Protein AF-0000000066759128 (afdb_homodimer)

Nearest PDB structures (foldseek):
  3kal-assembly1_A  TM=9.856E-01  e=4.651E-65  Glycine max
  3kal-assembly1_B  TM=9.884E-01  e=2.406E-63  Glycine max
  8fbz-assembly1_B  TM=9.508E-01  e=6.595E-49  Homo sapiens
  8fbz-assembly1_A  TM=9.480E-01  e=1.289E-47  Homo sapiens
  1m0w-assembly1_B  TM=8.572E-01  e=1.210E-40  Saccharomyces cerevisiae

Organism: Zea mays (NCBI:txid4577)

Radius of gyration: 33.75 Å; Cα contacts (8 Å, |Δi|>4): 2061; chains: 2; bounding box: 69×103×82 Å

pLDDT: mean 88.53, std 17.5, range [18.75, 98.88]

Foldseek 3Di:
DPPDDPPPDDPDPPPPPDPVVVVLLLVLLVVLQVLQVVVVQWFADPVDPCLQADPPPRIGHFWEFSAFDADAPVQVVLQFVLQLVVVLLLVLQLVPLVVLLVLLVLLLVLLVVLVVVCVVDDDDVSVQLNLLSVLVVLLNVLSVVCVVVPPDQQKAKWKKKWKWFQFPVVRAIATDFIGGAQPFQLQSLQVQLVSNLVSCVVCVVVVVADSVLFDHFQQLLVVLVRVLVLLVVLPDPQAAEEEADANGGRRVSRVVSNQVSNCPVRVGHYDYYHLLQCLVAWAQDPVQFIAGVRGTHAEYGYNDSQFSVSDPDCSSSVSLSRNLSGNHHYRHHSSSSSCRWPSVVLVCLDPPNSVVRDPDPVSSVSVNRRHFDKAQLVPPVVLVVCLVVVQQKKKDFRGDDWDGIDGDPRSNVVSVVDVVSPTSNSSRIMMTTDGHHDWDWTWMADRSDTDTATKG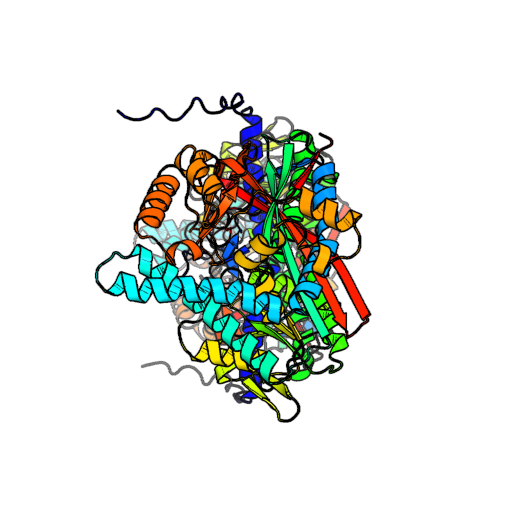KMKMWIWIWIGRRPRTPDSRTRGIWIWMFHPPDRTTDSVVVGTGTHGYRHDND/DPPDDPPDDDADPPPVPDVVVVVLLLVLLVVLQVLQVVVVQWFADPVDPCLQADPPPRIGHFWEFSAFDADAPVQVVLQFVLQLVVVLLLVLQLVCLVVLLVLLVLLLVLLVVLVVVCVVDDDDVSVVLNLLSVLLVLLNVLSVVCVVVPPDQQKAKWKKKWKWFQFPVVRAIATDFMGGAQPFQLQSLQVQLVSNLVSCVVCVVVVVADSVLFDHFQQLLVVLVRVLVLLVVLPDQQAAEEEADANGGRRVSRVVSNQVSNCVVRVGHYDYYHLLQCLVAWAQDPVQFIAGVRGTHAEYHYNDDQFSVSDPDCSSSVSLSRVLSGNHHYRHHSSSSSCRWPSVVLVCLDPPNSVVRDPDPVSSVSVNSRHFDKAQLVPPVVLVVCLVVVQQKKKDFRGDDWDGIDGDPRSNVVSVVDVVSPTSNSSRIMMTTDGHHDWDWTWIADRSDTDTATKGKMKMWIWIWIGRRPRTPDSRGRGIWIWMFHPPDRTTDSVVVGTGTHGYRHDND

InterPro domains:
  IPR004887 Glutathione synthase, substrate-binding domain [PF03199] (239-339)
  IPR005615 Glutathione synthase [PF03917] (25-106)
  IPR005615 Glutathione synthase [PF03917] (128-506)
  IPR005615 Glutathione synthase [PIRSF001558] (22-507)
  IPR005615 Glutathione synthase [PTHR11130] (21-507)
  IPR005615 Glutathione synthase [TIGR01986] (128-505)
  IPR014042 Glutathione synthase, alpha-helical [G3DSA:1.10.1080.10] (129-373)
  IPR014049 Glutathione synthase, N-terminal, eukaryotic [G3DSA:3.30.1490.80] (20-102)
  IPR014049 Glutathione synthase, N-terminal, eukaryotic [G3DSA:3.30.1490.80] (191-451)
  IPR014709 Glutathione synthase, C-terminal, eukaryotic [G3DSA:3.30.1490.50] (374-439)
  IPR016185 Pre-ATP-grasp domain superfamily [SSF52440] (238-341)
  IPR037013 Glutathione synthase, substrate-binding domain superfamily [G3DSA:3.40.50.1760] (217-340)

Sequence (1018 aa):
MSAKAPLGVAPAEEGAGTPGQQAVLGQMVEDAAVWCAVHGLVVGDRANQRSGTVPGVGLVHAPFSLLPARFPASFFNQACELAPIFNELVDRVSLDGEFLQAALSRQVLNSIHWILLVNSGLSFSNFRTKQVDEFTSRLLEIHDKMMSINKKEDIRLGLHRSDYMLDSETNSLLQIELNTIASSFPGLGSLVSELHRTLLKQYGKVLGLDPKRIPQNWAATQFAEALGRAWAEYNNDSAVVLMVVQPEERNMYDQYCLVNHLKESYGVATIRKTLAQVEAQGQVLTDGTLVVDGRTVAVVYFRAGYAPTDYPSEAEWRARLLMEQSSAVKCPSIAYHLVGTKKIQQELAKPNVLERFLDNKDDIAKLRKSFAGLWSLDNEEIVRSAIQKPNLFVLKPQREGGGNNIYGQDLQDTLIKLQKEQGEALAAYILMQRIFPKASLTPLVRGGDCFEDLTISELGIYGAYLRNRDKVILNNQSGYLMRTKVSSSNEGGVAAGFAVLDSVLLTDEMSAKAPLGVAPAEEGAGTPGQQAVLGQMVEDAAVWCAVHGLVVGDRANQRSGTVPGVGLVHAPFSLLPARFPASFFNQACELAPIFNELVDRVSLDGEFLQAALSRQVLNSIHWILLVNSGLSFSNFRTKQVDEFTSRLLEIHDKMMSINKKEDIRLGLHRSDYMLDSETNSLLQIELNTIASSFPGLGSLVSELHRTLLKQYGKVLGLDPKRIPQNWAATQFAEALGRAWAEYNNDSAVVLMVVQPEERNMYDQYCLVNHLKESYGVATIRKTLAQVEAQGQVLTDGTLVVDGRTVAVVYFRAGYAPTDYPSEAEWRARLLMEQSSAVKCPSIAYHLVGTKKIQQELAKPNVLERFLDNKDDIAKLRKSFAGLWSLDNEEIVRSAIQKPNLFVLKPQREGGGNNIYGQDLQDTLIKLQKEQGEALAAYILMQRIFPKASLTPLVRGGDCFEDLTISELGIYGAYLRNRDKVILNNQSGYLMRTKVSSSNEGGVAAGFAVLDSVLLTDE

Secondary structure (DSSP, 8-state):
------------------HHHHHHHHHHHHHHHHHHHHHT-EEE-TTSTTTTTSTTSSEEEPPEESSPEEEEHHHHHHHHHHHHHHHHHHHHHHT-HHHHHHHHHHHHHHHHHHHHHHTTT--THHHHHHHHHHHHHHHHHHHHHHHHTT---SEEEEEEEEEEEEETTTTEEEEEEEE-S----HHHHHHHHHHHHHHHHHHHHHHT--GGGS----HHHHHHHHHHHHHHHHT-TT-EEEEE--SS-TTHHHHHHHHHHHHHHH---EEEE-HHHHHHHEEE-TTS-EEETTEEEEEEEESS-SSGGG-SSHHHHHHHHHHHHSSSEEET-HHHHHHTSHHHHHHHTSTTTGGGT---HHHHHHHHHHBPPEEETT-HHHHHHHHH-GGGEEEEESSSSSS--B-HHHHHHHHHHHHHT-SGGGGGEEEEEPP-BPPEEEEEEETTEEEEEEEEEEEEEEEEEEEETTEEEEEEEEEEEEEEEETT-S---TTTTSEEEE-EEEE--/------------------HHHHHHHHHHHHHHHHHHHHHT-EEE-TTSTTTTTSTTSSEEEPPEESSPEEEEHHHHHHHHHHHHHHHHHHHHHHT-HHHHHHHHHHHHHHHHHHHHHHTTT--THHHHHHHHHHHHHHHHHHHHHHHHTT---SEEEEEEEEEEEEETTTTEEEEEEEE-S----HHHHHHHHHHHHHHHHHHHHHHT--GGGS----HHHHHHHHHHHHHHHHT-TT-EEEEE--SS-TTHHHHHHHHHHHHHHH---EEEE-HHHHHHHEEE-TTS-EEETTEEEEEEEESS-SSGGG-SSHHHHHHHHHHHHSSSEEET-HHHHHHTSHHHHHHHTSTTTGGGT---HHHHHHHHHHBPPEEETT-HHHHHHHHH-GGGEEEEESSSSSS--B-HHHHHHHHHHHHHT-SGGGGGEEEEEPP-PPPEEEEEEETTEEEEEEEEEEEEEEEEEEEETTEEEEEEEEEEEEEEEETT-S---TTTTSEEEE-EEEE--

Solvent-accessible surface area (backbone atoms only — not comparable to full-atom values): 51841 Å² total; per-residue (Å²): 135,81,79,74,75,75,90,63,81,70,73,71,81,73,66,70,61,53,75,67,48,51,54,48,49,53,52,46,51,50,54,49,25,42,49,21,40,45,60,25,36,42,26,31,29,86,88,34,90,51,12,27,71,36,52,28,24,35,27,22,34,50,39,27,41,72,59,54,43,77,40,39,42,68,58,51,51,51,52,48,63,45,22,36,54,50,45,52,45,44,56,46,52,37,70,37,55,65,59,53,49,54,62,48,46,57,32,33,53,22,36,53,59,30,50,69,59,35,71,77,75,70,73,73,78,52,55,58,58,47,50,42,37,46,44,56,44,53,52,49,49,48,42,48,54,38,58,73,69,63,65,78,70,52,54,44,43,42,52,31,28,41,29,29,34,51,20,58,84,74,70,42,58,28,44,74,48,54,35,29,54,48,56,76,44,34,26,45,28,27,46,40,38,52,49,40,35,52,49,26,69,74,43,8,80,84,70,72,45,65,40,84,39,40,68,84,48,46,18,26,61,44,52,21,47,50,52,42,50,53,35,56,72,61,67,50,93,81,35,26,35,34,37,31,35,55,81,67,34,32,60,46,54,29,54,45,45,28,49,49,44,21,32,74,75,59,68,41,53,71,47,80,39,30,43,55,50,41,43,75,44,39,49,62,46,97,87,24,48,27,30,44,80,89,36,44,36,32,29,38,37,34,60,40,73,67,44,63,84,56,43,85,49,66,51,24,51,49,22,54,47,50,53,70,68,22,68,34,33,36,28,37,35,68,46,40,41,53,50,34,34,57,64,48,50,39,53,48,69,39,87,77,41,50,63,75,62,47,82,55,65,67,60,52,50,55,54,58,66,25,52,46,57,56,40,58,59,81,41,56,68,60,48,52,48,34,50,74,42,19,73,54,31,32,39,32,52,66,53,67,74,70,74,62,67,32,49,34,68,59,30,25,52,51,50,53,51,44,60,68,63,48,75,28,61,38,51,47,36,36,38,28,51,50,77,49,51,67,68,41,81,40,51,34,35,50,81,68,41,74,48,73,43,52,22,33,63,37,44,27,31,25,17,35,27,30,29,50,67,91,43,76,77,41,67,34,58,23,32,48,36,30,34,35,18,45,57,88,47,90,30,63,36,45,93,78,68,41,19,22,44,26,28,54,29,51,31,95,112,136,79,79,74,76,76,91,63,83,70,74,71,80,71,68,71,61,52,75,66,48,52,54,48,49,54,52,47,51,50,54,48,25,42,49,21,41,45,59,25,36,42,25,31,28,85,89,34,88,50,14,27,70,36,51,27,25,35,28,22,34,49,40,27,42,72,60,54,43,77,41,39,42,68,60,52,50,51,53,47,62,44,22,36,55,50,44,51,44,45,56,44,53,36,72,37,55,65,59,54,50,55,62,50,46,56,33,33,54,22,35,52,59,29,49,67,59,34,72,77,74,70,72,73,79,51,55,58,59,47,50,42,38,47,43,54,45,54,52,48,49,50,42,48,54,38,59,74,68,63,66,77,70,52,52,43,42,42,51,30,28,40,29,29,36,52,20,59,85,73,70,42,58,30,45,75,47,53,35,29,54,46,56,75,44,34,27,45,26,28,46,40,38,53,51,41,34,53,49,25,68,74,43,8,79,84,69,73,45,65,40,84,37,39,67,84,46,46,18,26,61,44,51,19,46,51,52,43,52,52,37,55,71,62,68,48,95,80,35,26,35,34,34,30,35,56,81,70,35,34,59,46,55,29,54,44,44,29,50,50,44,21,32,75,73,62,69,43,53,70,48,79,36,30,42,55,52,40,42,74,43,38,48,63,47,96,88,24,48,28,30,45,79,87,35,45,36,30,28,37,38,33,60,40,73,68,46,63,84,56,43,86,50,66,52,23,51,50,23,53,47,52,52,68,68,21,68,34,33,35,30,38,35,67,46,40,40,54,51,34,34,57,64,47,50,38,54,49,70,39,87,77,40,50,62,74,62,48,82,55,63,67,60,51,49,56,53,58,67,24,52,48,57,57,40,57,58,82,40,57,70,59,48,51,47,33,52,75,43,19,73,54,29,32,40,33,54,67,54,67,73,69,75,63,68,32,49,33,68,59,30,24,52,48,50,52,52,45,60,69,64,47,76,29,61,37,49,48,35,36,39,28,52,49,76,50,51,66,68,41,83,40,53,34,35,50,81,67,41,74,48,74,43,51,22,33,63,38,44,27,32,24,19,35,29,31,29,51,68,89,42,76,78,41,68,34,58,23,32,49,36,30,35,35,18,45,58,90,47,89,28,62,35,45,93,77,68,40,19,21,43,25,27,54,30,50,32,94,111

Structure (mmCIF, N/CA/C/O backbone):
data_AF-0000000066759128-model_v1
#
loop_
_entity.id
_entity.type
_entity.pdbx_description
1 polymer 'Glutathione synthetase'
#
loop_
_atom_site.group_PDB
_atom_site.id
_atom_site.type_symbol
_atom_site.label_atom_id
_atom_site.label_alt_id
_atom_site.label_comp_id
_atom_site.label_asym_id
_atom_site.label_entity_id
_atom_site.label_seq_id
_atom_site.pdbx_PDB_ins_code
_atom_site.Cartn_x
_atom_site.Cartn_y
_atom_site.Cartn_z
_atom_site.occupancy
_atom_site.B_iso_or_equiv
_atom_site.auth_seq_id
_atom_site.auth_comp_id
_atom_site.auth_asym_id
_atom_site.auth_atom_id
_atom_site.pdbx_PDB_model_num
ATOM 1 N N . MET A 1 1 ? 20.469 46.844 -17.344 1 22.42 1 MET A N 1
ATOM 2 C CA . MET A 1 1 ? 21.531 46.625 -16.375 1 22.42 1 MET A CA 1
ATOM 3 C C . MET A 1 1 ? 21.172 45.469 -15.422 1 22.42 1 MET A C 1
ATOM 5 O O . MET A 1 1 ? 20.281 45.625 -14.586 1 22.42 1 MET A O 1
ATOM 9 N N . SER A 1 2 ? 21.328 44.188 -15.898 1 18.86 2 SER A N 1
ATOM 10 C CA . SER A 1 2 ? 20.859 42.812 -15.602 1 18.86 2 SER A CA 1
ATOM 11 C C . SER A 1 2 ? 21.453 42.312 -14.297 1 18.86 2 SER A C 1
ATOM 13 O O . SER A 1 2 ? 22.672 42.156 -14.188 1 18.86 2 SER A O 1
ATOM 15 N N . ALA A 1 3 ? 20.953 42.938 -13.164 1 24.44 3 ALA A N 1
ATOM 16 C CA . ALA A 1 3 ? 21.547 42.75 -11.852 1 24.44 3 ALA A CA 1
ATOM 17 C C . ALA A 1 3 ? 21.891 41.281 -11.625 1 24.44 3 ALA A C 1
ATOM 19 O O . ALA A 1 3 ? 21.031 40.406 -11.742 1 24.44 3 ALA A O 1
ATOM 20 N N . LYS A 1 4 ? 23.188 41 -11.852 1 29.33 4 LYS A N 1
ATOM 21 C CA . LYS A 1 4 ? 23.922 39.781 -11.555 1 29.33 4 LYS A CA 1
ATOM 22 C C . LYS A 1 4 ? 23.625 39.281 -10.141 1 29.33 4 LYS A C 1
ATOM 24 O O . LYS A 1 4 ? 23.719 40.031 -9.172 1 29.33 4 LYS A O 1
ATOM 29 N N . ALA A 1 5 ? 22.828 38.188 -9.945 1 29.75 5 ALA A N 1
ATOM 30 C CA . ALA A 1 5 ? 22.438 37.438 -8.75 1 29.75 5 ALA A CA 1
ATOM 31 C C . ALA A 1 5 ? 23.594 37.312 -7.77 1 29.75 5 ALA A C 1
ATOM 33 O O . ALA A 1 5 ? 24.734 37.094 -8.172 1 29.75 5 ALA A O 1
ATOM 34 N N . PRO A 1 6 ? 23.5 37.938 -6.621 1 30.23 6 PRO A N 1
ATOM 35 C CA . PRO A 1 6 ? 24.594 37.906 -5.652 1 30.23 6 PRO A CA 1
ATOM 36 C C . PRO A 1 6 ? 25.266 36.531 -5.586 1 30.23 6 PRO A C 1
ATOM 38 O O . PRO A 1 6 ? 24.688 35.531 -6 1 30.23 6 PRO A O 1
ATOM 41 N N . LEU A 1 7 ? 26.641 36.562 -5.324 1 31.86 7 LEU A N 1
ATOM 42 C CA . LEU A 1 7 ? 27.719 35.594 -5.223 1 31.86 7 LEU A CA 1
ATOM 43 C C . LEU A 1 7 ? 27.312 34.438 -4.301 1 31.86 7 LEU A C 1
ATOM 45 O O . LEU A 1 7 ? 27.266 34.625 -3.08 1 31.86 7 LEU A O 1
ATOM 49 N N . GLY A 1 8 ? 26.188 33.781 -4.484 1 28.19 8 GLY A N 1
ATOM 50 C CA . GLY A 1 8 ? 25.641 32.594 -3.84 1 28.19 8 GLY A CA 1
ATOM 51 C C . GLY A 1 8 ? 26.703 31.594 -3.438 1 28.19 8 GLY A C 1
ATOM 52 O O . GLY A 1 8 ? 27.844 31.672 -3.895 1 28.19 8 GLY A O 1
ATOM 53 N N . VAL A 1 9 ? 26.438 30.969 -2.1 1 32.41 9 VAL A N 1
ATOM 54 C CA . VAL A 1 9 ? 27.25 29.938 -1.469 1 32.41 9 VAL A CA 1
ATOM 55 C C . VAL A 1 9 ? 27.781 28.984 -2.531 1 32.41 9 VAL A C 1
ATOM 57 O O . VAL A 1 9 ? 27.062 28.594 -3.445 1 32.41 9 VAL A O 1
ATOM 60 N N . ALA A 1 10 ? 29.016 29 -2.6 1 31.86 10 ALA A N 1
ATOM 61 C CA . ALA A 1 10 ? 29.781 28.109 -3.484 1 31.86 10 ALA A CA 1
ATOM 62 C C . ALA A 1 10 ? 29.266 26.672 -3.404 1 31.86 10 ALA A C 1
ATOM 64 O O . ALA A 1 10 ? 28.984 26.172 -2.312 1 31.86 10 ALA A O 1
ATOM 65 N N . PRO A 1 11 ? 28.828 26.172 -4.457 1 30.59 11 PRO A N 1
ATOM 66 C CA . PRO A 1 11 ? 28.344 24.781 -4.434 1 30.59 11 PRO A CA 1
ATOM 67 C C . PRO A 1 11 ? 29.297 23.828 -3.736 1 30.59 11 PRO A C 1
ATOM 69 O O . PRO A 1 11 ? 30.516 23.906 -3.961 1 30.59 11 PRO A O 1
ATOM 72 N N . ALA A 1 12 ? 28.953 23.5 -2.422 1 29.88 12 ALA A N 1
ATOM 73 C CA . ALA A 1 12 ? 29.812 22.453 -1.873 1 29.88 12 ALA A CA 1
ATOM 74 C C . ALA A 1 12 ? 30.328 21.531 -2.975 1 29.88 12 ALA A C 1
ATOM 76 O O . ALA A 1 12 ? 29.641 21.281 -3.965 1 29.88 12 ALA A O 1
ATOM 77 N N . GLU A 1 13 ? 31.578 21.266 -3.061 1 31.55 13 GLU A N 1
ATOM 78 C CA . GLU A 1 13 ? 32.25 20.375 -3.986 1 31.55 13 GLU A CA 1
ATOM 79 C C . GLU A 1 13 ? 31.422 19.125 -4.285 1 31.55 13 GLU A C 1
ATOM 81 O O . GLU A 1 13 ? 30.938 18.469 -3.367 1 31.55 13 GLU A O 1
ATOM 86 N N . GLU A 1 14 ? 30.703 19.109 -5.309 1 38.06 14 GLU A N 1
ATOM 87 C CA . GLU A 1 14 ? 29.922 18.094 -5.992 1 38.06 14 GLU A CA 1
ATOM 88 C C . GLU A 1 14 ? 30.594 16.719 -5.93 1 38.06 14 GLU A C 1
ATOM 90 O O . GLU A 1 14 ? 31.531 16.453 -6.691 1 38.06 14 GLU A O 1
ATOM 95 N N . GLY A 1 15 ? 31.094 16.312 -4.84 1 34.84 15 GLY A N 1
ATOM 96 C CA . GLY A 1 15 ? 31.688 15.008 -5.09 1 34.84 15 GLY A CA 1
ATOM 97 C C . GLY A 1 15 ? 30.766 14.055 -5.828 1 34.84 15 GLY A C 1
ATOM 98 O O . GLY A 1 15 ? 29.688 13.719 -5.332 1 34.84 15 GLY A O 1
ATOM 99 N N . ALA A 1 16 ? 30.656 14.219 -7.07 1 38.41 16 ALA A N 1
ATOM 100 C CA . ALA A 1 16 ? 30.078 13.109 -7.824 1 38.41 16 ALA A CA 1
ATOM 101 C C . ALA A 1 16 ? 30.359 11.773 -7.141 1 38.41 16 ALA A C 1
ATOM 103 O O . ALA A 1 16 ? 31.516 11.406 -6.938 1 38.41 16 ALA A O 1
ATOM 104 N N . GLY A 1 17 ? 29.422 11.383 -6.258 1 49 17 GLY A N 1
ATOM 105 C CA . GLY A 1 17 ? 29.703 10.094 -5.648 1 49 17 GLY A CA 1
ATOM 106 C C . GLY A 1 17 ? 30.312 9.102 -6.613 1 49 17 GLY A C 1
ATOM 107 O O . GLY A 1 17 ? 30.234 9.273 -7.832 1 49 17 GLY A O 1
ATOM 108 N N . THR A 1 18 ? 31.234 8.352 -6.273 1 56.91 18 THR A N 1
ATOM 109 C CA . THR A 1 18 ? 31.891 7.266 -6.996 1 56.91 18 THR A CA 1
ATOM 110 C C . THR A 1 18 ? 30.875 6.395 -7.715 1 56.91 18 THR A C 1
ATOM 112 O O . THR A 1 18 ? 29.688 6.398 -7.359 1 56.91 18 THR A O 1
ATOM 115 N N . PRO A 1 19 ? 31.156 6.027 -8.984 1 57.22 19 PRO A N 1
ATOM 116 C CA . PRO A 1 19 ? 30.297 5.082 -9.695 1 57.22 19 PRO A CA 1
ATOM 117 C C . PRO A 1 19 ? 29.609 4.094 -8.766 1 57.22 19 PRO A C 1
ATOM 119 O O . PRO A 1 19 ? 28.438 3.742 -8.992 1 57.22 19 PRO A O 1
ATOM 122 N N . GLY A 1 20 ? 30.219 3.785 -7.719 1 62.16 20 GLY A N 1
ATOM 123 C CA . GLY A 1 20 ? 29.641 2.885 -6.734 1 62.16 20 GLY A CA 1
ATOM 124 C C . GLY A 1 20 ? 28.516 3.512 -5.949 1 62.16 20 GLY A C 1
ATOM 125 O O . GLY A 1 20 ? 27.484 2.869 -5.707 1 62.16 20 GLY A O 1
ATOM 126 N N . GLN A 1 21 ? 28.641 4.812 -5.738 1 67.19 21 GLN A N 1
ATOM 127 C CA . GLN A 1 21 ? 27.609 5.516 -4.977 1 67.19 21 GLN A CA 1
ATOM 128 C C . GLN A 1 21 ? 26.359 5.742 -5.816 1 67.19 21 GLN A C 1
ATOM 130 O O . GLN A 1 21 ? 25.234 5.629 -5.316 1 67.19 21 GLN A O 1
ATOM 135 N N . GLN A 1 22 ? 26.594 5.973 -7.148 1 73.31 22 GLN A N 1
ATOM 136 C CA . GLN A 1 22 ? 25.453 6.184 -8.047 1 73.31 22 GLN A CA 1
ATOM 137 C C . GLN A 1 22 ? 24.641 4.902 -8.219 1 73.31 22 GLN A C 1
ATOM 139 O O . GLN A 1 22 ? 23.422 4.941 -8.281 1 73.31 22 GLN A O 1
ATOM 144 N N . ALA A 1 23 ? 25.422 3.807 -8.305 1 77.69 23 ALA A N 1
ATOM 145 C CA . ALA A 1 23 ? 24.75 2.521 -8.43 1 77.69 23 ALA A CA 1
ATOM 146 C C . ALA A 1 23 ? 23.922 2.207 -7.188 1 77.69 23 ALA A C 1
ATOM 148 O O . ALA A 1 23 ? 22.797 1.698 -7.289 1 77.69 23 ALA A O 1
ATOM 149 N N . VAL A 1 24 ? 24.422 2.625 -6.109 1 84.81 24 VAL A N 1
ATOM 150 C CA . VAL A 1 24 ? 23.734 2.381 -4.848 1 84.81 24 VAL A CA 1
ATOM 151 C C . VAL A 1 24 ? 22.484 3.242 -4.766 1 84.81 24 VAL A C 1
ATOM 153 O O . VAL A 1 24 ? 21.422 2.779 -4.32 1 84.81 24 VAL A O 1
ATOM 156 N N . LEU A 1 25 ? 22.594 4.434 -5.273 1 86.06 25 LEU A N 1
ATOM 157 C CA . LEU A 1 25 ? 21.453 5.344 -5.227 1 86.06 25 LEU A CA 1
ATOM 158 C C . LEU A 1 25 ? 20.328 4.852 -6.129 1 86.06 25 LEU A C 1
ATOM 160 O O . LEU A 1 25 ? 19.156 4.969 -5.781 1 86.06 25 LEU A O 1
ATOM 164 N N . GLY A 1 26 ? 20.781 4.355 -7.262 1 88.69 26 GLY A N 1
ATOM 165 C CA . GLY A 1 26 ? 19.781 3.805 -8.164 1 88.69 26 GLY A CA 1
ATOM 166 C C . GLY A 1 26 ? 19 2.648 -7.562 1 88.69 26 GLY A C 1
ATOM 167 O O . GLY A 1 26 ? 17.781 2.6 -7.664 1 88.69 26 GLY A O 1
ATOM 168 N N . GLN A 1 27 ? 19.703 1.773 -6.973 1 90.62 27 GLN A N 1
ATOM 169 C CA . GLN A 1 27 ? 19.062 0.637 -6.32 1 90.62 27 GLN A CA 1
ATOM 170 C C . GLN A 1 27 ? 18.188 1.093 -5.148 1 90.62 27 GLN A C 1
ATOM 172 O O . GLN A 1 27 ? 17.109 0.533 -4.91 1 90.62 27 GLN A O 1
ATOM 177 N N . MET A 1 28 ? 18.656 2.102 -4.449 1 95.06 28 MET A N 1
ATOM 178 C CA . MET A 1 28 ? 17.922 2.643 -3.318 1 95.06 28 MET A CA 1
ATOM 179 C C . MET A 1 28 ? 16.578 3.211 -3.775 1 95.06 28 MET A C 1
ATOM 181 O O . MET A 1 28 ? 15.562 3.064 -3.084 1 95.06 28 MET A O 1
ATOM 185 N N . VAL A 1 29 ? 16.594 3.861 -4.918 1 96.5 29 VAL A N 1
ATOM 186 C CA . VAL A 1 29 ? 15.367 4.457 -5.453 1 96.5 29 VAL A CA 1
ATOM 187 C C . VAL A 1 29 ? 14.344 3.361 -5.738 1 96.5 29 VAL A C 1
ATOM 189 O O . VAL A 1 29 ? 13.164 3.502 -5.402 1 96.5 29 VAL A O 1
ATOM 192 N N . GLU A 1 30 ? 14.805 2.307 -6.305 1 94.12 30 GLU A N 1
ATOM 193 C CA . GLU A 1 30 ? 13.922 1.191 -6.621 1 94.12 30 GLU A CA 1
ATOM 194 C C . GLU A 1 30 ? 13.359 0.558 -5.352 1 94.12 30 GLU A C 1
ATOM 196 O O . GLU A 1 30 ? 12.148 0.32 -5.254 1 94.12 30 GLU A O 1
ATOM 201 N N . ASP A 1 31 ? 14.203 0.315 -4.441 1 95.19 31 ASP A N 1
ATOM 202 C CA . ASP A 1 31 ? 13.797 -0.279 -3.174 1 95.19 31 ASP A CA 1
ATOM 203 C C . ASP A 1 31 ? 12.789 0.614 -2.449 1 95.19 31 ASP A C 1
ATOM 205 O O . ASP A 1 31 ? 11.805 0.124 -1.886 1 95.19 31 ASP A O 1
ATOM 209 N N . ALA A 1 32 ? 13.062 1.892 -2.477 1 98.12 32 ALA A N 1
ATOM 210 C CA . ALA A 1 32 ? 12.195 2.848 -1.794 1 98.12 32 ALA A CA 1
ATOM 211 C C . ALA A 1 32 ? 10.82 2.895 -2.443 1 98.12 32 ALA A C 1
ATOM 213 O O . ALA A 1 32 ? 9.797 2.918 -1.749 1 98.12 32 ALA A O 1
ATOM 214 N N . ALA A 1 33 ? 10.82 2.943 -3.764 1 97.88 33 ALA A N 1
ATOM 215 C CA . ALA A 1 33 ? 9.555 3.029 -4.492 1 97.88 33 ALA A CA 1
ATOM 216 C C . ALA A 1 33 ? 8.703 1.784 -4.262 1 97.88 33 ALA A C 1
ATOM 218 O O . ALA A 1 33 ? 7.488 1.88 -4.086 1 97.88 33 ALA A O 1
ATOM 219 N N . VAL A 1 34 ? 9.344 0.651 -4.246 1 97.12 34 VAL A N 1
ATOM 220 C CA . VAL A 1 34 ? 8.633 -0.591 -3.953 1 97.12 34 VAL A CA 1
ATOM 221 C C . VAL A 1 34 ? 8.086 -0.552 -2.527 1 97.12 34 VAL A C 1
ATOM 223 O O . VAL A 1 34 ? 6.938 -0.928 -2.285 1 97.12 34 VAL A O 1
ATOM 226 N N . TRP A 1 35 ? 8.922 -0.124 -1.595 1 97.75 35 TRP A N 1
ATOM 227 C CA . TRP A 1 35 ? 8.508 -0.029 -0.199 1 97.75 35 TRP A CA 1
ATOM 228 C C . TRP A 1 35 ? 7.266 0.849 -0.06 1 97.75 35 TRP A C 1
ATOM 230 O O . TRP A 1 35 ? 6.336 0.51 0.676 1 97.75 35 TRP A O 1
ATOM 240 N N . CYS A 1 36 ? 7.254 1.982 -0.77 1 98.5 36 CYS A N 1
ATOM 241 C CA . CYS A 1 36 ? 6.109 2.885 -0.736 1 98.5 36 CYS A CA 1
ATOM 242 C C . CYS A 1 36 ? 4.844 2.174 -1.195 1 98.5 36 CYS A C 1
ATOM 244 O O . CYS A 1 36 ? 3.799 2.277 -0.548 1 98.5 36 CYS A O 1
ATOM 246 N N . ALA A 1 37 ? 4.961 1.435 -2.262 1 97.94 37 ALA A N 1
ATOM 247 C CA . ALA A 1 37 ? 3.809 0.754 -2.85 1 97.94 37 ALA A CA 1
ATOM 248 C C . ALA A 1 37 ? 3.256 -0.306 -1.9 1 97.94 37 ALA A C 1
ATOM 250 O O . ALA A 1 37 ? 2.039 -0.46 -1.773 1 97.94 37 ALA A O 1
ATOM 251 N N . VAL A 1 38 ? 4.105 -0.988 -1.215 1 97.38 38 VAL A N 1
ATOM 252 C CA . VAL A 1 38 ? 3.66 -2.156 -0.461 1 97.38 38 VAL A CA 1
ATOM 253 C C . VAL A 1 38 ? 3.273 -1.738 0.956 1 97.38 38 VAL A C 1
ATOM 255 O O . VAL A 1 38 ? 2.574 -2.475 1.657 1 97.38 38 VAL A O 1
ATOM 258 N N . HIS A 1 39 ? 3.625 -0.478 1.417 1 97.19 39 HIS A N 1
ATOM 259 C CA . HIS A 1 39 ? 3.338 -0.062 2.785 1 97.19 39 HIS A CA 1
ATOM 260 C C . HIS A 1 39 ? 2.33 1.082 2.812 1 97.19 39 HIS A C 1
ATOM 262 O O . HIS A 1 39 ? 2.062 1.653 3.873 1 97.19 39 HIS A O 1
ATOM 268 N N . GLY A 1 40 ? 1.837 1.411 1.675 1 97.81 40 GLY A N 1
ATOM 269 C CA . GLY A 1 40 ? 0.742 2.367 1.629 1 97.81 40 GLY A CA 1
ATOM 270 C C . GLY A 1 40 ? 1.209 3.811 1.649 1 97.81 40 GLY A C 1
ATOM 271 O O . GLY A 1 40 ? 0.436 4.715 1.974 1 97.81 40 GLY A O 1
ATOM 272 N N . LEU A 1 41 ? 2.523 4.059 1.433 1 98.5 41 LEU A N 1
ATOM 273 C CA . LEU A 1 41 ? 2.994 5.426 1.258 1 98.5 41 LEU A CA 1
ATOM 274 C C . LEU A 1 41 ? 2.689 5.93 -0.15 1 98.5 41 LEU A C 1
ATOM 276 O O . LEU A 1 41 ? 3.605 6.156 -0.943 1 98.5 41 LEU A O 1
ATOM 280 N N . VAL A 1 42 ? 1.382 6.156 -0.408 1 98.5 42 VAL A N 1
ATOM 281 C CA . VAL A 1 42 ? 0.903 6.457 -1.754 1 98.5 42 VAL A CA 1
ATOM 282 C C . VAL A 1 42 ? -0.049 7.648 -1.711 1 98.5 42 VAL A C 1
ATOM 284 O O . VAL A 1 42 ? -0.559 8.008 -0.646 1 98.5 42 VAL A O 1
ATOM 287 N N . VAL A 1 43 ? -0.253 8.32 -2.854 1 98.06 43 VAL A N 1
ATOM 288 C CA . VAL A 1 43 ? -1.225 9.383 -3.082 1 98.06 43 VAL A CA 1
ATOM 289 C C . VAL A 1 43 ? -1.92 9.172 -4.422 1 98.06 43 VAL A C 1
ATOM 291 O O . VAL A 1 43 ? -1.524 8.305 -5.203 1 98.06 43 VAL A O 1
ATOM 294 N N . GLY A 1 44 ? -3.008 9.859 -4.586 1 97.5 44 GLY A N 1
ATOM 295 C CA . GLY A 1 44 ? -3.602 9.883 -5.914 1 97.5 44 GLY A CA 1
ATOM 296 C C . GLY A 1 44 ? -2.75 10.609 -6.938 1 97.5 44 GLY A C 1
ATOM 297 O O . GLY A 1 44 ? -2.271 11.711 -6.684 1 97.5 44 GLY A O 1
ATOM 298 N N . ASP A 1 45 ? -2.518 9.961 -8.086 1 95.81 45 ASP A N 1
ATOM 299 C CA . ASP A 1 45 ? -1.77 10.57 -9.18 1 95.81 45 ASP A CA 1
ATOM 300 C C . ASP A 1 45 ? -2.572 11.688 -9.844 1 95.81 45 ASP A C 1
ATOM 302 O O . ASP A 1 45 ? -3.668 11.453 -10.359 1 95.81 45 ASP A O 1
ATOM 306 N N . ARG A 1 46 ? -2.072 12.875 -9.906 1 92.19 46 ARG A N 1
ATOM 307 C CA . ARG A 1 46 ? -2.754 14.023 -10.484 1 92.19 46 ARG A CA 1
ATOM 308 C C . ARG A 1 46 ? -3.064 13.797 -11.961 1 92.19 46 ARG A C 1
ATOM 310 O O . ARG A 1 46 ? -4.016 14.375 -12.492 1 92.19 46 ARG A O 1
ATOM 317 N N . ALA A 1 47 ? -2.301 12.914 -12.594 1 91.31 47 ALA A N 1
ATOM 318 C CA . ALA A 1 47 ? -2.488 12.633 -14.016 1 91.31 47 ALA A CA 1
ATOM 319 C C . ALA A 1 47 ? -3.701 11.734 -14.242 1 91.31 47 ALA A C 1
ATOM 321 O O . ALA A 1 47 ? -4.188 11.609 -15.367 1 91.31 47 ALA A O 1
ATOM 322 N N . ASN A 1 48 ? -4.184 11.086 -13.242 1 93.94 48 ASN A N 1
ATOM 323 C CA . ASN A 1 48 ? -5.379 10.258 -13.32 1 93.94 48 ASN A CA 1
ATOM 324 C C . ASN A 1 48 ? -6.598 10.977 -12.734 1 93.94 48 ASN A C 1
ATOM 326 O O . ASN A 1 48 ? -6.68 11.188 -11.523 1 93.94 48 ASN A O 1
ATOM 330 N N . GLN A 1 49 ? -7.609 11.242 -13.453 1 94.25 49 GLN A N 1
ATOM 331 C CA . GLN A 1 49 ? -8.742 12.078 -13.086 1 94.25 49 GLN A CA 1
ATOM 332 C C . GLN A 1 49 ? -9.594 11.406 -12.008 1 94.25 49 GLN A C 1
ATOM 334 O O . GLN A 1 49 ? -10.336 12.078 -11.289 1 94.25 49 GLN A O 1
ATOM 339 N N . ARG A 1 50 ? -9.43 10.109 -11.867 1 95.88 50 ARG A N 1
ATOM 340 C CA . ARG A 1 50 ? -10.266 9.383 -10.914 1 95.88 50 ARG A CA 1
ATOM 341 C C . ARG A 1 50 ? -9.555 9.195 -9.586 1 95.88 50 ARG A C 1
ATOM 343 O O . ARG A 1 50 ? -10.172 8.789 -8.594 1 95.88 50 ARG A O 1
ATOM 350 N N . SER A 1 51 ? -8.297 9.578 -9.523 1 96.5 51 SER A N 1
ATOM 351 C CA . SER A 1 51 ? -7.438 9.203 -8.406 1 96.5 51 SER A CA 1
ATOM 352 C C . SER A 1 51 ? -7.883 9.883 -7.113 1 96.5 51 SER A C 1
ATOM 354 O O . SER A 1 51 ? -7.605 9.391 -6.02 1 96.5 51 SER A O 1
ATOM 356 N N . GLY A 1 52 ? -8.641 11.023 -7.195 1 96.06 52 GLY A N 1
ATOM 357 C CA . GLY A 1 52 ? -9.062 11.758 -6.016 1 96.06 52 GLY A CA 1
ATOM 358 C C . GLY A 1 52 ? -10.477 11.422 -5.578 1 96.06 52 GLY A C 1
ATOM 359 O O . GLY A 1 52 ? -10.906 11.812 -4.492 1 96.06 52 GLY A O 1
ATOM 360 N N . THR A 1 53 ? -11.203 10.625 -6.379 1 96.12 53 THR A N 1
ATOM 361 C CA . THR A 1 53 ? -12.609 10.383 -6.094 1 96.12 53 THR A CA 1
ATOM 362 C C . THR A 1 53 ? -12.867 8.891 -5.914 1 96.12 53 THR A C 1
ATOM 364 O O . THR A 1 53 ? -13.812 8.492 -5.223 1 96.12 53 THR A O 1
ATOM 367 N N . VAL A 1 54 ? -12.047 8.023 -6.539 1 96.38 54 VAL A N 1
ATOM 368 C CA . VAL A 1 54 ? -12.211 6.578 -6.457 1 96.38 54 VAL A CA 1
ATOM 369 C C . VAL A 1 54 ? -11.008 5.961 -5.75 1 96.38 54 VAL A C 1
ATOM 371 O O . VAL A 1 54 ? -9.898 5.941 -6.293 1 96.38 54 VAL A O 1
ATOM 374 N N . PRO A 1 55 ? -11.203 5.434 -4.531 1 96.81 55 PRO A N 1
ATOM 375 C CA . PRO A 1 55 ? -10.086 4.832 -3.801 1 96.81 55 PRO A CA 1
ATOM 376 C C . PRO A 1 55 ? -9.445 3.67 -4.555 1 96.81 55 PRO A C 1
ATOM 378 O O . PRO A 1 55 ? -10.141 2.902 -5.223 1 96.81 55 PRO A O 1
ATOM 381 N N . GLY A 1 56 ? -8.125 3.504 -4.449 1 97.69 56 GLY A N 1
ATOM 382 C CA . GLY A 1 56 ? -7.41 2.354 -4.977 1 97.69 56 GLY A CA 1
ATOM 383 C C . GLY A 1 56 ? -7.094 2.473 -6.457 1 97.69 56 GLY A C 1
ATOM 384 O O . GLY A 1 56 ? -6.594 1.524 -7.066 1 97.69 56 GLY A O 1
ATOM 385 N N . VAL A 1 57 ? -7.406 3.641 -7.039 1 97.06 57 VAL A N 1
ATOM 386 C CA . VAL A 1 57 ? -7.18 3.848 -8.469 1 97.06 57 VAL A CA 1
ATOM 387 C C . VAL A 1 57 ? -6.199 5.004 -8.672 1 97.06 57 VAL A C 1
ATOM 389 O O . VAL A 1 57 ? -6.23 5.988 -7.93 1 97.06 57 VAL A O 1
ATOM 392 N N . GLY A 1 58 ? -5.391 4.828 -9.711 1 97.56 58 GLY A N 1
ATOM 393 C CA . GLY A 1 58 ? -4.473 5.902 -10.047 1 97.56 58 GLY A CA 1
ATOM 394 C C . GLY A 1 58 ? -3.518 6.254 -8.922 1 97.56 58 GLY A C 1
ATOM 395 O O . GLY A 1 58 ? -3.373 7.426 -8.57 1 97.56 58 GLY A O 1
ATOM 396 N N . LEU A 1 59 ? -2.922 5.277 -8.344 1 98.25 59 LEU A N 1
ATOM 397 C CA . LEU A 1 59 ? -2.023 5.492 -7.211 1 98.25 59 LEU A CA 1
ATOM 398 C C . LEU A 1 59 ? -0.592 5.711 -7.691 1 98.25 59 LEU A C 1
ATOM 400 O O . LEU A 1 59 ? -0.194 5.18 -8.734 1 98.25 59 LEU A O 1
ATOM 404 N N . VAL A 1 60 ? 0.165 6.48 -7.012 1 98.19 60 VAL A N 1
ATOM 405 C CA . VAL A 1 60 ? 1.598 6.691 -7.195 1 98.19 60 VAL A CA 1
ATOM 406 C C . VAL A 1 60 ? 2.27 6.867 -5.836 1 98.19 60 VAL A C 1
ATOM 408 O O . VAL A 1 60 ? 1.62 7.262 -4.863 1 98.19 60 VAL A O 1
ATOM 411 N N . HIS A 1 61 ? 3.516 6.465 -5.727 1 98.12 61 HIS A N 1
ATOM 412 C CA . HIS A 1 61 ? 4.199 6.703 -4.461 1 98.12 61 HIS A CA 1
ATOM 413 C C . HIS A 1 61 ? 4.195 8.188 -4.102 1 98.12 61 HIS A C 1
ATOM 415 O O . HIS A 1 61 ? 4.336 9.039 -4.98 1 98.12 61 HIS A O 1
ATOM 421 N N . ALA A 1 62 ? 3.953 8.523 -2.814 1 98 62 ALA A N 1
ATOM 422 C CA . ALA A 1 62 ? 4.105 9.914 -2.395 1 98 62 ALA A CA 1
ATOM 423 C C . ALA A 1 62 ? 5.516 10.43 -2.684 1 98 62 ALA A C 1
ATOM 425 O O . ALA A 1 62 ? 6.484 9.664 -2.605 1 98 62 ALA A O 1
ATOM 426 N N . PRO A 1 63 ? 5.637 11.68 -3.117 1 97.38 63 PRO A N 1
ATOM 427 C CA . PRO A 1 63 ? 6.992 12.203 -3.266 1 97.38 63 PRO A CA 1
ATOM 428 C C . PRO A 1 63 ? 7.773 12.203 -1.953 1 97.38 63 PRO A C 1
ATOM 430 O O . PRO A 1 63 ? 7.223 12.539 -0.901 1 97.38 63 PRO A O 1
ATOM 433 N N . PHE A 1 64 ? 9.023 11.781 -1.995 1 98.12 64 PHE A N 1
ATOM 434 C CA . PHE A 1 64 ? 9.812 11.688 -0.773 1 98.12 64 PHE A CA 1
ATOM 435 C C . PHE A 1 64 ? 11.281 12 -1.052 1 98.12 64 PHE A C 1
ATOM 437 O O . PHE A 1 64 ? 11.719 11.953 -2.201 1 98.12 64 PHE A O 1
ATOM 444 N N . SER A 1 65 ? 11.953 12.445 -0.027 1 97.88 65 SER A N 1
ATOM 445 C CA . SER A 1 65 ? 13.414 12.492 -0.072 1 97.88 65 SER A CA 1
ATOM 446 C C . SER A 1 65 ? 14.023 11.109 0.094 1 97.88 65 SER A C 1
ATOM 448 O O . SER A 1 65 ? 13.539 10.305 0.893 1 97.88 65 SER A O 1
ATOM 450 N N . LEU A 1 66 ? 15.062 10.828 -0.703 1 97.19 66 LEU A N 1
ATOM 451 C CA . LEU A 1 66 ? 15.633 9.484 -0.644 1 97.19 66 LEU A CA 1
ATOM 452 C C . LEU A 1 66 ? 16.359 9.266 0.677 1 97.19 66 LEU A C 1
ATOM 454 O O . LEU A 1 66 ? 16.422 8.141 1.176 1 97.19 66 LEU A O 1
ATOM 458 N N . LEU A 1 67 ? 16.922 10.328 1.214 1 96.94 67 LEU A N 1
ATOM 459 C CA . LEU A 1 67 ? 17.625 10.297 2.492 1 96.94 67 LEU A CA 1
ATOM 460 C C . LEU A 1 67 ? 17.016 11.289 3.475 1 96.94 67 LEU A C 1
ATOM 462 O O . LEU A 1 67 ? 16.5 12.336 3.068 1 96.94 67 LEU A O 1
ATOM 466 N N . PRO A 1 68 ? 17 10.961 4.793 1 97.94 68 PRO A N 1
ATOM 467 C CA . PRO A 1 68 ? 16.453 11.891 5.777 1 97.94 68 PRO A CA 1
ATOM 468 C C . PRO A 1 68 ? 17.281 13.164 5.91 1 97.94 68 PRO A C 1
ATOM 470 O O . PRO A 1 68 ? 18.5 13.133 5.73 1 97.94 68 PRO A O 1
ATOM 473 N N . ALA A 1 69 ? 16.609 14.219 6.223 1 97.25 69 ALA A N 1
ATOM 474 C CA . ALA A 1 69 ? 17.281 15.508 6.406 1 97.25 69 ALA A CA 1
ATOM 475 C C . ALA A 1 69 ? 18.031 15.555 7.738 1 97.25 69 ALA A C 1
ATOM 477 O O . ALA A 1 69 ? 17.469 15.195 8.781 1 97.25 69 ALA A O 1
ATOM 478 N N . ARG A 1 70 ? 19.266 15.961 7.664 1 96.19 70 ARG A N 1
ATOM 479 C CA . ARG A 1 70 ? 20.031 16.172 8.891 1 96.19 70 ARG A CA 1
ATOM 480 C C . ARG A 1 70 ? 19.5 17.359 9.68 1 96.19 70 ARG A C 1
ATOM 482 O O . ARG A 1 70 ? 19.203 18.406 9.102 1 96.19 70 ARG A O 1
ATOM 489 N N . PHE A 1 71 ? 19.312 17.188 10.945 1 97.5 71 PHE A N 1
ATOM 490 C CA . PHE A 1 71 ? 18.766 18.234 11.812 1 97.5 71 PHE A CA 1
ATOM 491 C C . PHE A 1 71 ? 19.359 18.125 13.219 1 97.5 71 PHE A C 1
ATOM 493 O O . PHE A 1 71 ? 19.359 17.047 13.812 1 97.5 71 PHE A O 1
ATOM 500 N N . PRO A 1 72 ? 19.859 19.203 13.789 1 97.38 72 PRO A N 1
ATOM 501 C CA . PRO A 1 72 ? 20.453 19.141 15.125 1 97.38 72 PRO A CA 1
ATOM 502 C C . PRO A 1 72 ? 19.453 18.719 16.203 1 97.38 72 PRO A C 1
ATOM 504 O O . PRO A 1 72 ? 18.344 19.266 16.266 1 97.38 72 PRO A O 1
ATOM 507 N N . ALA A 1 73 ? 19.828 17.828 17.094 1 98.12 73 ALA A N 1
ATOM 508 C CA . ALA A 1 73 ? 18.969 17.266 18.125 1 98.12 73 ALA A CA 1
ATOM 509 C C . ALA A 1 73 ? 18.5 18.359 19.094 1 98.12 73 ALA A C 1
ATOM 511 O O . ALA A 1 73 ? 17.359 18.297 19.578 1 98.12 73 ALA A O 1
ATOM 512 N N . SER A 1 74 ? 19.344 19.281 19.375 1 97.56 74 SER A N 1
ATOM 513 C CA . SER A 1 74 ? 18.984 20.344 20.328 1 97.56 74 SER A CA 1
ATOM 514 C C . SER A 1 74 ? 17.812 21.172 19.812 1 97.56 74 SER A C 1
ATOM 516 O O . SER A 1 74 ? 16.875 21.438 20.578 1 97.56 74 SER A O 1
ATOM 518 N N . PHE A 1 75 ? 17.844 21.547 18.578 1 98 75 PHE A N 1
ATOM 519 C CA . PHE A 1 75 ? 16.766 22.344 18 1 98 75 PHE A CA 1
ATOM 520 C C . PHE A 1 75 ? 15.5 21.5 17.828 1 98 75 PHE A C 1
ATOM 522 O O . PHE A 1 75 ? 14.391 22.016 17.969 1 98 75 PHE A O 1
ATOM 529 N N . PHE A 1 76 ? 15.688 20.219 17.531 1 98.38 76 PHE A N 1
ATOM 530 C CA . PHE A 1 76 ? 14.547 19.312 17.453 1 98.38 76 PHE A CA 1
ATOM 531 C C . PHE A 1 76 ? 13.828 19.25 18.797 1 98.38 76 PHE A C 1
ATOM 533 O O . PHE A 1 76 ? 12.602 19.359 18.859 1 98.38 76 PHE A O 1
ATOM 540 N N . ASN A 1 77 ? 14.625 19.078 19.812 1 98.12 77 ASN A N 1
ATOM 541 C CA . ASN A 1 77 ? 14.07 19.016 21.156 1 98.12 77 ASN A CA 1
ATOM 542 C C . ASN A 1 77 ? 13.398 20.328 21.547 1 98.12 77 ASN A C 1
ATOM 544 O O . ASN A 1 77 ? 12.352 20.328 22.203 1 98.12 77 ASN A O 1
ATOM 548 N N . GLN A 1 78 ? 14.016 21.422 21.156 1 98.19 78 GLN A N 1
ATOM 549 C CA . GLN A 1 78 ? 13.406 22.719 21.391 1 98.19 78 GLN A CA 1
ATOM 550 C C . GLN A 1 78 ? 12.031 22.828 20.75 1 98.19 78 GLN A C 1
ATOM 552 O O . GLN A 1 78 ? 11.07 23.25 21.391 1 98.19 78 GLN A O 1
ATOM 557 N N . ALA A 1 79 ? 11.938 22.438 19.5 1 98.56 79 ALA A N 1
ATOM 558 C CA . ALA A 1 79 ? 10.664 22.484 18.781 1 98.56 79 ALA A CA 1
ATOM 559 C C . ALA A 1 79 ? 9.617 21.609 19.453 1 98.56 79 ALA A C 1
ATOM 561 O O . ALA A 1 79 ? 8.453 21.984 19.578 1 98.56 79 ALA A O 1
ATOM 562 N N . CYS A 1 80 ? 10.031 20.422 19.922 1 98.56 80 CYS A N 1
ATOM 563 C CA . CYS A 1 80 ? 9.133 19.484 20.578 1 98.56 80 CYS A CA 1
ATOM 564 C C . CYS A 1 80 ? 8.594 20.062 21.875 1 98.56 80 CYS A C 1
ATOM 566 O O . CYS A 1 80 ? 7.41 19.891 22.188 1 98.56 80 CYS A O 1
ATOM 568 N N . GLU A 1 81 ? 9.398 20.766 22.578 1 98.25 81 GLU A N 1
ATOM 569 C CA . GLU A 1 81 ? 9.016 21.328 23.859 1 98.25 81 GLU A CA 1
ATOM 570 C C . GLU A 1 81 ? 7.977 22.438 23.688 1 98.25 81 GLU A C 1
ATOM 572 O O . GLU A 1 81 ? 7.184 22.703 24.594 1 98.25 81 GLU A O 1
ATOM 577 N N . LEU A 1 82 ? 7.98 23.031 22.562 1 98.69 82 LEU A N 1
ATOM 578 C CA . LEU A 1 82 ? 7.094 24.156 22.328 1 98.69 82 LEU A CA 1
ATOM 579 C C . LEU A 1 82 ? 5.668 23.688 22.047 1 98.69 82 LEU A C 1
ATOM 581 O O . LEU A 1 82 ? 4.711 24.438 22.234 1 98.69 82 LEU A O 1
ATOM 585 N N . ALA A 1 83 ? 5.477 22.422 21.641 1 98.62 83 ALA A N 1
ATOM 586 C CA . ALA A 1 83 ? 4.191 21.938 21.125 1 98.62 83 ALA A CA 1
ATOM 587 C C . ALA A 1 83 ? 3.111 22.031 22.203 1 98.62 83 ALA A C 1
ATOM 589 O O . ALA A 1 83 ? 2.051 22.625 21.969 1 98.62 83 ALA A O 1
ATOM 590 N N . PRO A 1 84 ? 3.369 21.5 23.438 1 98.62 84 PRO A N 1
ATOM 591 C CA . PRO A 1 84 ? 2.328 21.609 24.453 1 98.62 84 PRO A CA 1
ATOM 592 C C . PRO A 1 84 ? 2.035 23.062 24.844 1 98.62 84 PRO A C 1
ATOM 594 O O . PRO A 1 84 ? 0.901 23.391 25.203 1 98.62 84 PRO A O 1
ATOM 597 N N . ILE A 1 85 ? 3.041 23.922 24.75 1 98.75 85 ILE A N 1
ATOM 598 C CA . ILE A 1 85 ? 2.852 25.328 25.094 1 98.75 85 ILE A CA 1
ATOM 599 C C . ILE A 1 85 ? 1.95 26 24.047 1 98.75 85 ILE A C 1
ATOM 601 O O . ILE A 1 85 ? 1.02 26.719 24.406 1 98.75 85 ILE A O 1
ATOM 605 N N . PHE A 1 86 ? 2.189 25.719 22.812 1 98.69 86 PHE A N 1
ATOM 606 C CA . PHE A 1 86 ? 1.343 26.234 21.75 1 98.69 86 PHE A CA 1
ATOM 607 C C . PHE A 1 86 ? -0.076 25.688 21.875 1 98.69 86 PHE A C 1
ATOM 609 O O . PHE A 1 86 ? -1.044 26.406 21.609 1 98.69 86 PHE A O 1
ATOM 616 N N . ASN A 1 87 ? -0.196 24.406 22.219 1 98.75 87 ASN A N 1
ATOM 617 C CA . ASN A 1 87 ? -1.519 23.812 22.438 1 98.75 87 ASN A CA 1
ATOM 618 C C . ASN A 1 87 ? -2.33 24.625 23.438 1 98.75 87 ASN A C 1
ATOM 620 O O . ASN A 1 87 ? -3.482 24.969 23.188 1 98.75 87 ASN A O 1
ATOM 624 N N . GLU A 1 88 ? -1.713 24.875 24.531 1 98.38 88 GLU A N 1
ATOM 625 C CA . GLU A 1 88 ? -2.369 25.625 25.594 1 98.38 88 GLU A CA 1
ATOM 626 C C . GLU A 1 88 ? -2.676 27.062 25.156 1 98.38 88 GLU A C 1
ATOM 628 O O . GLU A 1 88 ? -3.742 27.594 25.469 1 98.38 88 GLU A O 1
ATOM 633 N N . LEU A 1 89 ? -1.748 27.609 24.469 1 98.69 89 LEU A N 1
ATOM 634 C CA . LEU A 1 89 ? -1.943 28.969 23.969 1 98.69 89 LEU A CA 1
ATOM 635 C C . LEU A 1 89 ? -3.178 29.062 23.078 1 98.69 89 LEU A C 1
ATOM 637 O O . LEU A 1 89 ? -3.992 29.969 23.234 1 98.69 89 LEU A O 1
ATOM 641 N N . VAL A 1 90 ? -3.342 28.094 22.141 1 98.62 90 VAL A N 1
ATOM 642 C CA . VAL A 1 90 ? -4.488 28.078 21.25 1 98.62 90 VAL A CA 1
ATOM 643 C C . VAL A 1 90 ? -5.781 28 22.047 1 98.62 90 VAL A C 1
ATOM 645 O O . VAL A 1 90 ? -6.742 28.719 21.766 1 98.62 90 VAL A O 1
ATOM 648 N N . ASP A 1 91 ? -5.77 27.125 23.047 1 98.44 91 ASP A N 1
ATOM 649 C CA . ASP A 1 91 ? -6.961 26.953 23.875 1 98.44 91 ASP A CA 1
ATOM 650 C C . ASP A 1 91 ? -7.324 28.234 24.594 1 98.44 91 ASP A C 1
ATOM 652 O O . ASP A 1 91 ? -8.477 28.672 24.578 1 98.44 91 ASP A O 1
ATOM 656 N N . ARG A 1 92 ? -6.344 28.922 25.172 1 98 92 ARG A N 1
ATOM 657 C CA . ARG A 1 92 ? -6.582 30.125 25.953 1 98 92 ARG A CA 1
ATOM 658 C C . ARG A 1 92 ? -7.008 31.281 25.062 1 98 92 ARG A C 1
ATOM 660 O O . ARG A 1 92 ? -7.922 32.031 25.422 1 98 92 ARG A O 1
ATOM 667 N N . VAL A 1 93 ? -6.355 31.422 23.969 1 98.44 93 VAL A N 1
ATOM 668 C CA . VAL A 1 93 ? -6.688 32.5 23.047 1 98.44 93 VAL A CA 1
ATOM 669 C C . VAL A 1 93 ? -8.102 32.312 22.5 1 98.44 93 VAL A C 1
ATOM 671 O O . VAL A 1 93 ? -8.852 33.281 22.344 1 98.44 93 VAL A O 1
ATOM 674 N N . SER A 1 94 ? -8.5 31.078 22.25 1 97.75 94 SER A N 1
ATOM 675 C CA . SER A 1 94 ? -9.805 30.766 21.672 1 97.75 94 SER A CA 1
ATOM 676 C C . SER A 1 94 ? -10.93 31.156 22.625 1 97.75 94 SER A C 1
ATOM 678 O O . SER A 1 94 ? -12.062 31.391 22.172 1 97.75 94 SER A O 1
ATOM 680 N N . LEU A 1 95 ? -10.664 31.297 23.891 1 96.62 95 LEU A N 1
ATOM 681 C CA . LEU A 1 95 ? -11.672 31.609 24.906 1 96.62 95 LEU A CA 1
ATOM 682 C C . LEU A 1 95 ? -11.898 33.125 24.984 1 96.62 95 LEU A C 1
ATOM 684 O O . LEU A 1 95 ? -12.891 33.562 25.578 1 96.62 95 LEU A O 1
ATOM 688 N N . ASP A 1 96 ? -10.977 33.875 24.422 1 97.06 96 ASP A N 1
ATOM 689 C CA . ASP A 1 96 ? -11.125 35.312 24.391 1 97.06 96 ASP A CA 1
ATOM 690 C C . ASP A 1 96 ? -11.742 35.781 23.062 1 97.06 96 ASP A C 1
ATOM 692 O O . ASP A 1 96 ? -11.047 36.312 22.203 1 97.06 96 ASP A O 1
ATOM 696 N N . GLY A 1 97 ? -13.047 35.625 22.984 1 96 97 GLY A N 1
ATOM 697 C CA . GLY A 1 97 ? -13.758 35.938 21.75 1 96 97 GLY A CA 1
ATOM 698 C C . GLY A 1 97 ? -13.625 37.406 21.359 1 96 97 GLY A C 1
ATOM 699 O O . GLY A 1 97 ? -13.547 37.719 20.172 1 96 97 GLY A O 1
ATOM 700 N N . GLU A 1 98 ? -13.594 38.25 22.328 1 94.94 98 GLU A N 1
ATOM 701 C CA . GLU A 1 98 ? -13.453 39.656 22.047 1 94.94 98 GLU A CA 1
ATOM 702 C C . GLU A 1 98 ? -12.109 39.969 21.406 1 94.94 98 GLU A C 1
ATOM 704 O O . GLU A 1 98 ? -12.023 40.781 20.484 1 94.94 98 GLU A O 1
ATOM 709 N N . PHE A 1 99 ? -11.094 39.375 21.922 1 95.12 99 PHE A N 1
ATOM 710 C CA . PHE A 1 99 ? -9.773 39.562 21.344 1 95.12 99 PHE A CA 1
ATOM 711 C C . PHE A 1 99 ? -9.766 39.125 19.875 1 95.12 99 PHE A C 1
ATOM 713 O O . PHE A 1 99 ? -9.227 39.812 19.016 1 95.12 99 PHE A O 1
ATOM 720 N N . LEU A 1 100 ? -10.359 37.938 19.562 1 95.75 100 LEU A N 1
ATOM 721 C CA . LEU A 1 100 ? -10.406 37.406 18.203 1 95.75 100 LEU A CA 1
ATOM 722 C C . LEU A 1 100 ? -11.188 38.344 17.281 1 95.75 100 LEU A C 1
ATOM 724 O O . LEU A 1 100 ? -10.719 38.656 16.188 1 95.75 100 LEU A O 1
ATOM 728 N N . GLN A 1 101 ? -12.352 38.781 17.781 1 93.5 101 GLN A N 1
ATOM 729 C CA . GLN A 1 101 ? -13.195 39.656 17 1 93.5 101 GLN A CA 1
ATOM 730 C C . GLN A 1 101 ? -12.484 41 16.719 1 93.5 101 GLN A C 1
ATOM 732 O O . GLN A 1 101 ? -12.484 41.469 15.586 1 93.5 101 GLN A O 1
ATOM 737 N N . ALA A 1 102 ? -11.883 41.531 17.688 1 91.31 102 ALA A N 1
ATOM 738 C CA . ALA A 1 102 ? -11.219 42.812 17.562 1 91.31 102 ALA A CA 1
ATOM 739 C C . ALA A 1 102 ? -10.023 42.75 16.625 1 91.31 102 ALA A C 1
ATOM 741 O O . ALA A 1 102 ? -9.852 43.594 15.758 1 91.31 102 ALA A O 1
ATOM 742 N N . ALA A 1 103 ? -9.242 41.781 16.812 1 88.25 103 ALA A N 1
ATOM 743 C CA . ALA A 1 103 ? -8.023 41.625 16.016 1 88.25 103 ALA A CA 1
ATOM 744 C C . ALA A 1 103 ? -8.352 41.375 14.539 1 88.25 103 ALA A C 1
ATOM 746 O O . ALA A 1 103 ? -7.699 41.938 13.656 1 88.25 103 ALA A O 1
ATOM 747 N N . LEU A 1 104 ? -9.383 40.594 14.203 1 86.94 104 LEU A N 1
ATOM 748 C CA . LEU A 1 104 ? -9.648 40.188 12.828 1 86.94 104 LEU A CA 1
ATOM 749 C C . LEU A 1 104 ? -10.594 41.156 12.141 1 86.94 104 LEU A C 1
ATOM 751 O O . LEU A 1 104 ? -10.555 41.312 10.922 1 86.94 104 LEU A O 1
ATOM 755 N N . SER A 1 105 ? -11.555 41.75 12.93 1 81.69 105 SER A N 1
ATOM 756 C CA . SER A 1 105 ? -12.43 42.781 12.336 1 81.69 105 SER A CA 1
ATOM 757 C C . SER A 1 105 ? -11.633 43.969 11.812 1 81.69 105 SER A C 1
ATOM 759 O O . SER A 1 105 ? -11.977 44.531 10.766 1 81.69 105 SER A O 1
ATOM 761 N N . ARG A 1 106 ? -10.75 44.375 12.508 1 69.56 106 ARG A N 1
ATOM 762 C CA . ARG A 1 106 ? -9.883 45.438 12.047 1 69.56 106 ARG A CA 1
ATOM 763 C C . ARG A 1 106 ? -9.234 45.094 10.711 1 69.56 106 ARG A C 1
ATOM 765 O O . ARG A 1 106 ? -9.109 45.938 9.828 1 69.56 106 ARG A O 1
ATOM 772 N N . GLN A 1 107 ? -8.938 43.938 10.602 1 66.56 107 GLN A N 1
ATOM 773 C CA . GLN A 1 107 ? -8.32 43.438 9.375 1 66.56 107 GLN A CA 1
ATOM 774 C C . GLN A 1 107 ? -9.32 43.438 8.219 1 66.56 107 GLN A C 1
ATOM 776 O O . GLN A 1 107 ? -8.992 43.875 7.117 1 66.56 107 GLN A O 1
ATOM 781 N N . VAL A 1 108 ? -10.539 42.938 8.453 1 62 108 VAL A N 1
ATOM 782 C CA . VAL A 1 108 ? -11.586 42.844 7.445 1 62 108 VAL A CA 1
ATOM 783 C C . VAL A 1 108 ? -12.016 44.25 7.012 1 62 108 VAL A C 1
ATOM 785 O O . VAL A 1 108 ? -12.18 44.5 5.816 1 62 108 VAL A O 1
ATOM 788 N N . LEU A 1 109 ? -12.344 45.062 7.977 1 57.78 109 LEU A N 1
ATOM 789 C CA . LEU A 1 109 ? -12.781 46.438 7.699 1 57.78 109 LEU A CA 1
ATOM 790 C C . LEU A 1 109 ? -11.742 47.188 6.863 1 57.78 109 LEU A C 1
ATOM 792 O O . LEU A 1 109 ? -12.094 47.875 5.914 1 57.78 109 LEU A O 1
ATOM 796 N N . ASN A 1 110 ? -10.641 46.906 7.176 1 54.88 110 ASN A N 1
ATOM 797 C CA . ASN A 1 110 ? -9.57 47.562 6.43 1 54.88 110 ASN A CA 1
ATOM 798 C C . ASN A 1 110 ? -9.484 47.031 5 1 54.88 110 ASN A C 1
ATOM 800 O O . ASN A 1 110 ? -9.203 47.812 4.07 1 54.88 110 ASN A O 1
ATOM 804 N N . SER A 1 111 ? -9.891 45.781 4.812 1 53.19 111 SER A N 1
ATOM 805 C CA . SER A 1 111 ? -9.891 45.188 3.484 1 53.19 111 SER A CA 1
ATOM 806 C C . SER A 1 111 ? -11.078 45.688 2.658 1 53.19 111 SER A C 1
ATOM 808 O O . SER A 1 111 ? -10.93 45.969 1.47 1 53.19 111 SER A O 1
ATOM 810 N N . ILE A 1 112 ? -12.391 45.656 3.172 1 50.38 112 ILE A N 1
ATOM 811 C CA . ILE A 1 112 ? -13.617 46.062 2.496 1 50.38 112 ILE A CA 1
ATOM 812 C C . ILE A 1 112 ? -13.508 47.531 2.066 1 50.38 112 ILE A C 1
ATOM 814 O O . ILE A 1 112 ? -13.898 47.875 0.951 1 50.38 112 ILE A O 1
ATOM 818 N N . HIS A 1 113 ? -13.203 48.406 2.957 1 46.44 113 HIS A N 1
ATOM 819 C CA . HIS A 1 113 ? -13.062 49.812 2.602 1 46.44 113 HIS A CA 1
ATOM 820 C C . HIS A 1 113 ? -12.156 49.969 1.385 1 46.44 113 HIS A C 1
ATOM 822 O O . HIS A 1 113 ? -12.422 50.812 0.529 1 46.44 113 HIS A O 1
ATOM 828 N N . TRP A 1 114 ? -11.258 49.062 1.272 1 46.59 114 TRP A N 1
ATOM 829 C CA . TRP A 1 114 ? -10.344 49.094 0.138 1 46.59 114 TRP A CA 1
ATOM 830 C C . TRP A 1 114 ? -11.062 48.688 -1.149 1 46.59 114 TRP A C 1
ATOM 832 O O . TRP A 1 114 ? -10.828 49.312 -2.203 1 46.59 114 TRP A O 1
ATOM 842 N N . ILE A 1 115 ? -11.812 47.625 -1.064 1 46.75 115 ILE A N 1
ATOM 843 C CA . ILE A 1 115 ? -12.555 47.188 -2.232 1 46.75 115 ILE A CA 1
ATOM 844 C C . ILE A 1 115 ? -13.461 48.312 -2.738 1 46.75 115 ILE A C 1
ATOM 846 O O . ILE A 1 115 ? -13.578 48.531 -3.949 1 46.75 115 ILE A O 1
ATOM 850 N N . LEU A 1 116 ? -14.133 48.938 -1.893 1 45.34 116 LEU A N 1
ATOM 851 C CA . LEU A 1 116 ? -15.031 50.031 -2.281 1 45.34 116 LEU A CA 1
ATOM 852 C C . LEU A 1 116 ? -14.25 51.188 -2.928 1 45.34 116 LEU A C 1
ATOM 854 O O . LEU A 1 116 ? -14.758 51.844 -3.838 1 45.34 116 LEU A O 1
ATOM 858 N N . LEU A 1 117 ? -13.055 51.312 -2.439 1 42.38 117 LEU A N 1
ATOM 859 C CA . LEU A 1 117 ? -12.242 52.375 -3.01 1 42.38 117 LEU A CA 1
ATOM 860 C C . LEU A 1 117 ? -11.648 51.969 -4.352 1 42.38 117 LEU A C 1
ATOM 862 O O . LEU A 1 117 ? -11.539 52.781 -5.27 1 42.38 117 LEU A O 1
ATOM 866 N N . VAL A 1 118 ? -11.219 50.688 -4.367 1 41.59 118 VAL A N 1
ATOM 867 C CA . VAL A 1 118 ? -10.57 50.219 -5.59 1 41.59 118 VAL A CA 1
ATOM 868 C C . VAL A 1 118 ? -11.625 49.969 -6.668 1 41.59 118 VAL A C 1
ATOM 870 O O . VAL A 1 118 ? -11.312 49.969 -7.859 1 41.59 118 VAL A O 1
ATOM 873 N N . ASN A 1 119 ? -12.805 49.469 -6.473 1 38.72 119 ASN A N 1
ATOM 874 C CA . ASN A 1 119 ? -13.773 49.344 -7.555 1 38.72 119 ASN A CA 1
ATOM 875 C C . ASN A 1 119 ? -13.875 50.625 -8.367 1 38.72 119 ASN A C 1
ATOM 877 O O . ASN A 1 119 ? -14.594 50.688 -9.359 1 38.72 119 ASN A O 1
ATOM 881 N N . SER A 1 120 ? -13.523 51.781 -7.852 1 38.12 120 SER A N 1
ATOM 882 C CA . SER A 1 120 ? -13.68 52.906 -8.75 1 38.12 120 SER A CA 1
ATOM 883 C C . SER A 1 120 ? -12.617 52.906 -9.844 1 38.12 120 SER A C 1
ATOM 885 O O . SER A 1 120 ? -12.695 53.656 -10.805 1 38.12 120 SER A O 1
ATOM 887 N N . GLY A 1 121 ? -11.539 51.875 -10.031 1 33.44 121 GLY A N 1
ATOM 888 C CA . GLY A 1 121 ? -10.68 51.719 -11.188 1 33.44 121 GLY A CA 1
ATOM 889 C C . GLY A 1 121 ? -9.891 50.406 -11.164 1 33.44 121 GLY A C 1
ATOM 890 O O . GLY A 1 121 ? -9.172 50.094 -12.117 1 33.44 121 GLY A O 1
ATOM 891 N N . LEU A 1 122 ? -9.086 49.938 -10.086 1 36.06 122 LEU A N 1
ATOM 892 C CA . LEU A 1 122 ? -7.824 49.219 -10.219 1 36.06 122 LEU A CA 1
ATOM 893 C C . LEU A 1 122 ? -8.062 47.719 -10.336 1 36.06 122 LEU A C 1
ATOM 895 O O . LEU A 1 122 ? -9.109 47.219 -9.914 1 36.06 122 LEU A O 1
ATOM 899 N N . SER A 1 123 ? -6.836 46.719 -10.75 1 35 123 SER A N 1
ATOM 900 C CA . SER A 1 123 ? -6.367 45.5 -11.414 1 35 123 SER A CA 1
ATOM 901 C C . SER A 1 123 ? -6.715 44.25 -10.594 1 35 123 SER A C 1
ATOM 903 O O . SER A 1 123 ? -7.004 44.344 -9.398 1 35 123 SER A O 1
ATOM 905 N N . PHE A 1 124 ? -6.543 42.906 -11.164 1 34.94 124 PHE A N 1
ATOM 906 C CA . PHE A 1 124 ? -6.754 41.5 -10.93 1 34.94 124 PHE A CA 1
ATOM 907 C C . PHE A 1 124 ? -6.23 41.062 -9.562 1 34.94 124 PHE A C 1
ATOM 909 O O . PHE A 1 124 ? -6.781 40.188 -8.922 1 34.94 124 PHE A O 1
ATOM 916 N N . SER A 1 125 ? -5.039 41.531 -9.234 1 39.31 125 SER A N 1
ATOM 917 C CA . SER A 1 125 ? -4.426 41.125 -7.977 1 39.31 125 SER A CA 1
ATOM 918 C C . SER A 1 125 ? -5.352 41.406 -6.797 1 39.31 125 SER A C 1
ATOM 920 O O . SER A 1 125 ? -5.266 40.75 -5.762 1 39.31 125 SER A O 1
ATOM 922 N N . ASN A 1 126 ? -6.281 42.281 -7.012 1 40.97 126 ASN A N 1
ATOM 923 C CA . ASN A 1 126 ? -7.184 42.812 -5.992 1 40.97 126 ASN A CA 1
ATOM 924 C C . ASN A 1 126 ? -8.32 41.844 -5.688 1 40.97 126 ASN A C 1
ATOM 926 O O . ASN A 1 126 ? -8.867 41.844 -4.586 1 40.97 126 ASN A O 1
ATOM 930 N N . PHE A 1 127 ? -8.562 41.031 -6.648 1 39.91 127 PHE A N 1
ATOM 931 C CA . PHE A 1 127 ? -9.68 40.094 -6.492 1 39.91 127 PHE A CA 1
ATOM 932 C C . PHE A 1 127 ? -9.344 39 -5.488 1 39.91 127 PHE A C 1
ATOM 934 O O . PHE A 1 127 ? -10.172 38.656 -4.641 1 39.91 127 PHE A O 1
ATOM 941 N N . ARG A 1 128 ? -8.117 38.531 -5.332 1 45.88 128 ARG A N 1
ATOM 942 C CA . ARG A 1 128 ? -7.727 37.438 -4.449 1 45.88 128 ARG A CA 1
ATOM 943 C C . ARG A 1 128 ? -7.691 37.906 -2.994 1 45.88 128 ARG A C 1
ATOM 945 O O . ARG A 1 128 ? -8.102 37.156 -2.096 1 45.88 128 ARG A O 1
ATOM 952 N N . THR A 1 129 ? -7.195 39.094 -2.84 1 41.19 129 THR A N 1
ATOM 953 C CA . THR A 1 129 ? -7.188 39.656 -1.498 1 41.19 129 THR A CA 1
ATOM 954 C C . THR A 1 129 ? -8.609 39.906 -1.001 1 41.19 129 THR A C 1
ATOM 956 O O . THR A 1 129 ? -8.898 39.719 0.184 1 41.19 129 THR A O 1
ATOM 959 N N . LYS A 1 130 ? -9.5 40.094 -1.987 1 47.31 130 LYS A N 1
ATOM 960 C CA . LYS A 1 130 ? -10.914 40.312 -1.66 1 47.31 130 LYS A CA 1
ATOM 961 C C . LYS A 1 130 ? -11.547 39 -1.169 1 47.31 130 LYS A C 1
ATOM 963 O O . LYS A 1 130 ? -12.305 39 -0.194 1 47.31 130 LYS A O 1
ATOM 968 N N . GLN A 1 131 ? -11.188 38 -1.872 1 48.94 131 GLN A N 1
ATOM 969 C CA . GLN A 1 131 ? -11.789 36.719 -1.558 1 48.94 131 GLN A CA 1
ATOM 970 C C . GLN A 1 131 ? -11.328 36.219 -0.189 1 48.94 131 GLN A C 1
ATOM 972 O O . GLN A 1 131 ? -12.125 35.656 0.563 1 48.94 131 GLN A O 1
ATOM 977 N N . VAL A 1 132 ? -10.062 36.5 0.138 1 52.59 132 VAL A N 1
ATOM 978 C CA . VAL A 1 132 ? -9.516 36.062 1.414 1 52.59 132 VAL A CA 1
ATOM 979 C C . VAL A 1 132 ? -10.109 36.906 2.551 1 52.59 132 VAL A C 1
ATOM 981 O O . VAL A 1 132 ? -10.461 36.344 3.604 1 52.59 132 VAL A O 1
ATOM 984 N N . ASP A 1 133 ? -10.312 38 2.305 1 68.25 133 ASP A N 1
ATOM 985 C CA . ASP A 1 133 ? -10.93 38.875 3.289 1 68.25 133 ASP A CA 1
ATOM 986 C C . ASP A 1 133 ? -12.391 38.5 3.518 1 68.25 133 ASP A C 1
ATOM 988 O O . ASP A 1 133 ? -12.859 38.5 4.66 1 68.25 133 ASP A O 1
ATOM 992 N N . GLU A 1 134 ? -12.898 38.094 2.395 1 79.31 134 GLU A N 1
ATOM 993 C CA . GLU A 1 134 ? -14.289 37.656 2.545 1 79.31 134 GLU A CA 1
ATOM 994 C C . GLU A 1 134 ? -14.367 36.312 3.295 1 79.31 134 GLU A C 1
ATOM 996 O O . GLU A 1 134 ? -15.281 36.125 4.098 1 79.31 134 GLU A O 1
ATOM 1001 N N . PHE A 1 135 ? -13.445 35.531 3.074 1 89.31 135 PHE A N 1
ATOM 1002 C CA . PHE A 1 135 ? -13.383 34.219 3.732 1 89.31 135 PHE A CA 1
ATOM 1003 C C . PHE A 1 135 ? -13.273 34.406 5.246 1 89.31 135 PHE A C 1
ATOM 1005 O O . PHE A 1 135 ? -14.078 33.844 5.992 1 89.31 135 PHE A O 1
ATOM 1012 N N . THR A 1 136 ? -12.266 35.125 5.668 1 88.88 136 THR A N 1
ATOM 1013 C CA . THR A 1 136 ? -12.07 35.344 7.094 1 88.88 136 THR A CA 1
ATOM 1014 C C . THR A 1 136 ? -13.281 36.062 7.703 1 88.88 136 THR A C 1
ATOM 1016 O O . THR A 1 136 ? -13.664 35.781 8.836 1 88.88 136 THR A O 1
ATOM 1019 N N . SER A 1 137 ? -13.82 36.969 6.93 1 89.69 137 SER A N 1
ATOM 1020 C CA . SER A 1 137 ? -15 37.688 7.402 1 89.69 137 SER A CA 1
ATOM 1021 C C . SER A 1 137 ? -16.156 36.719 7.672 1 89.69 137 SER A C 1
ATOM 1023 O O . SER A 1 137 ? -16.859 36.875 8.672 1 89.69 137 SER A O 1
ATOM 1025 N N . ARG A 1 138 ? -16.312 35.812 6.789 1 93.38 138 ARG A N 1
ATOM 1026 C CA . ARG A 1 138 ? -17.391 34.844 6.945 1 93.38 138 ARG A CA 1
ATOM 1027 C C . ARG A 1 138 ? -17.141 33.938 8.141 1 93.38 138 ARG A C 1
ATOM 1029 O O . ARG A 1 138 ? -18.078 33.531 8.836 1 93.38 138 ARG A O 1
ATOM 1036 N N . LEU A 1 139 ? -15.906 33.562 8.391 1 95.19 139 LEU A N 1
ATOM 1037 C CA . LEU A 1 139 ? -15.562 32.812 9.586 1 95.19 139 LEU A CA 1
ATOM 1038 C C . LEU A 1 139 ? -15.875 33.594 10.852 1 95.19 139 LEU A C 1
ATOM 1040 O O . LEU A 1 139 ? -16.406 33.062 11.82 1 95.19 139 LEU A O 1
ATOM 1044 N N . LEU A 1 140 ? -15.57 34.875 10.805 1 94 140 LEU A N 1
ATOM 1045 C CA . LEU A 1 140 ? -15.82 35.75 11.938 1 94 140 LEU A CA 1
ATOM 1046 C C . LEU A 1 140 ? -17.312 35.875 12.219 1 94 140 LEU A C 1
ATOM 1048 O O . LEU A 1 140 ? -17.719 35.969 13.383 1 94 140 LEU A O 1
ATOM 1052 N N . GLU A 1 141 ? -18 35.906 11.156 1 95.5 141 GLU A N 1
ATOM 1053 C CA . GLU A 1 141 ? -19.453 36 11.312 1 95.5 141 GLU A CA 1
ATOM 1054 C C . GLU A 1 141 ? -19.984 34.75 12.031 1 95.5 141 GLU A C 1
ATOM 1056 O O . GLU A 1 141 ? -20.875 34.844 12.883 1 95.5 141 GLU A O 1
ATOM 1061 N N . ILE A 1 142 ? -19.547 33.625 11.664 1 97.75 142 ILE A N 1
ATOM 1062 C CA . ILE A 1 142 ? -19.969 32.406 12.328 1 97.75 142 ILE A CA 1
ATOM 1063 C C . ILE A 1 142 ? -19.562 32.438 13.797 1 97.75 142 ILE A C 1
ATOM 1065 O O . ILE A 1 142 ? -20.344 32.062 14.68 1 97.75 142 ILE A O 1
ATOM 1069 N N . HIS A 1 143 ? -18.344 32.875 14.047 1 97.62 143 HIS A N 1
ATOM 1070 C CA . HIS A 1 143 ? -17.875 33.031 15.422 1 97.62 143 HIS A CA 1
ATOM 1071 C C . HIS A 1 143 ? -18.75 33.969 16.219 1 97.62 143 HIS A C 1
ATOM 1073 O O . HIS A 1 143 ? -19.078 33.688 17.375 1 97.62 143 HIS A O 1
ATOM 1079 N N . ASP A 1 144 ? -19.109 35.031 15.609 1 96.69 144 ASP A N 1
ATOM 1080 C CA . ASP A 1 144 ? -19.969 36 16.25 1 96.69 144 ASP A CA 1
ATOM 1081 C C . ASP A 1 144 ? -21.328 35.406 16.578 1 96.69 144 ASP A C 1
ATOM 1083 O O . ASP A 1 144 ? -21.906 35.688 17.625 1 96.69 144 ASP A O 1
ATOM 1087 N N . LYS A 1 145 ? -21.844 34.688 15.695 1 97.12 145 LYS A N 1
ATOM 1088 C CA . LYS A 1 145 ? -23.125 34.031 15.938 1 97.12 145 LYS A CA 1
ATOM 1089 C C . LYS A 1 145 ? -23.031 33.094 17.141 1 97.12 145 LYS A C 1
ATOM 1091 O O . LYS A 1 145 ? -23.953 33 17.938 1 97.12 145 LYS A O 1
ATOM 1096 N N . MET A 1 146 ? -21.953 32.406 17.234 1 97.44 146 MET A N 1
ATOM 1097 C CA . MET A 1 146 ? -21.75 31.5 18.375 1 97.44 146 MET A CA 1
ATOM 1098 C C . MET A 1 146 ? -21.656 32.281 19.672 1 97.44 146 MET A C 1
ATOM 1100 O O . MET A 1 146 ? -22.188 31.875 20.703 1 97.44 146 MET A O 1
ATOM 1104 N N . MET A 1 147 ? -20.953 33.406 19.641 1 95.81 147 MET A N 1
ATOM 1105 C CA . MET A 1 147 ? -20.828 34.25 20.828 1 95.81 147 MET A CA 1
ATOM 1106 C C . MET A 1 147 ? -22.203 34.812 21.234 1 95.81 147 MET A C 1
ATOM 1108 O O . MET A 1 147 ? -22.516 34.844 22.422 1 95.81 147 MET A O 1
ATOM 1112 N N . SER A 1 148 ? -22.953 35.156 20.297 1 95.38 148 SER A N 1
ATOM 1113 C CA . SER A 1 148 ? -24.25 35.781 20.531 1 95.38 148 SER A CA 1
ATOM 1114 C C . SER A 1 148 ? -25.203 34.812 21.25 1 95.38 148 SER A C 1
ATOM 1116 O O . SER A 1 148 ? -26.016 35.25 22.062 1 95.38 148 SER A O 1
ATOM 1118 N N . ILE A 1 149 ? -25.094 33.594 20.938 1 94.56 149 ILE A N 1
ATOM 1119 C CA . ILE A 1 149 ? -26 32.625 21.562 1 94.56 149 ILE A CA 1
ATOM 1120 C C . ILE A 1 149 ? -25.312 32 22.781 1 94.56 149 ILE A C 1
ATOM 1122 O O . ILE A 1 149 ? -25.797 31 23.328 1 94.56 149 ILE A O 1
ATOM 1126 N N . ASN A 1 150 ? -24.156 32.531 23.203 1 93.5 150 ASN A N 1
ATOM 1127 C CA . ASN A 1 150 ? -23.391 32.031 24.344 1 93.5 150 ASN A CA 1
ATOM 1128 C C . ASN A 1 150 ? -23.109 30.547 24.25 1 93.5 150 ASN A C 1
ATOM 1130 O O . ASN A 1 150 ? -23.359 29.797 25.203 1 93.5 150 ASN A O 1
ATOM 1134 N N . LYS A 1 151 ? -22.719 30.172 23.016 1 93.06 151 LYS A N 1
ATOM 1135 C CA . LYS A 1 151 ? -22.375 28.766 22.781 1 93.06 151 LYS A CA 1
ATOM 1136 C C . LYS A 1 151 ? -21.172 28.359 23.641 1 93.06 151 LYS A C 1
ATOM 1138 O O . LYS A 1 151 ? -20.125 29.016 23.594 1 93.06 151 LYS A O 1
ATOM 1143 N N . LYS A 1 152 ? -21.359 27.328 24.406 1 87.12 152 LYS A N 1
ATOM 1144 C CA . LYS A 1 152 ? -20.266 26.812 25.219 1 87.12 152 LYS A CA 1
ATOM 1145 C C . LYS A 1 152 ? -19.75 25.484 24.656 1 87.12 152 LYS A C 1
ATOM 1147 O O . LYS A 1 152 ? -20.531 24.641 24.219 1 87.12 152 LYS A O 1
ATOM 1152 N N . GLU A 1 153 ? -18.5 25.375 24.516 1 92.69 153 GLU A N 1
ATOM 1153 C CA . GLU A 1 153 ? -17.844 24.141 24.125 1 92.69 153 GLU A CA 1
ATOM 1154 C C . GLU A 1 153 ? -17.125 23.5 25.312 1 92.69 153 GLU A C 1
ATOM 1156 O O . GLU A 1 153 ? -15.945 23.75 25.531 1 92.69 153 GLU A O 1
ATOM 1161 N N . ASP A 1 154 ? -17.766 22.578 26 1 94.88 154 ASP A N 1
ATOM 1162 C CA . ASP A 1 154 ? -17.188 21.938 27.188 1 94.88 154 ASP A CA 1
ATOM 1163 C C . ASP A 1 154 ? -15.984 21.078 26.797 1 94.88 154 ASP A C 1
ATOM 1165 O O . ASP A 1 154 ? -14.969 21.078 27.5 1 94.88 154 ASP A O 1
ATOM 1169 N N . ILE A 1 155 ? -16.188 20.312 25.766 1 98.5 155 ILE A N 1
ATOM 1170 C CA . ILE A 1 155 ? -15.094 19.484 25.266 1 98.5 155 ILE A CA 1
ATOM 1171 C C . ILE A 1 155 ? -14.398 20.203 24.109 1 98.5 155 ILE A C 1
ATOM 1173 O O . ILE A 1 155 ? -15.031 20.531 23.109 1 98.5 155 ILE A O 1
ATOM 1177 N N . ARG A 1 156 ? -13.141 20.547 24.266 1 98.62 156 ARG A N 1
ATOM 1178 C CA . ARG A 1 156 ? -12.375 21.25 23.234 1 98.62 156 ARG A CA 1
ATOM 1179 C C . ARG A 1 156 ? -11.203 20.406 22.75 1 98.62 156 ARG A C 1
ATOM 1181 O O . ARG A 1 156 ? -10.43 19.891 23.562 1 98.62 156 ARG A O 1
ATOM 1188 N N . LEU A 1 157 ? -11.109 20.188 21.484 1 98.88 157 LEU A N 1
ATOM 1189 C CA . LEU A 1 157 ? -10.102 19.344 20.859 1 98.88 157 LEU A CA 1
ATOM 1190 C C . LEU A 1 157 ? -9.297 20.141 19.828 1 98.88 157 LEU A C 1
ATOM 1192 O O . LEU A 1 157 ? -9.859 20.859 19 1 98.88 157 LEU A O 1
ATOM 1196 N N . GLY A 1 158 ? -7.949 20.062 19.953 1 98.81 158 GLY A N 1
ATOM 1197 C CA . GLY A 1 158 ? -7.051 20.688 18.984 1 98.81 158 GLY A CA 1
ATOM 1198 C C . GLY A 1 158 ? -6.008 19.719 18.453 1 98.81 158 GLY A C 1
ATOM 1199 O O . GLY A 1 158 ? -5.355 19.016 19.219 1 98.81 158 GLY A O 1
ATOM 1200 N N . LEU A 1 159 ? -5.91 19.609 17.172 1 98.81 159 LEU A N 1
ATOM 1201 C CA . LEU A 1 159 ? -4.832 18.953 16.453 1 98.81 159 LEU A CA 1
ATOM 1202 C C . LEU A 1 159 ? -4.031 19.953 15.625 1 98.81 159 LEU A C 1
ATOM 1204 O O . LEU A 1 159 ? -4.465 20.359 14.539 1 98.81 159 LEU A O 1
ATOM 1208 N N . HIS A 1 160 ? -2.895 20.281 16.125 1 98.69 160 HIS A N 1
ATOM 1209 C CA . HIS A 1 160 ? -2.137 21.422 15.609 1 98.69 160 HIS A CA 1
ATOM 1210 C C . HIS A 1 160 ? -0.816 20.969 14.992 1 98.69 160 HIS A C 1
ATOM 1212 O O . HIS A 1 160 ? -0.384 19.828 15.203 1 98.69 160 HIS A O 1
ATOM 1218 N N . ARG A 1 161 ? -0.252 21.812 14.195 1 98.56 161 ARG A N 1
ATOM 1219 C CA . ARG A 1 161 ? 1.114 21.656 13.703 1 98.56 161 ARG A CA 1
ATOM 1220 C C . ARG A 1 161 ? 1.846 22.984 13.68 1 98.56 161 ARG A C 1
ATOM 1222 O O . ARG A 1 161 ? 1.37 23.953 13.07 1 98.56 161 ARG A O 1
ATOM 1229 N N . SER A 1 162 ? 2.932 23.047 14.328 1 98.38 162 SER A N 1
ATOM 1230 C CA . SER A 1 162 ? 3.795 24.234 14.305 1 98.38 162 SER A CA 1
ATOM 1231 C C . SER A 1 162 ? 5.008 24 13.406 1 98.38 162 SER A C 1
ATOM 1233 O O . SER A 1 162 ? 5.781 23.062 13.617 1 98.38 162 SER A O 1
ATOM 1235 N N . ASP A 1 163 ? 5.172 24.875 12.438 1 96.69 163 ASP A N 1
ATOM 1236 C CA . ASP A 1 163 ? 6.23 24.719 11.445 1 96.69 163 ASP A CA 1
ATOM 1237 C C . ASP A 1 163 ? 7.414 25.625 11.758 1 96.69 163 ASP A C 1
ATOM 1239 O O . ASP A 1 163 ? 7.234 26.766 12.18 1 96.69 163 ASP A O 1
ATOM 1243 N N . TYR A 1 164 ? 8.648 25.078 11.508 1 97.69 164 TYR A N 1
ATOM 1244 C CA . TYR A 1 164 ? 9.883 25.781 11.852 1 97.69 164 TYR A CA 1
ATOM 1245 C C . TYR A 1 164 ? 10.906 25.656 10.734 1 97.69 164 TYR A C 1
ATOM 1247 O O . TYR A 1 164 ? 10.836 24.734 9.914 1 97.69 164 TYR A O 1
ATOM 1255 N N . MET A 1 165 ? 11.797 26.547 10.758 1 96.38 165 MET A N 1
ATOM 1256 C CA . MET A 1 165 ? 13.039 26.453 10 1 96.38 165 MET A CA 1
ATOM 1257 C C . MET A 1 165 ? 14.234 26.875 10.852 1 96.38 165 MET A C 1
ATOM 1259 O O . MET A 1 165 ? 14.102 27.703 11.75 1 96.38 165 MET A O 1
ATOM 1263 N N . LEU A 1 166 ? 15.281 26.219 10.578 1 95.81 166 LEU A N 1
ATOM 1264 C CA . LEU A 1 166 ? 16.531 26.625 11.211 1 95.81 166 LEU A CA 1
ATOM 1265 C C . LEU A 1 166 ? 17.219 27.719 10.406 1 95.81 166 LEU A C 1
ATOM 1267 O O . LEU A 1 166 ? 17.656 27.484 9.273 1 95.81 166 LEU A O 1
ATOM 1271 N N . ASP A 1 167 ? 17.312 28.875 10.969 1 95.5 167 ASP A N 1
ATOM 1272 C CA . ASP A 1 167 ? 17.938 30.016 10.297 1 95.5 167 ASP A CA 1
ATOM 1273 C C . ASP A 1 167 ? 19.453 29.953 10.414 1 95.5 167 ASP A C 1
ATOM 1275 O O . ASP A 1 167 ? 20 29.969 11.523 1 95.5 167 ASP A O 1
ATOM 1279 N N . SER A 1 168 ? 20.094 29.953 9.328 1 91.88 168 SER A N 1
ATOM 1280 C CA . SER A 1 168 ? 21.547 29.812 9.32 1 91.88 168 SER A CA 1
ATOM 1281 C C . SER A 1 168 ? 22.219 31.125 9.695 1 91.88 168 SER A C 1
ATOM 1283 O O . SER A 1 168 ? 23.359 31.125 10.195 1 91.88 168 SER A O 1
ATOM 1285 N N . GLU A 1 169 ? 21.594 32.188 9.469 1 90.44 169 GLU A N 1
ATOM 1286 C CA . GLU A 1 169 ? 22.188 33.5 9.758 1 90.44 169 GLU A CA 1
ATOM 1287 C C . GLU A 1 169 ? 22.25 33.75 11.258 1 90.44 169 GLU A C 1
ATOM 1289 O O . GLU A 1 169 ? 23.234 34.312 11.758 1 90.44 169 GLU A O 1
ATOM 1294 N N . THR A 1 170 ? 21.234 33.375 11.883 1 91.81 170 THR A N 1
ATOM 1295 C CA . THR A 1 170 ? 21.172 33.656 13.32 1 91.81 170 THR A CA 1
ATOM 1296 C C . THR A 1 170 ? 21.391 32.375 14.125 1 91.81 170 THR A C 1
ATOM 1298 O O . THR A 1 170 ? 21.484 32.438 15.352 1 91.81 170 THR A O 1
ATOM 1301 N N . ASN A 1 171 ? 21.484 31.266 13.516 1 94.12 171 ASN A N 1
ATOM 1302 C CA . ASN A 1 171 ? 21.562 29.969 14.188 1 94.12 171 ASN A CA 1
ATOM 1303 C C . ASN A 1 171 ? 20.453 29.797 15.227 1 94.12 171 ASN A C 1
ATOM 1305 O O . ASN A 1 171 ? 20.734 29.516 16.391 1 94.12 171 ASN A O 1
ATOM 1309 N N . SER A 1 172 ? 19.281 30.078 14.828 1 95.94 172 SER A N 1
ATOM 1310 C CA . SER A 1 172 ? 18.109 29.984 15.695 1 95.94 172 SER A CA 1
ATOM 1311 C C . SER A 1 172 ? 16.953 29.25 15 1 95.94 172 SER A C 1
ATOM 1313 O O . SER A 1 172 ? 16.844 29.281 13.773 1 95.94 172 SER A O 1
ATOM 1315 N N . LEU A 1 173 ? 16.203 28.547 15.812 1 97.56 173 LEU A N 1
ATOM 1316 C CA . LEU A 1 173 ? 14.984 27.922 15.328 1 97.56 173 LEU A CA 1
ATOM 1317 C C . LEU A 1 173 ? 13.844 28.938 15.273 1 97.56 173 LEU A C 1
ATOM 1319 O O . LEU A 1 173 ? 13.406 29.438 16.312 1 97.56 173 LEU A O 1
ATOM 1323 N N . LEU A 1 174 ? 13.367 29.203 14.078 1 97.25 174 LEU A N 1
ATOM 1324 C CA . LEU A 1 174 ? 12.328 30.219 13.93 1 97.25 174 LEU A CA 1
ATOM 1325 C C . LEU A 1 174 ? 11.023 29.609 13.453 1 97.25 174 LEU A C 1
ATOM 1327 O O . LEU A 1 174 ? 11.023 28.719 12.594 1 97.25 174 LEU A O 1
ATOM 1331 N N . GLN A 1 175 ? 9.961 30.016 14.047 1 96.25 175 GLN A N 1
ATOM 1332 C CA . GLN A 1 175 ? 8.633 29.5 13.734 1 96.25 175 GLN A CA 1
ATOM 1333 C C . GLN A 1 175 ? 8.055 30.203 12.508 1 96.25 175 GLN A C 1
ATOM 1335 O O . GLN A 1 175 ? 8.055 31.422 12.422 1 96.25 175 GLN A O 1
ATOM 1340 N N . ILE A 1 176 ? 7.57 29.406 11.586 1 91.25 176 ILE A N 1
ATOM 1341 C CA . ILE A 1 176 ? 6.988 29.906 10.344 1 91.25 176 ILE A CA 1
ATOM 1342 C C . ILE A 1 176 ? 5.5 30.188 10.547 1 91.25 176 ILE A C 1
ATOM 1344 O O . ILE A 1 176 ? 5.004 31.234 10.141 1 91.25 176 ILE A O 1
ATOM 1348 N N . GLU A 1 177 ? 4.832 29.188 11.109 1 92.44 177 GLU A N 1
ATOM 1349 C CA . GLU A 1 177 ? 3.387 29.312 11.273 1 92.44 177 GLU A CA 1
ATOM 1350 C C . GLU A 1 177 ? 2.838 28.188 12.156 1 92.44 177 GLU A C 1
ATOM 1352 O O . GLU A 1 177 ? 3.506 27.172 12.367 1 92.44 177 GLU A O 1
ATOM 1357 N N . LEU A 1 178 ? 1.71 28.516 12.703 1 96.38 178 LEU A N 1
ATOM 1358 C CA . LEU A 1 178 ? 0.926 27.531 13.438 1 96.38 178 LEU A CA 1
ATOM 1359 C C . LEU A 1 178 ? -0.332 27.141 12.664 1 96.38 178 LEU A C 1
ATOM 1361 O O . LEU A 1 178 ? -1.12 28.016 12.289 1 96.38 178 LEU A O 1
ATOM 1365 N N . ASN A 1 179 ? -0.508 25.844 12.406 1 95.88 179 ASN A N 1
ATOM 1366 C CA . ASN A 1 179 ? -1.697 25.328 11.734 1 95.88 179 ASN A CA 1
ATOM 1367 C C . ASN A 1 179 ? -2.68 24.719 12.727 1 95.88 179 ASN A C 1
ATOM 1369 O O . ASN A 1 179 ? -2.328 23.797 13.469 1 95.88 179 ASN A O 1
ATOM 1373 N N . THR A 1 180 ? -3.891 25.203 12.703 1 98.19 180 THR A N 1
ATOM 1374 C CA . THR A 1 180 ? -4.883 24.703 13.648 1 98.19 180 THR A CA 1
ATOM 1375 C C . THR A 1 180 ? -5.973 23.922 12.914 1 98.19 180 THR A C 1
ATOM 1377 O O . THR A 1 180 ? -6.863 23.344 13.547 1 98.19 180 THR A O 1
ATOM 1380 N N . ILE A 1 181 ? -5.93 23.938 11.602 1 97.69 181 ILE A N 1
ATOM 1381 C CA . ILE A 1 181 ? -6.922 23.203 10.812 1 97.69 181 ILE A CA 1
ATOM 1382 C C . ILE A 1 181 ? -6.227 22.406 9.719 1 97.69 181 ILE A C 1
ATOM 1384 O O . ILE A 1 181 ? -5.254 22.875 9.117 1 97.69 181 ILE A O 1
ATOM 1388 N N . ALA A 1 182 ? -6.691 21.219 9.5 1 95.69 182 ALA A N 1
ATOM 1389 C CA . ALA A 1 182 ? -6.246 20.344 8.414 1 95.69 182 ALA A CA 1
ATOM 1390 C C . ALA A 1 182 ? -4.734 20.141 8.461 1 95.69 182 ALA A C 1
ATOM 1392 O O . ALA A 1 182 ? -4.047 20.359 7.457 1 95.69 182 ALA A O 1
ATOM 1393 N N . SER A 1 183 ? -4.223 19.891 9.664 1 94.81 183 SER A N 1
ATOM 1394 C CA . SER A 1 183 ? -2.807 19.547 9.789 1 94.81 183 SER A CA 1
ATOM 1395 C C . SER A 1 183 ? -2.492 18.219 9.102 1 94.81 183 SER A C 1
ATOM 1397 O O . SER A 1 183 ? -2.531 17.156 9.734 1 94.81 183 SER A O 1
ATOM 1399 N N . SER A 1 184 ? -2.025 18.297 7.918 1 92.56 184 SER A N 1
ATOM 1400 C CA . SER A 1 184 ? -1.962 17.141 7.031 1 92.56 184 SER A CA 1
ATOM 1401 C C . SER A 1 184 ? -0.712 16.312 7.297 1 92.56 184 SER A C 1
ATOM 1403 O O . SER A 1 184 ? 0.228 16.781 7.941 1 92.56 184 SER A O 1
ATOM 1405 N N . PHE A 1 185 ? -0.742 15.016 6.938 1 96.81 185 PHE A N 1
ATOM 1406 C CA . PHE A 1 185 ? 0.349 14.07 6.719 1 96.81 185 PHE A CA 1
ATOM 1407 C C . PHE A 1 185 ? 0.792 13.445 8.031 1 96.81 185 PHE A C 1
ATOM 1409 O O . PHE A 1 185 ? 1.929 12.984 8.156 1 96.81 185 PHE A O 1
ATOM 1416 N N . PRO A 1 186 ? -0.006 13.5 9.094 1 98 186 PRO A N 1
ATOM 1417 C CA . PRO A 1 186 ? 0.416 12.688 10.227 1 98 186 PRO A CA 1
ATOM 1418 C C . PRO A 1 186 ? 0.625 11.219 9.859 1 98 186 PRO A C 1
ATOM 1420 O O . PRO A 1 186 ? 1.477 10.547 10.445 1 98 186 PRO A O 1
ATOM 1423 N N . GLY A 1 187 ? -0.169 10.719 8.945 1 97.94 187 GLY A N 1
ATOM 1424 C CA . GLY A 1 187 ? -0.043 9.336 8.492 1 97.94 187 GLY A CA 1
ATOM 1425 C C . GLY A 1 187 ? 1.183 9.102 7.633 1 97.94 187 GLY A C 1
ATOM 1426 O O . GLY A 1 187 ? 2.135 8.445 8.062 1 97.94 187 GLY A O 1
ATOM 1427 N N . LEU A 1 188 ? 1.219 9.727 6.43 1 98.38 188 LEU A N 1
ATOM 1428 C CA . LEU A 1 188 ? 2.299 9.508 5.473 1 98.38 188 LEU A CA 1
ATOM 1429 C C . LEU A 1 188 ? 3.629 10 6.031 1 98.38 188 LEU A C 1
ATOM 1431 O O . LEU A 1 188 ? 4.684 9.438 5.727 1 98.38 188 LEU A O 1
ATOM 1435 N N . GLY A 1 189 ? 3.566 11.055 6.852 1 98 189 GLY A N 1
ATOM 1436 C CA . GLY A 1 189 ? 4.781 11.5 7.508 1 98 189 GLY A CA 1
ATOM 1437 C C . GLY A 1 189 ? 5.395 10.445 8.414 1 98 189 GLY A C 1
ATOM 1438 O O . GLY A 1 189 ? 6.617 10.289 8.453 1 98 189 GLY A O 1
ATOM 1439 N N . SER A 1 190 ? 4.57 9.766 9.133 1 98.12 190 SER A N 1
ATOM 1440 C CA . SER A 1 190 ? 5.039 8.664 9.969 1 98.12 190 SER A CA 1
ATOM 1441 C C . SER A 1 190 ? 5.625 7.535 9.125 1 98.12 190 SER A C 1
ATOM 1443 O O . SER A 1 190 ? 6.641 6.941 9.492 1 98.12 190 SER A O 1
ATOM 1445 N N . LEU A 1 191 ? 5.051 7.285 8 1 98.06 191 LEU A N 1
ATOM 1446 C CA . LEU A 1 191 ? 5.492 6.203 7.125 1 98.06 191 LEU A CA 1
ATOM 1447 C C . LEU A 1 191 ? 6.848 6.531 6.504 1 98.06 191 LEU A C 1
ATOM 1449 O O . LEU A 1 191 ? 7.672 5.641 6.301 1 98.06 191 LEU A O 1
ATOM 1453 N N . VAL A 1 192 ? 7.062 7.777 6.156 1 98.44 192 VAL A N 1
ATOM 1454 C CA . VAL A 1 192 ? 8.328 8.141 5.535 1 98.44 192 VAL A CA 1
ATOM 1455 C C . VAL A 1 192 ? 9.477 7.902 6.52 1 98.44 192 VAL A C 1
ATOM 1457 O O . VAL A 1 192 ? 10.57 7.508 6.121 1 98.44 192 VAL A O 1
ATOM 1460 N N . SER A 1 193 ? 9.242 8.203 7.805 1 98.62 193 SER A N 1
ATOM 1461 C CA . SER A 1 193 ? 10.25 7.902 8.812 1 98.62 193 SER A CA 1
ATOM 1462 C C . SER A 1 193 ? 10.602 6.422 8.812 1 98.62 193 SER A C 1
ATOM 1464 O O . SER A 1 193 ? 11.773 6.055 8.922 1 98.62 193 SER A O 1
ATOM 1466 N N . GLU A 1 194 ? 9.609 5.574 8.664 1 98.19 194 GLU A N 1
ATOM 1467 C CA . GLU A 1 194 ? 9.836 4.133 8.609 1 98.19 194 GLU A CA 1
ATOM 1468 C C . GLU A 1 194 ? 10.555 3.736 7.316 1 98.19 194 GLU A C 1
ATOM 1470 O O . GLU A 1 194 ? 11.391 2.832 7.316 1 98.19 194 GLU A O 1
ATOM 1475 N N . LEU A 1 195 ? 10.156 4.363 6.23 1 98.44 195 LEU A N 1
ATOM 1476 C CA . LEU A 1 195 ? 10.859 4.141 4.969 1 98.44 195 LEU A CA 1
ATOM 1477 C C . LEU A 1 195 ? 12.352 4.406 5.121 1 98.44 195 LEU A C 1
ATOM 1479 O O . LEU A 1 195 ? 13.18 3.562 4.766 1 98.44 195 LEU A O 1
ATOM 1483 N N . HIS A 1 196 ? 12.672 5.582 5.664 1 98.62 196 HIS A N 1
ATOM 1484 C CA . HIS A 1 196 ? 14.07 5.969 5.82 1 98.62 196 HIS A CA 1
ATOM 1485 C C . HIS A 1 196 ? 14.797 5.02 6.762 1 98.62 196 HIS A C 1
ATOM 1487 O O . HIS A 1 196 ? 15.953 4.656 6.516 1 98.62 196 HIS A O 1
ATOM 1493 N N . ARG A 1 197 ? 14.164 4.695 7.855 1 98.19 197 ARG A N 1
ATOM 1494 C CA . ARG A 1 197 ? 14.773 3.74 8.773 1 98.19 197 ARG A CA 1
ATOM 1495 C C . ARG A 1 197 ? 15.086 2.424 8.07 1 98.19 197 ARG A C 1
ATOM 1497 O O . ARG A 1 197 ? 16.156 1.854 8.258 1 98.19 197 ARG A O 1
ATOM 1504 N N . THR A 1 198 ? 14.18 1.917 7.273 1 96.25 198 THR A N 1
ATOM 1505 C CA . THR A 1 198 ? 14.352 0.672 6.531 1 96.25 198 THR A CA 1
ATOM 1506 C C . THR A 1 198 ? 15.508 0.79 5.539 1 96.25 198 THR A C 1
ATOM 1508 O O . THR A 1 198 ? 16.344 -0.114 5.438 1 96.25 198 THR A O 1
ATOM 1511 N N . LEU A 1 199 ? 15.531 1.86 4.793 1 96.81 199 LEU A N 1
ATOM 1512 C CA . LEU A 1 199 ? 16.594 2.074 3.818 1 96.81 199 LEU A CA 1
ATOM 1513 C C . LEU A 1 199 ? 17.953 2.146 4.504 1 96.81 199 LEU A C 1
ATOM 1515 O O . LEU A 1 199 ? 18.938 1.583 4.012 1 96.81 199 LEU A O 1
ATOM 1519 N N . LEU A 1 200 ? 17.984 2.824 5.676 1 96.81 200 LEU A N 1
ATOM 1520 C CA . LEU A 1 200 ? 19.266 2.988 6.352 1 96.81 200 LEU A CA 1
ATOM 1521 C C . LEU A 1 200 ? 19.703 1.686 7.02 1 96.81 200 LEU A C 1
ATOM 1523 O O . LEU A 1 200 ? 20.891 1.456 7.227 1 96.81 200 LEU A O 1
ATOM 1527 N N . LYS A 1 201 ? 18.781 0.863 7.418 1 94.12 201 LYS A N 1
ATOM 1528 C CA . LYS A 1 201 ? 19.156 -0.467 7.887 1 94.12 201 LYS A CA 1
ATOM 1529 C C . LYS A 1 201 ? 19.875 -1.253 6.797 1 94.12 201 LYS A C 1
ATOM 1531 O O . LYS A 1 201 ? 20.781 -2.027 7.082 1 94.12 201 LYS A O 1
ATOM 1536 N N . GLN A 1 202 ? 19.453 -1.026 5.625 1 91 202 GLN A N 1
ATOM 1537 C CA . GLN A 1 202 ? 19.984 -1.781 4.5 1 91 202 GLN A CA 1
ATOM 1538 C C . GLN A 1 202 ? 21.25 -1.122 3.947 1 91 202 GLN A C 1
ATOM 1540 O O . GLN A 1 202 ? 22.219 -1.807 3.602 1 91 202 GLN A O 1
ATOM 1545 N N . TYR A 1 203 ? 21.234 0.223 3.883 1 92.62 203 TYR A N 1
ATOM 1546 C CA . TYR A 1 203 ? 22.297 0.923 3.156 1 92.62 203 TYR A CA 1
ATOM 1547 C C . TYR A 1 203 ? 23.125 1.794 4.098 1 92.62 203 TYR A C 1
ATOM 1549 O O . TYR A 1 203 ? 24.125 2.387 3.688 1 92.62 203 TYR A O 1
ATOM 1557 N N . GLY A 1 204 ? 22.766 1.842 5.332 1 90 204 GLY A N 1
ATOM 1558 C CA . GLY A 1 204 ? 23.375 2.775 6.27 1 90 204 GLY A CA 1
ATOM 1559 C C . GLY A 1 204 ? 24.859 2.557 6.457 1 90 204 GLY A C 1
ATOM 1560 O O . GLY A 1 204 ? 25.609 3.516 6.621 1 90 204 GLY A O 1
ATOM 1561 N N . LYS A 1 205 ? 25.297 1.309 6.395 1 89.62 205 LYS A N 1
ATOM 1562 C CA . LYS A 1 205 ? 26.719 1.012 6.562 1 89.62 205 LYS A CA 1
ATOM 1563 C C . LYS A 1 205 ? 27.547 1.601 5.422 1 89.62 205 LYS A C 1
ATOM 1565 O O . LYS A 1 205 ? 28.594 2.195 5.652 1 89.62 205 LYS A O 1
ATOM 1570 N N . VAL A 1 206 ? 27.031 1.521 4.266 1 88.81 206 VAL A N 1
ATOM 1571 C CA . VAL A 1 206 ? 27.734 2.023 3.09 1 88.81 206 VAL A CA 1
ATOM 1572 C C . VAL A 1 206 ? 27.656 3.549 3.057 1 88.81 206 VAL A C 1
ATOM 1574 O O . VAL A 1 206 ? 28.609 4.215 2.639 1 88.81 206 VAL A O 1
ATOM 1577 N N . LEU A 1 207 ? 26.562 4.137 3.574 1 91.62 207 LEU A N 1
ATOM 1578 C CA . LEU A 1 207 ? 26.328 5.574 3.496 1 91.62 207 LEU A CA 1
ATOM 1579 C C . LEU A 1 207 ? 26.875 6.285 4.73 1 91.62 207 LEU A C 1
ATOM 1581 O O . LEU A 1 207 ? 26.984 7.512 4.746 1 91.62 207 LEU A O 1
ATOM 1585 N N . GLY A 1 208 ? 27.25 5.523 5.684 1 93.06 208 GLY A N 1
ATOM 1586 C CA . GLY A 1 208 ? 27.719 6.094 6.938 1 93.06 208 GLY A CA 1
ATOM 1587 C C . GLY A 1 208 ? 26.609 6.758 7.738 1 93.06 208 GLY A C 1
ATOM 1588 O O . GLY A 1 208 ? 26.828 7.797 8.367 1 93.06 208 GLY A O 1
ATOM 1589 N N . LEU A 1 209 ? 25.391 6.285 7.621 1 95.38 209 LEU A N 1
ATOM 1590 C CA . LEU A 1 209 ? 24.234 6.828 8.32 1 95.38 209 LEU A CA 1
ATOM 1591 C C . LEU A 1 209 ? 23.641 5.797 9.273 1 95.38 209 LEU A C 1
ATOM 1593 O O . LEU A 1 209 ? 23.562 4.613 8.938 1 95.38 209 LEU A O 1
ATOM 1597 N N . ASP A 1 210 ? 23.203 6.211 10.469 1 97.06 210 ASP A N 1
ATOM 1598 C CA . ASP A 1 210 ? 22.688 5.34 11.516 1 97.06 210 ASP A CA 1
ATOM 1599 C C . ASP A 1 210 ? 21.156 5.43 11.602 1 97.06 210 ASP A C 1
ATOM 1601 O O . ASP A 1 210 ? 20.625 6.473 11.969 1 97.06 210 ASP A O 1
ATOM 1605 N N . PRO A 1 211 ? 20.484 4.324 11.344 1 97.38 211 PRO A N 1
ATOM 1606 C CA . PRO A 1 211 ? 19.016 4.348 11.398 1 97.38 211 PRO A CA 1
ATOM 1607 C C . PRO A 1 211 ? 18.484 4.691 12.789 1 97.38 211 PRO A C 1
ATOM 1609 O O . PRO A 1 211 ? 17.359 5.184 12.922 1 97.38 211 PRO A O 1
ATOM 1612 N N . LYS A 1 212 ? 19.234 4.52 13.836 1 97.44 212 LYS A N 1
ATOM 1613 C CA . LYS A 1 212 ? 18.812 4.781 15.203 1 97.44 212 LYS A CA 1
ATOM 1614 C C . LYS A 1 212 ? 18.688 6.281 15.461 1 97.44 212 LYS A C 1
ATOM 1616 O O . LYS A 1 212 ? 18.062 6.699 16.438 1 97.44 212 LYS A O 1
ATOM 1621 N N . ARG A 1 213 ? 19.25 7.062 14.57 1 98 213 ARG A N 1
ATOM 1622 C CA . ARG A 1 213 ? 19.234 8.508 14.742 1 98 213 ARG A CA 1
ATOM 1623 C C . ARG A 1 213 ? 17.969 9.117 14.133 1 98 213 ARG A C 1
ATOM 1625 O O . ARG A 1 213 ? 17.75 10.328 14.242 1 98 213 ARG A O 1
ATOM 1632 N N . ILE A 1 214 ? 17.125 8.312 13.555 1 98.56 214 ILE A N 1
ATOM 1633 C CA . ILE A 1 214 ? 15.812 8.758 13.094 1 98.56 214 ILE A CA 1
ATOM 1634 C C . ILE A 1 214 ? 14.805 8.656 14.242 1 98.56 214 ILE A C 1
ATOM 1636 O O . ILE A 1 214 ? 14.484 7.555 14.695 1 98.56 214 ILE A O 1
ATOM 1640 N N . PRO A 1 215 ? 14.32 9.758 14.703 1 98.31 215 PRO A N 1
ATOM 1641 C CA . PRO A 1 215 ? 13.383 9.672 15.828 1 98.31 215 PRO A CA 1
ATOM 1642 C C . PRO A 1 215 ? 12.062 9 15.438 1 98.31 215 PRO A C 1
ATOM 1644 O O . PRO A 1 215 ? 11.633 9.086 14.289 1 98.31 215 PRO A O 1
ATOM 1647 N N . GLN A 1 216 ? 11.445 8.336 16.438 1 97.12 216 GLN A N 1
ATOM 1648 C CA . GLN A 1 216 ? 10.133 7.758 16.203 1 97.12 216 GLN A CA 1
ATOM 1649 C C . GLN A 1 216 ? 9.109 8.836 15.867 1 97.12 216 GLN A C 1
ATOM 1651 O O . GLN A 1 216 ? 9.219 9.977 16.328 1 97.12 216 GLN A O 1
ATOM 1656 N N . ASN A 1 217 ? 8.227 8.531 15.031 1 98.44 217 ASN A N 1
ATOM 1657 C CA . ASN A 1 217 ? 7.16 9.438 14.633 1 98.44 217 ASN A CA 1
ATOM 1658 C C . ASN A 1 217 ? 5.781 8.844 14.898 1 98.44 217 ASN A C 1
ATOM 1660 O O . ASN A 1 217 ? 5.281 8.039 14.109 1 98.44 217 ASN A O 1
ATOM 1664 N N . TRP A 1 218 ? 5.102 9.32 15.906 1 97.06 218 TRP A N 1
ATOM 1665 C CA . TRP A 1 218 ? 3.828 8.758 16.344 1 97.06 218 TRP A CA 1
ATOM 1666 C C . TRP A 1 218 ? 2.672 9.688 16 1 97.06 218 TRP A C 1
ATOM 1668 O O . TRP A 1 218 ? 1.654 9.711 16.703 1 97.06 218 TRP A O 1
ATOM 1678 N N . ALA A 1 219 ? 2.863 10.469 15 1 98.31 219 ALA A N 1
ATOM 1679 C CA . ALA A 1 219 ? 1.88 11.5 14.688 1 98.31 219 ALA A CA 1
ATOM 1680 C C . ALA A 1 219 ? 0.508 10.891 14.422 1 98.31 219 ALA A C 1
ATOM 1682 O O . ALA A 1 219 ? -0.497 11.336 14.977 1 98.31 219 ALA A O 1
ATOM 1683 N N . ALA A 1 220 ? 0.447 9.852 13.648 1 97.44 220 ALA A N 1
ATOM 1684 C CA . ALA A 1 220 ? -0.823 9.242 13.266 1 97.44 220 ALA A CA 1
ATOM 1685 C C . ALA A 1 220 ? -1.516 8.617 14.477 1 97.44 220 ALA A C 1
ATOM 1687 O O . ALA A 1 220 ? -2.709 8.836 14.703 1 97.44 220 ALA A O 1
ATOM 1688 N N . THR A 1 221 ? -0.848 7.828 15.289 1 97.5 221 THR A 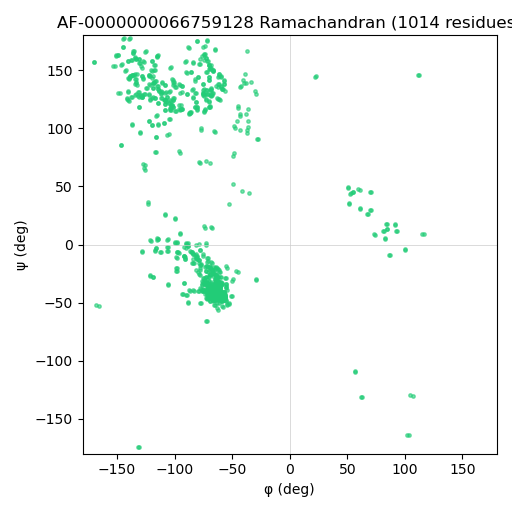N 1
ATOM 1689 C CA . THR A 1 221 ? -1.417 7.117 16.438 1 97.5 221 THR A CA 1
ATOM 1690 C C . THR A 1 221 ? -1.849 8.102 17.516 1 97.5 221 THR A C 1
ATOM 1692 O O . THR A 1 221 ? -2.891 7.914 18.156 1 97.5 221 THR A O 1
ATOM 1695 N N . GLN A 1 222 ? -1.071 9.141 17.672 1 98.06 222 GLN A N 1
ATOM 1696 C CA . GLN A 1 222 ? -1.386 10.086 18.734 1 98.06 222 GLN A CA 1
ATOM 1697 C C . GLN A 1 222 ? -2.537 11 18.344 1 98.06 222 GLN A C 1
ATOM 1699 O O . GLN A 1 222 ? -3.342 11.398 19.188 1 98.06 222 GLN A O 1
ATOM 1704 N N . PHE A 1 223 ? -2.602 11.422 17.078 1 98.5 223 PHE A N 1
ATOM 1705 C CA . PHE A 1 223 ? -3.775 12.148 16.609 1 98.5 223 PHE A CA 1
ATOM 1706 C C . PHE A 1 223 ? -5.027 11.289 16.734 1 98.5 223 PHE A C 1
ATOM 1708 O O . PHE A 1 223 ? -6.082 11.773 17.141 1 98.5 223 PHE A O 1
ATOM 1715 N N . ALA A 1 224 ? -4.914 9.969 16.391 1 98.19 224 ALA A N 1
ATOM 1716 C CA . ALA A 1 224 ? -6.047 9.055 16.547 1 98.19 224 ALA A CA 1
ATOM 1717 C C . ALA A 1 224 ? -6.449 8.922 18.016 1 98.19 224 ALA A C 1
ATOM 1719 O O . ALA A 1 224 ? -7.637 8.844 18.328 1 98.19 224 ALA A O 1
ATOM 1720 N N . GLU A 1 225 ? -5.445 8.891 18.859 1 98.19 225 GLU A N 1
ATOM 1721 C CA . GLU A 1 225 ? -5.727 8.836 20.281 1 98.19 225 GLU A CA 1
ATOM 1722 C C . GLU A 1 225 ? -6.531 10.055 20.734 1 98.19 225 GLU A C 1
ATOM 1724 O O . GLU A 1 225 ? -7.504 9.922 21.484 1 98.19 225 GLU A O 1
ATOM 1729 N N . ALA A 1 226 ? -6.125 11.234 20.266 1 98.75 226 ALA A N 1
ATOM 1730 C CA . ALA A 1 226 ? -6.824 12.453 20.641 1 98.75 226 ALA A CA 1
ATOM 1731 C C . ALA A 1 226 ? -8.273 12.43 20.156 1 98.75 226 ALA A C 1
ATOM 1733 O O . ALA A 1 226 ? -9.188 12.766 20.906 1 98.75 226 ALA A O 1
ATOM 1734 N N . LEU A 1 227 ? -8.516 12 18.969 1 98.75 227 LEU A N 1
ATOM 1735 C CA . LEU A 1 227 ? -9.859 11.891 18.406 1 98.75 227 LEU A CA 1
ATOM 1736 C C . LEU A 1 227 ? -10.68 10.859 19.172 1 98.75 227 LEU A C 1
ATOM 1738 O O . LEU A 1 227 ? -11.844 11.102 19.5 1 98.75 227 LEU A O 1
ATOM 1742 N N . GLY A 1 228 ? -10.055 9.711 19.438 1 98.62 228 GLY A N 1
ATOM 1743 C CA . GLY A 1 228 ? -10.734 8.648 20.156 1 98.62 228 GLY A CA 1
ATOM 1744 C C . GLY A 1 228 ? -11.133 9.047 21.562 1 98.62 228 GLY A C 1
ATOM 1745 O O . GLY A 1 228 ? -12.234 8.727 22.031 1 98.62 228 GLY A O 1
ATOM 1746 N N . ARG A 1 229 ? -10.242 9.758 22.219 1 98.56 229 ARG A N 1
ATOM 1747 C CA . ARG A 1 229 ? -10.531 10.195 23.578 1 98.56 229 ARG A CA 1
ATOM 1748 C C . ARG A 1 229 ? -11.617 11.273 23.594 1 98.56 229 ARG A C 1
ATOM 1750 O O . ARG A 1 229 ? -12.445 11.328 24.5 1 98.56 229 ARG A O 1
ATOM 1757 N N . ALA A 1 230 ? -11.555 12.164 22.609 1 98.81 230 ALA A N 1
ATOM 1758 C CA . ALA A 1 230 ? -12.633 13.148 22.484 1 98.81 230 ALA A CA 1
ATOM 1759 C C . ALA A 1 230 ? -13.977 12.461 22.266 1 98.81 230 ALA A C 1
ATOM 1761 O O . ALA A 1 230 ? -14.984 12.867 22.844 1 98.81 230 ALA A O 1
ATOM 1762 N N . TRP A 1 231 ? -13.992 11.453 21.406 1 98.75 231 TRP A N 1
ATOM 1763 C CA . TRP A 1 231 ? -15.18 10.641 21.156 1 98.75 231 TRP A CA 1
ATOM 1764 C C . TRP A 1 231 ? -15.695 10.008 22.453 1 98.75 231 TRP A C 1
ATOM 1766 O O . TRP A 1 231 ? -16.891 10.023 22.719 1 98.75 231 TRP A O 1
ATOM 1776 N N . ALA A 1 232 ? -14.781 9.508 23.25 1 98.5 232 ALA A N 1
ATOM 1777 C CA . ALA A 1 232 ? -15.148 8.891 24.516 1 98.5 232 ALA A CA 1
ATOM 1778 C C . ALA A 1 232 ? -15.75 9.914 25.469 1 98.5 232 ALA A C 1
ATOM 1780 O O . ALA A 1 232 ? -16.703 9.609 26.203 1 98.5 232 ALA A O 1
ATOM 1781 N N . GLU A 1 233 ? -15.203 11.164 25.531 1 98.38 233 GLU A N 1
ATOM 1782 C CA . GLU A 1 233 ? -15.695 12.227 26.391 1 98.38 233 GLU A CA 1
ATOM 1783 C C . GLU A 1 233 ? -17.125 12.633 26.016 1 98.38 233 GLU A C 1
ATOM 1785 O O . GLU A 1 233 ? -17.891 13.062 26.859 1 98.38 233 GLU A O 1
ATOM 1790 N N . TYR A 1 234 ? -17.438 12.523 24.75 1 98.12 234 TYR A N 1
ATOM 1791 C CA . TYR A 1 234 ? -18.781 12.828 24.281 1 98.12 234 TYR A CA 1
ATOM 1792 C C . TYR A 1 234 ? -19.797 11.859 24.875 1 98.12 234 TYR A C 1
ATOM 1794 O O . TYR A 1 234 ? -20.969 12.195 25.016 1 98.12 234 TYR A O 1
ATOM 1802 N N . ASN A 1 235 ? -19.422 10.656 25.188 1 97 235 ASN A N 1
ATOM 1803 C CA . ASN A 1 235 ? -20.156 9.672 25.984 1 97 235 ASN A CA 1
ATOM 1804 C C . ASN A 1 235 ? -21.391 9.148 25.25 1 97 235 ASN A C 1
ATOM 1806 O O . ASN A 1 235 ? -22.484 9.156 25.797 1 97 235 ASN A O 1
ATOM 1810 N N . ASN A 1 236 ? -21.297 8.805 23.969 1 97.56 236 ASN A N 1
ATOM 1811 C CA . ASN A 1 236 ? -22.266 8.102 23.125 1 97.56 236 ASN A CA 1
ATOM 1812 C C . ASN A 1 236 ? -21.594 7.055 22.25 1 97.56 236 ASN A C 1
ATOM 1814 O O . ASN A 1 236 ? -21.047 7.383 21.188 1 97.56 236 ASN A O 1
ATOM 1818 N N . ASP A 1 237 ? -21.703 5.812 22.578 1 94.94 237 ASP A N 1
ATOM 1819 C CA . ASP A 1 237 ? -20.953 4.711 21.984 1 94.94 237 ASP A CA 1
ATOM 1820 C C . ASP A 1 237 ? -21.422 4.422 20.562 1 94.94 237 ASP A C 1
ATOM 1822 O O . ASP A 1 237 ? -20.75 3.719 19.812 1 94.94 237 ASP A O 1
ATOM 1826 N N . SER A 1 238 ? -22.516 4.992 20.203 1 95.44 238 SER A N 1
ATOM 1827 C CA . SER A 1 238 ? -23.031 4.746 18.859 1 95.44 238 SER A CA 1
ATOM 1828 C C . SER A 1 238 ? -22.672 5.879 17.906 1 95.44 238 SER A C 1
ATOM 1830 O O . SER A 1 238 ? -22.875 5.766 16.703 1 95.44 238 SER A O 1
ATOM 1832 N N . ALA A 1 239 ? -22.172 6.996 18.438 1 98.44 239 ALA A N 1
ATOM 1833 C CA . ALA A 1 239 ? -21.844 8.156 17.609 1 98.44 239 ALA A CA 1
ATOM 1834 C C . ALA A 1 239 ? -20.609 7.898 16.766 1 98.44 239 ALA A C 1
ATOM 1836 O O . ALA A 1 239 ? -19.812 6.996 17.062 1 98.44 239 ALA A O 1
ATOM 1837 N N . VAL A 1 240 ? -20.484 8.633 15.719 1 98.38 240 VAL A N 1
ATOM 1838 C CA . VAL A 1 240 ? -19.344 8.469 14.812 1 98.38 240 VAL A CA 1
ATOM 1839 C C . VAL A 1 240 ? -18.484 9.727 14.828 1 98.38 240 VAL A C 1
ATOM 1841 O O . VAL A 1 240 ? -18.875 10.75 15.391 1 98.38 240 VAL A O 1
ATOM 1844 N N . VAL A 1 241 ? -17.266 9.594 14.352 1 98.75 241 VAL A N 1
ATOM 1845 C CA . VAL A 1 241 ? -16.438 10.742 14 1 98.75 241 VAL A CA 1
ATOM 1846 C C . VAL A 1 241 ? -16.688 11.133 12.547 1 98.75 241 VAL A C 1
ATOM 1848 O O . VAL A 1 241 ? -16.688 10.281 11.656 1 98.75 241 VAL A O 1
ATOM 1851 N N . LEU A 1 242 ? -16.953 12.383 12.352 1 98.88 242 LEU A N 1
ATOM 1852 C CA . LEU A 1 242 ? -17.125 12.922 11.008 1 98.88 242 LEU A CA 1
ATOM 1853 C C . LEU A 1 242 ? -15.844 13.609 10.539 1 98.88 242 LEU A C 1
ATOM 1855 O O . LEU A 1 242 ? -15.391 14.578 11.164 1 98.88 242 LEU A O 1
ATOM 1859 N N . MET A 1 243 ? -15.234 13.086 9.555 1 98.62 243 MET A N 1
ATOM 1860 C CA . MET A 1 243 ? -14.117 13.773 8.914 1 98.62 243 MET A CA 1
ATOM 1861 C C . MET A 1 243 ? -14.602 14.578 7.707 1 98.62 243 MET A C 1
ATOM 1863 O O . MET A 1 243 ? -15.125 14.008 6.746 1 98.62 243 MET A O 1
ATOM 1867 N N . VAL A 1 244 ? -14.461 15.891 7.766 1 98.81 244 VAL A N 1
ATOM 1868 C CA . VAL A 1 244 ? -14.836 16.766 6.664 1 98.81 244 VAL A CA 1
ATOM 1869 C C . VAL A 1 244 ? -13.719 16.812 5.629 1 98.81 244 VAL A C 1
ATOM 1871 O O . VAL A 1 244 ? -12.602 17.25 5.938 1 98.81 244 VAL A O 1
ATOM 1874 N N . VAL A 1 245 ? -14.039 16.375 4.414 1 98.25 245 VAL A N 1
ATOM 1875 C CA . VAL A 1 245 ? -12.984 16.203 3.412 1 98.25 245 VAL A CA 1
ATOM 1876 C C . VAL A 1 245 ? -13.336 16.984 2.154 1 98.25 245 VAL A C 1
ATOM 1878 O O . VAL A 1 245 ? -14.445 17.531 2.039 1 98.25 245 VAL A O 1
ATOM 1881 N N . GLN A 1 246 ? -12.383 17.188 1.245 1 97.44 246 GLN A N 1
ATOM 1882 C CA . GLN A 1 246 ? -12.609 17.828 -0.048 1 97.44 246 GLN A CA 1
ATOM 1883 C C . GLN A 1 246 ? -13.258 16.844 -1.033 1 97.44 246 GLN A C 1
ATOM 1885 O O . GLN A 1 246 ? -13.125 15.633 -0.884 1 97.44 246 GLN A O 1
ATOM 1890 N N . PRO A 1 247 ? -13.977 17.359 -2.039 1 96.19 247 PRO A N 1
ATOM 1891 C CA . PRO A 1 247 ? -14.633 16.484 -3.012 1 96.19 247 PRO A CA 1
ATOM 1892 C C . PRO A 1 247 ? -13.633 15.602 -3.773 1 96.19 247 PRO A C 1
ATOM 1894 O O . PRO A 1 247 ? -13.914 14.43 -4.031 1 96.19 247 PRO A O 1
ATOM 1897 N N . GLU A 1 248 ? -12.547 16.141 -4.168 1 95.19 248 GLU A N 1
ATOM 1898 C CA . GLU A 1 248 ? -11.422 15.406 -4.754 1 95.19 248 GLU A CA 1
ATOM 1899 C C . GLU A 1 248 ? -10.234 15.359 -3.797 1 95.19 248 GLU A C 1
ATOM 1901 O O . GLU A 1 248 ? -9.5 16.344 -3.668 1 95.19 248 GLU A O 1
ATOM 1906 N N . GLU A 1 249 ? -10.078 14.18 -3.219 1 96 249 GLU A N 1
ATOM 1907 C CA . GLU A 1 249 ? -9.078 14.047 -2.162 1 96 249 GLU A CA 1
ATOM 1908 C C . GLU A 1 249 ? -7.965 13.086 -2.568 1 96 249 GLU A C 1
ATOM 1910 O O . GLU A 1 249 ? -8.047 11.883 -2.295 1 96 249 GLU A O 1
ATOM 1915 N N . ARG A 1 250 ? -6.895 13.578 -3.137 1 95.06 250 ARG A N 1
ATOM 1916 C CA . ARG A 1 250 ? -5.789 12.742 -3.59 1 95.06 250 ARG A CA 1
ATOM 1917 C C . ARG A 1 250 ? -4.895 12.328 -2.424 1 95.06 250 ARG A C 1
ATOM 1919 O O . ARG A 1 250 ? -4.066 11.422 -2.557 1 95.06 250 ARG A O 1
ATOM 1926 N N . ASN A 1 251 ? -5.098 13.008 -1.279 1 94.94 251 ASN A N 1
ATOM 1927 C CA . ASN A 1 251 ? -4.355 12.68 -0.068 1 94.94 251 ASN A CA 1
ATOM 1928 C C . ASN A 1 251 ? -5.18 11.812 0.878 1 94.94 251 ASN A C 1
ATOM 1930 O O . ASN A 1 251 ? -4.906 11.766 2.078 1 94.94 251 ASN A O 1
ATOM 1934 N N . MET A 1 252 ? -6.156 11.125 0.368 1 97.25 252 MET A N 1
ATOM 1935 C CA . MET A 1 252 ? -7.09 10.383 1.209 1 97.25 252 MET A CA 1
ATOM 1936 C C . MET A 1 252 ? -6.363 9.289 1.99 1 97.25 252 MET A C 1
ATOM 1938 O O . MET A 1 252 ? -6.781 8.93 3.092 1 97.25 252 MET A O 1
ATOM 1942 N N . TYR A 1 253 ? -5.309 8.789 1.487 1 97.75 253 TYR A N 1
ATOM 1943 C CA . TYR A 1 253 ? -4.641 7.664 2.139 1 97.75 253 TYR A CA 1
ATOM 1944 C C . TYR A 1 253 ? -3.924 8.117 3.404 1 97.75 253 TYR A C 1
ATOM 1946 O O . TYR A 1 253 ? -3.732 7.328 4.332 1 97.75 253 TYR A O 1
ATOM 1954 N N . ASP A 1 254 ? -3.492 9.391 3.447 1 97.69 254 ASP A N 1
ATOM 1955 C CA . ASP A 1 254 ? -3.057 9.977 4.711 1 97.69 254 ASP A CA 1
ATOM 1956 C C . ASP A 1 254 ? -4.199 10.008 5.723 1 97.69 254 ASP A C 1
ATOM 1958 O O . ASP A 1 254 ? -3.998 9.703 6.902 1 97.69 254 ASP A O 1
ATOM 1962 N N . GLN A 1 255 ? -5.328 10.375 5.305 1 97.81 255 GLN A N 1
ATOM 1963 C CA . GLN A 1 255 ? -6.52 10.469 6.145 1 97.81 255 GLN A CA 1
ATOM 1964 C C . GLN A 1 255 ? -6.93 9.094 6.668 1 97.81 255 GLN A C 1
ATOM 1966 O O . GLN A 1 255 ? -7.266 8.945 7.844 1 97.81 255 GLN A O 1
ATOM 1971 N N . TYR A 1 256 ? -6.84 8.125 5.824 1 97 256 TYR A N 1
ATOM 1972 C CA . TYR A 1 256 ? -7.285 6.789 6.195 1 97 256 TYR A CA 1
ATOM 1973 C C . TYR A 1 256 ? -6.32 6.148 7.184 1 97 256 TYR A C 1
ATOM 1975 O O . TYR A 1 256 ? -6.695 5.227 7.918 1 97 256 TYR A O 1
ATOM 1983 N N . CYS A 1 257 ? -5.086 6.605 7.211 1 96.19 257 CYS A N 1
ATOM 1984 C CA . CYS A 1 257 ? -4.199 6.16 8.281 1 96.19 257 CYS A CA 1
ATOM 1985 C C . CYS A 1 257 ? -4.805 6.453 9.648 1 96.19 257 CYS A C 1
ATOM 1987 O O . CYS A 1 257 ? -4.801 5.59 10.531 1 96.19 257 CYS A O 1
ATOM 1989 N N . LEU A 1 258 ? -5.324 7.633 9.797 1 96.81 258 LEU A N 1
ATOM 1990 C CA . LEU A 1 258 ? -5.957 8.023 11.047 1 96.81 258 LEU A CA 1
ATOM 1991 C C . LEU A 1 258 ? -7.238 7.23 11.289 1 96.81 258 LEU A C 1
ATOM 1993 O O . LEU A 1 258 ? -7.48 6.75 12.398 1 96.81 258 LEU A O 1
ATOM 1997 N N . VAL A 1 259 ? -8.047 7.105 10.273 1 96.75 259 VAL A N 1
ATOM 1998 C CA . VAL A 1 259 ? -9.328 6.406 10.344 1 96.75 259 VAL A CA 1
ATOM 1999 C C . VAL A 1 259 ? -9.102 4.965 10.805 1 96.75 259 VAL A C 1
ATOM 2001 O O . VAL A 1 259 ? -9.836 4.461 11.656 1 96.75 259 VAL A O 1
ATOM 2004 N N . ASN A 1 260 ? -8.078 4.344 10.234 1 94.62 260 ASN A N 1
ATOM 2005 C CA . ASN A 1 260 ? -7.785 2.953 10.57 1 94.62 260 ASN A CA 1
ATOM 2006 C C . ASN A 1 260 ? -7.332 2.807 12.023 1 94.62 260 ASN A C 1
ATOM 2008 O O . ASN A 1 260 ? -7.746 1.877 12.711 1 94.62 260 ASN A O 1
ATOM 2012 N N . HIS A 1 261 ? -6.496 3.715 12.477 1 95.81 261 HIS A N 1
ATOM 2013 C CA . HIS A 1 261 ? -6.051 3.666 13.867 1 95.81 261 HIS A CA 1
ATOM 2014 C C . HIS A 1 261 ? -7.215 3.883 14.828 1 95.81 261 HIS A C 1
ATOM 2016 O O . HIS A 1 261 ? -7.277 3.252 15.883 1 95.81 261 HIS A O 1
ATOM 2022 N N . LEU A 1 262 ? -8.094 4.82 14.453 1 96.62 262 LEU A N 1
ATOM 2023 C CA . LEU A 1 262 ? -9.273 5.094 15.266 1 96.62 262 LEU A CA 1
ATOM 2024 C C . LEU A 1 262 ? -10.141 3.848 15.406 1 96.62 262 LEU A C 1
ATOM 2026 O O . LEU A 1 262 ? -10.609 3.533 16.5 1 96.62 262 LEU A O 1
ATOM 2030 N N . LYS A 1 263 ? -10.32 3.188 14.352 1 93.81 263 LYS A N 1
ATOM 2031 C CA . LYS A 1 263 ? -11.148 1.986 14.336 1 93.81 263 LYS A CA 1
ATOM 2032 C C . LYS A 1 263 ? -10.477 0.848 15.102 1 93.81 263 LYS A C 1
ATOM 2034 O O . LYS A 1 263 ? -11.102 0.215 15.961 1 93.81 263 LYS A O 1
ATOM 2039 N N . GLU A 1 264 ? -9.227 0.598 14.82 1 92.25 264 GLU A N 1
ATOM 2040 C CA . GLU A 1 264 ? -8.516 -0.562 15.344 1 92.25 264 GLU A CA 1
ATOM 2041 C C . GLU A 1 264 ? -8.227 -0.404 16.844 1 92.25 264 GLU A C 1
ATOM 2043 O O . GLU A 1 264 ? -8.328 -1.366 17.594 1 92.25 264 GLU A O 1
ATOM 2048 N N . SER A 1 265 ? -7.922 0.785 17.234 1 94.75 265 SER A N 1
ATOM 2049 C CA . SER A 1 265 ? -7.449 0.981 18.594 1 94.75 265 SER A CA 1
ATOM 2050 C C . SER A 1 265 ? -8.57 1.454 19.516 1 94.75 265 SER A C 1
ATOM 2052 O O . SER A 1 265 ? -8.547 1.199 20.719 1 94.75 265 SER A O 1
ATOM 2054 N N . TYR A 1 266 ? -9.617 2.049 18.922 1 94.94 266 TYR A N 1
ATOM 2055 C CA . TYR A 1 266 ? -10.617 2.664 19.781 1 94.94 266 TYR A CA 1
ATOM 2056 C C . TYR A 1 266 ? -12.016 2.18 19.422 1 94.94 266 TYR A C 1
ATOM 2058 O O . TYR A 1 266 ? -12.984 2.488 20.125 1 94.94 266 TYR A O 1
ATOM 2066 N N . GLY A 1 267 ? -12.094 1.438 18.375 1 92.62 267 GLY A N 1
ATOM 2067 C CA . GLY A 1 267 ? -13.391 0.912 17.969 1 92.62 267 GLY A CA 1
ATOM 2068 C C . GLY A 1 267 ? -14.344 1.985 17.484 1 92.62 267 GLY A C 1
ATOM 2069 O O . GLY A 1 267 ? -15.562 1.817 17.562 1 92.62 267 GLY A O 1
ATOM 2070 N N . VAL A 1 268 ? -13.836 3.092 16.984 1 95.62 268 VAL A N 1
ATOM 2071 C CA . VAL A 1 268 ? -14.656 4.238 16.609 1 95.62 268 VAL A CA 1
ATOM 2072 C C . VAL A 1 268 ? -14.844 4.258 15.094 1 95.62 268 VAL A C 1
ATOM 2074 O O . VAL A 1 268 ? -13.867 4.191 14.336 1 95.62 268 VAL A O 1
ATOM 2077 N N . ALA A 1 269 ? -16.094 4.309 14.672 1 94.19 269 ALA A N 1
ATOM 2078 C CA . ALA A 1 269 ? -16.391 4.434 13.25 1 94.19 269 ALA A CA 1
ATOM 2079 C C . ALA A 1 269 ? -16.234 5.879 12.781 1 94.19 269 ALA A C 1
ATOM 2081 O O . ALA A 1 269 ? -16.578 6.812 13.516 1 94.19 269 ALA A O 1
ATOM 2082 N N . THR A 1 270 ? -15.766 6.027 11.578 1 97.06 270 THR A N 1
ATOM 2083 C CA . THR A 1 270 ? -15.602 7.348 10.984 1 97.06 270 THR A CA 1
ATOM 2084 C C . THR A 1 270 ? -16.344 7.438 9.656 1 97.06 270 THR A C 1
ATOM 2086 O O . THR A 1 270 ? -16.344 6.496 8.867 1 97.06 270 THR A O 1
ATOM 2089 N N . ILE A 1 271 ? -17.062 8.531 9.477 1 96.5 271 ILE A N 1
ATOM 2090 C CA . ILE A 1 271 ? -17.641 8.812 8.164 1 96.5 271 ILE A CA 1
ATOM 2091 C C . ILE A 1 271 ? -16.938 10.023 7.543 1 96.5 271 ILE A C 1
ATOM 2093 O O . ILE A 1 271 ? -16.562 10.961 8.25 1 96.5 271 ILE A O 1
ATOM 2097 N N . ARG A 1 272 ? -16.672 9.984 6.285 1 96.94 272 ARG A N 1
ATOM 2098 C CA . ARG A 1 272 ? -16.047 11.062 5.527 1 96.94 272 ARG A CA 1
ATOM 2099 C C . ARG A 1 272 ? -17.047 11.742 4.602 1 96.94 272 ARG A C 1
ATOM 2101 O O . ARG A 1 272 ? -17.656 11.086 3.756 1 96.94 272 ARG A O 1
ATOM 2108 N N . LYS A 1 273 ? -17.234 13.086 4.816 1 98.12 273 LYS A N 1
ATOM 2109 C CA . LYS A 1 273 ? -18.219 13.844 4.035 1 98.12 273 LYS A CA 1
ATOM 2110 C C . LYS A 1 273 ? -17.656 15.211 3.637 1 98.12 273 LYS A C 1
ATOM 2112 O O . LYS A 1 273 ? -16.875 15.805 4.375 1 98.12 273 LYS A O 1
ATOM 2117 N N . THR A 1 274 ? -18.031 15.656 2.451 1 98.31 274 THR A N 1
ATOM 2118 C CA . THR A 1 274 ? -17.75 17.047 2.082 1 98.31 274 THR A CA 1
ATOM 2119 C C . THR A 1 274 ? -18.688 18 2.816 1 98.31 274 THR A C 1
ATOM 2121 O O . THR A 1 274 ? -19.703 17.578 3.354 1 98.31 274 THR A O 1
ATOM 2124 N N . LEU A 1 275 ? -18.281 19.25 2.816 1 98.75 275 LEU A N 1
ATOM 2125 C CA . LEU A 1 275 ? -19.172 20.25 3.41 1 98.75 275 LEU A CA 1
ATOM 2126 C C . LEU A 1 275 ? -20.531 20.234 2.736 1 98.75 275 LEU A C 1
ATOM 2128 O O . LEU A 1 275 ? -21.562 20.312 3.412 1 98.75 275 LEU A O 1
ATOM 2132 N N . ALA A 1 276 ? -20.547 20.094 1.456 1 98.44 276 ALA A N 1
ATOM 2133 C CA . ALA A 1 276 ? -21.797 20.062 0.712 1 98.44 276 ALA A CA 1
ATOM 2134 C C . ALA A 1 276 ? -22.656 18.875 1.139 1 98.44 276 ALA A C 1
ATOM 2136 O O . ALA A 1 276 ? -23.875 19 1.265 1 98.44 276 ALA A O 1
ATOM 2137 N N . GLN A 1 277 ? -22.062 17.734 1.304 1 98.12 277 GLN A N 1
ATOM 2138 C CA . GLN A 1 277 ? -22.781 16.547 1.728 1 98.12 277 GLN A CA 1
ATOM 2139 C C . GLN A 1 277 ? -23.312 16.703 3.146 1 98.12 277 GLN A C 1
ATOM 2141 O O . GLN A 1 277 ? -24.406 16.203 3.463 1 98.12 277 GLN A O 1
ATOM 2146 N N . VAL A 1 278 ? -22.547 17.344 4.023 1 98.75 278 VAL A N 1
ATOM 2147 C CA . VAL A 1 278 ? -23 17.578 5.391 1 98.75 278 VAL A CA 1
ATOM 2148 C C . VAL A 1 278 ? -24.25 18.469 5.375 1 98.75 278 VAL A C 1
ATOM 2150 O O . VAL A 1 278 ? -25.188 18.234 6.129 1 98.75 278 VAL A O 1
ATOM 2153 N N . GLU A 1 279 ? -24.203 19.516 4.508 1 98.5 279 GLU A N 1
ATOM 2154 C CA . GLU A 1 279 ? -25.375 20.359 4.387 1 98.5 279 GLU A CA 1
ATOM 2155 C C . GLU A 1 279 ? -26.578 19.562 3.898 1 98.5 279 GLU A C 1
ATOM 2157 O O . GLU A 1 279 ? -27.703 19.766 4.383 1 98.5 279 GLU A O 1
ATOM 2162 N N . ALA A 1 280 ? -26.391 18.688 2.963 1 98.19 280 ALA A N 1
ATOM 2163 C CA . ALA A 1 280 ? -27.469 17.938 2.328 1 98.19 280 ALA A CA 1
ATOM 2164 C C . ALA A 1 280 ? -28.016 16.859 3.271 1 98.19 280 ALA A C 1
ATOM 2166 O O . ALA A 1 280 ? -29.219 16.578 3.25 1 98.19 280 ALA A O 1
ATOM 2167 N N . GLN A 1 281 ? -27.156 16.328 4.137 1 97.88 281 GLN A N 1
ATOM 2168 C CA . GLN A 1 281 ? -27.547 15.133 4.875 1 97.88 281 GLN A CA 1
ATOM 2169 C C . GLN A 1 281 ? -27.594 15.406 6.375 1 97.88 281 GLN A C 1
ATOM 2171 O O . GLN A 1 281 ? -28 14.539 7.156 1 97.88 281 GLN A O 1
ATOM 2176 N N . GLY A 1 282 ? -27.188 16.609 6.77 1 98.44 282 GLY A N 1
ATOM 2177 C CA . GLY A 1 282 ? -27.016 16.859 8.188 1 98.44 282 GLY A CA 1
ATOM 2178 C C . GLY A 1 282 ? -28.141 17.688 8.781 1 98.44 282 GLY A C 1
ATOM 2179 O O . GLY A 1 282 ? -28.844 18.406 8.07 1 98.44 282 GLY A O 1
ATOM 2180 N N . GLN A 1 283 ? -28.359 17.469 10.062 1 98.31 283 GLN A N 1
ATOM 2181 C CA . GLN A 1 283 ? -29.281 18.281 10.859 1 98.31 283 GLN A CA 1
ATOM 2182 C C . GLN A 1 283 ? -28.859 18.312 12.328 1 98.31 283 GLN A C 1
ATOM 2184 O O . GLN A 1 283 ? -28.156 17.406 12.789 1 98.31 283 GLN A O 1
ATOM 2189 N N . VAL A 1 284 ? -29.234 19.344 12.977 1 98.44 284 VAL A N 1
ATOM 2190 C CA . VAL A 1 284 ? -29.078 19.422 14.43 1 98.44 284 VAL A CA 1
ATOM 2191 C C . VAL A 1 284 ? -30.422 19.234 15.109 1 98.44 284 VAL A C 1
ATOM 2193 O O . VAL A 1 284 ? -31.375 19.953 14.836 1 98.44 284 VAL A O 1
ATOM 2196 N N . LEU A 1 285 ? -30.438 18.25 15.922 1 98.06 285 LEU A N 1
ATOM 2197 C CA . LEU A 1 285 ? -31.672 17.969 16.656 1 98.06 285 LEU A CA 1
ATOM 2198 C C . LEU A 1 285 ? -31.922 19.031 17.734 1 98.06 285 LEU A C 1
ATOM 2200 O O . LEU A 1 285 ? -31.062 19.859 18 1 98.06 285 LEU A O 1
ATOM 2204 N N . THR A 1 286 ? -33.094 18.938 18.422 1 97 286 THR A N 1
ATOM 2205 C CA . THR A 1 286 ? -33.531 19.938 19.406 1 97 286 THR A CA 1
ATOM 2206 C C . THR A 1 286 ? -32.562 19.953 20.609 1 97 286 THR A C 1
ATOM 2208 O O . THR A 1 286 ? -32.406 21 21.234 1 97 286 THR A O 1
ATOM 2211 N N . ASP A 1 287 ? -32 18.828 20.844 1 96.25 287 ASP A N 1
ATOM 2212 C CA . ASP A 1 287 ? -31.125 18.766 22 1 96.25 287 ASP A CA 1
ATOM 2213 C C . ASP A 1 287 ? -29.688 19.156 21.641 1 96.25 287 ASP A C 1
ATOM 2215 O O . ASP A 1 287 ? -28.781 19.016 22.453 1 96.25 287 ASP A O 1
ATOM 2219 N N . GLY A 1 288 ? -29.5 19.5 20.344 1 97.19 288 GLY A N 1
ATOM 2220 C CA . GLY A 1 288 ? -28.203 19.969 19.906 1 97.19 288 GLY A CA 1
ATOM 2221 C C . GLY A 1 288 ? -27.391 18.891 19.203 1 97.19 288 GLY A C 1
ATOM 2222 O O . GLY A 1 288 ? -26.312 19.172 18.656 1 97.19 288 GLY A O 1
ATOM 2223 N N . THR A 1 289 ? -27.953 17.672 19.188 1 98.38 289 THR A N 1
ATOM 2224 C CA . THR A 1 289 ? -27.234 16.531 18.594 1 98.38 289 THR A CA 1
ATOM 2225 C C . THR A 1 289 ? -27.109 16.703 17.094 1 98.38 289 THR A C 1
ATOM 2227 O O . THR A 1 289 ? -28.078 16.984 16.391 1 98.38 289 THR A O 1
ATOM 2230 N N . LEU A 1 290 ? -25.891 16.578 16.578 1 98.81 290 LEU A N 1
ATOM 2231 C CA . LEU A 1 290 ? -25.656 16.578 15.141 1 98.81 290 LEU A CA 1
ATOM 2232 C C . LEU A 1 290 ? -25.875 15.188 14.555 1 98.81 290 LEU A C 1
ATOM 2234 O O . LEU A 1 290 ? -25.328 14.203 15.047 1 98.81 290 LEU A O 1
ATOM 2238 N N . VAL A 1 291 ? -26.688 15.117 13.578 1 98.81 291 VAL A N 1
ATOM 2239 C CA . VAL A 1 291 ? -26.922 13.875 12.852 1 98.81 291 VAL A CA 1
ATOM 2240 C C . VAL A 1 291 ? -26.578 14.07 11.375 1 98.81 291 VAL A C 1
ATOM 2242 O O . VAL A 1 291 ? -27.031 15.031 10.75 1 98.81 291 VAL A O 1
ATOM 2245 N N . VAL A 1 292 ? -25.734 13.25 10.844 1 98.38 292 VAL A N 1
ATOM 2246 C CA . VAL A 1 292 ? -25.375 13.258 9.43 1 98.38 292 VAL A CA 1
ATOM 2247 C C . VAL A 1 292 ? -25.578 11.867 8.836 1 98.38 292 VAL A C 1
ATOM 2249 O O . VAL A 1 292 ? -25.047 10.883 9.352 1 98.38 292 VAL A O 1
ATOM 2252 N N . ASP A 1 293 ? -26.266 11.758 7.73 1 93.56 293 ASP A N 1
ATOM 2253 C CA . ASP A 1 293 ? -26.547 10.484 7.078 1 93.56 293 ASP A CA 1
ATOM 2254 C C . ASP A 1 293 ? -27.141 9.477 8.062 1 93.56 293 ASP A C 1
ATOM 2256 O O . ASP A 1 293 ? -26.703 8.32 8.109 1 93.56 293 ASP A O 1
ATOM 2260 N N . GLY A 1 294 ? -27.938 10.008 8.992 1 94.81 294 GLY A N 1
ATOM 2261 C CA . GLY A 1 294 ? -28.672 9.18 9.938 1 94.81 294 GLY A CA 1
ATOM 2262 C C . GLY A 1 294 ? -27.828 8.734 11.117 1 94.81 294 GLY A C 1
ATOM 2263 O O . GLY A 1 294 ? -28.281 7.941 11.945 1 94.81 294 GLY A O 1
ATOM 2264 N N . ARG A 1 295 ? -26.672 9.289 11.281 1 96.81 295 ARG A N 1
ATOM 2265 C CA . ARG A 1 295 ? -25.781 8.875 12.359 1 96.81 295 ARG A CA 1
ATOM 2266 C C . ARG A 1 295 ? -25.438 10.047 13.273 1 96.81 295 ARG A C 1
ATOM 2268 O O . ARG A 1 295 ? -25.156 11.148 12.797 1 96.81 295 ARG A O 1
ATOM 2275 N N . THR A 1 296 ? -25.453 9.797 14.562 1 98.69 296 THR A N 1
ATOM 2276 C CA . THR A 1 296 ? -25.031 10.805 15.523 1 98.69 296 THR A CA 1
ATOM 2277 C C . THR A 1 296 ? -23.531 11.055 15.422 1 98.69 296 THR A C 1
ATOM 2279 O O . THR A 1 296 ? -22.734 10.109 15.383 1 98.69 296 THR A O 1
ATOM 2282 N N . VAL A 1 297 ? -23.156 12.328 15.398 1 98.88 297 VAL A N 1
ATOM 2283 C CA . VAL A 1 297 ? -21.75 12.695 15.266 1 98.88 297 VAL A CA 1
ATOM 2284 C C . VAL A 1 297 ? -21.234 13.219 16.594 1 98.88 297 VAL A C 1
ATOM 2286 O O . VAL A 1 297 ? -21.766 14.18 17.156 1 98.88 297 VAL A O 1
ATOM 2289 N N . ALA A 1 298 ? -20.188 12.57 17.078 1 98.88 298 ALA A N 1
ATOM 2290 C CA . ALA A 1 298 ? -19.562 12.992 18.344 1 98.88 298 ALA A CA 1
ATOM 2291 C C . ALA A 1 298 ? -18.469 14.031 18.094 1 98.88 298 ALA A C 1
ATOM 2293 O O . ALA A 1 298 ? -18.344 14.992 18.859 1 98.88 298 ALA A O 1
ATOM 2294 N N . VAL A 1 299 ? -17.656 13.805 17.094 1 98.88 299 VAL A N 1
ATOM 2295 C CA . VAL A 1 299 ? -16.516 14.656 16.797 1 98.88 299 VAL A CA 1
ATOM 2296 C C . VAL A 1 299 ? -16.516 15.008 15.312 1 98.88 299 VAL A C 1
ATOM 2298 O O . VAL A 1 299 ? -16.766 14.141 14.461 1 98.88 299 VAL A O 1
ATOM 2301 N N . VAL A 1 300 ? -16.359 16.25 15.016 1 98.88 300 VAL A N 1
ATOM 2302 C CA . VAL A 1 300 ? -16.141 16.719 13.656 1 98.88 300 VAL A CA 1
ATOM 2303 C C . VAL A 1 300 ? -14.664 17.078 13.469 1 98.88 300 VAL A C 1
ATOM 2305 O O . VAL A 1 300 ? -14.141 17.953 14.172 1 98.88 300 VAL A O 1
ATOM 2308 N N . TYR A 1 301 ? -14 16.391 12.633 1 98.81 301 TYR A N 1
ATOM 2309 C CA . TYR A 1 301 ? -12.602 16.672 12.32 1 98.81 301 TYR A CA 1
ATOM 2310 C C . TYR A 1 301 ? -12.461 17.266 10.922 1 98.81 301 TYR A C 1
ATOM 2312 O O . TYR A 1 301 ? -12.695 16.578 9.93 1 98.81 301 TYR A O 1
ATOM 2320 N N . PHE A 1 302 ? -12.008 18.5 10.844 1 98.75 302 PHE A N 1
ATOM 2321 C CA . PHE A 1 302 ? -11.922 19.219 9.578 1 98.75 302 PHE A CA 1
ATOM 2322 C C . PHE A 1 302 ? -10.602 18.938 8.875 1 98.75 302 PHE A C 1
ATOM 2324 O O . PHE A 1 302 ? -9.547 19.375 9.32 1 98.75 302 PHE A O 1
ATOM 2331 N N . ARG A 1 303 ? -10.656 18.25 7.758 1 97.69 303 ARG A N 1
ATOM 2332 C CA . ARG A 1 303 ? -9.539 18.125 6.828 1 97.69 303 ARG A CA 1
ATOM 2333 C C . ARG A 1 303 ? -9.766 18.969 5.582 1 97.69 303 ARG A C 1
ATOM 2335 O O . ARG A 1 303 ? -8.977 18.922 4.637 1 97.69 303 ARG A O 1
ATOM 2342 N N . ALA A 1 304 ? -10.812 19.703 5.586 1 97.12 304 ALA A N 1
ATOM 2343 C CA . ALA A 1 304 ? -11.195 20.703 4.605 1 97.12 304 ALA A CA 1
ATOM 2344 C C . ALA A 1 304 ? -11.789 21.938 5.285 1 97.12 304 ALA A C 1
ATOM 2346 O O . ALA A 1 304 ? -11.852 22.016 6.516 1 97.12 304 ALA A O 1
ATOM 2347 N N . GLY A 1 305 ? -12.117 22.922 4.516 1 96.25 305 GLY A N 1
ATOM 2348 C CA . GLY A 1 305 ? -12.742 24.109 5.055 1 96.25 305 GLY A CA 1
ATOM 2349 C C . GLY A 1 305 ? -11.742 25.188 5.445 1 96.25 305 GLY A C 1
ATOM 2350 O O . GLY A 1 305 ? -12.07 26.094 6.211 1 96.25 305 GLY A O 1
ATOM 2351 N N . TYR A 1 306 ? -10.562 25.062 4.938 1 93.38 306 TYR A N 1
ATOM 2352 C CA . TYR A 1 306 ? -9.516 25.984 5.371 1 93.38 306 TYR A CA 1
ATOM 2353 C C . TYR A 1 306 ? -9.203 27.016 4.293 1 93.38 306 TYR A C 1
ATOM 2355 O O . TYR A 1 306 ? -8.367 27.891 4.492 1 93.38 306 TYR A O 1
ATOM 2363 N N . ALA A 1 307 ? -9.867 26.922 3.133 1 90 307 ALA A N 1
ATOM 2364 C CA . ALA A 1 307 ? -9.633 27.859 2.035 1 90 307 ALA A CA 1
ATOM 2365 C C . ALA A 1 307 ? -10.938 28.234 1.347 1 90 307 ALA A C 1
ATOM 2367 O O . ALA A 1 307 ? -11.922 27.5 1.427 1 90 307 ALA A O 1
ATOM 2368 N N . PRO A 1 308 ? -10.969 29.359 0.664 1 91.19 308 PRO A N 1
ATOM 2369 C CA . PRO A 1 308 ? -12.172 29.766 -0.056 1 91.19 308 PRO A CA 1
ATOM 2370 C C . PRO A 1 308 ? -12.656 28.719 -1.047 1 91.19 308 PRO A C 1
ATOM 2372 O O . PRO A 1 308 ? -13.867 28.578 -1.26 1 91.19 308 PRO A O 1
ATOM 2375 N N . THR A 1 309 ? -11.734 27.938 -1.571 1 91.69 309 THR A N 1
ATOM 2376 C CA . THR A 1 309 ? -12.07 26.938 -2.57 1 91.69 309 THR A CA 1
ATOM 2377 C C . THR A 1 309 ? -12.922 25.828 -1.952 1 91.69 309 THR A C 1
ATOM 2379 O O . THR A 1 309 ? -13.586 25.078 -2.668 1 91.69 309 THR A O 1
ATOM 2382 N N . ASP A 1 310 ? -12.945 25.766 -0.672 1 95.81 310 ASP A N 1
ATOM 2383 C CA . ASP A 1 310 ? -13.758 24.766 0.024 1 95.81 310 ASP A CA 1
ATOM 2384 C C . ASP A 1 310 ? -15.188 25.266 0.221 1 95.81 310 ASP A C 1
ATOM 2386 O O . ASP A 1 310 ? -16.047 24.516 0.679 1 95.81 310 ASP A O 1
ATOM 2390 N N . TYR A 1 311 ? -15.414 26.531 -0.143 1 96.81 311 TYR A N 1
ATOM 2391 C CA . TYR A 1 311 ? -16.719 27.156 0.014 1 96.81 311 TYR A CA 1
ATOM 2392 C C . TYR A 1 311 ? -17.219 27.734 -1.305 1 96.81 311 TYR A C 1
ATOM 2394 O O . TYR A 1 311 ? -17.469 28.938 -1.399 1 96.81 311 TYR A O 1
ATOM 2402 N N . PRO A 1 312 ? -17.453 26.938 -2.25 1 96.31 312 PRO A N 1
ATOM 2403 C CA . PRO A 1 312 ? -17.859 27.453 -3.559 1 96.31 312 PRO A CA 1
ATOM 2404 C C . PRO A 1 312 ? -19.281 28.016 -3.562 1 96.31 312 PRO A C 1
ATOM 2406 O O . PRO A 1 312 ? -19.641 28.781 -4.461 1 96.31 312 PRO A O 1
ATOM 2409 N N . SER A 1 313 ? -20.125 27.672 -2.578 1 97.19 313 SER A N 1
ATOM 2410 C CA . SER A 1 313 ? -21.5 28.156 -2.48 1 97.19 313 SER A CA 1
ATOM 2411 C C . SER A 1 313 ? -21.906 28.359 -1.027 1 97.19 313 SER A C 1
ATOM 2413 O O . SER A 1 313 ? -21.141 28.078 -0.111 1 97.19 313 SER A O 1
ATOM 2415 N N . GLU A 1 314 ? -23.078 28.844 -0.82 1 97.75 314 GLU A N 1
ATOM 2416 C CA . GLU A 1 314 ? -23.609 29.078 0.519 1 97.75 314 GLU A CA 1
ATOM 2417 C C . GLU A 1 314 ? -23.859 27.781 1.255 1 97.75 314 GLU A C 1
ATOM 2419 O O . GLU A 1 314 ? -23.891 27.75 2.486 1 97.75 314 GLU A O 1
ATOM 2424 N N . ALA A 1 315 ? -24 26.734 0.475 1 98.12 315 ALA A N 1
ATOM 2425 C CA . ALA A 1 315 ? -24.266 25.422 1.083 1 98.12 315 ALA A CA 1
ATOM 2426 C C . ALA A 1 315 ? -23.141 25.047 2.053 1 98.12 315 ALA A C 1
ATOM 2428 O O . ALA A 1 315 ? -23.406 24.547 3.15 1 98.12 315 ALA A O 1
ATOM 2429 N N . GLU A 1 316 ? -21.922 25.234 1.654 1 98.62 316 GLU A N 1
ATOM 2430 C CA . GLU A 1 316 ? -20.781 24.875 2.494 1 98.62 316 GLU A CA 1
ATOM 2431 C C . GLU A 1 316 ? -20.734 25.75 3.746 1 98.62 316 GLU A C 1
ATOM 2433 O O . GLU A 1 316 ? -20.391 25.266 4.832 1 98.62 316 GLU A O 1
ATOM 2438 N N . TRP A 1 317 ? -21.109 27 3.602 1 98.44 317 TRP A N 1
ATOM 2439 C CA . TRP A 1 317 ? -21.125 27.906 4.75 1 98.44 317 TRP A CA 1
ATOM 2440 C C . TRP A 1 317 ? -22.203 27.5 5.742 1 98.44 317 TRP A C 1
ATOM 2442 O O . TRP A 1 317 ? -21.984 27.531 6.957 1 98.44 317 TRP A O 1
ATOM 2452 N N . ARG A 1 318 ? -23.328 27.109 5.211 1 98.5 318 ARG A N 1
ATOM 2453 C CA . ARG A 1 318 ? -24.422 26.656 6.074 1 98.5 318 ARG A CA 1
ATOM 2454 C C . ARG A 1 318 ? -24.016 25.391 6.82 1 98.5 318 ARG A C 1
ATOM 2456 O O . ARG A 1 318 ? -24.391 25.203 7.984 1 98.5 318 ARG A O 1
ATOM 2463 N N . ALA A 1 319 ? -23.328 24.531 6.117 1 98.81 319 ALA A N 1
ATOM 2464 C CA . ALA A 1 319 ? -22.828 23.312 6.766 1 98.81 319 ALA A CA 1
ATOM 2465 C C . ALA A 1 319 ? -21.891 23.641 7.922 1 98.81 319 ALA A C 1
ATOM 2467 O O . ALA A 1 319 ? -21.984 23.047 8.992 1 98.81 319 ALA A O 1
ATOM 2468 N N . ARG A 1 320 ? -20.969 24.594 7.691 1 98.75 320 ARG A N 1
ATOM 2469 C CA . ARG A 1 320 ? -20.031 25.016 8.734 1 98.75 320 ARG A CA 1
ATOM 2470 C C . ARG A 1 320 ? -20.781 25.578 9.945 1 98.75 320 ARG A C 1
ATOM 2472 O O . ARG A 1 320 ? -20.484 25.219 11.086 1 98.75 320 ARG A O 1
ATOM 2479 N N . LEU A 1 321 ? -21.734 26.406 9.672 1 98.62 321 LEU A N 1
ATOM 2480 C CA . LEU A 1 321 ? -22.547 27 10.742 1 98.62 321 LEU A CA 1
ATOM 2481 C C . LEU A 1 321 ? -23.312 25.922 11.484 1 98.62 321 LEU A C 1
ATOM 2483 O O . LEU A 1 321 ? -23.391 25.922 12.719 1 98.62 321 LEU A O 1
ATOM 2487 N N . LEU A 1 322 ? -23.891 25.016 10.711 1 98.5 322 LEU A N 1
ATOM 2488 C CA . LEU A 1 322 ? -24.672 23.906 11.281 1 98.5 322 LEU A CA 1
ATOM 2489 C C . LEU A 1 322 ? -23.844 23.125 12.281 1 98.5 322 LEU A C 1
ATOM 2491 O O . LEU A 1 322 ? -24.297 22.844 13.391 1 98.5 322 LEU A O 1
ATOM 2495 N N . MET A 1 323 ? -22.656 22.766 11.914 1 98.75 323 MET A N 1
ATOM 2496 C CA . MET A 1 323 ? -21.781 21.969 12.773 1 98.75 323 MET A CA 1
ATOM 2497 C C . MET A 1 323 ? -21.375 22.766 14.008 1 98.75 323 MET A C 1
ATOM 2499 O O . MET A 1 323 ? -21.328 22.219 15.109 1 98.75 323 MET A O 1
ATOM 2503 N N . GLU A 1 324 ? -21.062 24.031 13.859 1 98.62 324 GLU A N 1
ATOM 2504 C CA . GLU A 1 324 ? -20.672 24.875 14.984 1 98.62 324 GLU A CA 1
ATOM 2505 C C . GLU A 1 324 ? -21.797 25 16 1 98.62 324 GLU A C 1
ATOM 2507 O O . GLU A 1 324 ? -21.547 25.109 17.203 1 98.62 324 GLU A O 1
ATOM 2512 N N . GLN A 1 325 ? -23 24.969 15.539 1 97.81 325 GLN A N 1
ATOM 2513 C CA . GLN A 1 325 ? -24.172 25.125 16.406 1 97.81 325 GLN A CA 1
ATOM 2514 C C . GLN A 1 325 ? -24.469 23.828 17.172 1 97.81 325 GLN A C 1
ATOM 2516 O O . GLN A 1 325 ? -25.188 23.844 18.156 1 97.81 325 GLN A O 1
ATOM 2521 N N . SER A 1 326 ? -23.953 22.766 16.734 1 98.44 326 SER A N 1
ATOM 2522 C CA . SER A 1 326 ? -24.266 21.469 17.312 1 98.44 326 SER A CA 1
ATOM 2523 C C . SER A 1 326 ? -23.453 21.219 18.594 1 98.44 326 SER A C 1
ATOM 2525 O O . SER A 1 326 ? -22.578 22.016 18.938 1 98.44 326 SER A O 1
ATOM 2527 N N . SER A 1 327 ? -23.734 20.125 19.25 1 97.69 327 SER A N 1
ATOM 2528 C CA . SER A 1 327 ? -23.016 19.734 20.469 1 97.69 327 SER A CA 1
ATOM 2529 C C . SER A 1 327 ? -21.812 18.875 20.156 1 97.69 327 SER A C 1
ATOM 2531 O O . SER A 1 327 ? -21.062 18.484 21.062 1 97.69 327 SER A O 1
ATOM 2533 N N . ALA A 1 328 ? -21.609 18.547 18.844 1 98.75 328 ALA A N 1
ATOM 2534 C CA . ALA A 1 328 ? -20.422 17.766 18.469 1 98.75 328 ALA A CA 1
ATOM 2535 C C . ALA A 1 328 ? -19.141 18.516 18.812 1 98.75 328 ALA A C 1
ATOM 2537 O O . ALA A 1 328 ? -19.109 19.75 18.812 1 98.75 328 ALA A O 1
ATOM 2538 N N . VAL A 1 329 ? -18.125 17.766 19.172 1 98.81 329 VAL A N 1
ATOM 2539 C CA . VAL A 1 329 ? -16.797 18.344 19.391 1 98.81 329 VAL A CA 1
ATOM 2540 C C . VAL A 1 329 ? -16.172 18.703 18.047 1 98.81 329 VAL A C 1
ATOM 2542 O O . VAL A 1 329 ? -16 17.844 17.188 1 98.81 329 VAL A O 1
ATOM 2545 N N . LYS A 1 330 ? -15.93 19.953 17.797 1 98.69 330 LYS A N 1
ATOM 2546 C CA . LYS A 1 330 ? -15.312 20.344 16.531 1 98.69 330 LYS A CA 1
ATOM 2547 C C . LYS A 1 330 ? -13.797 20.438 16.656 1 98.69 330 LYS A C 1
ATOM 2549 O O . LYS A 1 330 ? -13.289 20.953 17.656 1 98.69 330 LYS A O 1
ATOM 2554 N N . CYS A 1 331 ? -13.062 19.938 15.703 1 98.75 331 CYS A N 1
ATOM 2555 C CA . CYS A 1 331 ? -11.617 20.047 15.602 1 98.75 331 CYS A CA 1
ATOM 2556 C C . CYS A 1 331 ? -11.203 20.531 14.219 1 98.75 331 CYS A C 1
ATOM 2558 O O . CYS A 1 331 ? -11.055 19.719 13.297 1 98.75 331 CYS A O 1
ATOM 2560 N N . PRO A 1 332 ? -10.977 21.766 14.047 1 98.38 332 PRO A N 1
ATOM 2561 C CA . PRO A 1 332 ? -11.094 22.75 15.125 1 98.38 332 PRO A CA 1
ATOM 2562 C C . PRO A 1 332 ? -12.492 23.359 15.219 1 98.38 332 PRO A C 1
ATOM 2564 O O . PRO A 1 332 ? -13.25 23.312 14.258 1 98.38 332 PRO A O 1
ATOM 2567 N N . SER A 1 333 ? -12.797 23.859 16.406 1 98.5 333 SER A N 1
ATOM 2568 C CA . SER A 1 333 ? -13.914 24.797 16.484 1 98.5 333 SER A CA 1
ATOM 2569 C C . SER A 1 333 ? -13.625 26.078 15.719 1 98.5 333 SER A C 1
ATOM 2571 O O . SER A 1 333 ? -12.477 26.328 15.336 1 98.5 333 SER A O 1
ATOM 2573 N N . ILE A 1 334 ? -14.672 26.875 15.516 1 98.12 334 ILE A N 1
ATOM 2574 C CA . ILE A 1 334 ? -14.516 28.125 14.797 1 98.12 334 ILE A CA 1
ATOM 2575 C C . ILE A 1 334 ? -13.523 29.031 15.531 1 98.12 334 ILE A C 1
ATOM 2577 O O . ILE A 1 334 ? -12.734 29.734 14.906 1 98.12 334 ILE A O 1
ATOM 2581 N N . ALA A 1 335 ? -13.516 29.016 16.828 1 97.75 335 ALA A N 1
ATOM 2582 C CA . ALA A 1 335 ? -12.578 29.812 17.609 1 97.75 335 ALA A CA 1
ATOM 2583 C C . ALA A 1 335 ? -11.141 29.344 17.406 1 97.75 335 ALA A C 1
ATOM 2585 O O . ALA A 1 335 ? -10.242 30.156 17.172 1 97.75 335 ALA A O 1
ATOM 2586 N N . TYR A 1 336 ? -10.914 28 17.5 1 98.19 336 TYR A N 1
ATOM 2587 C CA . TYR A 1 336 ? -9.586 27.438 17.266 1 98.19 336 TYR A CA 1
ATOM 2588 C C . TYR A 1 336 ? -9.102 27.75 15.859 1 98.19 336 TYR A C 1
ATOM 2590 O O . TYR A 1 336 ? -7.914 28.047 15.648 1 98.19 336 TYR A O 1
ATOM 2598 N N . HIS A 1 337 ? -9.992 27.672 14.867 1 97.62 337 HIS A N 1
ATOM 2599 C CA . HIS A 1 337 ? -9.672 27.984 13.484 1 97.62 337 HIS A CA 1
ATOM 2600 C C . HIS A 1 337 ? -9.172 29.422 13.352 1 97.62 337 HIS A C 1
ATOM 2602 O O . HIS A 1 337 ? -8.164 29.672 12.688 1 97.62 337 HIS A O 1
ATOM 2608 N N . LEU A 1 338 ? -9.828 30.344 13.992 1 95.88 338 LEU A N 1
ATOM 2609 C CA . LEU A 1 338 ? -9.484 31.75 13.914 1 95.88 338 LEU A CA 1
ATOM 2610 C C . LEU A 1 338 ? -8.133 32.031 14.578 1 95.88 338 LEU A C 1
ATOM 2612 O O . LEU A 1 338 ? -7.383 32.906 14.141 1 95.88 338 LEU A O 1
ATOM 2616 N N . VAL A 1 339 ? -7.832 31.266 15.656 1 97.19 339 VAL A N 1
ATOM 2617 C CA . VAL A 1 339 ? -6.547 31.438 16.328 1 97.19 339 VAL A CA 1
ATOM 2618 C C . VAL A 1 339 ? -5.41 31.141 15.352 1 97.19 339 VAL A C 1
ATOM 2620 O O . VAL A 1 339 ? -4.348 31.766 15.422 1 97.19 339 VAL A O 1
ATOM 2623 N N . GLY A 1 340 ? -5.637 30.234 14.422 1 95.19 340 GLY A N 1
ATOM 2624 C CA . GLY A 1 340 ? -4.605 29.812 13.492 1 95.19 340 GLY A CA 1
ATOM 2625 C C . GLY A 1 340 ? -4.359 30.797 12.375 1 95.19 340 GLY A C 1
ATOM 2626 O O . GLY A 1 340 ? -3.404 30.656 11.609 1 95.19 340 GLY A O 1
ATOM 2627 N N . THR A 1 341 ? -5.129 31.875 12.258 1 91.88 341 THR A N 1
ATOM 2628 C CA . THR A 1 341 ? -4.953 32.844 11.195 1 91.88 341 THR A CA 1
ATOM 2629 C C . THR A 1 341 ? -3.643 33.625 11.375 1 91.88 341 THR A C 1
ATOM 2631 O O . THR A 1 341 ? -3.186 33.812 12.5 1 91.88 341 THR A O 1
ATOM 2634 N N . LYS A 1 342 ? -3.066 34.094 10.305 1 88.81 342 LYS A N 1
ATOM 2635 C CA . LYS A 1 342 ? -1.797 34.812 10.32 1 88.81 342 LYS A CA 1
ATOM 2636 C C . LYS A 1 342 ? -1.899 36.094 11.148 1 88.81 342 LYS A C 1
ATOM 2638 O O . LYS A 1 342 ? -0.958 36.469 11.859 1 88.81 342 LYS A O 1
ATOM 2643 N N . LYS A 1 343 ? -3.004 36.75 11.086 1 88.12 343 LYS A N 1
ATOM 2644 C CA . LYS A 1 343 ? -3.191 38 11.82 1 88.12 343 LYS A CA 1
ATOM 2645 C C . LYS A 1 343 ? -3.141 37.75 13.328 1 88.12 343 LYS A C 1
ATOM 2647 O O . LYS A 1 343 ? -2.531 38.531 14.062 1 88.12 343 LYS A O 1
ATOM 2652 N N . ILE A 1 344 ? -3.803 36.781 13.789 1 92.81 344 ILE A N 1
ATOM 2653 C CA . ILE A 1 344 ? -3.785 36.469 15.211 1 92.81 344 ILE A CA 1
ATOM 2654 C C . ILE A 1 344 ? -2.363 36.125 15.648 1 92.81 344 ILE A C 1
ATOM 2656 O O . ILE A 1 344 ? -1.914 36.531 16.719 1 92.81 344 ILE A O 1
ATOM 2660 N N . GLN A 1 345 ? -1.683 35.312 14.859 1 93.06 345 GLN A N 1
ATOM 2661 C CA . GLN A 1 345 ? -0.307 34.969 15.188 1 93.06 345 GLN A CA 1
ATOM 2662 C C . GLN A 1 345 ? 0.588 36.188 15.227 1 93.06 345 GLN A C 1
ATOM 2664 O O . GLN A 1 345 ? 1.468 36.312 16.078 1 93.06 345 GLN A O 1
ATOM 2669 N N . GLN A 1 346 ? 0.351 37.125 14.312 1 91.06 346 GLN A N 1
ATOM 2670 C CA . GLN A 1 346 ? 1.071 38.375 14.328 1 91.06 346 GLN A CA 1
ATOM 2671 C C . GLN A 1 346 ? 0.78 39.156 15.602 1 91.06 346 GLN A C 1
ATOM 2673 O O . GLN A 1 346 ? 1.688 39.75 16.203 1 91.06 346 GLN A O 1
ATOM 2678 N N . GLU A 1 347 ? -0.48 39.188 16.031 1 92.19 347 GLU A N 1
ATOM 2679 C CA . GLU A 1 347 ? -0.862 39.875 17.25 1 92.19 347 GLU A CA 1
ATOM 2680 C C . GLU A 1 347 ? -0.196 39.25 18.469 1 92.19 347 GLU A C 1
ATOM 2682 O O . GLU A 1 347 ? 0.249 39.969 19.375 1 92.19 347 GLU A O 1
ATOM 2687 N N . LEU A 1 348 ? -0.135 37.969 18.484 1 95.12 348 LEU A N 1
ATOM 2688 C CA . LEU A 1 348 ? 0.437 37.25 19.609 1 95.12 348 LEU A CA 1
ATOM 2689 C C . LEU A 1 348 ? 1.934 37.5 19.734 1 95.12 348 LEU A C 1
ATOM 2691 O O . LEU A 1 348 ? 2.506 37.375 20.812 1 95.12 348 LEU A O 1
ATOM 2695 N N . ALA A 1 349 ? 2.545 37.875 18.625 1 92.56 349 ALA A N 1
ATOM 2696 C CA . ALA A 1 349 ? 3.988 38.094 18.594 1 92.56 349 ALA A CA 1
ATOM 2697 C C . ALA A 1 349 ? 4.332 39.5 19.141 1 92.56 349 ALA A C 1
ATOM 2699 O O . ALA A 1 349 ? 5.496 39.781 19.438 1 92.56 349 ALA A O 1
ATOM 2700 N N . LYS A 1 350 ? 3.355 40.312 19.312 1 91.88 350 LYS A N 1
ATOM 2701 C CA . LYS A 1 350 ? 3.598 41.656 19.875 1 91.88 350 LYS A CA 1
ATOM 2702 C C . LYS A 1 350 ? 4.02 41.562 21.328 1 91.88 350 LYS A C 1
ATOM 2704 O O . LYS A 1 350 ? 3.676 40.625 22.031 1 91.88 350 LYS A O 1
ATOM 2709 N N . PRO A 1 351 ? 4.738 42.594 21.734 1 90.88 351 PRO A N 1
ATOM 2710 C CA . PRO A 1 351 ? 5.164 42.625 23.125 1 90.88 351 PRO A CA 1
ATOM 2711 C C . PRO A 1 351 ? 3.984 42.594 24.109 1 90.88 351 PRO A C 1
ATOM 2713 O O . PRO A 1 351 ? 2.965 43.25 23.875 1 90.88 351 PRO A O 1
ATOM 2716 N N . ASN A 1 352 ? 4.078 41.781 25.094 1 93 352 ASN A N 1
ATOM 2717 C CA . ASN A 1 352 ? 3.207 41.719 26.266 1 93 352 ASN A CA 1
ATOM 2718 C C . ASN A 1 352 ? 1.848 41.125 25.922 1 93 352 ASN A C 1
ATOM 2720 O O . ASN A 1 352 ? 0.918 41.156 26.719 1 93 352 ASN A O 1
ATOM 2724 N N . VAL A 1 353 ? 1.634 40.594 24.766 1 95.81 353 VAL A N 1
ATOM 2725 C CA . VAL A 1 353 ? 0.347 40 24.422 1 95.81 353 VAL A CA 1
ATOM 2726 C C . VAL A 1 353 ? 0.281 38.562 24.938 1 95.81 353 VAL A C 1
ATOM 2728 O O . VAL A 1 353 ? -0.75 38.125 25.453 1 95.81 353 VAL A O 1
ATOM 2731 N N . LEU A 1 354 ? 1.374 37.812 24.844 1 97.69 354 LEU A N 1
ATOM 2732 C CA . LEU A 1 354 ? 1.404 36.406 25.312 1 97.69 354 LEU A CA 1
ATOM 2733 C C . LEU A 1 354 ? 1.059 36.344 26.797 1 97.69 354 LEU A C 1
ATOM 2735 O O . LEU A 1 354 ? 0.433 35.375 27.234 1 97.69 354 LEU A O 1
ATOM 2739 N N . GLU A 1 355 ? 1.471 37.375 27.516 1 97.12 355 GLU A N 1
ATOM 2740 C CA . GLU A 1 355 ? 1.281 37.438 28.953 1 97.12 355 GLU A CA 1
ATOM 2741 C C . GLU A 1 355 ? -0.2 37.5 29.312 1 97.12 355 GLU A C 1
ATOM 2743 O O . GLU A 1 355 ? -0.583 37.219 30.453 1 97.12 355 GLU A O 1
ATOM 2748 N N . ARG A 1 356 ? -0.991 37.875 28.391 1 96.25 356 ARG A N 1
ATOM 2749 C CA . ARG A 1 356 ? -2.436 37.906 28.594 1 96.25 356 ARG A CA 1
ATOM 2750 C C . ARG A 1 356 ? -2.992 36.469 28.656 1 96.25 356 ARG A C 1
ATOM 2752 O O . ARG A 1 356 ? -4.02 36.25 29.297 1 96.25 356 ARG A O 1
ATOM 2759 N N . PHE A 1 357 ? -2.332 35.531 28.094 1 97.81 357 PHE A N 1
ATOM 2760 C CA . PHE A 1 357 ? -2.93 34.219 27.875 1 97.81 357 PHE A CA 1
ATOM 2761 C C . PHE A 1 357 ? -2.148 33.156 28.609 1 97.81 357 PHE A C 1
ATOM 2763 O O . PHE A 1 357 ? -2.701 32.094 28.969 1 97.81 357 PHE A O 1
ATOM 2770 N N . LEU A 1 358 ? -0.897 33.406 28.797 1 97.69 358 LEU A N 1
ATOM 2771 C CA . LEU A 1 358 ? -0.059 32.406 29.484 1 97.69 358 LEU A CA 1
ATOM 2772 C C . LEU A 1 358 ? 0.501 33 30.781 1 97.69 358 LEU A C 1
ATOM 2774 O O . LEU A 1 358 ? 0.847 34.188 30.828 1 97.69 358 LEU A O 1
ATOM 2778 N N . ASP A 1 359 ? 0.738 32.125 31.797 1 96 359 ASP A N 1
ATOM 2779 C CA . ASP A 1 359 ? 1.184 32.562 33.125 1 96 359 ASP A CA 1
ATOM 2780 C C . ASP A 1 359 ? 2.662 32.25 33.344 1 96 359 ASP A C 1
ATOM 2782 O O . ASP A 1 359 ? 3.375 33.031 33.969 1 96 359 ASP A O 1
ATOM 2786 N N . ASN A 1 360 ? 3.09 31.188 32.812 1 97.31 360 ASN A N 1
ATOM 2787 C CA . ASN A 1 360 ? 4.461 30.75 33.031 1 97.31 360 ASN A CA 1
ATOM 2788 C C . ASN A 1 360 ? 5.461 31.578 32.25 1 97.31 360 ASN A C 1
ATOM 2790 O O . ASN A 1 360 ? 5.516 31.469 31.016 1 97.31 360 ASN A O 1
ATOM 2794 N N . LYS A 1 361 ? 6.289 32.281 32.906 1 97.19 361 LYS A N 1
ATOM 2795 C CA . LYS A 1 361 ? 7.234 33.219 32.25 1 97.19 361 LYS A CA 1
ATOM 2796 C C . LYS A 1 361 ? 8.242 32.438 31.406 1 97.19 361 LYS A C 1
ATOM 2798 O O . LYS A 1 361 ? 8.672 32.938 30.359 1 97.19 361 LYS A O 1
ATOM 2803 N N . ASP A 1 362 ? 8.57 31.328 31.922 1 97.81 362 ASP A N 1
ATOM 2804 C CA . ASP A 1 362 ? 9.516 30.516 31.172 1 97.81 362 ASP A CA 1
ATOM 2805 C C . ASP A 1 362 ? 8.906 30.078 29.828 1 97.81 362 ASP A C 1
ATOM 2807 O O . ASP A 1 362 ? 9.586 30.078 28.812 1 97.81 362 ASP A O 1
ATOM 2811 N N . ASP A 1 363 ? 7.68 29.641 29.859 1 97.94 363 ASP A N 1
ATOM 2812 C CA . ASP A 1 363 ? 6.988 29.219 28.641 1 97.94 363 ASP A CA 1
ATOM 2813 C C . ASP A 1 363 ? 6.863 30.391 27.656 1 97.94 363 ASP A C 1
ATOM 2815 O O . ASP A 1 363 ? 7.047 30.203 26.453 1 97.94 363 ASP A O 1
ATOM 2819 N N . ILE A 1 364 ? 6.57 31.531 28.172 1 98.06 364 ILE A N 1
ATOM 2820 C CA . ILE A 1 364 ? 6.438 32.719 27.344 1 98.06 364 ILE A CA 1
ATOM 2821 C C . ILE A 1 364 ? 7.773 33.031 26.656 1 98.06 364 ILE A C 1
ATOM 2823 O O . ILE A 1 364 ? 7.809 33.344 25.469 1 98.06 364 ILE A O 1
ATOM 2827 N N . ALA A 1 365 ? 8.82 32.938 27.438 1 97.56 365 ALA A N 1
ATOM 2828 C CA . ALA A 1 365 ? 10.148 33.219 26.891 1 97.56 365 ALA A CA 1
ATOM 2829 C C . ALA A 1 365 ? 10.508 32.219 25.797 1 97.56 365 ALA A C 1
ATOM 2831 O O . ALA A 1 365 ? 11.117 32.562 24.797 1 97.56 365 ALA A O 1
ATOM 2832 N N . LYS A 1 366 ? 10.172 31 26.047 1 97.75 366 LYS A N 1
ATOM 2833 C CA . LYS A 1 366 ? 10.438 29.969 25.047 1 97.75 366 LYS A CA 1
ATOM 2834 C C . LYS A 1 366 ? 9.711 30.25 23.734 1 97.75 366 LYS A C 1
ATOM 2836 O O . LYS A 1 366 ? 10.289 30.109 22.656 1 97.75 366 LYS A O 1
ATOM 2841 N N . LEU A 1 367 ? 8.414 30.594 23.797 1 98 367 LEU A N 1
ATOM 2842 C CA . LEU A 1 367 ? 7.641 30.938 22.609 1 98 367 LEU A CA 1
ATOM 2843 C C . LEU A 1 367 ? 8.258 32.125 21.875 1 98 367 LEU A C 1
ATOM 2845 O O . LEU A 1 367 ? 8.477 32.062 20.656 1 98 367 LEU A O 1
ATOM 2849 N N . ARG A 1 368 ? 8.562 33.125 22.578 1 96.56 368 ARG A N 1
ATOM 2850 C CA . ARG A 1 368 ? 9.07 34.375 22 1 96.56 368 ARG A CA 1
ATOM 2851 C C . ARG A 1 368 ? 10.398 34.125 21.281 1 96.56 368 ARG A C 1
ATOM 2853 O O . ARG A 1 368 ? 10.688 34.75 20.25 1 96.56 368 ARG A O 1
ATOM 2860 N N . LYS A 1 369 ? 11.18 33.312 21.891 1 95.81 369 LYS A N 1
ATOM 2861 C CA . LYS A 1 369 ? 12.484 33 21.328 1 95.81 369 LYS A CA 1
ATOM 2862 C C . LYS A 1 369 ? 12.336 32.344 19.938 1 95.81 369 LYS A C 1
ATOM 2864 O O . LYS A 1 369 ? 13.211 32.5 19.094 1 95.81 369 LYS A O 1
ATOM 2869 N N . SER A 1 370 ? 11.266 31.688 19.703 1 96.44 370 SER A N 1
ATOM 2870 C CA . SER A 1 370 ? 11.086 30.953 18.453 1 96.44 370 SER A CA 1
ATOM 2871 C C . SER A 1 370 ? 10.406 31.812 17.391 1 96.44 370 SER A C 1
ATOM 2873 O O . SER A 1 370 ? 10.312 31.406 16.234 1 96.44 370 SER A O 1
ATOM 2875 N N . PHE A 1 371 ? 9.891 32.969 17.719 1 96 371 PHE A N 1
ATOM 2876 C CA . PHE A 1 371 ? 9.141 33.812 16.781 1 96 371 PHE A CA 1
ATOM 2877 C C . PHE A 1 371 ? 10.07 34.469 15.781 1 96 371 PHE A C 1
ATOM 2879 O O . PHE A 1 371 ? 11.102 35.031 16.156 1 96 371 PHE A O 1
ATOM 2886 N N . ALA A 1 372 ? 9.734 34.344 14.523 1 93.56 372 ALA A N 1
ATOM 2887 C CA . ALA A 1 372 ? 10.32 35.25 13.539 1 93.56 372 ALA A CA 1
ATOM 2888 C C . ALA A 1 372 ? 9.719 36.656 13.672 1 93.56 372 ALA A C 1
ATOM 2890 O O . ALA A 1 372 ? 8.648 36.812 14.266 1 93.56 372 ALA A O 1
ATOM 2891 N N . GLY A 1 373 ? 10.414 37.562 13.156 1 90.94 373 GLY A N 1
ATOM 2892 C CA . GLY A 1 373 ? 9.812 38.875 13.117 1 90.94 373 GLY A CA 1
ATOM 2893 C C . GLY A 1 373 ? 8.523 38.938 12.32 1 90.94 373 GLY A C 1
ATOM 2894 O O . GLY A 1 373 ? 8.477 38.438 11.188 1 90.94 373 GLY A O 1
ATOM 2895 N N . LEU A 1 374 ? 7.477 39.375 12.883 1 90.62 374 LEU A N 1
ATOM 2896 C CA . LEU A 1 374 ? 6.168 39.531 12.258 1 90.62 374 LEU A CA 1
ATOM 2897 C C . LEU A 1 374 ? 5.629 40.938 12.477 1 90.62 374 LEU A C 1
ATOM 2899 O O . LEU A 1 374 ? 5.605 41.438 13.609 1 90.62 374 LEU A O 1
ATOM 2903 N N . TRP A 1 375 ? 5.246 41.594 11.359 1 87.88 375 TRP A N 1
ATOM 2904 C CA . TRP A 1 375 ? 4.797 42.969 11.5 1 87.88 375 TRP A CA 1
ATOM 2905 C C . TRP A 1 375 ? 3.588 43.25 10.609 1 87.88 375 TRP A C 1
ATOM 2907 O O . TRP A 1 375 ? 3.475 42.688 9.523 1 87.88 375 TRP A O 1
ATOM 2917 N N . SER A 1 376 ? 2.738 44.0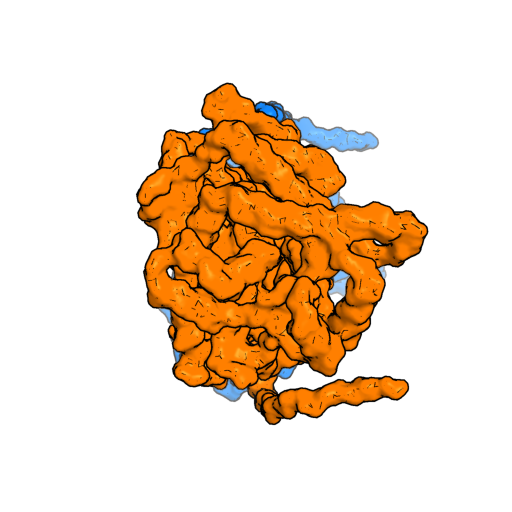31 11.18 1 83.69 376 SER A N 1
ATOM 2918 C CA . SER A 1 376 ? 1.702 44.594 10.32 1 83.69 376 SER A CA 1
ATOM 2919 C C . SER A 1 376 ? 2.266 45.688 9.422 1 83.69 376 SER A C 1
ATOM 2921 O O . SER A 1 376 ? 3.352 46.219 9.672 1 83.69 376 SER A O 1
ATOM 2923 N N . LEU A 1 377 ? 1.585 46.031 8.445 1 83.75 377 LEU A N 1
ATOM 2924 C CA . LEU A 1 377 ? 2.07 47 7.496 1 83.75 377 LEU A CA 1
ATOM 2925 C C . LEU A 1 377 ? 1.845 48.438 8.023 1 83.75 377 LEU A C 1
ATOM 2927 O O . LEU A 1 377 ? 2.262 49.406 7.395 1 83.75 377 LEU A O 1
ATOM 2931 N N . ASP A 1 378 ? 1.271 48.562 9.203 1 78.19 378 ASP A N 1
ATOM 2932 C CA . ASP A 1 378 ? 1.116 49.875 9.812 1 78.19 378 ASP A CA 1
ATOM 2933 C C . ASP A 1 378 ? 2.418 50.312 10.469 1 78.19 378 ASP A C 1
ATOM 2935 O O . ASP A 1 378 ? 2.561 51.5 10.82 1 78.19 378 ASP A O 1
ATOM 2939 N N . ASN A 1 379 ? 3.264 49.406 10.586 1 83.44 379 ASN A N 1
ATOM 2940 C CA . ASN A 1 379 ? 4.59 49.75 11.086 1 83.44 379 ASN A CA 1
ATOM 2941 C C . ASN A 1 379 ? 5.434 50.406 10.008 1 83.44 379 ASN A C 1
ATOM 2943 O O . ASN A 1 379 ? 6.168 49.75 9.281 1 83.44 379 ASN A O 1
ATOM 2947 N N . GLU A 1 380 ? 5.492 51.625 10.031 1 85.12 380 GLU A N 1
ATOM 2948 C CA . GLU A 1 380 ? 6.105 52.406 8.953 1 85.12 380 GLU A CA 1
ATOM 2949 C C . GLU A 1 380 ? 7.605 52.125 8.867 1 85.12 380 GLU A C 1
ATOM 2951 O O . GLU A 1 380 ? 8.164 52.062 7.773 1 85.12 380 GLU A O 1
ATOM 2956 N N . GLU A 1 381 ? 8.172 52.094 9.984 1 90.88 381 GLU A N 1
ATOM 2957 C CA . GLU A 1 381 ? 9.625 51.875 10.016 1 90.88 381 GLU A CA 1
ATOM 2958 C C . GLU A 1 381 ? 10.008 50.562 9.367 1 90.88 381 GLU A C 1
ATOM 2960 O O . GLU A 1 381 ? 10.961 50.5 8.586 1 90.88 381 GLU A O 1
ATOM 2965 N N . ILE A 1 382 ? 9.336 49.562 9.719 1 91.5 382 ILE A N 1
ATOM 2966 C CA . ILE A 1 382 ? 9.656 48.25 9.203 1 91.5 382 ILE A CA 1
ATOM 2967 C C . ILE A 1 382 ? 9.336 48.188 7.711 1 91.5 382 ILE A C 1
ATOM 2969 O O . ILE A 1 382 ? 10.031 47.5 6.949 1 91.5 382 ILE A O 1
ATOM 2973 N N . VAL A 1 383 ? 8.25 48.812 7.301 1 91.25 383 VAL A N 1
ATOM 2974 C CA . VAL A 1 383 ? 7.867 48.812 5.895 1 91.25 383 VAL A CA 1
ATOM 2975 C C . VAL A 1 383 ? 8.945 49.531 5.074 1 91.25 383 VAL A C 1
ATOM 2977 O O . VAL A 1 383 ? 9.305 49.062 3.988 1 91.25 383 VAL A O 1
ATOM 2980 N N . ARG A 1 384 ? 9.406 50.562 5.602 1 92.88 384 ARG A N 1
ATOM 2981 C CA . ARG A 1 384 ? 10.492 51.281 4.93 1 92.88 384 ARG A CA 1
ATOM 2982 C C . ARG A 1 384 ? 11.727 50.406 4.797 1 92.88 384 ARG A C 1
ATOM 2984 O O . ARG A 1 384 ? 12.375 50.375 3.748 1 92.88 384 ARG A O 1
ATOM 2991 N N . SER A 1 385 ? 12.008 49.75 5.855 1 94.62 385 SER A N 1
ATOM 2992 C CA . SER A 1 385 ? 13.148 48.844 5.84 1 94.62 385 SER A CA 1
ATOM 2993 C C . SER A 1 385 ? 12.961 47.75 4.801 1 94.62 385 SER A C 1
ATOM 2995 O O . SER A 1 385 ? 13.914 47.344 4.141 1 94.62 385 SER A O 1
ATOM 2997 N N . ALA A 1 386 ? 11.742 47.219 4.742 1 94.44 386 ALA A N 1
ATOM 2998 C CA . ALA A 1 386 ? 11.43 46.125 3.809 1 94.44 386 ALA A CA 1
ATOM 2999 C C . ALA A 1 386 ? 11.516 46.594 2.363 1 94.44 386 ALA A C 1
ATOM 3001 O O . ALA A 1 386 ? 11.898 45.844 1.472 1 94.44 386 ALA A O 1
ATOM 3002 N N . ILE A 1 387 ? 11.195 47.844 2.141 1 94.5 387 ILE A N 1
ATOM 3003 C CA . ILE A 1 387 ? 11.297 48.406 0.805 1 94.5 387 ILE A CA 1
ATOM 3004 C C . ILE A 1 387 ? 12.766 48.562 0.421 1 94.5 387 ILE A C 1
ATOM 3006 O O . ILE A 1 387 ? 13.141 48.344 -0.729 1 94.5 387 ILE A O 1
ATOM 3010 N N . GLN A 1 388 ? 13.562 48.969 1.357 1 95.75 388 GLN A N 1
ATOM 3011 C CA . GLN A 1 388 ? 14.984 49.188 1.11 1 95.75 388 GLN A CA 1
ATOM 3012 C C . GLN A 1 388 ? 15.734 47.875 0.956 1 95.75 388 GLN A C 1
ATOM 3014 O O . GLN A 1 388 ? 16.672 47.75 0.165 1 95.75 388 GLN A O 1
ATOM 3019 N N . LYS A 1 389 ? 15.375 46.906 1.76 1 96 389 LYS A N 1
ATOM 3020 C CA . LYS A 1 389 ? 16 45.594 1.739 1 96 389 LYS A CA 1
ATOM 3021 C C . LYS A 1 389 ? 14.953 44.5 1.611 1 96 389 LYS A C 1
ATOM 3023 O O . LYS A 1 389 ? 14.836 43.625 2.49 1 96 389 LYS A O 1
ATOM 3028 N N . PRO A 1 390 ? 14.344 44.406 0.512 1 94 390 PRO A N 1
ATOM 3029 C CA . PRO A 1 390 ? 13.203 43.5 0.345 1 94 390 PRO A CA 1
ATOM 3030 C C . PRO A 1 390 ? 13.594 42.031 0.499 1 94 390 PRO A C 1
ATOM 3032 O O . PRO A 1 390 ? 12.758 41.188 0.859 1 94 390 PRO A O 1
ATOM 3035 N N . ASN A 1 391 ? 14.891 41.688 0.367 1 92.12 391 ASN A N 1
ATOM 3036 C CA . ASN A 1 391 ? 15.336 40.312 0.408 1 92.12 391 ASN A CA 1
ATOM 3037 C C . ASN A 1 391 ? 15.336 39.75 1.832 1 92.12 391 ASN A C 1
ATOM 3039 O O . ASN A 1 391 ? 15.43 38.562 2.037 1 92.12 391 ASN A O 1
ATOM 3043 N N . LEU A 1 392 ? 15.141 40.594 2.811 1 93.31 392 LEU A N 1
ATOM 3044 C CA . LEU A 1 392 ? 15.18 40.156 4.207 1 93.31 392 LEU A CA 1
ATOM 3045 C C . LEU A 1 392 ? 13.773 39.906 4.738 1 93.31 392 LEU A C 1
ATOM 3047 O O . LEU A 1 392 ? 13.609 39.531 5.902 1 93.31 392 LEU A O 1
ATOM 3051 N N . PHE A 1 393 ? 12.805 40.094 3.814 1 93.31 393 PHE A N 1
ATOM 3052 C CA . PHE A 1 393 ? 11.422 40 4.273 1 93.31 393 PHE A CA 1
ATOM 3053 C C . PHE A 1 393 ? 10.594 39.156 3.322 1 93.31 393 PHE A C 1
ATOM 3055 O O . PHE A 1 393 ? 11.016 38.844 2.201 1 93.31 393 PHE A O 1
ATOM 3062 N N . VAL A 1 394 ? 9.492 38.688 3.834 1 91.31 394 VAL A N 1
ATOM 3063 C CA . VAL A 1 394 ? 8.453 38.031 3.051 1 91.31 394 VAL A CA 1
ATOM 3064 C C . VAL A 1 394 ? 7.098 38.656 3.332 1 91.31 394 VAL A C 1
ATOM 3066 O O . VAL A 1 394 ? 6.77 38.938 4.484 1 91.31 394 VAL A O 1
ATOM 3069 N N . LEU A 1 395 ? 6.449 39 2.25 1 89.25 395 LEU A N 1
ATOM 3070 C CA . LEU A 1 395 ? 5.09 39.5 2.377 1 89.25 395 LEU A CA 1
ATOM 3071 C C . LEU A 1 395 ? 4.074 38.375 2.207 1 89.25 395 LEU A C 1
ATOM 3073 O O . LEU A 1 395 ? 4.043 37.719 1.167 1 89.25 395 LEU A O 1
ATOM 3077 N N . LYS A 1 396 ? 3.287 38.062 3.242 1 84.69 396 LYS A N 1
ATOM 3078 C CA . LYS A 1 396 ? 2.34 36.969 3.236 1 84.69 396 LYS A CA 1
ATOM 3079 C C . LYS A 1 396 ? 0.9 37.469 3.244 1 84.69 396 LYS A C 1
ATOM 3081 O O . LYS A 1 396 ? 0.532 38.312 4.082 1 84.69 396 LYS A O 1
ATOM 3086 N N . PRO A 1 397 ? 0.134 36.938 2.365 1 77.81 397 PRO A N 1
ATOM 3087 C CA . PRO A 1 397 ? -1.29 37.25 2.439 1 77.81 397 PRO A CA 1
ATOM 3088 C C . PRO A 1 397 ? -2.012 36.531 3.568 1 77.81 397 PRO A C 1
ATOM 3090 O O . PRO A 1 397 ? -1.504 35.531 4.086 1 77.81 397 PRO A O 1
ATOM 3093 N N . GLN A 1 398 ? -3.117 37 4.004 1 67.75 398 GLN A N 1
ATOM 3094 C CA . GLN A 1 398 ? -3.861 36.438 5.129 1 67.75 398 GLN A CA 1
ATOM 3095 C C . GLN A 1 398 ? -4.551 35.125 4.734 1 67.75 398 GLN A C 1
ATOM 3097 O O . GLN A 1 398 ? -5.219 34.5 5.559 1 67.75 398 GLN A O 1
ATOM 3102 N N . ARG A 1 399 ? -4.285 34.469 3.691 1 58.03 399 ARG A N 1
ATOM 3103 C CA . ARG A 1 399 ? -4.941 33.219 3.311 1 58.03 399 ARG A CA 1
ATOM 3104 C C . ARG A 1 399 ? -4.074 32 3.658 1 58.03 399 ARG A C 1
ATOM 3106 O O . ARG A 1 399 ? -2.855 32.125 3.793 1 58.03 399 ARG A O 1
ATOM 3113 N N . GLU A 1 400 ? -4.883 30.906 4.176 1 55.31 400 GLU A N 1
ATOM 3114 C CA . GLU A 1 400 ? -4.164 29.641 4.336 1 55.31 400 GLU A CA 1
ATOM 3115 C C . GLU A 1 400 ? -3.812 29.031 2.982 1 55.31 400 GLU A C 1
ATOM 3117 O O . GLU A 1 400 ? -4.398 29.406 1.96 1 55.31 400 GLU A O 1
ATOM 3122 N N . GLY A 1 401 ? -2.822 28.297 2.781 1 52.16 401 GLY A N 1
ATOM 3123 C CA . GLY A 1 401 ? -2.416 27.578 1.585 1 52.16 401 GLY A CA 1
ATOM 3124 C C . GLY A 1 401 ? -1.146 28.109 0.962 1 52.16 401 GLY A C 1
ATOM 3125 O O . GLY A 1 401 ? -0.754 29.25 1.233 1 52.16 401 GLY A O 1
ATOM 3126 N N . GLY A 1 402 ? -0.351 27.328 0.4 1 56.62 402 GLY A N 1
ATOM 3127 C CA . GLY A 1 402 ? 0.929 27.641 -0.216 1 56.62 402 GLY A CA 1
ATOM 3128 C C . GLY A 1 402 ? 0.793 28.375 -1.533 1 56.62 402 GLY A C 1
ATOM 3129 O O . GLY A 1 402 ? -0.293 28.438 -2.113 1 56.62 402 GLY A O 1
ATOM 3130 N N . GLY A 1 403 ? 1.631 29.188 -1.89 1 57.09 403 GLY A N 1
ATOM 3131 C CA . GLY A 1 403 ? 1.821 29.688 -3.244 1 57.09 403 GLY A CA 1
ATOM 3132 C C . GLY A 1 403 ? 1.563 31.172 -3.379 1 57.09 403 GLY A C 1
ATOM 3133 O O . GLY A 1 403 ? 1.57 31.719 -4.488 1 57.09 403 GLY A O 1
ATOM 3134 N N . ASN A 1 404 ? 1.382 31.859 -2.207 1 65.5 404 ASN A N 1
ATOM 3135 C CA . ASN A 1 404 ? 0.976 33.25 -2.375 1 65.5 404 ASN A CA 1
ATOM 3136 C C . ASN A 1 404 ? 1.968 34.219 -1.723 1 65.5 404 ASN A C 1
ATOM 3138 O O . ASN A 1 404 ? 1.741 35.438 -1.693 1 65.5 404 ASN A O 1
ATOM 3142 N N . ASN A 1 405 ? 2.988 33.719 -1.228 1 80.38 405 ASN A N 1
ATOM 3143 C CA . ASN A 1 405 ? 3.984 34.562 -0.597 1 80.38 405 ASN A CA 1
ATOM 3144 C C . ASN A 1 405 ? 4.734 35.406 -1.628 1 80.38 405 ASN A C 1
ATOM 3146 O O . ASN A 1 405 ? 4.941 34.969 -2.76 1 80.38 405 ASN A O 1
ATOM 3150 N N . ILE A 1 406 ? 5.102 36.656 -1.293 1 84.88 406 ILE A N 1
ATOM 3151 C CA . ILE A 1 406 ? 5.785 37.594 -2.182 1 84.88 406 ILE A CA 1
ATOM 3152 C C . ILE A 1 406 ? 7.184 37.875 -1.646 1 84.88 406 ILE A C 1
ATOM 3154 O O . ILE A 1 406 ? 7.355 38.125 -0.452 1 84.88 406 ILE A O 1
ATOM 3158 N N . TYR A 1 407 ? 8.117 37.812 -2.576 1 87.69 407 TYR A N 1
ATOM 3159 C CA . TYR A 1 407 ? 9.516 37.969 -2.178 1 87.69 407 TYR A CA 1
ATOM 3160 C C . TYR A 1 407 ? 10.242 38.969 -3.047 1 87.69 407 TYR A C 1
ATOM 3162 O O . TYR A 1 407 ? 9.742 39.375 -4.109 1 87.69 407 TYR A O 1
ATOM 3170 N N . GLY A 1 408 ? 11.391 39.531 -2.559 1 90.69 408 GLY A N 1
ATOM 3171 C CA . GLY A 1 408 ? 12.352 40.281 -3.355 1 90.69 408 GLY A CA 1
ATOM 3172 C C . GLY A 1 408 ? 11.758 41.531 -3.949 1 90.69 408 GLY A C 1
ATOM 3173 O O . GLY A 1 408 ? 11.125 42.312 -3.242 1 90.69 408 GLY A O 1
ATOM 3174 N N . GLN A 1 409 ? 12.047 41.594 -5.262 1 91.12 409 GLN A N 1
ATOM 3175 C CA . GLN A 1 409 ? 11.625 42.812 -5.973 1 91.12 409 GLN A CA 1
ATOM 3176 C C . GLN A 1 409 ? 10.102 42.938 -5.996 1 91.12 409 GLN A C 1
ATOM 3178 O O . GLN A 1 409 ? 9.555 44.031 -5.891 1 91.12 409 GLN A O 1
ATOM 3183 N N . ASP A 1 410 ? 9.516 41.812 -6.125 1 90.12 410 ASP A N 1
ATOM 3184 C CA . ASP A 1 410 ? 8.055 41.844 -6.129 1 90.12 410 ASP A CA 1
ATOM 3185 C C . ASP A 1 410 ? 7.504 42.375 -4.809 1 90.12 410 ASP A C 1
ATOM 3187 O O . ASP A 1 410 ? 6.473 43.062 -4.785 1 90.12 410 ASP A O 1
ATOM 3191 N N . LEU A 1 411 ? 8.18 41.969 -3.758 1 91.62 411 LEU A N 1
ATOM 3192 C CA . LEU A 1 411 ? 7.793 42.5 -2.445 1 91.62 411 LEU A CA 1
ATOM 3193 C C . LEU A 1 411 ? 7.945 44 -2.383 1 91.62 411 LEU A C 1
ATOM 3195 O O . LEU A 1 411 ? 7.031 44.719 -1.938 1 91.62 411 LEU A O 1
ATOM 3199 N N . GLN A 1 412 ? 9.055 44.469 -2.842 1 93.69 412 GLN A N 1
ATOM 3200 C CA . GLN A 1 412 ? 9.305 45.906 -2.863 1 93.69 412 GLN A CA 1
ATOM 3201 C C . GLN A 1 412 ? 8.227 46.656 -3.66 1 93.69 412 GLN A C 1
ATOM 3203 O O . GLN A 1 412 ? 7.645 47.625 -3.178 1 93.69 412 GLN A O 1
ATOM 3208 N N . ASP A 1 413 ? 7.957 46.125 -4.832 1 93 413 ASP A N 1
ATOM 3209 C CA . ASP A 1 413 ? 6.977 46.719 -5.719 1 93 413 ASP A CA 1
ATOM 3210 C C . ASP A 1 413 ? 5.59 46.75 -5.082 1 93 413 ASP A C 1
ATOM 3212 O O . ASP A 1 413 ? 4.863 47.75 -5.18 1 93 413 ASP A O 1
ATOM 3216 N N . THR A 1 414 ? 5.312 45.625 -4.488 1 89.31 414 THR A N 1
ATOM 3217 C CA . THR A 1 414 ? 3.996 45.5 -3.871 1 89.31 414 THR A CA 1
ATOM 3218 C C . THR A 1 414 ? 3.854 46.5 -2.705 1 89.31 414 THR A C 1
ATOM 3220 O O . THR A 1 414 ? 2.811 47.125 -2.545 1 89.31 414 THR A O 1
ATOM 3223 N N . LEU A 1 415 ? 4.891 46.625 -1.924 1 90.38 415 LEU A N 1
ATOM 3224 C CA . LEU A 1 415 ? 4.848 47.531 -0.773 1 90.38 415 LEU A CA 1
ATOM 3225 C C . LEU A 1 415 ? 4.723 48.969 -1.219 1 90.38 415 LEU A C 1
ATOM 3227 O O . LEU A 1 415 ? 3.994 49.75 -0.605 1 90.38 415 LEU A O 1
ATOM 3231 N N . ILE A 1 416 ? 5.43 49.281 -2.24 1 89.25 416 ILE A N 1
ATOM 3232 C CA . ILE A 1 416 ? 5.379 50.656 -2.773 1 89.25 416 ILE A CA 1
ATOM 3233 C C . ILE A 1 416 ? 3.973 50.938 -3.287 1 89.25 416 ILE A C 1
ATOM 3235 O O . ILE A 1 416 ? 3.436 52.031 -3.045 1 89.25 416 ILE A O 1
ATOM 3239 N N . LYS A 1 417 ? 3.475 50 -3.965 1 85.56 417 LYS A N 1
ATOM 3240 C CA . LYS A 1 417 ? 2.117 50.156 -4.48 1 85.56 417 LYS A CA 1
ATOM 3241 C C . LYS A 1 417 ? 1.11 50.312 -3.346 1 85.56 417 LYS A C 1
ATOM 3243 O O . LYS A 1 417 ? 0.213 51.156 -3.418 1 85.56 417 LYS A O 1
ATOM 3248 N N . LEU A 1 418 ? 1.297 49.5 -2.363 1 81.62 418 LEU A N 1
ATOM 3249 C CA . LEU A 1 418 ? 0.377 49.531 -1.231 1 81.62 418 LEU A CA 1
ATOM 3250 C C . LEU A 1 418 ? 0.482 50.844 -0.473 1 81.62 418 LEU A C 1
ATOM 3252 O O . LEU A 1 418 ? -0.515 51.344 0.056 1 81.62 418 LEU A O 1
ATOM 3256 N N . GLN A 1 419 ? 1.675 51.406 -0.333 1 77.69 419 GLN A N 1
ATOM 3257 C CA . GLN A 1 419 ? 1.881 52.656 0.358 1 77.69 419 GLN A CA 1
ATOM 3258 C C . GLN A 1 419 ? 1.173 53.812 -0.365 1 77.69 419 GLN A C 1
ATOM 3260 O O . GLN A 1 419 ? 0.702 54.75 0.269 1 77.69 419 GLN A O 1
ATOM 3265 N N . LYS A 1 420 ? 1.261 53.75 -1.675 1 75.81 420 LYS A N 1
ATOM 3266 C CA . LYS A 1 420 ? 0.617 54.781 -2.479 1 75.81 420 LYS A CA 1
ATOM 3267 C C . LYS A 1 420 ? -0.902 54.688 -2.352 1 75.81 420 LYS A C 1
ATOM 3269 O O . LYS A 1 420 ? -1.585 55.719 -2.418 1 75.81 420 LYS A O 1
ATOM 3274 N N . GLU A 1 421 ? -1.306 53.625 -2.451 1 63.97 421 GLU A N 1
ATOM 3275 C CA . GLU A 1 421 ? -2.752 53.438 -2.412 1 63.97 421 GLU A CA 1
ATOM 3276 C C . GLU A 1 421 ? -3.311 53.75 -1.024 1 63.97 421 GLU A C 1
ATOM 3278 O O . GLU A 1 421 ? -4.52 53.938 -0.865 1 63.97 421 GLU A O 1
ATOM 3283 N N . GLN A 1 422 ? -2.408 54.438 -0.276 1 54.72 422 GLN A N 1
ATOM 3284 C CA . GLN A 1 422 ? -2.768 54.844 1.079 1 54.72 422 GLN A CA 1
ATOM 3285 C C . GLN A 1 422 ? -3.896 53.969 1.631 1 54.72 422 GLN A C 1
ATOM 3287 O O . GLN A 1 422 ? -4.672 53.406 0.868 1 54.72 422 GLN A O 1
ATOM 3292 N N . GLY A 1 423 ? -4.02 53.562 2.939 1 51.16 423 GLY A N 1
ATOM 3293 C CA . GLY A 1 423 ? -5.176 53.094 3.695 1 51.16 423 GLY A CA 1
ATOM 3294 C C . GLY A 1 423 ? -5.16 51.625 3.971 1 51.16 423 GLY A C 1
ATOM 3295 O O . GLY A 1 423 ? -4.117 51.062 4.328 1 51.16 423 GLY A O 1
ATOM 3296 N N . GLU A 1 424 ? -6.293 51.031 3.662 1 50.19 424 GLU A N 1
ATOM 3297 C CA . GLU A 1 424 ? -6.961 49.812 4.168 1 50.19 424 GLU A CA 1
ATOM 3298 C C . GLU A 1 424 ? -6.43 48.562 3.48 1 50.19 424 GLU A C 1
ATOM 3300 O O . GLU A 1 424 ? -6.508 47.469 4.039 1 50.19 424 GLU A O 1
ATOM 3305 N N . ALA A 1 425 ? -5.621 48.656 2.305 1 54.62 425 ALA A N 1
ATOM 3306 C CA . ALA A 1 425 ? -5.043 47.531 1.587 1 54.62 425 ALA A CA 1
ATOM 3307 C C . ALA A 1 425 ? -3.869 46.938 2.361 1 54.62 425 ALA A C 1
ATOM 3309 O O . ALA A 1 425 ? -3.578 45.75 2.234 1 54.62 425 ALA A O 1
ATOM 3310 N N . LEU A 1 426 ? -3.404 47.656 3.166 1 60.59 426 LEU A N 1
ATOM 3311 C CA . LEU A 1 426 ? -2.223 47.25 3.932 1 60.59 426 LEU A CA 1
ATOM 3312 C C . LEU A 1 426 ? -2.551 46.125 4.91 1 60.59 426 LEU A C 1
ATOM 3314 O O . LEU A 1 426 ? -1.688 45.312 5.23 1 60.59 426 LEU A O 1
ATOM 3318 N N . ALA A 1 427 ? -3.805 46.031 5.188 1 60.72 427 ALA A N 1
ATOM 3319 C CA . ALA A 1 427 ? -4.211 45.125 6.238 1 60.72 427 ALA A CA 1
ATOM 3320 C C . ALA A 1 427 ? -4.316 43.688 5.699 1 60.72 427 ALA A C 1
ATOM 3322 O O . ALA A 1 427 ? -4.355 42.719 6.469 1 60.72 427 ALA A O 1
ATOM 3323 N N . ALA A 1 428 ? -4.207 43.562 4.43 1 69.62 428 ALA A N 1
ATOM 3324 C CA . ALA A 1 428 ? -4.395 42.25 3.809 1 69.62 428 ALA A CA 1
ATOM 3325 C C . ALA A 1 428 ? -3.109 41.438 3.857 1 69.62 428 ALA A C 1
ATOM 3327 O O . ALA A 1 428 ? -3.119 40.25 3.574 1 69.62 428 ALA A O 1
ATOM 3328 N N . TYR A 1 429 ? -2.066 42.125 4.285 1 80 429 TYR A N 1
ATOM 3329 C CA . TYR A 1 429 ? -0.774 41.438 4.277 1 80 429 TYR A CA 1
ATOM 3330 C C . TYR A 1 429 ? -0.085 41.562 5.633 1 80 429 TYR A C 1
ATOM 3332 O O . TYR A 1 429 ? -0.374 42.5 6.402 1 80 429 TYR A O 1
ATOM 3340 N N . ILE A 1 430 ? 0.719 40.594 5.875 1 84.25 430 ILE A N 1
ATOM 3341 C CA . ILE A 1 430 ? 1.646 40.625 7 1 84.25 430 ILE A CA 1
ATOM 3342 C C . ILE A 1 430 ? 3.084 40.562 6.488 1 84.25 430 ILE A C 1
ATOM 3344 O O . ILE A 1 430 ? 3.354 39.906 5.48 1 84.25 430 ILE A O 1
ATOM 3348 N N . LEU A 1 431 ? 3.852 41.344 7.121 1 89.62 431 LEU A N 1
ATOM 3349 C CA . LEU A 1 431 ? 5.277 41.281 6.82 1 89.62 431 LEU A CA 1
ATOM 3350 C C . LEU A 1 431 ? 6 40.375 7.793 1 89.62 431 LEU A C 1
ATOM 3352 O O . LEU A 1 431 ? 5.762 40.438 9 1 89.62 431 LEU A O 1
ATOM 3356 N N . MET A 1 432 ? 6.801 39.469 7.266 1 92.25 432 MET A N 1
ATOM 3357 C CA . MET A 1 432 ? 7.555 38.531 8.094 1 92.25 432 MET A CA 1
ATOM 3358 C C . MET A 1 432 ? 9.039 38.562 7.742 1 92.25 432 MET A C 1
ATOM 3360 O O . MET A 1 432 ? 9.398 38.781 6.582 1 92.25 432 MET A O 1
ATOM 3364 N N . GLN A 1 433 ? 9.805 38.438 8.773 1 92.81 433 GLN A N 1
ATOM 3365 C CA . GLN A 1 433 ? 11.234 38.219 8.555 1 92.81 433 GLN A CA 1
ATOM 3366 C C . GLN A 1 433 ? 11.492 37 7.695 1 92.81 433 GLN A C 1
ATOM 3368 O O . GLN A 1 433 ? 10.859 35.938 7.895 1 92.81 433 GLN A O 1
ATOM 3373 N N . ARG A 1 434 ? 12.336 37.188 6.703 1 92.44 434 ARG A N 1
ATOM 3374 C CA . ARG A 1 434 ? 12.703 36.031 5.898 1 92.44 434 ARG A CA 1
ATOM 3375 C C . ARG A 1 434 ? 13.656 35.125 6.66 1 92.44 434 ARG A C 1
ATOM 3377 O O . ARG A 1 434 ? 14.555 35.594 7.355 1 92.44 434 ARG A O 1
ATOM 3384 N N . ILE A 1 435 ? 13.406 33.812 6.656 1 93.44 435 ILE A N 1
ATOM 3385 C CA . ILE A 1 435 ? 14.273 32.812 7.266 1 93.44 435 ILE A CA 1
ATOM 3386 C C . ILE A 1 435 ? 15.195 32.219 6.207 1 93.44 435 ILE A C 1
ATOM 3388 O O . ILE A 1 435 ? 14.773 31.953 5.078 1 93.44 435 ILE A O 1
ATOM 3392 N N . PHE A 1 436 ? 16.469 32.031 6.559 1 92.69 436 PHE A N 1
ATOM 3393 C CA . PHE A 1 436 ? 17.469 31.547 5.621 1 92.69 436 PHE A CA 1
ATOM 3394 C C . PHE A 1 436 ? 18.016 30.203 6.07 1 92.69 436 PHE A C 1
ATOM 3396 O O . PHE A 1 436 ? 19.141 30.109 6.574 1 92.69 436 PHE A O 1
ATOM 3403 N N . PRO A 1 437 ? 17.234 29.219 5.785 1 93 437 PRO A N 1
ATOM 3404 C CA . PRO A 1 437 ? 17.766 27.891 6.129 1 93 437 PRO A CA 1
ATOM 3405 C C . PRO A 1 437 ? 18.922 27.453 5.238 1 93 437 PRO A C 1
ATOM 3407 O O . PRO A 1 437 ? 19.047 27.922 4.105 1 93 437 PRO A O 1
ATOM 3410 N N . LYS A 1 438 ? 19.75 26.594 5.746 1 92 438 LYS A N 1
ATOM 3411 C CA . LYS A 1 438 ? 20.859 26.062 4.949 1 92 438 LYS A CA 1
ATOM 3412 C C . LYS A 1 438 ? 20.344 25.109 3.879 1 92 438 LYS A C 1
ATOM 3414 O O . LYS A 1 438 ? 19.516 24.234 4.16 1 92 438 LYS A O 1
ATOM 3419 N N . ALA A 1 439 ? 20.797 25.375 2.68 1 92.12 439 ALA A N 1
ATOM 3420 C CA . ALA A 1 439 ? 20.422 24.484 1.586 1 92.12 439 ALA A CA 1
ATOM 3421 C C . ALA A 1 439 ? 21.375 23.281 1.506 1 92.12 439 ALA A C 1
ATOM 3423 O O . ALA A 1 439 ? 22.531 23.375 1.907 1 92.12 439 ALA A O 1
ATOM 3424 N N . SER A 1 440 ? 20.844 22.188 1.07 1 92.62 440 SER A N 1
ATOM 3425 C CA . SER A 1 440 ? 21.641 20.984 0.885 1 92.62 440 SER A CA 1
ATOM 3426 C C . SER A 1 440 ? 21.25 20.25 -0.393 1 92.62 440 SER A C 1
ATOM 3428 O O . SER A 1 440 ? 20.078 20.297 -0.802 1 92.62 440 SER A O 1
ATOM 3430 N N . LEU A 1 441 ? 22.266 19.688 -1.028 1 91.88 441 LEU A N 1
ATOM 3431 C CA . LEU A 1 441 ? 21.969 18.844 -2.174 1 91.88 441 LEU A CA 1
ATOM 3432 C C . LEU A 1 441 ? 21.281 17.547 -1.732 1 91.88 441 LEU A C 1
ATOM 3434 O O . LEU A 1 441 ? 21.812 16.812 -0.913 1 91.88 441 LEU A O 1
ATOM 3438 N N . THR A 1 442 ? 20.062 17.344 -2.219 1 93.81 442 THR A N 1
ATOM 3439 C CA . THR A 1 442 ? 19.25 16.234 -1.737 1 93.81 442 THR A CA 1
ATOM 3440 C C . THR A 1 442 ? 18.656 15.461 -2.904 1 93.81 442 THR A C 1
ATOM 3442 O O . THR A 1 442 ? 18.109 16.047 -3.84 1 93.81 442 THR A O 1
ATOM 3445 N N . PRO A 1 443 ? 18.859 14.094 -2.91 1 95.25 443 PRO A N 1
ATOM 3446 C CA . PRO A 1 443 ? 18.125 13.289 -3.895 1 95.25 443 PRO A CA 1
ATOM 3447 C C . PRO A 1 443 ? 16.641 13.211 -3.598 1 95.25 443 PRO A C 1
ATOM 3449 O O . PRO A 1 443 ? 16.234 12.727 -2.533 1 95.25 443 PRO A O 1
ATOM 3452 N N . LEU A 1 444 ? 15.828 13.703 -4.512 1 95.75 444 LEU A N 1
ATOM 3453 C CA . LEU A 1 444 ? 14.375 13.711 -4.402 1 95.75 444 LEU A CA 1
ATOM 3454 C C . LEU A 1 444 ? 13.75 12.711 -5.363 1 95.75 444 LEU A C 1
ATOM 3456 O O . LEU A 1 444 ? 14.227 12.547 -6.488 1 95.75 444 LEU A O 1
ATOM 3460 N N . VAL A 1 445 ? 12.75 11.984 -4.875 1 96.69 445 VAL A N 1
ATOM 3461 C CA . VAL A 1 445 ? 12.078 10.992 -5.707 1 96.69 445 VAL A CA 1
ATOM 3462 C C . VAL A 1 445 ? 10.625 11.406 -5.938 1 96.69 445 VAL A C 1
ATOM 3464 O O . VAL A 1 445 ? 9.875 11.625 -4.984 1 96.69 445 VAL A O 1
ATOM 3467 N N . ARG A 1 446 ? 10.195 11.578 -7.184 1 94.5 446 ARG A N 1
ATOM 3468 C CA . ARG A 1 446 ? 8.844 11.914 -7.609 1 94.5 446 ARG A CA 1
ATOM 3469 C C . ARG A 1 446 ? 8.461 11.164 -8.883 1 94.5 446 ARG A C 1
ATOM 3471 O O . ARG A 1 446 ? 9.195 11.188 -9.867 1 94.5 446 ARG A O 1
ATOM 3478 N N . GLY A 1 447 ? 7.367 10.461 -8.852 1 92 447 GLY A N 1
ATOM 3479 C CA . GLY A 1 447 ? 6.91 9.734 -10.023 1 92 447 GLY A CA 1
ATOM 3480 C C . GLY A 1 447 ? 7.895 8.68 -10.492 1 92 447 GLY A C 1
ATOM 3481 O O . GLY A 1 447 ? 8.086 8.492 -11.695 1 92 447 GLY A O 1
ATOM 3482 N N . GLY A 1 448 ? 8.602 8.156 -9.594 1 91.5 448 GLY A N 1
ATOM 3483 C CA . GLY A 1 448 ? 9.547 7.105 -9.93 1 91.5 448 GLY A CA 1
ATOM 3484 C C . GLY A 1 448 ? 10.906 7.637 -10.352 1 91.5 448 GLY A C 1
ATOM 3485 O O . GLY A 1 448 ? 11.859 6.875 -10.5 1 91.5 448 GLY A O 1
ATOM 3486 N N . ASP A 1 449 ? 10.984 8.922 -10.523 1 92.44 449 ASP A N 1
ATOM 3487 C CA . ASP A 1 449 ? 12.234 9.531 -10.969 1 92.44 449 ASP A CA 1
ATOM 3488 C C . ASP A 1 449 ? 12.984 10.164 -9.797 1 92.44 449 ASP A C 1
ATOM 3490 O O . ASP A 1 449 ? 12.367 10.758 -8.914 1 92.44 449 ASP A O 1
ATOM 3494 N N . CYS A 1 450 ? 14.242 9.945 -9.805 1 94.38 450 CYS A N 1
ATOM 3495 C CA . CYS A 1 450 ? 15.109 10.539 -8.797 1 94.38 450 CYS A CA 1
ATOM 3496 C C . CYS A 1 450 ? 15.945 11.664 -9.391 1 94.38 450 CYS A C 1
ATOM 3498 O O . CYS A 1 450 ? 16.578 11.492 -10.438 1 94.38 450 CYS A O 1
ATOM 3500 N N . PHE A 1 451 ? 15.914 12.836 -8.797 1 91.75 451 PHE A N 1
ATOM 3501 C CA . PHE A 1 451 ? 16.734 13.961 -9.219 1 91.75 451 PHE A CA 1
ATOM 3502 C C . PHE A 1 451 ? 17.328 14.68 -8.008 1 91.75 451 PHE A C 1
ATOM 3504 O O . PHE A 1 451 ? 16.75 14.648 -6.922 1 91.75 451 PHE A O 1
ATOM 3511 N N . GLU A 1 452 ? 18.469 15.141 -8.219 1 91.62 452 GLU A N 1
ATOM 3512 C CA . GLU A 1 452 ? 19.141 15.867 -7.152 1 91.62 452 GLU A CA 1
ATOM 3513 C C . GLU A 1 452 ? 19.016 17.375 -7.34 1 91.62 452 GLU A C 1
ATOM 3515 O O . GLU A 1 452 ? 19.094 17.875 -8.461 1 91.62 452 GLU A O 1
ATOM 3520 N N . ASP A 1 453 ? 18.719 18.047 -6.246 1 91.38 453 ASP A N 1
ATOM 3521 C CA . ASP A 1 453 ? 18.609 19.5 -6.273 1 91.38 453 ASP A CA 1
ATOM 3522 C C . ASP A 1 453 ? 18.969 20.109 -4.922 1 91.38 453 ASP A C 1
ATOM 3524 O O . ASP A 1 453 ? 19.125 19.391 -3.934 1 91.38 453 ASP A O 1
ATOM 3528 N N . LEU A 1 454 ? 19.25 21.406 -4.988 1 92.88 454 LEU A N 1
ATOM 3529 C CA . LEU A 1 454 ? 19.422 22.141 -3.736 1 92.88 454 LEU A CA 1
ATOM 3530 C C . LEU A 1 454 ? 18.078 22.344 -3.047 1 92.88 454 LEU A C 1
ATOM 3532 O O . LEU A 1 454 ? 17.141 22.875 -3.648 1 92.88 454 LEU A O 1
ATOM 3536 N N . THR A 1 455 ? 18.062 21.875 -1.773 1 94.44 455 THR A N 1
ATOM 3537 C CA . THR A 1 455 ? 16.766 21.891 -1.104 1 94.44 455 THR A CA 1
ATOM 3538 C C . THR A 1 455 ? 16.875 22.531 0.277 1 94.44 455 THR A C 1
ATOM 3540 O O . THR A 1 455 ? 17.984 22.672 0.812 1 94.44 455 THR A O 1
ATOM 3543 N N . ILE A 1 456 ? 15.766 23.031 0.749 1 94 456 ILE A N 1
ATOM 3544 C CA . ILE A 1 456 ? 15.602 23.453 2.133 1 94 456 ILE A CA 1
ATOM 3545 C C . ILE A 1 456 ? 14.477 22.656 2.789 1 94 456 ILE A C 1
ATOM 3547 O O . ILE A 1 456 ? 13.539 22.219 2.115 1 94 456 ILE A O 1
ATOM 3551 N N . SER A 1 457 ? 14.641 22.469 4.133 1 94.75 457 SER A N 1
ATOM 3552 C CA . SER A 1 457 ? 13.672 21.641 4.848 1 94.75 457 SER A CA 1
ATOM 3553 C C . SER A 1 457 ? 12.938 22.438 5.918 1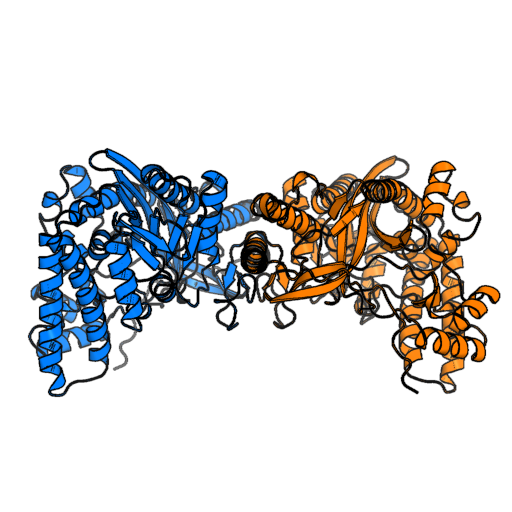 94.75 457 SER A C 1
ATOM 3555 O O . SER A 1 457 ? 13.516 23.344 6.523 1 94.75 457 SER A O 1
ATOM 3557 N N . GLU A 1 458 ? 11.656 22.188 6.023 1 95.44 458 GLU A N 1
ATOM 3558 C CA . GLU A 1 458 ? 10.789 22.75 7.059 1 95.44 458 GLU A CA 1
ATOM 3559 C C . GLU A 1 458 ? 10.32 21.656 8.031 1 95.44 458 GLU A C 1
ATOM 3561 O O . GLU A 1 458 ? 9.773 20.641 7.613 1 95.44 458 GLU A O 1
ATOM 3566 N N . LEU A 1 459 ? 10.57 21.938 9.297 1 98.06 459 LEU A N 1
ATOM 3567 C CA . LEU A 1 459 ? 10.172 21 10.344 1 98.06 459 LEU A CA 1
ATOM 3568 C C . LEU A 1 459 ? 8.82 21.391 10.938 1 98.06 459 LEU A C 1
ATOM 3570 O O . LEU A 1 459 ? 8.625 22.531 11.359 1 98.06 459 LEU A O 1
ATOM 3574 N N . GLY A 1 460 ? 7.859 20.531 10.852 1 98.31 460 GLY A N 1
ATOM 3575 C CA . GLY A 1 460 ? 6.602 20.688 11.562 1 98.31 460 GLY A CA 1
ATOM 3576 C C . GLY A 1 460 ? 6.48 19.766 12.766 1 98.31 460 GLY A C 1
ATOM 3577 O O . GLY A 1 460 ? 6.852 18.594 12.695 1 98.31 460 GLY A O 1
ATOM 3578 N N . ILE A 1 461 ? 6.086 20.328 13.914 1 98.81 461 ILE A N 1
ATOM 3579 C CA . ILE A 1 461 ? 5.824 19.531 15.102 1 98.81 461 ILE A CA 1
ATOM 3580 C C . ILE A 1 461 ? 4.32 19.484 15.375 1 98.81 461 ILE A C 1
ATOM 3582 O O . ILE A 1 461 ? 3.676 20.516 15.523 1 98.81 461 ILE A O 1
ATOM 3586 N N . TYR A 1 462 ? 3.828 18.219 15.453 1 98.88 462 TYR A N 1
ATOM 3587 C CA . TYR A 1 462 ? 2.41 18.016 15.742 1 98.88 462 TYR A CA 1
ATOM 3588 C C . TYR A 1 462 ? 2.137 18.109 17.234 1 98.88 462 TYR A C 1
ATOM 3590 O O . TYR A 1 462 ? 2.951 17.672 18.047 1 98.88 462 TYR A O 1
ATOM 3598 N N . GLY A 1 463 ? 0.999 18.734 17.578 1 98.81 463 GLY A N 1
ATOM 3599 C CA . GLY A 1 463 ? 0.501 18.797 18.938 1 98.81 463 GLY A CA 1
ATOM 3600 C C . GLY A 1 463 ? -0.975 18.453 19.062 1 98.81 463 GLY A C 1
ATOM 3601 O O . GLY A 1 463 ? -1.77 18.844 18.188 1 98.81 463 GLY A O 1
ATOM 3602 N N . ALA A 1 464 ? -1.3 17.672 20.094 1 98.81 464 ALA A N 1
ATOM 3603 C CA . ALA A 1 464 ? -2.689 17.328 20.359 1 98.81 464 ALA A CA 1
ATOM 3604 C C . ALA A 1 464 ? -3.129 17.844 21.734 1 98.81 464 ALA A C 1
ATOM 3606 O O . ALA A 1 464 ? -2.369 17.781 22.703 1 98.81 464 ALA A O 1
ATOM 3607 N N . TYR A 1 465 ? -4.293 18.438 21.781 1 98.81 465 TYR A N 1
ATOM 3608 C CA . TYR A 1 465 ? -4.855 19.016 23 1 98.81 465 TYR A CA 1
ATOM 3609 C C . TYR A 1 465 ? -6.316 18.609 23.172 1 98.81 465 TYR A C 1
ATOM 3611 O O . TYR A 1 465 ? -7.09 18.625 22.203 1 98.81 465 TYR A O 1
ATOM 3619 N N . LEU A 1 466 ? -6.676 18.109 24.312 1 98.88 466 LEU A N 1
ATOM 3620 C CA . LEU A 1 466 ? -8.055 17.766 24.656 1 98.88 466 LEU A CA 1
ATOM 3621 C C . LEU A 1 466 ? -8.383 18.203 26.078 1 98.88 466 LEU A C 1
ATOM 3623 O O . LEU A 1 466 ? -7.645 17.891 27.016 1 98.88 466 LEU A O 1
ATOM 3627 N N . ARG A 1 467 ? -9.398 18.906 26.141 1 98.56 467 ARG A N 1
ATOM 3628 C CA . ARG A 1 467 ? -9.867 19.391 27.438 1 98.56 467 ARG A CA 1
ATOM 3629 C C . ARG A 1 467 ? -11.375 19.188 27.594 1 98.56 467 ARG A C 1
ATOM 3631 O O . ARG A 1 467 ? -12.117 19.297 26.609 1 98.56 467 ARG A O 1
ATOM 3638 N N . ASN A 1 468 ? -11.867 18.844 28.766 1 98.44 468 ASN A N 1
ATOM 3639 C CA . ASN A 1 468 ? -13.273 18.812 29.156 1 98.44 468 ASN A CA 1
ATOM 3640 C C . ASN A 1 468 ? -13.555 19.75 30.328 1 98.44 468 ASN A C 1
ATOM 3642 O O . ASN A 1 468 ? -13.188 19.438 31.469 1 98.44 468 ASN A O 1
ATOM 3646 N N . ARG A 1 469 ? -14.141 20.875 30.031 1 96.12 469 ARG A N 1
ATOM 3647 C CA . ARG A 1 469 ? -14.344 21.922 31.016 1 96.12 469 ARG A CA 1
ATOM 3648 C C . ARG A 1 469 ? -13.016 22.344 31.641 1 96.12 469 ARG A C 1
ATOM 3650 O O . ARG A 1 469 ? -12.094 22.766 30.922 1 96.12 469 ARG A O 1
ATOM 3657 N N . ASP A 1 470 ? -12.82 22.031 32.844 1 94.19 470 ASP A N 1
ATOM 3658 C CA . ASP A 1 470 ? -11.617 22.531 33.5 1 94.19 470 ASP A CA 1
ATOM 3659 C C . ASP A 1 470 ? -10.523 21.469 33.531 1 94.19 470 ASP A C 1
ATOM 3661 O O . ASP A 1 470 ? -9.391 21.75 33.938 1 94.19 470 ASP A O 1
ATOM 3665 N N . LYS A 1 471 ? -10.789 20.359 32.969 1 97.75 471 LYS A N 1
ATOM 3666 C CA . LYS A 1 471 ? -9.82 19.266 33.031 1 97.75 471 LYS A CA 1
ATOM 3667 C C . LYS A 1 471 ? -9.078 19.109 31.719 1 97.75 471 LYS A C 1
ATOM 3669 O O . LYS A 1 471 ? -9.703 18.859 30.672 1 97.75 471 LYS A O 1
ATOM 3674 N N . VAL A 1 472 ? -7.836 19.25 31.781 1 98.25 472 VAL A N 1
ATOM 3675 C CA . VAL A 1 472 ? -7 18.938 30.625 1 98.25 472 VAL A CA 1
ATOM 3676 C C . VAL A 1 472 ? -6.762 17.438 30.547 1 98.25 472 VAL A C 1
ATOM 3678 O O . VAL A 1 472 ? -6.164 16.844 31.438 1 98.25 472 VAL A O 1
ATOM 3681 N N . ILE A 1 473 ? -7.156 16.797 29.547 1 98.44 473 ILE A N 1
ATOM 3682 C CA . ILE A 1 473 ? -7.074 15.359 29.375 1 98.44 473 ILE A CA 1
ATOM 3683 C C . ILE A 1 473 ? -5.793 15 28.625 1 98.44 473 ILE A C 1
ATOM 3685 O O . ILE A 1 473 ? -5.137 14 28.938 1 98.44 473 ILE A O 1
ATOM 3689 N N . LEU A 1 474 ? -5.527 15.805 27.594 1 98.19 474 LEU A N 1
ATOM 3690 C CA . LEU A 1 474 ? -4.352 15.586 26.75 1 98.19 474 LEU A CA 1
ATOM 3691 C C . LEU A 1 474 ? -3.701 16.906 26.375 1 98.19 474 LEU A C 1
ATOM 3693 O O . LEU A 1 474 ? -4.395 17.875 26.031 1 98.19 474 LEU A O 1
ATOM 3697 N N . ASN A 1 475 ? -2.451 17.031 26.516 1 98.69 475 ASN A N 1
ATOM 3698 C CA . ASN A 1 475 ? -1.597 18.109 26.016 1 98.69 475 ASN A CA 1
ATOM 3699 C C . ASN A 1 475 ? -0.209 17.594 25.641 1 98.69 475 ASN A C 1
ATOM 3701 O O . ASN A 1 475 ? 0.731 17.703 26.438 1 98.69 475 ASN A O 1
ATOM 3705 N N . ASN A 1 476 ? -0.126 17.078 24.328 1 97.19 476 ASN A N 1
ATOM 3706 C CA . ASN A 1 476 ? 1.053 16.297 23.984 1 97.19 476 ASN A CA 1
ATOM 3707 C C . ASN A 1 476 ? 1.702 16.812 22.703 1 97.19 476 ASN A C 1
ATOM 3709 O O . ASN A 1 476 ? 1.017 17.328 21.812 1 97.19 476 ASN A O 1
ATOM 3713 N N . GLN A 1 477 ? 3.018 16.719 22.688 1 98.31 477 GLN A N 1
ATOM 3714 C CA . GLN A 1 477 ? 3.719 16.656 21.406 1 98.31 477 GLN A CA 1
ATOM 3715 C C . GLN A 1 477 ? 3.445 15.328 20.703 1 98.31 477 GLN A C 1
ATOM 3717 O O . GLN A 1 477 ? 3.535 14.266 21.312 1 98.31 477 GLN A O 1
ATOM 3722 N N . SER A 1 478 ? 3.031 15.336 19.438 1 98.25 478 SER A N 1
ATOM 3723 C CA . SER A 1 478 ? 2.459 14.148 18.812 1 98.25 478 SER A CA 1
ATOM 3724 C C . SER A 1 478 ? 3.23 13.766 17.547 1 98.25 478 SER A C 1
ATOM 3726 O O . SER A 1 478 ? 2.639 13.32 16.562 1 98.25 478 SER A O 1
ATOM 3728 N N . GLY A 1 479 ? 4.5 13.922 17.516 1 98.5 479 GLY A N 1
ATOM 3729 C CA . GLY A 1 479 ? 5.289 13.547 16.344 1 98.5 479 GLY A CA 1
ATOM 3730 C C . GLY A 1 479 ? 5.684 14.727 15.484 1 98.5 479 GLY A C 1
ATOM 3731 O O . GLY A 1 479 ? 5.645 15.875 15.938 1 98.5 479 GLY A O 1
ATOM 3732 N N . TYR A 1 480 ? 6.133 14.43 14.195 1 98.75 480 TYR A N 1
ATOM 3733 C CA . TYR A 1 480 ? 6.684 15.516 13.391 1 98.75 480 TYR A CA 1
ATOM 3734 C C . TYR A 1 480 ? 6.422 15.289 11.914 1 98.75 480 TYR A C 1
ATOM 3736 O O . TYR A 1 480 ? 5.969 14.211 11.508 1 98.75 480 TYR A O 1
ATOM 3744 N N . LEU A 1 481 ? 6.566 16.344 11.164 1 98.31 481 LEU A N 1
ATOM 3745 C CA . LEU A 1 481 ? 6.547 16.359 9.703 1 98.31 481 LEU A CA 1
ATOM 3746 C C . LEU A 1 481 ? 7.746 17.125 9.156 1 98.31 481 LEU A C 1
ATOM 3748 O O . LEU A 1 481 ? 7.996 18.266 9.547 1 98.31 481 LEU A O 1
ATOM 3752 N N . MET A 1 482 ? 8.547 16.422 8.43 1 97.94 482 MET A N 1
ATOM 3753 C CA . MET A 1 482 ? 9.602 17.109 7.684 1 97.94 482 MET A CA 1
ATOM 3754 C C . MET A 1 482 ? 9.227 17.234 6.211 1 97.94 482 MET A C 1
ATOM 3756 O O . MET A 1 482 ? 8.891 16.234 5.562 1 97.94 482 MET A O 1
ATOM 3760 N N . ARG A 1 483 ? 9.148 18.438 5.75 1 96.19 483 ARG A N 1
ATOM 3761 C CA . ARG A 1 483 ? 8.914 18.719 4.336 1 96.19 483 ARG A CA 1
ATOM 3762 C C . ARG A 1 483 ? 10.141 19.344 3.689 1 96.19 483 ARG A C 1
ATOM 3764 O O . ARG A 1 483 ? 10.727 20.281 4.234 1 96.19 483 ARG A O 1
ATOM 3771 N N . THR A 1 484 ? 10.555 18.797 2.553 1 95.94 484 THR A N 1
ATOM 3772 C CA . THR A 1 484 ? 11.727 19.281 1.839 1 95.94 484 THR A CA 1
ATOM 3773 C C . THR A 1 484 ? 11.352 19.75 0.438 1 95.94 484 THR A C 1
ATOM 3775 O O . THR A 1 484 ? 10.633 19.062 -0.284 1 95.94 484 THR A O 1
ATOM 3778 N N . LYS A 1 485 ? 11.734 20.984 0.133 1 91.75 485 LYS A N 1
ATOM 3779 C CA . LYS A 1 485 ? 11.438 21.562 -1.175 1 91.75 485 LYS A CA 1
ATOM 3780 C C . LYS A 1 485 ? 12.703 22.109 -1.835 1 91.75 485 LYS A C 1
ATOM 3782 O O . LYS A 1 485 ? 13.695 22.359 -1.159 1 91.75 485 LYS A O 1
ATOM 3787 N N . VAL A 1 486 ? 12.594 22.203 -3.117 1 89.69 486 VAL A N 1
ATOM 3788 C CA . VAL A 1 486 ? 13.688 22.828 -3.85 1 89.69 486 VAL A CA 1
ATOM 3789 C C . VAL A 1 486 ? 13.844 24.281 -3.395 1 89.69 486 VAL A C 1
ATOM 3791 O O . VAL A 1 486 ? 12.859 24.984 -3.191 1 89.69 486 VAL A O 1
ATOM 3794 N N . SER A 1 487 ? 15.023 24.672 -3.236 1 85.5 487 SER A N 1
ATOM 3795 C CA . SER A 1 487 ? 15.328 25.969 -2.641 1 85.5 487 SER A CA 1
ATOM 3796 C C . SER A 1 487 ? 14.805 27.109 -3.506 1 85.5 487 SER A C 1
ATOM 3798 O O . SER A 1 487 ? 14.492 28.188 -2.998 1 85.5 487 SER A O 1
ATOM 3800 N N . SER A 1 488 ? 14.695 26.797 -4.805 1 76.88 488 SER A N 1
ATOM 3801 C CA . SER A 1 488 ? 14.234 27.844 -5.715 1 76.88 488 SER A CA 1
ATOM 3802 C C . SER A 1 488 ? 12.719 27.984 -5.68 1 76.88 488 SER A C 1
ATOM 3804 O O . SER A 1 488 ? 12.164 28.969 -6.184 1 76.88 488 SER A O 1
ATOM 3806 N N . SER A 1 489 ? 12.141 27 -5.008 1 72.75 489 SER A N 1
ATOM 3807 C CA . SER A 1 489 ? 10.688 27.062 -4.883 1 72.75 489 SER A CA 1
ATOM 3808 C C . SER A 1 489 ? 10.273 27.953 -3.709 1 72.75 489 SER A C 1
ATOM 3810 O O . SER A 1 489 ? 10.812 27.812 -2.609 1 72.75 489 SER A O 1
ATOM 3812 N N . ASN A 1 490 ? 9.328 28.797 -3.988 1 60.81 490 ASN A N 1
ATOM 3813 C CA . ASN A 1 490 ? 8.852 29.672 -2.926 1 60.81 490 ASN A CA 1
ATOM 3814 C C . ASN A 1 490 ? 7.695 29.047 -2.15 1 60.81 490 ASN A C 1
ATOM 3816 O O . ASN A 1 490 ? 7.191 29.625 -1.191 1 60.81 490 ASN A O 1
ATOM 3820 N N . GLU A 1 491 ? 7.348 27.828 -2.584 1 65 491 GLU A N 1
ATOM 3821 C CA . GLU A 1 491 ? 6.215 27.172 -1.925 1 65 491 GLU A CA 1
ATOM 3822 C C . GLU A 1 491 ? 6.625 25.844 -1.32 1 65 491 GLU A C 1
ATOM 3824 O O . GLU A 1 491 ? 7.547 25.188 -1.81 1 65 491 GLU A O 1
ATOM 3829 N N . GLY A 1 492 ? 6.027 25.484 -0.17 1 60.56 492 GLY A N 1
ATOM 3830 C CA . GLY A 1 492 ? 6.465 24.297 0.554 1 60.56 492 GLY A CA 1
ATOM 3831 C C . GLY A 1 492 ? 5.402 23.219 0.625 1 60.56 492 GLY A C 1
ATOM 3832 O O . GLY A 1 492 ? 5.586 22.203 1.301 1 60.56 492 GLY A O 1
ATOM 3833 N N . GLY A 1 493 ? 4.289 23.359 -0.015 1 68.75 493 GLY A N 1
ATOM 3834 C CA . GLY A 1 493 ? 3.236 22.359 0.103 1 68.75 493 GLY A CA 1
ATOM 3835 C C . GLY A 1 493 ? 3.527 21.078 -0.676 1 68.75 493 GLY A C 1
ATOM 3836 O O . GLY A 1 493 ? 3.85 21.141 -1.864 1 68.75 493 GLY A O 1
ATOM 3837 N N . VAL A 1 494 ? 3.426 19.938 -0.032 1 75.75 494 VAL A N 1
ATOM 3838 C CA . VAL A 1 494 ? 3.631 18.641 -0.673 1 75.75 494 VAL A CA 1
ATOM 3839 C C . VAL A 1 494 ? 2.451 18.328 -1.589 1 75.75 494 VAL A C 1
ATOM 3841 O O . VAL A 1 494 ? 2.641 17.969 -2.756 1 75.75 494 VAL A O 1
ATOM 3844 N N . ALA A 1 495 ? 1.315 18.531 -1.073 1 64.94 495 ALA A N 1
ATOM 3845 C CA . ALA A 1 495 ? 0.098 18.219 -1.818 1 64.94 495 ALA A CA 1
ATOM 3846 C C . ALA A 1 495 ? -0.016 19.078 -3.07 1 64.94 495 ALA A C 1
ATOM 3848 O O . ALA A 1 495 ? -0.553 18.641 -4.09 1 64.94 495 ALA A O 1
ATOM 3849 N N . ALA A 1 496 ? 0.6 20.219 -2.938 1 62.75 496 ALA A N 1
ATOM 3850 C CA . ALA A 1 496 ? 0.569 21.141 -4.059 1 62.75 496 ALA A CA 1
ATOM 3851 C C . ALA A 1 496 ? 1.673 20.828 -5.062 1 62.75 496 ALA A C 1
ATOM 3853 O O . ALA A 1 496 ? 1.701 21.406 -6.16 1 62.75 496 ALA A O 1
ATOM 3854 N N . GLY A 1 497 ? 2.574 19.875 -4.73 1 71.56 497 GLY A N 1
ATOM 3855 C CA . GLY A 1 497 ? 3.6 19.422 -5.66 1 71.56 497 GLY A CA 1
ATOM 3856 C C . GLY A 1 497 ? 4.906 20.172 -5.512 1 71.56 497 GLY A C 1
ATOM 3857 O O . GLY A 1 497 ? 5.848 19.953 -6.277 1 71.56 497 GLY A O 1
ATOM 3858 N N . PHE A 1 498 ? 5.031 20.969 -4.398 1 72.56 498 PHE A N 1
ATOM 3859 C CA . PHE A 1 498 ? 6.191 21.859 -4.293 1 72.56 498 PHE A CA 1
ATOM 3860 C C . PHE A 1 498 ? 7.262 21.234 -3.406 1 72.56 498 PHE A C 1
ATOM 3862 O O . PHE A 1 498 ? 8.422 21.656 -3.438 1 72.56 498 PHE A O 1
ATOM 3869 N N . ALA A 1 499 ? 6.793 20.312 -2.635 1 89.69 499 ALA A N 1
ATOM 3870 C CA . ALA A 1 499 ? 7.707 19.688 -1.686 1 89.69 499 ALA A CA 1
ATOM 3871 C C . ALA A 1 499 ? 7.527 18.172 -1.676 1 89.69 499 ALA A C 1
ATOM 3873 O O . ALA A 1 499 ? 6.625 17.641 -2.33 1 89.69 499 ALA A O 1
ATOM 3874 N N . VAL A 1 500 ? 8.484 17.562 -1.062 1 96.06 500 VAL A N 1
ATOM 3875 C CA . VAL A 1 500 ? 8.398 16.109 -0.866 1 96.06 500 VAL A CA 1
ATOM 3876 C C . VAL A 1 500 ? 8.367 15.797 0.627 1 96.06 500 VAL A C 1
ATOM 3878 O O . VAL A 1 500 ? 8.75 16.625 1.453 1 96.06 500 VAL A O 1
ATOM 3881 N N . LEU A 1 501 ? 7.785 14.656 0.942 1 98 501 LEU A N 1
ATOM 3882 C CA . LEU A 1 501 ? 7.836 14.172 2.316 1 98 501 LEU A CA 1
ATOM 3883 C C . LEU A 1 501 ? 9.25 13.727 2.684 1 98 501 LEU A C 1
ATOM 3885 O O . LEU A 1 501 ? 9.961 13.164 1.854 1 98 501 LEU A O 1
ATOM 3889 N N . ASP A 1 502 ? 9.602 14.008 3.84 1 98.12 502 ASP A N 1
ATOM 3890 C CA . ASP A 1 502 ? 10.93 13.742 4.371 1 98.12 502 ASP A CA 1
ATOM 3891 C C . ASP A 1 502 ? 10.867 13.359 5.848 1 98.12 502 ASP A C 1
ATOM 3893 O O . ASP A 1 502 ? 9.781 13.266 6.422 1 98.12 502 ASP A O 1
ATOM 3897 N N . SER A 1 503 ? 11.969 12.891 6.426 1 98.38 503 SER A N 1
ATOM 3898 C CA . SER A 1 503 ? 12.117 12.672 7.863 1 98.38 503 SER A CA 1
ATOM 3899 C C . SER A 1 503 ? 13.414 13.281 8.383 1 98.38 503 SER A C 1
ATOM 3901 O O . SER A 1 503 ? 14.078 14.031 7.672 1 98.38 503 SER A O 1
ATOM 3903 N N . VAL A 1 504 ? 13.664 13.016 9.672 1 98.31 504 VAL A N 1
ATOM 3904 C CA . VAL A 1 504 ? 14.766 13.703 10.336 1 98.31 504 VAL A CA 1
ATOM 3905 C C . VAL A 1 504 ? 15.859 12.703 10.695 1 98.31 504 VAL A C 1
ATOM 3907 O O . VAL A 1 504 ? 15.57 11.594 11.156 1 98.31 504 VAL A O 1
ATOM 3910 N N . LEU A 1 505 ? 17.078 13.031 10.375 1 98.31 505 LEU A N 1
ATOM 3911 C CA . LEU A 1 505 ? 18.25 12.391 10.953 1 98.31 505 LEU A CA 1
ATOM 3912 C C . LEU A 1 505 ? 18.922 13.297 11.977 1 98.31 505 LEU A C 1
ATOM 3914 O O . LEU A 1 505 ? 19.562 14.281 11.609 1 98.31 505 LEU A O 1
ATOM 3918 N N . LEU A 1 506 ? 18.797 12.953 13.258 1 98.5 506 LEU A N 1
ATOM 3919 C CA . LEU A 1 506 ? 19.281 13.812 14.336 1 98.5 506 LEU A CA 1
ATOM 3920 C C . LEU A 1 506 ? 20.797 13.812 14.398 1 98.5 506 LEU A C 1
ATOM 3922 O O . LEU A 1 506 ? 21.438 12.758 14.312 1 98.5 506 LEU A O 1
ATOM 3926 N N . THR A 1 507 ? 21.344 15.016 14.5 1 97.06 507 THR A N 1
ATOM 3927 C CA . THR A 1 507 ? 22.781 15.195 14.609 1 97.06 507 THR A CA 1
ATOM 3928 C C . THR A 1 507 ? 23.141 15.898 15.914 1 97.06 507 THR A C 1
ATOM 3930 O O . THR A 1 507 ? 22.281 16.5 16.562 1 97.06 507 THR A O 1
ATOM 3933 N N . ASP A 1 508 ? 24.391 15.766 16.406 1 92.25 508 ASP A N 1
ATOM 3934 C CA . ASP A 1 508 ? 24.859 16.406 17.641 1 92.25 508 ASP A CA 1
ATOM 3935 C C . ASP A 1 508 ? 25.109 17.891 17.422 1 92.25 508 ASP A C 1
ATOM 3937 O O . ASP A 1 508 ? 25.047 18.688 18.359 1 92.25 508 ASP A O 1
ATOM 3941 N N . GLU A 1 509 ? 25.672 18.266 16.297 1 79.25 509 GLU A N 1
ATOM 3942 C CA . GLU A 1 509 ? 25.906 19.672 15.984 1 79.25 509 GLU A CA 1
ATOM 3943 C C . GLU A 1 509 ? 25.312 20.047 14.633 1 79.25 509 GLU A C 1
ATOM 3945 O O . GLU A 1 509 ? 25.141 19.203 13.758 1 79.25 509 GLU A O 1
ATOM 3950 N N . MET B 1 1 ? -29.406 -20.344 -38.062 1 22.53 1 MET B N 1
ATOM 3951 C CA . MET B 1 1 ? -30.031 -21.234 -37.094 1 22.53 1 MET B CA 1
ATOM 3952 C C . MET B 1 1 ? -29.281 -21.172 -35.75 1 22.53 1 MET B C 1
ATOM 3954 O O . MET B 1 1 ? -28.172 -21.672 -35.656 1 22.53 1 MET B O 1
ATOM 3958 N N . SER B 1 2 ? -29.578 -20.094 -34.906 1 18.75 2 SER B N 1
ATOM 3959 C CA . SER B 1 2 ? -28.969 -19.391 -33.781 1 18.75 2 SER B CA 1
ATOM 3960 C C . SER B 1 2 ? -29.016 -20.203 -32.5 1 18.75 2 SER B C 1
ATOM 3962 O O . SER B 1 2 ? -30.109 -20.594 -32.031 1 18.75 2 SER B O 1
ATOM 3964 N N . ALA B 1 3 ? -28.172 -21.266 -32.5 1 25.11 3 ALA B N 1
ATOM 3965 C CA . ALA B 1 3 ? -28.266 -22.234 -31.406 1 25.11 3 ALA B CA 1
ATOM 3966 C C . ALA B 1 3 ? -28.562 -21.562 -30.078 1 25.11 3 ALA B C 1
ATOM 3968 O O . ALA B 1 3 ? -27.828 -20.672 -29.641 1 25.11 3 ALA B O 1
ATOM 3969 N N . LYS B 1 4 ? -29.797 -21.562 -29.688 1 31.03 4 LYS B N 1
ATOM 3970 C CA . LYS B 1 4 ? -30.344 -21.188 -28.391 1 31.03 4 LYS B CA 1
ATOM 3971 C C . LYS B 1 4 ? -29.5 -21.75 -27.25 1 31.03 4 LYS B C 1
ATOM 3973 O O . LYS B 1 4 ? -29.141 -22.922 -27.266 1 31.03 4 LYS B O 1
ATOM 3978 N N . ALA B 1 5 ? -28.812 -20.938 -26.516 1 31.23 5 ALA B N 1
ATOM 3979 C CA . ALA B 1 5 ? -28.016 -21.078 -25.297 1 31.23 5 ALA B CA 1
ATOM 3980 C C . ALA B 1 5 ? -28.656 -22.109 -24.359 1 31.23 5 ALA B C 1
ATOM 3982 O O . ALA B 1 5 ? -29.859 -22.078 -24.125 1 31.23 5 ALA B O 1
ATOM 3983 N N . PRO B 1 6 ? -28.109 -23.359 -24.203 1 28.97 6 PRO B N 1
ATOM 3984 C CA . PRO B 1 6 ? -28.719 -24.375 -23.344 1 28.97 6 PRO B CA 1
ATOM 3985 C C . PRO B 1 6 ? -29.266 -23.797 -22.031 1 28.97 6 PRO B C 1
ATOM 3987 O O . PRO B 1 6 ? -28.844 -22.719 -21.609 1 28.97 6 PRO B O 1
ATOM 3990 N N . LEU B 1 7 ? -30.516 -24.328 -21.531 1 33.5 7 LEU B N 1
ATOM 3991 C CA . LEU B 1 7 ? -31.391 -24.031 -20.406 1 33.5 7 LEU B CA 1
ATOM 3992 C C . LEU B 1 7 ? -30.609 -24.031 -19.094 1 33.5 7 LEU B C 1
ATOM 3994 O O . LEU B 1 7 ? -30.359 -25.094 -18.516 1 33.5 7 LEU B O 1
ATOM 3998 N N . GLY B 1 8 ? -29.344 -23.594 -19.031 1 29.09 8 GLY B N 1
ATOM 3999 C CA . GLY B 1 8 ? -28.469 -23.484 -17.875 1 29.09 8 GLY B CA 1
ATOM 4000 C C . GLY B 1 8 ? -29.203 -23.062 -16.609 1 29.09 8 GLY B C 1
ATOM 4001 O O . GLY B 1 8 ? -30.375 -22.672 -16.672 1 29.09 8 GLY B O 1
ATOM 4002 N N . VAL B 1 9 ? -28.375 -23.266 -15.359 1 32.84 9 VAL B N 1
ATOM 4003 C CA . VAL B 1 9 ? -28.734 -23.109 -13.953 1 32.84 9 VAL B CA 1
ATOM 4004 C C . VAL B 1 9 ? -29.547 -21.828 -13.758 1 32.84 9 VAL B C 1
ATOM 4006 O O . VAL B 1 9 ? -29.188 -20.766 -14.281 1 32.84 9 VAL B O 1
ATOM 4009 N N . ALA B 1 10 ? -30.734 -22.109 -13.438 1 32.03 10 ALA B N 1
ATOM 4010 C CA . ALA B 1 10 ? -31.641 -21.031 -13.078 1 32.03 10 ALA B CA 1
ATOM 4011 C C . ALA B 1 10 ? -30.969 -20.031 -12.133 1 32.03 10 ALA B C 1
ATOM 4013 O O . ALA B 1 10 ? -30.25 -20.438 -11.211 1 32.03 10 ALA B O 1
ATOM 4014 N N . PRO B 1 11 ? -30.828 -18.859 -12.531 1 31.98 11 PRO B N 1
ATOM 4015 C CA . PRO B 1 11 ? -30.219 -17.891 -11.625 1 31.98 11 PRO B CA 1
ATOM 4016 C C . PRO B 1 11 ? -30.828 -17.922 -10.227 1 31.98 11 PRO B C 1
ATOM 4018 O O . PRO B 1 11 ? -32.062 -18.031 -10.086 1 31.98 11 PRO B O 1
ATOM 4021 N N . ALA B 1 12 ? -30.094 -18.578 -9.242 1 30.77 12 ALA B N 1
ATOM 4022 C CA . ALA B 1 12 ? -30.641 -18.438 -7.891 1 30.77 12 ALA B CA 1
ATOM 4023 C C . ALA B 1 12 ? -31.375 -17.109 -7.742 1 30.77 12 ALA B C 1
ATOM 4025 O O . ALA B 1 12 ? -31.031 -16.125 -8.398 1 30.77 12 ALA B O 1
ATOM 4026 N N . GLU B 1 13 ? -32.531 -17.094 -7.223 1 31.66 13 GLU B N 1
ATOM 4027 C CA . GLU B 1 13 ? -33.406 -15.945 -6.938 1 31.66 13 GLU B CA 1
ATOM 4028 C C . GLU B 1 13 ? -32.594 -14.734 -6.484 1 31.66 13 GLU B C 1
ATOM 4030 O O . GLU B 1 13 ? -31.734 -14.852 -5.609 1 31.66 13 GLU B O 1
ATOM 4035 N N . GLU B 1 14 ? -32.375 -13.844 -7.316 1 38.53 14 GLU B N 1
ATOM 4036 C CA . GLU B 1 14 ? -31.766 -12.508 -7.262 1 38.53 14 GLU B CA 1
ATOM 4037 C C . GLU B 1 14 ? -32.219 -11.75 -6.016 1 38.53 14 GLU B C 1
ATOM 4039 O O . GLU B 1 14 ? -33.312 -11.211 -5.98 1 38.53 14 GLU B O 1
ATOM 4044 N N . GLY B 1 15 ? -32.219 -12.328 -4.898 1 34.62 15 GLY B N 1
ATOM 4045 C CA . GLY B 1 15 ? -32.688 -11.367 -3.92 1 34.62 15 GLY B CA 1
ATOM 4046 C C . GLY B 1 15 ? -31.984 -10.039 -3.99 1 34.62 15 GLY B C 1
ATOM 4047 O O . GLY B 1 15 ? -30.766 -9.961 -3.785 1 34.62 15 GLY B O 1
ATOM 4048 N N . ALA B 1 16 ? -32.312 -9.273 -4.918 1 38.5 16 ALA B N 1
ATOM 4049 C CA . ALA B 1 16 ? -31.891 -7.883 -4.789 1 38.5 16 ALA B CA 1
ATOM 4050 C C . ALA B 1 16 ? -31.75 -7.488 -3.32 1 38.5 16 ALA B C 1
ATOM 4052 O O . ALA B 1 16 ? -32.75 -7.5 -2.574 1 38.5 16 ALA B O 1
ATOM 4053 N N . GLY B 1 17 ? -30.547 -7.68 -2.801 1 49.19 17 GLY B N 1
ATOM 4054 C CA . GLY B 1 17 ? -30.438 -7.273 -1.408 1 49.19 17 GLY B CA 1
ATOM 4055 C C . GLY B 1 17 ? -31.188 -5.984 -1.104 1 49.19 17 GLY B C 1
ATOM 4056 O O . GLY B 1 17 ? -31.516 -5.223 -2.016 1 49.19 17 GLY B O 1
ATOM 4057 N N . THR B 1 18 ? -31.844 -5.836 -0.068 1 56.88 18 THR B N 1
ATOM 4058 C CA . THR B 1 18 ? -32.531 -4.672 0.479 1 56.88 18 THR B CA 1
ATOM 4059 C C . THR B 1 18 ? -31.672 -3.418 0.327 1 56.88 18 THR B C 1
ATOM 4061 O O . THR B 1 18 ? -30.453 -3.508 0.17 1 56.88 18 THR B O 1
ATOM 4064 N N . PRO B 1 19 ? -32.312 -2.293 -0.095 1 57.25 19 PRO B N 1
ATOM 4065 C CA . PRO B 1 19 ? -31.594 -1.013 -0.131 1 57.25 19 PRO B CA 1
ATOM 4066 C C . PRO B 1 19 ? -30.5 -0.915 0.926 1 57.25 19 PRO B C 1
ATOM 4068 O O . PRO B 1 19 ? -29.438 -0.351 0.665 1 57.25 19 PRO B O 1
ATOM 4071 N N . GLY B 1 20 ? -30.703 -1.562 1.985 1 62.31 20 GLY B N 1
ATOM 4072 C CA . GLY B 1 20 ? -29.719 -1.578 3.049 1 62.31 20 GLY B CA 1
ATOM 4073 C C . GLY B 1 20 ? -28.5 -2.406 2.711 1 62.31 20 GLY B C 1
ATOM 4074 O O . GLY B 1 20 ? -27.359 -1.998 2.994 1 62.31 20 GLY B O 1
ATOM 4075 N N . GLN B 1 21 ? -28.734 -3.451 1.94 1 67.5 21 GLN B N 1
ATOM 4076 C CA . GLN B 1 21 ? -27.625 -4.328 1.57 1 67.5 21 GLN B CA 1
ATOM 4077 C C . GLN B 1 21 ? -26.766 -3.689 0.488 1 67.5 21 GLN B C 1
ATOM 4079 O O . GLN B 1 21 ? -25.531 -3.814 0.514 1 67.5 21 GLN B O 1
ATOM 4084 N N . GLN B 1 22 ? -27.438 -2.908 -0.419 1 73.38 22 GLN B N 1
ATOM 4085 C CA . GLN B 1 22 ? -26.703 -2.236 -1.482 1 73.38 22 GLN B CA 1
ATOM 4086 C C . GLN B 1 22 ? -25.812 -1.132 -0.921 1 73.38 22 GLN B C 1
ATOM 4088 O O . GLN B 1 22 ? -24.688 -0.942 -1.381 1 73.38 22 GLN B O 1
ATOM 4093 N N . ALA B 1 23 ? -26.406 -0.448 0.071 1 77.69 23 ALA B N 1
ATOM 4094 C CA . ALA B 1 23 ? -25.625 0.612 0.704 1 77.69 23 ALA B CA 1
ATOM 4095 C C . ALA B 1 23 ? -24.406 0.04 1.428 1 77.69 23 ALA B C 1
ATOM 4097 O O . ALA B 1 23 ? -23.328 0.617 1.376 1 77.69 23 ALA B O 1
ATOM 4098 N N . VAL B 1 24 ? -24.609 -1.102 1.936 1 84.94 24 VAL B N 1
ATOM 4099 C CA . VAL B 1 24 ? -23.516 -1.754 2.664 1 84.94 24 VAL B CA 1
ATOM 4100 C C . VAL B 1 24 ? -22.438 -2.209 1.686 1 84.94 24 VAL B C 1
ATOM 4102 O O . VAL B 1 24 ? -21.25 -2.066 1.959 1 84.94 24 VAL B O 1
ATOM 4105 N N . LEU B 1 25 ? -22.875 -2.658 0.55 1 86.19 25 LEU B N 1
ATOM 4106 C CA . LEU B 1 25 ? -21.922 -3.141 -0.445 1 86.19 25 LEU B CA 1
ATOM 4107 C C . LEU B 1 25 ? -21.094 -1.991 -0.998 1 86.19 25 LEU B C 1
ATOM 4109 O O . LEU B 1 25 ? -19.891 -2.152 -1.247 1 86.19 25 LEU B O 1
ATOM 4113 N N . GLY B 1 26 ? -21.812 -0.898 -1.185 1 88.81 26 GLY B N 1
ATOM 4114 C CA . GLY B 1 26 ? -21.078 0.271 -1.653 1 88.81 26 GLY B CA 1
ATOM 4115 C C . GLY B 1 26 ? -20 0.724 -0.696 1 88.81 26 GLY B C 1
ATOM 4116 O O . GLY B 1 26 ? -18.875 1.012 -1.115 1 88.81 26 GLY B O 1
ATOM 4117 N N . GLN B 1 27 ? -20.328 0.78 0.516 1 90.69 27 GLN B N 1
ATOM 4118 C CA . GLN B 1 27 ? -19.359 1.164 1.534 1 90.69 27 GLN B CA 1
ATOM 4119 C C . GLN B 1 27 ? -18.234 0.135 1.639 1 90.69 27 GLN B C 1
ATOM 4121 O O . GLN B 1 27 ? -17.078 0.494 1.852 1 90.69 27 GLN B O 1
ATOM 4126 N N . MET B 1 28 ? -18.594 -1.119 1.483 1 95.12 28 MET B N 1
ATOM 4127 C CA . MET B 1 28 ? -17.609 -2.195 1.541 1 95.12 28 MET B CA 1
ATOM 4128 C C . MET B 1 28 ? -16.594 -2.055 0.422 1 95.12 28 MET B C 1
ATOM 4130 O O . MET B 1 28 ? -15.398 -2.309 0.628 1 95.12 28 MET B O 1
ATOM 4134 N N . VAL B 1 29 ? -17.062 -1.664 -0.738 1 96.56 29 VAL B N 1
ATOM 4135 C CA . VAL B 1 29 ? -16.172 -1.502 -1.886 1 96.56 29 VAL B CA 1
ATOM 4136 C C . VAL B 1 29 ? -15.141 -0.411 -1.594 1 96.56 29 VAL B C 1
ATOM 4138 O O . VAL B 1 29 ? -13.953 -0.582 -1.868 1 96.56 29 VAL B O 1
ATOM 4141 N N . GLU B 1 30 ? -15.609 0.648 -1.024 1 94.19 30 GLU B N 1
ATOM 4142 C CA . GLU B 1 30 ? -14.719 1.755 -0.69 1 94.19 30 GLU B CA 1
ATOM 4143 C C . GLU B 1 30 ? -13.695 1.341 0.364 1 94.19 30 GLU B C 1
ATOM 4145 O O . GLU B 1 30 ? -12.5 1.604 0.213 1 94.19 30 GLU B O 1
ATOM 4150 N N . ASP B 1 31 ? -14.164 0.721 1.367 1 95.25 31 ASP B N 1
ATOM 4151 C CA . ASP B 1 31 ? -13.289 0.26 2.441 1 95.25 31 ASP B CA 1
ATOM 4152 C C . ASP B 1 31 ? -12.25 -0.723 1.914 1 95.25 31 ASP B C 1
ATOM 4154 O O . ASP B 1 31 ? -11.078 -0.663 2.303 1 95.25 31 ASP B O 1
ATOM 4158 N N . ALA B 1 32 ? -12.703 -1.603 1.056 1 98.19 32 ALA B N 1
ATOM 4159 C CA . ALA B 1 32 ? -11.812 -2.615 0.499 1 98.19 32 ALA B CA 1
ATOM 4160 C C . ALA B 1 32 ? -10.734 -1.978 -0.372 1 98.19 32 ALA B C 1
ATOM 4162 O O . ALA B 1 32 ? -9.555 -2.35 -0.29 1 98.19 32 ALA B O 1
ATOM 4163 N N . ALA B 1 33 ? -11.156 -1.057 -1.216 1 97.94 33 ALA B N 1
ATOM 4164 C CA . ALA B 1 33 ? -10.219 -0.402 -2.123 1 97.94 33 ALA B CA 1
ATOM 4165 C C . ALA B 1 33 ? -9.172 0.388 -1.35 1 97.94 33 ALA B C 1
ATOM 4167 O O . ALA B 1 33 ? -7.988 0.372 -1.701 1 97.94 33 ALA B O 1
ATOM 4168 N N . VAL B 1 34 ? -9.602 1.048 -0.311 1 97.19 34 VAL B N 1
ATOM 4169 C CA . VAL B 1 34 ? -8.664 1.772 0.543 1 97.19 34 VAL B CA 1
ATOM 4170 C C . VAL B 1 34 ? -7.703 0.791 1.21 1 97.19 34 VAL B C 1
ATOM 4172 O O . VAL B 1 34 ? -6.496 1.033 1.263 1 97.19 34 VAL B O 1
ATOM 4175 N N . TRP B 1 35 ? -8.242 -0.293 1.728 1 97.81 35 TRP B N 1
ATOM 4176 C CA . TRP B 1 35 ? -7.422 -1.309 2.377 1 97.81 35 TRP B CA 1
ATOM 4177 C C . TRP B 1 35 ? -6.344 -1.824 1.431 1 97.81 35 TRP B C 1
ATOM 4179 O O . TRP B 1 35 ? -5.188 -1.998 1.83 1 97.81 35 TRP B O 1
ATOM 4189 N N . CYS B 1 36 ? -6.719 -2.066 0.171 1 98.5 36 CYS B N 1
ATOM 4190 C CA . CYS B 1 36 ? -5.766 -2.535 -0.828 1 98.5 36 CYS B CA 1
ATOM 4191 C C . CYS B 1 36 ? -4.621 -1.542 -0.996 1 98.5 36 CYS B C 1
ATOM 4193 O O . CYS B 1 36 ? -3.451 -1.931 -1.006 1 98.5 36 CYS B O 1
ATOM 4195 N N . ALA B 1 37 ? -4.965 -0.285 -1.072 1 98 37 ALA B N 1
ATOM 4196 C CA . ALA B 1 37 ? -3.975 0.764 -1.303 1 98 37 ALA B CA 1
ATOM 4197 C C . ALA B 1 37 ? -3.004 0.87 -0.131 1 98 37 ALA B C 1
ATOM 4199 O O . ALA B 1 37 ? -1.803 1.064 -0.328 1 98 37 ALA B O 1
ATOM 4200 N N . VAL B 1 38 ? -3.482 0.704 1.054 1 97.38 38 VAL B N 1
ATOM 4201 C CA . VAL B 1 38 ? -2.66 1.005 2.221 1 97.38 38 VAL B CA 1
ATOM 4202 C C . VAL B 1 38 ? -1.902 -0.247 2.656 1 97.38 38 VAL B C 1
ATOM 4204 O O . VAL B 1 38 ? -0.919 -0.16 3.396 1 97.38 38 VAL B O 1
ATOM 4207 N N . HIS B 1 39 ? -2.266 -1.477 2.127 1 97.19 39 HIS B N 1
ATOM 4208 C CA . HIS B 1 39 ? -1.618 -2.709 2.566 1 97.19 39 HIS B CA 1
ATOM 4209 C C . H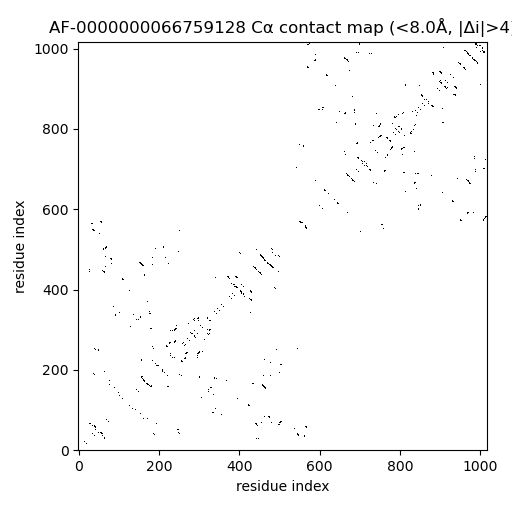IS B 1 39 ? -0.827 -3.35 1.432 1 97.19 39 HIS B C 1
ATOM 4211 O O . HIS B 1 39 ? -0.317 -4.465 1.577 1 97.19 39 HIS B O 1
ATOM 4217 N N . GLY B 1 40 ? -0.787 -2.678 0.343 1 97.81 40 GLY B N 1
ATOM 4218 C CA . GLY B 1 40 ? 0.086 -3.129 -0.729 1 97.81 40 GLY B CA 1
ATOM 4219 C C . GLY B 1 40 ? -0.552 -4.188 -1.612 1 97.81 40 GLY B C 1
ATOM 4220 O O . GLY B 1 40 ? 0.147 -4.922 -2.312 1 97.81 40 GLY B O 1
ATOM 4221 N N . LEU B 1 41 ? -1.887 -4.383 -1.509 1 98.5 41 LEU B N 1
ATOM 4222 C CA . LEU B 1 41 ? -2.58 -5.246 -2.461 1 98.5 41 LEU B CA 1
ATOM 4223 C C . LEU B 1 41 ? -2.816 -4.52 -3.779 1 98.5 41 LEU B C 1
ATOM 4225 O O . LEU B 1 41 ? -3.961 -4.227 -4.137 1 98.5 41 LEU B O 1
ATOM 4229 N N . VAL B 1 42 ? -1.706 -4.297 -4.523 1 98.5 42 VAL B N 1
ATOM 4230 C CA . VAL B 1 42 ? -1.729 -3.451 -5.711 1 98.5 42 VAL B CA 1
ATOM 4231 C C . VAL B 1 42 ? -0.998 -4.148 -6.855 1 98.5 42 VAL B C 1
ATOM 4233 O O . VAL B 1 42 ? -0.234 -5.09 -6.629 1 98.5 42 VAL B O 1
ATOM 4236 N N . VAL B 1 43 ? -1.264 -3.74 -8.109 1 98.06 43 VAL B N 1
ATOM 4237 C CA . VAL B 1 43 ? -0.582 -4.152 -9.328 1 98.06 43 VAL B CA 1
ATOM 4238 C C . VAL B 1 43 ? -0.328 -2.932 -10.211 1 98.06 43 VAL B C 1
ATOM 4240 O O . VAL B 1 43 ? -0.825 -1.838 -9.93 1 98.06 43 VAL B O 1
ATOM 4243 N N . GLY B 1 44 ? 0.541 -3.117 -11.164 1 97.5 44 GLY B N 1
ATOM 4244 C CA . GLY B 1 44 ? 0.669 -2.078 -12.172 1 97.5 44 GLY B CA 1
ATOM 4245 C C . GLY B 1 44 ? -0.559 -1.948 -13.055 1 97.5 44 GLY B C 1
ATOM 4246 O O . GLY B 1 44 ? -1.084 -2.947 -13.547 1 97.5 44 GLY B O 1
ATOM 4247 N N . ASP B 1 45 ? -1.054 -0.71 -13.203 1 95.88 45 ASP B N 1
ATOM 4248 C CA . ASP B 1 45 ? -2.193 -0.434 -14.078 1 95.88 45 ASP B CA 1
ATOM 4249 C C . ASP B 1 45 ? -1.812 -0.592 -15.547 1 95.88 45 ASP B C 1
ATOM 4251 O O . ASP B 1 45 ? -0.917 0.099 -16.047 1 95.88 45 ASP B O 1
ATOM 4255 N N . ARG B 1 46 ? -2.469 -1.415 -16.297 1 92.19 46 ARG B N 1
ATOM 4256 C CA . ARG B 1 46 ? -2.18 -1.673 -17.703 1 92.19 46 ARG B CA 1
ATOM 4257 C C . ARG B 1 46 ? -2.328 -0.404 -18.531 1 92.19 46 ARG B C 1
ATOM 4259 O O . ARG B 1 46 ? -1.691 -0.262 -19.578 1 92.19 46 ARG B O 1
ATOM 4266 N N . ALA B 1 47 ? -3.123 0.541 -18.031 1 91.38 47 ALA B N 1
ATOM 4267 C CA . ALA B 1 47 ? -3.361 1.786 -18.75 1 91.38 47 ALA B CA 1
ATOM 4268 C C . ALA B 1 47 ? -2.168 2.729 -18.625 1 91.38 47 ALA B C 1
ATOM 4270 O O . ALA B 1 47 ? -2.057 3.699 -19.375 1 91.38 47 ALA B O 1
ATOM 4271 N N . ASN B 1 48 ? -1.305 2.508 -17.688 1 94 48 ASN B N 1
ATOM 4272 C CA . ASN B 1 48 ? -0.088 3.293 -17.516 1 94 48 ASN B CA 1
ATOM 4273 C C . ASN B 1 48 ? 1.135 2.566 -18.062 1 94 48 ASN B C 1
ATOM 4275 O O . ASN B 1 48 ? 1.57 1.561 -17.5 1 94 48 ASN B O 1
ATOM 4279 N N . GLN B 1 49 ? 1.817 3.053 -19.016 1 94.19 49 GLN B N 1
ATOM 4280 C CA . GLN B 1 49 ? 2.881 2.379 -19.766 1 94.19 49 GLN B CA 1
ATOM 4281 C C . GLN B 1 49 ? 4.113 2.174 -18.875 1 94.19 49 GLN B C 1
ATOM 4283 O O . GLN B 1 49 ? 4.941 1.306 -19.156 1 94.19 49 GLN B O 1
ATOM 4288 N N . ARG B 1 50 ? 4.203 2.92 -17.812 1 95.81 50 ARG B N 1
ATOM 4289 C CA . ARG B 1 50 ? 5.391 2.848 -16.969 1 95.81 50 ARG B CA 1
ATOM 4290 C C . ARG B 1 50 ? 5.176 1.9 -15.797 1 95.81 50 ARG B C 1
ATOM 4292 O O . ARG B 1 50 ? 6.121 1.547 -15.094 1 95.81 50 ARG B O 1
ATOM 4299 N N . SER B 1 51 ? 3.957 1.428 -15.633 1 96.5 51 SER B N 1
ATOM 4300 C CA . SER B 1 51 ? 3.561 0.741 -14.406 1 96.5 51 SER B CA 1
ATOM 4301 C C . SER B 1 51 ? 4.289 -0.591 -14.258 1 96.5 51 SER B C 1
ATOM 4303 O O . SER B 1 51 ? 4.445 -1.1 -13.148 1 96.5 51 SER B O 1
ATOM 4305 N N . GLY B 1 52 ? 4.812 -1.189 -15.375 1 96.19 52 GLY B N 1
ATOM 4306 C CA . GLY B 1 52 ? 5.48 -2.48 -15.32 1 96.19 52 GLY B CA 1
ATOM 4307 C C . GLY B 1 52 ? 6.992 -2.365 -15.266 1 96.19 52 GLY B C 1
ATOM 4308 O O . GLY B 1 52 ? 7.688 -3.357 -15.031 1 96.19 52 GLY B O 1
ATOM 4309 N N . THR B 1 53 ? 7.527 -1.145 -15.406 1 96.12 53 THR B N 1
ATOM 4310 C CA . THR B 1 53 ? 8.969 -0.98 -15.5 1 96.12 53 THR B CA 1
ATOM 4311 C C . THR B 1 53 ? 9.492 -0.068 -14.398 1 96.12 53 THR B C 1
ATOM 4313 O O . THR B 1 53 ? 10.648 -0.169 -13.992 1 96.12 53 THR B O 1
ATOM 4316 N N . VAL B 1 54 ? 8.641 0.842 -13.883 1 96.38 54 VAL B N 1
ATOM 4317 C CA . VAL B 1 54 ? 9.031 1.778 -12.836 1 96.38 54 VAL B CA 1
ATOM 4318 C C . VAL B 1 54 ? 8.219 1.505 -11.57 1 96.38 54 VAL B C 1
ATOM 4320 O O . VAL B 1 54 ? 7.016 1.762 -11.531 1 96.38 54 VAL B O 1
ATOM 4323 N N . PRO B 1 55 ? 8.867 0.996 -10.508 1 96.81 55 PRO B N 1
ATOM 4324 C CA . PRO B 1 55 ? 8.141 0.707 -9.273 1 96.81 55 PRO B CA 1
ATOM 4325 C C . PRO B 1 55 ? 7.469 1.943 -8.68 1 96.81 55 PRO B C 1
ATOM 4327 O O . PRO B 1 55 ? 8.016 3.045 -8.758 1 96.81 55 PRO B O 1
ATOM 4330 N N . GLY B 1 56 ? 6.289 1.788 -8.078 1 97.69 56 GLY B N 1
ATOM 4331 C CA . GLY B 1 56 ? 5.617 2.842 -7.336 1 97.69 56 GLY B CA 1
ATOM 4332 C C . GLY B 1 56 ? 4.832 3.789 -8.227 1 97.69 56 GLY B C 1
ATOM 4333 O O . GLY B 1 56 ? 4.297 4.793 -7.75 1 97.69 56 GLY B O 1
ATOM 4334 N N . VAL B 1 57 ? 4.773 3.479 -9.531 1 97.06 57 VAL B N 1
ATOM 4335 C CA . VAL B 1 57 ? 4.082 4.344 -10.477 1 97.06 57 VAL B CA 1
ATOM 4336 C C . VAL B 1 57 ? 2.938 3.576 -11.141 1 97.06 57 VAL B C 1
ATOM 4338 O O . VAL B 1 57 ? 3.062 2.383 -11.414 1 97.06 57 VAL B O 1
ATOM 4341 N N . GLY B 1 58 ? 1.863 4.332 -11.367 1 97.56 58 GLY B N 1
ATOM 4342 C CA . GLY B 1 58 ? 0.74 3.727 -12.07 1 97.56 58 GLY B CA 1
ATOM 4343 C C . GLY B 1 58 ? 0.152 2.535 -11.336 1 97.56 58 GLY B C 1
ATOM 4344 O O . GLY B 1 58 ? -0.045 1.472 -11.922 1 97.56 58 GLY B O 1
ATOM 4345 N N . LEU B 1 59 ? -0.075 2.67 -10.078 1 98.25 59 LEU B N 1
ATOM 4346 C CA . LEU B 1 59 ? -0.59 1.576 -9.266 1 98.25 59 LEU B CA 1
ATOM 4347 C C . LEU B 1 59 ? -2.115 1.572 -9.258 1 98.25 59 LEU B C 1
ATOM 4349 O O . LEU B 1 59 ? -2.744 2.627 -9.375 1 98.25 59 LEU B O 1
ATOM 4353 N N . VAL B 1 60 ? -2.717 0.462 -9.172 1 98.19 60 VAL B N 1
ATOM 4354 C CA . VAL B 1 60 ? -4.148 0.244 -8.977 1 98.19 60 VAL B CA 1
ATOM 4355 C C . VAL B 1 60 ? -4.367 -0.961 -8.062 1 98.19 60 VAL B C 1
ATOM 4357 O O . VAL B 1 60 ? -3.504 -1.836 -7.965 1 98.19 60 VAL B O 1
ATOM 4360 N N . HIS B 1 61 ? -5.445 -0.952 -7.309 1 98.19 61 HIS B N 1
ATOM 4361 C CA . HIS B 1 61 ? -5.711 -2.129 -6.492 1 98.19 61 HIS B CA 1
ATOM 4362 C C . HIS B 1 61 ? -5.809 -3.387 -7.352 1 98.19 61 HIS B C 1
ATOM 4364 O O . HIS B 1 61 ? -6.34 -3.344 -8.461 1 98.19 61 HIS B O 1
ATOM 4370 N N . ALA B 1 62 ? -5.223 -4.516 -6.887 1 98 62 ALA B N 1
ATOM 4371 C CA . ALA B 1 62 ? -5.434 -5.777 -7.59 1 98 62 ALA B CA 1
ATOM 4372 C C . ALA B 1 62 ? -6.918 -6.109 -7.688 1 98 62 ALA B C 1
ATOM 4374 O O . ALA B 1 62 ? -7.691 -5.797 -6.777 1 98 62 ALA B O 1
ATOM 4375 N N . PRO B 1 63 ? -7.352 -6.648 -8.828 1 97.38 63 PRO B N 1
ATOM 4376 C CA . PRO B 1 63 ? -8.75 -7.09 -8.867 1 97.38 63 PRO B CA 1
ATOM 4377 C C . PRO B 1 63 ? -9.062 -8.156 -7.82 1 97.38 63 PRO B C 1
ATOM 4379 O O . PRO B 1 63 ? -8.258 -9.062 -7.594 1 97.38 63 PRO B O 1
ATOM 4382 N N . PHE B 1 64 ? -10.18 -8.016 -7.133 1 98.19 64 PHE B N 1
ATOM 4383 C CA . PHE B 1 64 ? -10.516 -8.961 -6.074 1 98.19 64 PHE B CA 1
ATOM 4384 C C . PHE B 1 64 ? -12.023 -9.18 -6.004 1 98.19 64 PHE B C 1
ATOM 4386 O O . PHE B 1 64 ? -12.797 -8.375 -6.527 1 98.19 64 PHE B O 1
ATOM 4393 N N . SER B 1 65 ? -12.406 -10.32 -5.484 1 97.88 65 SER B N 1
ATOM 4394 C CA . SER B 1 65 ? -13.789 -10.531 -5.082 1 97.88 65 SER B CA 1
ATOM 4395 C C . SER B 1 65 ? -14.109 -9.805 -3.779 1 97.88 65 SER B C 1
ATOM 4397 O O . SER B 1 65 ? -13.281 -9.773 -2.863 1 97.88 65 SER B O 1
ATOM 4399 N N . LEU B 1 66 ? -15.289 -9.188 -3.727 1 97.19 66 LEU B N 1
ATOM 4400 C CA . LEU B 1 66 ? -15.609 -8.414 -2.535 1 97.19 66 LEU B CA 1
ATOM 4401 C C . LEU B 1 66 ? -15.844 -9.328 -1.338 1 97.19 66 LEU B C 1
ATOM 4403 O O . LEU B 1 66 ? -15.578 -8.938 -0.196 1 97.19 66 LEU B O 1
ATOM 4407 N N . LEU B 1 67 ? -16.359 -10.516 -1.608 1 96.94 67 LEU B N 1
ATOM 4408 C CA . LEU B 1 67 ? -16.594 -11.523 -0.584 1 96.94 67 LEU B CA 1
ATOM 4409 C C . LEU B 1 67 ? -15.852 -12.812 -0.901 1 96.94 67 LEU B C 1
ATOM 4411 O O . LEU B 1 67 ? -15.648 -13.148 -2.07 1 96.94 67 LEU B O 1
ATOM 4415 N N . PRO B 1 68 ? -15.375 -13.539 0.138 1 97.94 68 PRO B N 1
ATOM 4416 C CA . PRO B 1 68 ? -14.672 -14.805 -0.117 1 97.94 68 PRO B CA 1
ATOM 4417 C C . PRO B 1 68 ? -15.594 -15.875 -0.696 1 97.94 68 PRO B C 1
ATOM 4419 O O . PRO B 1 68 ? -16.797 -15.898 -0.396 1 97.94 68 PRO B O 1
ATOM 4422 N N . ALA B 1 69 ? -15.023 -16.719 -1.486 1 97.25 69 ALA B N 1
ATOM 4423 C CA . ALA B 1 69 ? -15.773 -17.812 -2.098 1 97.25 69 ALA B CA 1
ATOM 4424 C C . ALA B 1 69 ? -16.062 -18.922 -1.084 1 97.25 69 ALA B C 1
ATOM 4426 O O . ALA B 1 69 ? -15.156 -19.359 -0.375 1 97.25 69 ALA B O 1
ATOM 4427 N N . ARG B 1 70 ? -17.312 -19.312 -1.021 1 96.19 70 ARG B N 1
ATOM 4428 C CA . ARG B 1 70 ? -17.656 -20.438 -0.178 1 96.19 70 ARG B CA 1
ATOM 4429 C C . ARG B 1 70 ? -17.078 -21.734 -0.73 1 96.19 70 ARG B C 1
ATOM 4431 O O . ARG B 1 70 ? -17.125 -21.984 -1.938 1 96.19 70 ARG B O 1
ATOM 4438 N N . PHE B 1 71 ? -16.5 -22.531 0.093 1 97.5 71 PHE B N 1
ATOM 4439 C CA . PHE B 1 71 ? -15.852 -23.781 -0.304 1 97.5 71 PHE B CA 1
ATOM 4440 C C . PHE B 1 71 ? -15.938 -24.812 0.814 1 97.5 71 PHE B C 1
ATOM 4442 O O . PHE B 1 71 ? -15.602 -24.516 1.963 1 97.5 71 PHE B O 1
ATOM 4449 N N . PRO B 1 72 ? -16.359 -26.031 0.532 1 97.38 72 PRO B N 1
ATOM 4450 C CA . PRO B 1 72 ? -16.484 -27.031 1.589 1 97.38 72 PRO B CA 1
ATOM 4451 C C . PRO B 1 72 ? -15.148 -27.391 2.229 1 97.38 72 PRO B C 1
ATOM 4453 O O . PRO B 1 72 ? -14.172 -27.641 1.522 1 97.38 72 PRO B O 1
ATOM 4456 N N . ALA B 1 73 ? -15.102 -27.5 3.543 1 98.19 73 ALA B N 1
ATOM 4457 C CA . ALA B 1 73 ? -13.883 -27.75 4.309 1 98.19 73 ALA B CA 1
ATOM 4458 C C . ALA B 1 73 ? -13.281 -29.109 3.961 1 98.19 73 ALA B C 1
ATOM 4460 O O . ALA B 1 73 ? -12.062 -29.266 3.926 1 98.19 73 ALA B O 1
ATOM 4461 N N . SER B 1 74 ? -14.109 -30.062 3.715 1 97.62 74 SER B N 1
ATOM 4462 C CA . SER B 1 74 ? -13.633 -31.406 3.41 1 97.62 74 SER B CA 1
ATOM 4463 C C . SER B 1 74 ? -12.805 -31.422 2.131 1 97.62 74 SER B C 1
ATOM 4465 O O . SER B 1 74 ? -11.727 -32 2.092 1 97.62 74 SER B O 1
ATOM 4467 N N . PHE B 1 75 ? -13.305 -30.781 1.107 1 98 75 PHE B N 1
ATOM 4468 C CA . PHE B 1 75 ? -12.586 -30.734 -0.162 1 98 75 PHE B CA 1
ATOM 4469 C C . PHE B 1 75 ? -11.336 -29.875 -0.053 1 98 75 PHE B C 1
ATOM 4471 O O . PHE B 1 75 ? -10.32 -30.156 -0.692 1 98 75 PHE B O 1
ATOM 4478 N N . PHE B 1 76 ? -11.43 -28.812 0.748 1 98.38 76 PHE B N 1
ATOM 4479 C CA . PHE B 1 76 ? -10.25 -27.984 0.998 1 98.38 76 PHE B CA 1
ATOM 4480 C C . PHE B 1 76 ? -9.141 -28.812 1.636 1 98.38 76 PHE B C 1
ATOM 4482 O O . PHE B 1 76 ? -7.988 -28.75 1.196 1 98.38 76 PHE B O 1
ATOM 4489 N N . ASN B 1 77 ? -9.539 -29.562 2.631 1 98.12 77 ASN B N 1
ATOM 4490 C CA . ASN B 1 77 ? -8.586 -30.422 3.318 1 98.12 77 ASN B CA 1
ATOM 4491 C C . ASN B 1 77 ? -8.016 -31.484 2.385 1 98.12 77 ASN B C 1
ATOM 4493 O O . ASN B 1 77 ? -6.824 -31.797 2.453 1 98.12 77 ASN B O 1
ATOM 4497 N N . GLN B 1 78 ? -8.867 -32 1.552 1 98.25 78 GLN B N 1
ATOM 4498 C CA . GLN B 1 78 ? -8.414 -32.969 0.558 1 98.25 78 GLN B CA 1
ATOM 4499 C C . GLN B 1 78 ? -7.34 -32.375 -0.343 1 98.25 78 GLN B C 1
ATOM 4501 O O . GLN B 1 78 ? -6.297 -33 -0.571 1 98.25 78 GLN B O 1
ATOM 4506 N N . ALA B 1 79 ? -7.594 -31.203 -0.85 1 98.56 79 ALA B N 1
ATOM 4507 C CA . ALA B 1 79 ? -6.641 -30.531 -1.729 1 98.56 79 ALA B CA 1
ATOM 4508 C C . ALA B 1 79 ? -5.32 -30.281 -1.012 1 98.56 79 ALA B C 1
ATOM 4510 O O . ALA B 1 79 ? -4.246 -30.453 -1.594 1 98.56 79 ALA B O 1
ATOM 4511 N N . CYS B 1 80 ? -5.398 -29.875 0.262 1 98.56 80 CYS B N 1
ATOM 4512 C CA . CYS B 1 80 ? -4.207 -29.594 1.059 1 98.56 80 CYS B CA 1
ATOM 4513 C C . CYS B 1 80 ? -3.373 -30.859 1.255 1 98.56 80 CYS B C 1
ATOM 4515 O O . CYS B 1 80 ? -2.143 -30.797 1.197 1 98.56 80 CYS B O 1
ATOM 4517 N N . GLU B 1 81 ? -4.004 -31.938 1.422 1 98.25 81 GLU B N 1
ATOM 4518 C CA . GLU B 1 81 ? -3.318 -33.188 1.668 1 98.25 81 GLU B CA 1
ATOM 4519 C C . GLU B 1 81 ? -2.555 -33.656 0.431 1 98.25 81 GLU B C 1
ATOM 4521 O O . GLU B 1 81 ? -1.56 -34.375 0.543 1 98.25 81 GLU B O 1
ATOM 4526 N N . LEU B 1 82 ? -3 -33.25 -0.672 1 98.69 82 LEU B N 1
ATOM 4527 C CA . LEU B 1 82 ? -2.408 -33.719 -1.925 1 98.69 82 LEU B CA 1
ATOM 4528 C C . LEU B 1 82 ? -1.092 -33 -2.197 1 98.69 82 LEU B C 1
ATOM 4530 O O . LEU B 1 82 ? -0.243 -33.5 -2.934 1 98.69 82 LEU B O 1
ATOM 4534 N N . ALA B 1 83 ? -0.874 -31.812 -1.595 1 98.62 83 ALA B N 1
ATOM 4535 C CA . ALA B 1 83 ? 0.237 -30.938 -1.961 1 98.62 83 ALA B CA 1
ATOM 4536 C C . ALA B 1 83 ? 1.578 -31.625 -1.718 1 98.62 83 ALA B C 1
ATOM 4538 O O . ALA B 1 83 ? 2.416 -31.703 -2.619 1 98.62 83 ALA B O 1
ATOM 4539 N N . PRO B 1 84 ? 1.813 -32.219 -0.502 1 98.62 84 PRO B N 1
ATOM 4540 C CA . PRO B 1 84 ? 3.1 -32.875 -0.291 1 98.62 84 PRO B CA 1
ATOM 4541 C C . PRO B 1 84 ? 3.289 -34.094 -1.201 1 98.62 84 PRO B C 1
ATOM 4543 O O . PRO B 1 84 ? 4.418 -34.406 -1.582 1 98.62 84 PRO B O 1
ATOM 4546 N N . ILE B 1 85 ? 2.189 -34.75 -1.566 1 98.75 85 ILE B N 1
ATOM 4547 C CA . ILE B 1 85 ? 2.273 -35.906 -2.443 1 98.75 85 ILE B CA 1
ATOM 4548 C C . ILE B 1 85 ? 2.693 -35.469 -3.844 1 98.75 85 ILE B C 1
ATOM 4550 O O . ILE B 1 85 ? 3.576 -36.062 -4.453 1 98.75 85 ILE B O 1
ATOM 4554 N N . PHE B 1 86 ? 2.123 -34.406 -4.312 1 98.69 86 PHE B N 1
ATOM 4555 C CA . PHE B 1 86 ? 2.502 -33.875 -5.609 1 98.69 86 PHE B CA 1
ATOM 4556 C C . PHE B 1 86 ? 3.947 -33.406 -5.598 1 98.69 86 PHE B C 1
ATOM 4558 O O . PHE B 1 86 ? 4.672 -33.562 -6.582 1 98.69 86 PHE B O 1
ATOM 4565 N N . ASN B 1 87 ? 4.348 -32.75 -4.477 1 98.75 87 ASN B N 1
ATOM 4566 C CA . ASN B 1 87 ? 5.738 -32.344 -4.352 1 98.75 87 ASN B CA 1
ATOM 4567 C C . ASN B 1 87 ? 6.703 -33.5 -4.574 1 98.75 87 ASN B C 1
ATOM 4569 O O . ASN B 1 87 ? 7.652 -33.375 -5.352 1 98.75 87 ASN B O 1
ATOM 4573 N N . GLU B 1 88 ? 6.434 -34.531 -3.9 1 98.38 88 GLU B N 1
ATOM 4574 C CA . GLU B 1 88 ? 7.281 -35.719 -4.008 1 98.38 88 GLU B CA 1
ATOM 4575 C C . GLU B 1 88 ? 7.223 -36.312 -5.41 1 98.38 88 GLU B C 1
ATOM 4577 O O . GLU B 1 88 ? 8.242 -36.75 -5.949 1 98.38 88 GLU B O 1
ATOM 4582 N N . LEU B 1 89 ? 6.062 -36.344 -5.934 1 98.69 89 LEU B N 1
ATOM 4583 C CA . LEU B 1 89 ? 5.895 -36.844 -7.285 1 98.69 89 LEU B CA 1
ATOM 4584 C C . LEU B 1 89 ? 6.754 -36.094 -8.281 1 98.69 89 LEU B C 1
ATOM 4586 O O . LEU B 1 89 ? 7.434 -36.688 -9.117 1 98.69 89 LEU B O 1
ATOM 4590 N N . VAL B 1 90 ? 6.742 -34.75 -8.211 1 98.62 90 VAL B N 1
ATOM 4591 C CA . VAL B 1 90 ? 7.535 -33.906 -9.117 1 98.62 90 VAL B CA 1
ATOM 4592 C C . VAL B 1 90 ? 9.016 -34.25 -8.977 1 98.62 90 VAL B C 1
ATOM 4594 O O . VAL B 1 90 ? 9.727 -34.406 -9.977 1 98.62 90 VAL B O 1
ATOM 4597 N N . ASP B 1 91 ? 9.453 -34.406 -7.73 1 98.44 91 ASP B N 1
ATOM 4598 C CA . ASP B 1 91 ? 10.852 -34.719 -7.48 1 98.44 91 ASP B CA 1
ATOM 4599 C C . ASP B 1 91 ? 11.242 -36.062 -8.086 1 98.44 91 ASP B C 1
ATOM 4601 O O . ASP B 1 91 ? 12.258 -36.156 -8.781 1 98.44 91 ASP B O 1
ATOM 4605 N N . ARG B 1 92 ? 10.406 -37.062 -7.93 1 98 92 ARG B N 1
ATOM 4606 C CA . ARG B 1 92 ? 10.711 -38.406 -8.398 1 98 92 ARG B CA 1
ATOM 4607 C C . ARG B 1 92 ? 10.656 -38.469 -9.922 1 98 92 ARG B C 1
ATOM 4609 O O . ARG B 1 92 ? 11.516 -39.094 -10.547 1 98 92 ARG B O 1
ATOM 4616 N N . VAL B 1 93 ? 9.672 -37.875 -10.484 1 98.44 93 VAL B N 1
ATOM 4617 C CA . VAL B 1 93 ? 9.531 -37.875 -11.938 1 98.44 93 VAL B CA 1
ATOM 4618 C C . VAL B 1 93 ? 10.711 -37.156 -12.578 1 98.44 93 VAL B C 1
ATOM 4620 O O . VAL B 1 93 ? 11.227 -37.562 -13.609 1 98.44 93 VAL B O 1
ATOM 4623 N N . SER B 1 94 ? 11.18 -36.094 -11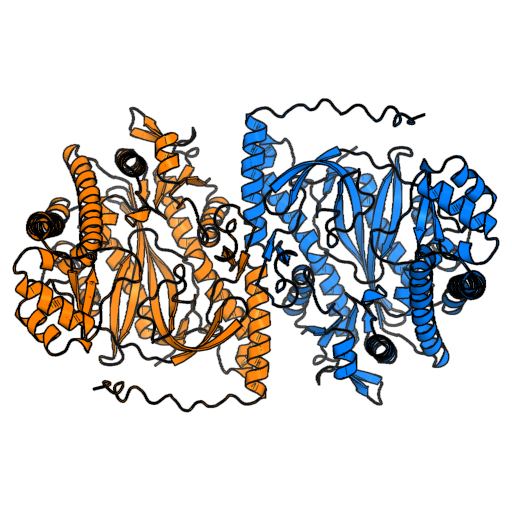.945 1 97.75 94 SER B N 1
ATOM 4624 C CA . SER B 1 94 ? 12.258 -35.25 -12.484 1 97.75 94 SER B CA 1
ATOM 4625 C C . SER B 1 94 ? 13.562 -36.062 -12.562 1 97.75 94 SER B C 1
ATOM 4627 O O . SER B 1 94 ? 14.445 -35.719 -13.359 1 97.75 94 SER B O 1
ATOM 4629 N N . LEU B 1 95 ? 13.703 -37.094 -11.789 1 96.69 95 LEU B N 1
ATOM 4630 C CA . LEU B 1 95 ? 14.922 -37.906 -11.727 1 96.69 95 LEU B CA 1
ATOM 4631 C C . LEU B 1 95 ? 14.953 -38.938 -12.836 1 96.69 95 LEU B C 1
ATOM 4633 O O . LEU B 1 95 ? 16 -39.531 -13.117 1 96.69 95 LEU B O 1
ATOM 4637 N N . ASP B 1 96 ? 13.797 -39.156 -13.438 1 97.12 96 ASP B N 1
ATOM 4638 C CA . ASP B 1 96 ? 13.727 -40.094 -14.562 1 97.12 96 ASP B CA 1
ATOM 4639 C C . ASP B 1 96 ? 13.812 -39.344 -15.898 1 97.12 96 ASP B C 1
ATOM 4641 O O . ASP B 1 96 ? 12.805 -39.188 -16.594 1 97.12 96 ASP B O 1
ATOM 4645 N N . GLY B 1 97 ? 15.023 -39 -16.266 1 96 97 GLY B N 1
ATOM 4646 C CA . GLY B 1 97 ? 15.258 -38.219 -17.469 1 96 97 GLY B CA 1
ATOM 4647 C C . GLY B 1 97 ? 14.797 -38.938 -18.734 1 96 97 GLY B C 1
ATOM 4648 O O . GLY B 1 97 ? 14.297 -38.312 -19.656 1 96 97 GLY B O 1
ATOM 4649 N N . GLU B 1 98 ? 14.953 -40.188 -18.734 1 94.94 98 GLU B N 1
ATOM 4650 C CA . GLU B 1 98 ? 14.531 -40.969 -19.891 1 94.94 98 GLU B CA 1
ATOM 4651 C C . GLU B 1 98 ? 13.016 -40.906 -20.078 1 94.94 98 GLU B C 1
ATOM 4653 O O . GLU B 1 98 ? 12.531 -40.812 -21.203 1 94.94 98 GLU B O 1
ATOM 4658 N N . PHE B 1 99 ? 12.32 -41.031 -19 1 95.25 99 PHE B N 1
ATOM 4659 C CA . PHE B 1 99 ? 10.867 -40.938 -19.078 1 95.25 99 PHE B CA 1
ATOM 4660 C C . PHE B 1 99 ? 10.461 -39.562 -19.641 1 95.25 99 PHE B C 1
ATOM 4662 O O . PHE B 1 99 ? 9.578 -39.5 -20.5 1 95.25 99 PHE B O 1
ATOM 4669 N N . LEU B 1 100 ? 11.086 -38.469 -19.172 1 95.75 100 LEU B N 1
ATOM 4670 C CA . LEU B 1 100 ? 10.766 -37.125 -19.625 1 95.75 100 LEU B CA 1
ATOM 4671 C C . LEU B 1 100 ? 11.07 -36.938 -21.109 1 95.75 100 LEU B C 1
ATOM 4673 O O . LEU B 1 100 ? 10.234 -36.469 -21.875 1 95.75 100 LEU B O 1
ATOM 4677 N N . GLN B 1 101 ? 12.266 -37.438 -21.5 1 93.5 101 GLN B N 1
ATOM 4678 C CA . GLN B 1 101 ? 12.68 -37.344 -22.891 1 93.5 101 GLN B CA 1
ATOM 4679 C C . GLN B 1 101 ? 11.742 -38.156 -23.797 1 93.5 101 GLN B C 1
ATOM 4681 O O . GLN B 1 101 ? 11.297 -37.656 -24.828 1 93.5 101 GLN B O 1
ATOM 4686 N N . ALA B 1 102 ? 11.406 -39.281 -23.391 1 91.31 102 ALA B N 1
ATOM 4687 C CA . ALA B 1 102 ? 10.562 -40.156 -24.203 1 91.31 102 ALA B CA 1
ATOM 4688 C C . ALA B 1 102 ? 9.156 -39.594 -24.344 1 91.31 102 ALA B C 1
ATOM 4690 O O . ALA B 1 102 ? 8.594 -39.562 -25.438 1 91.31 102 ALA B O 1
ATOM 4691 N N . ALA B 1 103 ? 8.617 -39.188 -23.266 1 88.19 103 ALA B N 1
ATOM 4692 C CA . ALA B 1 103 ? 7.246 -38.688 -23.25 1 88.19 103 ALA B CA 1
ATOM 4693 C C . ALA B 1 103 ? 7.117 -37.406 -24.078 1 88.19 103 ALA B C 1
ATOM 4695 O O . ALA B 1 103 ? 6.145 -37.25 -24.828 1 88.19 103 ALA B O 1
ATOM 4696 N N . LEU B 1 104 ? 8.078 -36.5 -24.047 1 86.94 104 LEU B N 1
ATOM 4697 C CA . LEU B 1 104 ? 7.953 -35.188 -24.672 1 86.94 104 LEU B CA 1
ATOM 4698 C C . LEU B 1 104 ? 8.477 -35.219 -26.094 1 86.94 104 LEU B C 1
ATOM 4700 O O . LEU B 1 104 ? 8.039 -34.438 -26.938 1 86.94 104 LEU B O 1
ATOM 4704 N N . SER B 1 105 ? 9.547 -36.062 -26.375 1 81.81 105 SER B N 1
ATOM 4705 C CA . SER B 1 105 ? 10.039 -36.156 -27.734 1 81.81 105 SER B CA 1
ATOM 4706 C C . SER B 1 105 ? 8.953 -36.688 -28.672 1 81.81 105 SER B C 1
ATOM 4708 O O . SER B 1 105 ? 8.852 -36.281 -29.828 1 81.81 105 SER B O 1
ATOM 4710 N N . ARG B 1 106 ? 8.281 -37.625 -28.25 1 69.5 106 ARG B N 1
ATOM 4711 C CA . ARG B 1 106 ? 7.168 -38.125 -29.047 1 69.5 106 ARG B CA 1
ATOM 4712 C C . ARG B 1 106 ? 6.188 -37 -29.391 1 69.5 106 ARG B C 1
ATOM 4714 O O . ARG B 1 106 ? 5.672 -36.969 -30.516 1 69.5 106 ARG B O 1
ATOM 4721 N N . GLN B 1 107 ? 6.047 -36.188 -28.531 1 66.38 107 GLN B N 1
ATOM 4722 C CA . GLN B 1 107 ? 5.152 -35.062 -28.719 1 66.38 107 GLN B CA 1
ATOM 4723 C C . GLN B 1 107 ? 5.715 -34.094 -29.75 1 66.38 107 GLN B C 1
ATOM 4725 O O . GLN B 1 107 ? 4.996 -33.625 -30.641 1 66.38 107 GLN B O 1
ATOM 4730 N N . VAL B 1 108 ? 7.008 -33.75 -29.625 1 62.25 108 VAL B N 1
ATOM 4731 C CA . VAL B 1 108 ? 7.68 -32.812 -30.5 1 62.25 108 VAL B CA 1
ATOM 4732 C C . VAL B 1 108 ? 7.746 -33.375 -31.922 1 62.25 108 VAL B C 1
ATOM 4734 O O . VAL B 1 108 ? 7.477 -32.656 -32.906 1 62.25 108 VAL B O 1
ATOM 4737 N N . LEU B 1 109 ? 8.234 -34.562 -32.031 1 58.12 109 LEU B N 1
ATOM 4738 C CA . LEU B 1 109 ? 8.359 -35.219 -33.344 1 58.12 109 LEU B CA 1
ATOM 4739 C C . LEU B 1 109 ? 7.02 -35.25 -34.062 1 58.12 109 LEU B C 1
ATOM 4741 O O . LEU B 1 109 ? 6.945 -35 -35.25 1 58.12 109 LEU B O 1
ATOM 4745 N N . ASN B 1 110 ? 6.125 -35.469 -33.312 1 55.06 110 ASN B N 1
ATOM 4746 C CA . ASN B 1 110 ? 4.789 -35.531 -33.906 1 55.06 110 ASN B CA 1
ATOM 4747 C C . ASN B 1 110 ? 4.328 -34.125 -34.375 1 55.06 110 ASN B C 1
ATOM 4749 O O . ASN B 1 110 ? 3.656 -34 -35.375 1 55.06 110 ASN B O 1
ATOM 4753 N N . SER B 1 111 ? 4.836 -33.094 -33.719 1 53.28 111 SER B N 1
ATOM 4754 C CA . SER B 1 111 ? 4.496 -31.734 -34.062 1 53.28 111 SER B CA 1
ATOM 4755 C C . SER B 1 111 ? 5.273 -31.281 -35.312 1 53.28 111 SER B C 1
ATOM 4757 O O . SER B 1 111 ? 4.715 -30.641 -36.188 1 53.28 111 SER B O 1
ATOM 4759 N N . ILE B 1 112 ? 6.66 -31.453 -35.406 1 50.44 112 ILE B N 1
ATOM 4760 C CA . ILE B 1 112 ? 7.539 -31.047 -36.5 1 50.44 112 ILE B CA 1
ATOM 4761 C C . ILE B 1 112 ? 7.094 -31.734 -37.812 1 50.44 112 ILE B C 1
ATOM 4763 O O . ILE B 1 112 ? 7.051 -31.109 -38.875 1 50.44 112 ILE B O 1
ATOM 4767 N N . HIS B 1 113 ? 6.969 -33 -37.781 1 46.69 113 HIS B N 1
ATOM 4768 C CA . HIS B 1 113 ? 6.527 -33.719 -39 1 46.69 113 HIS B CA 1
ATOM 4769 C C . HIS B 1 113 ? 5.266 -33.062 -39.562 1 46.69 113 HIS B C 1
ATOM 4771 O O . HIS B 1 113 ? 5.117 -32.969 -40.781 1 46.69 113 HIS B O 1
ATOM 4777 N N . TRP B 1 114 ? 4.512 -32.531 -38.688 1 46.72 114 TRP B N 1
ATOM 4778 C CA . TRP B 1 114 ? 3.287 -31.844 -39.125 1 46.72 114 TRP B CA 1
ATOM 4779 C C . TRP B 1 114 ? 3.604 -30.531 -39.844 1 46.72 114 TRP B C 1
ATOM 4781 O O . TRP B 1 114 ? 2.969 -30.203 -40.844 1 46.72 114 TRP B O 1
ATOM 4791 N N . ILE B 1 115 ? 4.488 -29.781 -39.25 1 46.78 115 ILE B N 1
ATOM 4792 C CA . ILE B 1 115 ? 4.879 -28.516 -39.844 1 46.78 115 ILE B CA 1
ATOM 4793 C C . ILE B 1 115 ? 5.398 -28.766 -41.281 1 46.78 115 ILE B C 1
ATOM 4795 O O . ILE B 1 115 ? 5.098 -28.016 -42.188 1 46.78 115 ILE B O 1
ATOM 4799 N N . LEU B 1 116 ? 6.211 -29.719 -41.438 1 45.16 116 LEU B N 1
ATOM 4800 C CA . LEU B 1 116 ? 6.773 -30.031 -42.75 1 45.16 116 LEU B CA 1
ATOM 4801 C C . LEU B 1 116 ? 5.676 -30.438 -43.719 1 45.16 116 LEU B C 1
ATOM 4803 O O . LEU B 1 116 ? 5.766 -30.141 -44.906 1 45.16 116 LEU B O 1
ATOM 4807 N N . LEU B 1 117 ? 4.699 -31.062 -43.125 1 42.5 117 LEU B N 1
ATOM 4808 C CA . LEU B 1 117 ? 3.607 -31.484 -44 1 42.5 117 LEU B CA 1
ATOM 4809 C C . LEU B 1 117 ? 2.68 -30.312 -44.312 1 42.5 117 LEU B C 1
ATOM 4811 O O . LEU B 1 117 ? 2.166 -30.203 -45.438 1 42.5 117 LEU B O 1
ATOM 4815 N N . VAL B 1 118 ? 2.443 -29.5 -43.25 1 41.72 118 VAL B N 1
ATOM 4816 C CA . VAL B 1 118 ? 1.517 -28.391 -43.438 1 41.72 118 VAL B CA 1
ATOM 4817 C C . VAL B 1 118 ? 2.189 -27.312 -44.281 1 41.72 118 VAL B C 1
ATOM 4819 O O . VAL B 1 118 ? 1.512 -26.5 -44.906 1 41.72 118 VAL B O 1
ATOM 4822 N N . ASN B 1 119 ? 3.422 -26.922 -44.125 1 38.91 119 ASN B N 1
ATOM 4823 C CA . ASN B 1 119 ? 4.008 -25.922 -45 1 38.91 119 ASN B CA 1
ATOM 4824 C C . ASN B 1 119 ? 3.68 -26.188 -46.469 1 38.91 119 ASN B C 1
ATOM 4826 O O . ASN B 1 119 ? 4.031 -25.406 -47.344 1 38.91 119 ASN B O 1
ATOM 4830 N N . SER B 1 120 ? 3.377 -27.406 -46.875 1 38.09 120 SER B N 1
ATOM 4831 C CA . SER B 1 120 ? 3.082 -27.5 -48.312 1 38.09 120 SER B CA 1
ATOM 4832 C C . SER B 1 120 ? 1.735 -26.875 -48.656 1 38.09 120 SER B C 1
ATOM 4834 O O . SER B 1 120 ? 1.403 -26.703 -49.812 1 38.09 120 SER B O 1
ATOM 4836 N N . GLY B 1 121 ? 0.791 -26.25 -47.688 1 33.81 121 GLY B N 1
ATOM 4837 C CA . GLY B 1 121 ? -0.37 -25.438 -48 1 33.81 121 GLY B CA 1
ATOM 4838 C C . GLY B 1 121 ? -0.921 -24.672 -46.812 1 33.81 121 GLY B C 1
ATOM 4839 O O . GLY B 1 121 ? -1.823 -23.844 -46.969 1 33.81 121 GLY B O 1
ATOM 4840 N N . LEU B 1 122 ? -1.265 -25.25 -45.562 1 35.78 122 LEU B N 1
ATOM 4841 C CA . LEU B 1 122 ? -2.389 -24.828 -44.75 1 35.78 122 LEU B CA 1
ATOM 4842 C C . LEU B 1 122 ? -1.98 -23.688 -43.812 1 35.78 122 LEU B C 1
ATOM 4844 O O . LEU B 1 122 ? -0.796 -23.516 -43.531 1 35.78 122 LEU B O 1
ATOM 4848 N N . SER B 1 123 ? -3.117 -22.859 -42.969 1 35.22 123 SER B N 1
ATOM 4849 C CA . SER B 1 123 ? -3.58 -21.609 -42.344 1 35.22 123 SER B CA 1
ATOM 4850 C C . SER B 1 123 ? -2.824 -21.312 -41.062 1 35.22 123 SER B C 1
ATOM 4852 O O . SER B 1 123 ? -2.207 -22.203 -40.469 1 35.22 123 SER B O 1
ATOM 4854 N N . PHE B 1 124 ? -2.967 -20.031 -40.375 1 35.31 124 PHE B N 1
ATOM 4855 C CA . PHE B 1 124 ? -2.484 -19.203 -39.281 1 35.31 124 PHE B CA 1
ATOM 4856 C C . PHE B 1 124 ? -2.494 -19.984 -37.969 1 35.31 124 PHE B C 1
ATOM 4858 O O . PHE B 1 124 ? -1.647 -19.766 -37.094 1 35.31 124 PHE B O 1
ATOM 4865 N N . SER B 1 125 ? -3.584 -20.688 -37.75 1 39.34 125 SER B N 1
ATOM 4866 C CA . SER B 1 125 ? -3.713 -21.406 -36.469 1 39.34 125 SER B CA 1
ATOM 4867 C C . SER B 1 125 ? -2.523 -22.328 -36.25 1 39.34 125 SER B C 1
ATOM 4869 O O . SER B 1 125 ? -2.199 -22.641 -35.094 1 39.34 125 SER B O 1
ATOM 4871 N N . ASN B 1 126 ? -1.831 -22.625 -37.25 1 41.09 126 ASN B N 1
ATOM 4872 C CA . ASN B 1 126 ? -0.743 -23.609 -37.281 1 41.09 126 ASN B CA 1
ATOM 4873 C C . ASN B 1 126 ? 0.555 -23.016 -36.75 1 41.09 126 ASN B C 1
ATOM 4875 O O . ASN B 1 126 ? 1.407 -23.734 -36.25 1 41.09 126 ASN B O 1
ATOM 4879 N N . PHE B 1 127 ? 0.594 -21.734 -36.812 1 39.81 127 PHE B N 1
ATOM 4880 C CA . PHE B 1 127 ? 1.826 -21.062 -36.406 1 39.81 127 PHE B CA 1
ATOM 4881 C C . PHE B 1 127 ? 1.988 -21.109 -34.906 1 39.81 127 PHE B C 1
ATOM 4883 O O . PHE B 1 127 ? 3.08 -21.375 -34.375 1 39.81 127 PHE B O 1
ATOM 4890 N N . ARG B 1 128 ? 0.938 -21.078 -34.062 1 45.59 128 ARG B N 1
ATOM 4891 C CA . ARG B 1 128 ? 1.015 -21.047 -32.625 1 45.59 128 ARG B CA 1
ATOM 4892 C C . ARG B 1 128 ? 1.378 -22.406 -32.031 1 45.59 128 ARG B C 1
ATOM 4894 O O . ARG B 1 128 ? 2.154 -22.5 -31.094 1 45.59 128 ARG B O 1
ATOM 4901 N N . THR B 1 129 ? 0.794 -23.391 -32.656 1 41.12 129 THR B N 1
ATOM 4902 C CA . THR B 1 129 ? 1.127 -24.75 -32.219 1 41.12 129 THR B CA 1
ATOM 4903 C C . THR B 1 129 ? 2.582 -25.078 -32.562 1 41.12 129 THR B C 1
ATOM 4905 O O . THR B 1 129 ? 3.252 -25.781 -31.797 1 41.12 129 THR B O 1
ATOM 4908 N N . LYS B 1 130 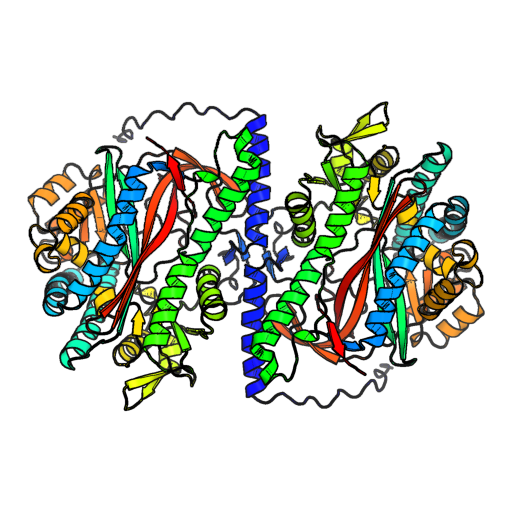? 3.086 -24.391 -33.594 1 47.69 130 LYS B N 1
ATOM 4909 C CA . LYS B 1 130 ? 4.48 -24.562 -34 1 47.69 130 LYS B CA 1
ATOM 4910 C C . LYS B 1 130 ? 5.422 -23.953 -32.938 1 47.69 130 LYS B C 1
ATOM 4912 O O . LYS B 1 130 ? 6.438 -24.562 -32.594 1 47.69 130 LYS B O 1
ATOM 4917 N N . GLN B 1 131 ? 5.008 -22.828 -32.562 1 48.75 131 GLN B N 1
ATOM 4918 C CA . GLN B 1 131 ? 5.859 -22.094 -31.609 1 48.75 131 GLN B CA 1
ATOM 4919 C C . GLN B 1 131 ? 5.938 -22.828 -30.266 1 48.75 131 GLN B C 1
ATOM 4921 O O . GLN B 1 131 ? 7 -22.875 -29.641 1 48.75 131 GLN B O 1
ATOM 4926 N N . VAL B 1 132 ? 4.812 -23.453 -29.875 1 52.56 132 VAL B N 1
ATOM 4927 C CA . VAL B 1 132 ? 4.773 -24.141 -28.594 1 52.56 132 VAL B CA 1
ATOM 4928 C C . VAL B 1 132 ? 5.57 -25.453 -28.688 1 52.56 132 VAL B C 1
ATOM 4930 O O . VAL B 1 132 ? 6.312 -25.797 -27.781 1 52.56 132 VAL B O 1
ATOM 4933 N N . ASP B 1 133 ? 5.527 -26 -29.719 1 68.31 133 ASP B N 1
ATOM 4934 C CA . ASP B 1 133 ? 6.293 -27.219 -29.953 1 68.31 133 ASP B CA 1
ATOM 4935 C C . ASP B 1 133 ? 7.789 -26.922 -30.016 1 68.31 133 ASP B C 1
ATOM 4937 O O . ASP B 1 133 ? 8.594 -27.656 -29.453 1 68.31 133 ASP B O 1
ATOM 4941 N N . GLU B 1 134 ? 7.977 -25.734 -30.547 1 79.25 134 GLU B N 1
ATOM 4942 C CA . GLU B 1 134 ? 9.383 -25.344 -30.594 1 79.25 134 GLU B CA 1
ATOM 4943 C C . GLU B 1 134 ? 9.891 -24.984 -29.203 1 79.25 134 GLU B C 1
ATOM 4945 O O . GLU B 1 134 ? 11.031 -25.312 -28.844 1 79.25 134 GLU B O 1
ATOM 4950 N N . PHE B 1 135 ? 9.07 -24.438 -28.453 1 89.38 135 PHE B N 1
ATOM 4951 C CA . PHE B 1 135 ? 9.414 -24.047 -27.094 1 89.38 135 PHE B CA 1
ATOM 4952 C C . PHE B 1 135 ? 9.773 -25.266 -26.25 1 89.38 135 PHE B C 1
ATOM 4954 O O . PHE B 1 135 ? 10.844 -25.312 -25.641 1 89.38 135 PHE B O 1
ATOM 4961 N N . THR B 1 136 ? 8.859 -26.219 -26.219 1 88.88 136 THR B N 1
ATOM 4962 C CA . THR B 1 136 ? 9.094 -27.438 -25.453 1 88.88 136 THR B CA 1
ATOM 4963 C C . THR B 1 136 ? 10.32 -28.188 -25.969 1 88.88 136 THR B C 1
ATOM 4965 O O . THR B 1 136 ? 11.078 -28.75 -25.203 1 88.88 136 THR B O 1
ATOM 4968 N N . SER B 1 137 ? 10.438 -28.156 -27.281 1 89.56 137 SER B N 1
ATOM 4969 C CA . SER B 1 137 ? 11.594 -28.812 -27.891 1 89.56 137 SER B CA 1
ATOM 4970 C C . SER B 1 137 ? 12.898 -28.188 -27.391 1 89.56 137 SER B C 1
ATOM 4972 O O . SER B 1 137 ? 13.859 -28.906 -27.109 1 89.56 137 SER B O 1
ATOM 4974 N N . ARG B 1 138 ? 12.891 -26.906 -27.312 1 93.31 138 ARG B N 1
ATOM 4975 C CA . ARG B 1 138 ? 14.094 -26.203 -26.859 1 93.31 138 ARG B CA 1
ATOM 4976 C C . ARG B 1 138 ? 14.375 -26.5 -25.391 1 93.31 138 ARG B C 1
ATOM 4978 O O . ARG B 1 138 ? 15.531 -26.609 -24.984 1 93.31 138 ARG B O 1
ATOM 4985 N N . LEU B 1 139 ? 13.352 -26.625 -24.578 1 95.19 139 LEU B N 1
ATOM 4986 C CA . LEU B 1 139 ? 13.523 -27.031 -23.188 1 95.19 139 LEU B CA 1
ATOM 4987 C C . LEU B 1 139 ? 14.102 -28.438 -23.094 1 95.19 139 LEU B C 1
ATOM 4989 O O . LEU B 1 139 ? 14.984 -28.688 -22.266 1 95.19 139 LEU B O 1
ATOM 4993 N N . LEU B 1 140 ? 13.625 -29.281 -23.938 1 94 140 LEU B N 1
ATOM 4994 C CA . LEU B 1 140 ? 14.086 -30.672 -23.969 1 94 140 LEU B CA 1
ATOM 4995 C C . LEU B 1 140 ? 15.562 -30.75 -24.359 1 94 140 LEU B C 1
ATOM 4997 O O . LEU B 1 140 ? 16.297 -31.594 -23.859 1 94 140 LEU B O 1
ATOM 5001 N N . GLU B 1 141 ? 15.859 -29.906 -25.266 1 95.5 141 GLU B N 1
ATOM 5002 C CA . GLU B 1 141 ? 17.25 -29.859 -25.688 1 95.5 141 GLU B CA 1
ATOM 5003 C C . GLU B 1 141 ? 18.156 -29.469 -24.516 1 95.5 141 GLU B C 1
ATOM 5005 O O . GLU B 1 141 ? 19.25 -30.031 -24.359 1 95.5 141 GLU B O 1
ATOM 5010 N N . ILE B 1 142 ? 17.812 -28.516 -23.781 1 97.75 142 ILE B N 1
ATOM 5011 C CA . ILE B 1 142 ? 18.578 -28.109 -22.625 1 97.75 142 ILE B CA 1
ATOM 5012 C C . ILE B 1 142 ? 18.656 -29.266 -21.625 1 97.75 142 ILE B C 1
ATOM 5014 O O . ILE B 1 142 ? 19.734 -29.547 -21.078 1 97.75 142 ILE B O 1
ATOM 5018 N N . HIS B 1 143 ? 17.547 -29.922 -21.406 1 97.62 143 HIS B N 1
ATOM 5019 C CA . HIS B 1 143 ? 17.516 -31.078 -20.516 1 97.62 143 HIS B CA 1
ATOM 5020 C C . HIS B 1 143 ? 18.469 -32.156 -21 1 97.62 143 HIS B C 1
ATOM 5022 O O . HIS B 1 143 ? 19.172 -32.781 -20.203 1 97.62 143 HIS B O 1
ATOM 5028 N N . ASP B 1 144 ? 18.438 -32.375 -22.25 1 96.69 144 ASP B N 1
ATOM 5029 C CA . ASP B 1 144 ? 19.312 -33.375 -22.844 1 96.69 144 ASP B CA 1
ATOM 5030 C C . ASP B 1 144 ? 20.781 -33.031 -22.641 1 96.69 144 ASP B C 1
ATOM 5032 O O . ASP B 1 144 ? 21.609 -33.906 -22.391 1 96.69 144 ASP B O 1
ATOM 5036 N N . LYS B 1 145 ? 21.078 -31.828 -22.828 1 97.06 145 LYS B N 1
ATOM 5037 C CA . LYS B 1 145 ? 22.453 -31.375 -22.594 1 97.06 145 LYS B CA 1
ATOM 5038 C C . LYS B 1 145 ? 22.875 -31.625 -21.156 1 97.06 145 LYS B C 1
ATOM 5040 O O . LYS B 1 145 ? 24.016 -32 -20.891 1 97.06 145 LYS B O 1
ATOM 5045 N N . MET B 1 146 ? 22 -31.391 -20.25 1 97.44 146 MET B N 1
ATOM 5046 C CA . MET B 1 146 ? 22.312 -31.641 -18.844 1 97.44 146 MET B CA 1
ATOM 5047 C C . MET B 1 146 ? 22.516 -33.125 -18.594 1 97.44 146 MET B C 1
ATOM 5049 O O . MET B 1 146 ? 23.391 -33.531 -17.828 1 97.44 146 MET B O 1
ATOM 5053 N N . MET B 1 147 ? 21.688 -33.969 -19.203 1 95.81 147 MET B N 1
ATOM 5054 C CA . MET B 1 147 ? 21.828 -35.406 -19.062 1 95.81 147 MET B CA 1
ATOM 5055 C C . MET B 1 147 ? 23.156 -35.875 -19.641 1 95.81 147 MET B C 1
ATOM 5057 O O . MET B 1 147 ? 23.828 -36.719 -19.047 1 95.81 147 MET B O 1
ATOM 5061 N N . SER B 1 148 ? 23.5 -35.312 -20.703 1 95.44 148 SER B N 1
ATOM 5062 C CA . SER B 1 148 ? 24.703 -35.719 -21.422 1 95.44 148 SER B CA 1
ATOM 5063 C C . SER B 1 148 ? 25.969 -35.469 -20.594 1 95.44 148 SER B C 1
ATOM 5065 O O . SER B 1 148 ? 26.938 -36.219 -20.672 1 95.44 148 SER B O 1
ATOM 5067 N N . ILE B 1 149 ? 25.953 -34.438 -19.859 1 94.5 149 ILE B N 1
ATOM 5068 C CA . ILE B 1 149 ? 27.141 -34.094 -19.062 1 94.5 149 ILE B CA 1
ATOM 5069 C C . ILE B 1 149 ? 26.969 -34.656 -17.641 1 94.5 149 ILE B C 1
ATOM 5071 O O . ILE B 1 149 ? 27.75 -34.312 -16.75 1 94.5 149 ILE B O 1
ATOM 5075 N N . ASN B 1 150 ? 25.953 -35.469 -17.406 1 93.5 150 ASN B N 1
ATOM 5076 C CA . ASN B 1 150 ? 25.656 -36.094 -16.109 1 93.5 150 ASN B CA 1
ATOM 5077 C C . ASN B 1 150 ? 25.578 -35.062 -15 1 93.5 150 ASN B C 1
ATOM 5079 O O . ASN B 1 150 ? 26.219 -35.219 -13.961 1 93.5 150 ASN B O 1
ATOM 5083 N N . LYS B 1 151 ? 24.875 -33.969 -15.359 1 93 151 LYS B N 1
ATOM 5084 C CA . LYS B 1 151 ? 24.688 -32.906 -14.367 1 93 151 LYS B CA 1
ATOM 5085 C C . LYS B 1 151 ? 23.875 -33.438 -13.172 1 93 151 LYS B C 1
ATOM 5087 O O . LYS B 1 151 ? 22.797 -34 -13.344 1 93 151 LYS B O 1
ATOM 5092 N N . LYS B 1 152 ? 24.453 -33.25 -12 1 87.12 152 LYS B N 1
ATOM 5093 C CA . LYS B 1 152 ? 23.766 -33.656 -10.781 1 87.12 152 LYS B CA 1
ATOM 5094 C C . LYS B 1 152 ? 23.281 -32.438 -10 1 87.12 152 LYS B C 1
ATOM 5096 O O . LYS B 1 152 ? 24 -31.438 -9.906 1 87.12 152 LYS B O 1
ATOM 5101 N N . GLU B 1 153 ? 22.094 -32.438 -9.625 1 92.69 153 GLU B N 1
ATOM 5102 C CA . GLU B 1 153 ? 21.531 -31.422 -8.75 1 92.69 153 GLU B CA 1
ATOM 5103 C C . GLU B 1 153 ? 21.328 -31.953 -7.332 1 92.69 153 GLU B C 1
ATOM 5105 O O . GLU B 1 153 ? 20.25 -32.469 -6.996 1 92.69 153 GLU B O 1
ATOM 5110 N N . ASP B 1 154 ? 22.281 -31.734 -6.449 1 94.88 154 ASP B N 1
ATOM 5111 C CA . ASP B 1 154 ? 22.203 -32.25 -5.086 1 94.88 154 ASP B CA 1
ATOM 5112 C C . ASP B 1 154 ? 21.094 -31.562 -4.305 1 94.88 154 ASP B C 1
ATOM 5114 O O . ASP B 1 154 ? 20.344 -32.219 -3.568 1 94.88 154 ASP B O 1
ATOM 5118 N N . ILE B 1 155 ? 21.062 -30.281 -4.441 1 98.5 155 ILE B N 1
ATOM 5119 C CA . ILE B 1 155 ? 19.984 -29.516 -3.807 1 98.5 155 ILE B CA 1
ATOM 5120 C C . ILE B 1 155 ? 18.859 -29.266 -4.809 1 98.5 155 ILE B C 1
ATOM 5122 O O . ILE B 1 155 ? 19.094 -28.656 -5.859 1 98.5 155 ILE B O 1
ATOM 5126 N N . ARG B 1 156 ? 17.688 -29.797 -4.57 1 98.69 156 ARG B N 1
ATOM 5127 C CA . ARG B 1 156 ? 16.547 -29.625 -5.461 1 98.69 156 ARG B CA 1
ATOM 5128 C C . ARG B 1 156 ? 15.414 -28.875 -4.766 1 98.69 156 ARG B C 1
ATOM 5130 O O . ARG B 1 156 ? 15.023 -29.219 -3.648 1 98.69 156 ARG B O 1
ATOM 5137 N N . LEU B 1 157 ? 14.953 -27.828 -5.355 1 98.88 157 LEU B N 1
ATOM 5138 C CA . LEU B 1 157 ? 13.938 -26.953 -4.805 1 98.88 157 LEU B CA 1
ATOM 5139 C C . LEU B 1 157 ? 12.734 -26.859 -5.742 1 98.88 157 LEU B C 1
ATOM 5141 O O . LEU B 1 157 ? 12.898 -26.656 -6.949 1 98.88 157 LEU B O 1
ATOM 5145 N N . GLY B 1 158 ? 11.523 -27.078 -5.191 1 98.81 158 GLY B N 1
ATOM 5146 C CA . GLY B 1 158 ? 10.289 -26.922 -5.941 1 98.81 158 GLY B CA 1
ATOM 5147 C C . GLY B 1 158 ? 9.273 -26.031 -5.238 1 98.81 158 GLY B C 1
ATOM 5148 O O . GLY B 1 158 ? 9.008 -26.203 -4.047 1 98.81 158 GLY B O 1
ATOM 5149 N N . LEU B 1 159 ? 8.789 -25.047 -5.902 1 98.81 159 LEU B N 1
ATOM 5150 C CA . LEU B 1 159 ? 7.641 -24.234 -5.52 1 98.81 159 LEU B CA 1
ATOM 5151 C C . LEU B 1 159 ? 6.484 -24.422 -6.496 1 98.81 159 LEU B C 1
ATOM 5153 O O . LEU B 1 159 ? 6.488 -23.859 -7.59 1 98.81 159 LEU B O 1
ATOM 5157 N N . HIS B 1 160 ? 5.531 -25.172 -6.074 1 98.69 160 HIS B N 1
ATOM 5158 C CA . HIS B 1 160 ? 4.496 -25.672 -6.973 1 98.69 160 HIS B CA 1
ATOM 5159 C C . HIS B 1 160 ? 3.127 -25.109 -6.598 1 98.69 160 HIS B C 1
ATOM 5161 O O . HIS B 1 160 ? 2.951 -24.562 -5.512 1 98.69 160 HIS B O 1
ATOM 5167 N N . ARG B 1 161 ? 2.227 -25.188 -7.516 1 98.56 161 ARG B N 1
ATOM 5168 C CA . ARG B 1 161 ? 0.813 -24.922 -7.258 1 98.56 161 ARG B CA 1
ATOM 5169 C C . ARG B 1 161 ? -0.07 -25.906 -8.016 1 98.56 161 ARG B C 1
ATOM 5171 O O . ARG B 1 161 ? 0.047 -26.047 -9.234 1 98.56 161 ARG B O 1
ATOM 5178 N N . SER B 1 162 ? -0.896 -26.562 -7.32 1 98.38 162 SER B N 1
ATOM 5179 C CA . SER B 1 162 ? -1.88 -27.469 -7.914 1 98.38 162 SER B CA 1
ATOM 5180 C C . SER B 1 162 ? -3.271 -26.844 -7.914 1 98.38 162 SER B C 1
ATOM 5182 O O . SER B 1 162 ? -3.789 -26.469 -6.859 1 98.38 162 SER B O 1
ATOM 5184 N N . ASP B 1 163 ? -3.854 -26.766 -9.078 1 96.69 163 ASP B N 1
ATOM 5185 C CA . ASP B 1 163 ? -5.137 -26.078 -9.234 1 96.69 163 ASP B CA 1
ATOM 5186 C C . ASP B 1 163 ? -6.281 -27.094 -9.328 1 96.69 163 ASP B C 1
ATOM 5188 O O . ASP B 1 163 ? -6.141 -28.141 -9.953 1 96.69 163 ASP B O 1
ATOM 5192 N N . TYR B 1 164 ? -7.438 -26.703 -8.688 1 97.69 164 TYR B N 1
ATOM 5193 C CA . TYR B 1 164 ? -8.586 -27.609 -8.594 1 97.69 164 TYR B CA 1
ATOM 5194 C C . TYR B 1 164 ? -9.883 -26.859 -8.859 1 97.69 164 TYR B C 1
ATOM 5196 O O . TYR B 1 164 ? -9.945 -25.641 -8.711 1 97.69 164 TYR B O 1
ATOM 5204 N N . MET B 1 165 ? -10.844 -27.609 -9.219 1 96.31 165 MET B N 1
ATOM 5205 C CA . MET B 1 165 ? -12.234 -27.172 -9.219 1 96.31 165 MET B CA 1
ATOM 5206 C C . MET B 1 165 ? -13.148 -28.234 -8.617 1 96.31 165 MET B C 1
ATOM 5208 O O . MET B 1 165 ? -12.859 -29.438 -8.727 1 96.31 165 MET B O 1
ATOM 5212 N N . LEU B 1 166 ? -14.125 -27.75 -7.969 1 95.88 166 LEU B N 1
ATOM 5213 C CA . LEU B 1 166 ? -15.156 -28.656 -7.48 1 95.88 166 LEU B CA 1
ATOM 5214 C C . LEU B 1 166 ? -16.219 -28.906 -8.555 1 95.88 166 LEU B C 1
ATOM 5216 O O . LEU B 1 166 ? -16.938 -27.984 -8.945 1 95.88 166 LEU B O 1
ATOM 5220 N N . ASP B 1 167 ? -16.297 -30.109 -9.016 1 95.5 167 ASP B N 1
ATOM 5221 C CA . ASP B 1 167 ? -17.25 -30.484 -10.047 1 95.5 167 ASP B CA 1
ATOM 5222 C C . ASP B 1 167 ? -18.641 -30.75 -9.445 1 95.5 167 ASP B C 1
ATOM 5224 O O . ASP B 1 167 ? -18.797 -31.656 -8.617 1 95.5 167 ASP B O 1
ATOM 5228 N N . SER B 1 168 ? -19.562 -30.062 -9.914 1 91.75 168 SER B N 1
ATOM 5229 C CA . SER B 1 168 ? -20.906 -30.172 -9.344 1 91.75 168 SER B CA 1
ATOM 5230 C C . SER B 1 168 ? -21.625 -31.422 -9.852 1 91.75 168 SER B C 1
ATOM 5232 O O . SER B 1 168 ? -22.516 -31.953 -9.188 1 91.75 168 SER B O 1
ATOM 5234 N N . GLU B 1 169 ? -21.25 -31.875 -10.969 1 90.56 169 GLU B N 1
ATOM 5235 C CA . GLU B 1 169 ? -21.906 -33.062 -11.555 1 90.56 169 GLU B CA 1
ATOM 5236 C C . GLU B 1 169 ? -21.516 -34.312 -10.812 1 90.56 169 GLU B C 1
ATOM 5238 O O . GLU B 1 169 ? -22.359 -35.188 -10.586 1 90.56 169 GLU B O 1
ATOM 5243 N N . THR B 1 170 ? -20.312 -34.375 -10.484 1 91.81 170 THR B N 1
ATOM 5244 C CA . THR B 1 170 ? -19.828 -35.594 -9.836 1 91.81 170 THR B CA 1
ATOM 5245 C C . THR B 1 170 ? -19.594 -35.344 -8.344 1 91.81 170 THR B C 1
ATOM 5247 O O . THR B 1 170 ? -19.312 -36.281 -7.602 1 91.81 170 THR B O 1
ATOM 5250 N N . ASN B 1 171 ? -19.719 -34.188 -7.867 1 94.12 171 ASN B N 1
ATOM 5251 C CA . ASN B 1 171 ? -19.406 -33.812 -6.492 1 94.12 171 ASN B CA 1
ATOM 5252 C C . ASN B 1 171 ? -18.016 -34.281 -6.09 1 94.12 171 ASN B C 1
ATOM 5254 O O . ASN B 1 171 ? -17.859 -34.969 -5.082 1 94.12 171 ASN B O 1
ATOM 5258 N N . SER B 1 172 ? -17.062 -34 -6.898 1 96 172 SER B N 1
ATOM 5259 C CA . SER B 1 172 ? -15.68 -34.406 -6.676 1 96 172 SER B CA 1
ATOM 5260 C C . SER B 1 172 ? -14.727 -33.25 -6.941 1 96 172 SER B C 1
ATOM 5262 O O . SER B 1 172 ? -15.023 -32.344 -7.75 1 96 172 SER B O 1
ATOM 5264 N N . LEU B 1 173 ? -13.664 -33.25 -6.172 1 97.56 173 LEU B N 1
ATOM 5265 C CA . LEU B 1 173 ? -12.578 -32.281 -6.406 1 97.56 173 LEU B CA 1
ATOM 5266 C C . LEU B 1 173 ? -11.68 -32.781 -7.539 1 97.56 173 LEU B C 1
ATOM 5268 O O . LEU B 1 173 ? -11.016 -33.812 -7.414 1 97.56 173 LEU B O 1
ATOM 5272 N N . LEU B 1 174 ? -11.641 -32.031 -8.617 1 97.31 174 LEU B N 1
ATOM 5273 C CA . LEU B 1 174 ? -10.867 -32.469 -9.773 1 97.31 174 LEU B CA 1
ATOM 5274 C C . LEU B 1 174 ? -9.703 -31.5 -10.031 1 97.31 174 LEU B C 1
ATOM 5276 O O . LEU B 1 174 ? -9.852 -30.281 -9.914 1 97.31 174 LEU B O 1
ATOM 5280 N N . GLN B 1 175 ? -8.586 -32.062 -10.305 1 96.25 175 GLN B N 1
ATOM 5281 C CA . GLN B 1 175 ? -7.355 -31.312 -10.547 1 96.25 175 GLN B CA 1
ATOM 5282 C C . GLN B 1 175 ? -7.301 -30.797 -11.984 1 96.25 175 GLN B C 1
ATOM 5284 O O . GLN B 1 175 ? -7.508 -31.562 -12.93 1 96.25 175 GLN B O 1
ATOM 5289 N N . ILE B 1 176 ? -7.023 -29.531 -12.141 1 91.31 176 ILE B N 1
ATOM 5290 C CA . ILE B 1 176 ? -6.941 -28.875 -13.438 1 91.31 176 ILE B CA 1
ATOM 5291 C C . ILE B 1 176 ? -5.523 -29 -13.992 1 91.31 176 ILE B C 1
ATOM 5293 O O . ILE B 1 176 ? -5.336 -29.344 -15.164 1 91.31 176 ILE B O 1
ATOM 5297 N N . GLU B 1 177 ? -4.578 -28.641 -13.141 1 92.5 177 GLU B N 1
ATOM 5298 C CA . GLU B 1 177 ? -3.188 -28.641 -13.586 1 92.5 177 GLU B CA 1
ATOM 5299 C C . GLU B 1 177 ? -2.234 -28.438 -12.406 1 92.5 177 GLU B C 1
ATOM 5301 O O . GLU B 1 177 ? -2.646 -28 -11.328 1 92.5 177 GLU B O 1
ATOM 5306 N N . LEU B 1 178 ? -1.045 -28.891 -12.656 1 96.38 178 LEU B N 1
ATOM 5307 C CA . LEU B 1 178 ? 0.064 -28.641 -11.742 1 96.38 178 LEU B CA 1
ATOM 5308 C C . LEU B 1 178 ? 1.051 -27.641 -12.336 1 96.38 178 LEU B C 1
ATOM 5310 O O . LEU B 1 178 ? 1.542 -27.844 -13.453 1 96.38 178 LEU B O 1
ATOM 5314 N N . ASN B 1 179 ? 1.324 -26.562 -11.617 1 95.88 179 ASN B N 1
ATOM 5315 C CA . ASN B 1 179 ? 2.297 -25.562 -12.031 1 95.88 179 ASN B CA 1
ATOM 5316 C C . ASN B 1 179 ? 3.623 -25.719 -11.289 1 95.88 179 ASN B C 1
ATOM 5318 O O . ASN B 1 179 ? 3.662 -25.688 -10.062 1 95.88 179 ASN B O 1
ATOM 5322 N N . THR B 1 180 ? 4.684 -25.859 -12.047 1 98.19 180 THR B N 1
ATOM 5323 C CA . THR B 1 180 ? 5.984 -26.062 -11.422 1 98.19 180 THR B CA 1
ATOM 5324 C C . THR B 1 180 ? 6.887 -24.844 -11.648 1 98.19 180 THR B C 1
ATOM 5326 O O . THR B 1 180 ? 8.008 -24.797 -11.141 1 98.19 180 THR B O 1
ATOM 5329 N N . ILE B 1 181 ? 6.418 -23.906 -12.445 1 97.75 181 ILE B N 1
ATOM 5330 C CA . ILE B 1 181 ? 7.199 -22.703 -12.719 1 97.75 181 ILE B CA 1
ATOM 5331 C C . ILE B 1 181 ? 6.312 -21.469 -12.578 1 97.75 181 ILE B C 1
ATOM 5333 O O . ILE B 1 181 ? 5.145 -21.484 -12.977 1 97.75 181 ILE B O 1
ATOM 5337 N N . ALA B 1 182 ? 6.859 -20.453 -11.984 1 95.75 182 ALA B N 1
ATOM 5338 C CA . ALA B 1 182 ? 6.223 -19.156 -11.875 1 95.75 182 ALA B CA 1
ATOM 5339 C C . ALA B 1 182 ? 4.844 -19.266 -11.227 1 95.75 182 ALA B C 1
ATOM 5341 O O . ALA B 1 182 ? 3.854 -18.781 -11.773 1 95.75 182 ALA B O 1
ATOM 5342 N N . SER B 1 183 ? 4.781 -20.031 -10.141 1 94.88 183 SER B N 1
ATOM 5343 C CA . SER B 1 183 ? 3.545 -20.094 -9.367 1 94.88 183 SER B CA 1
ATOM 5344 C C . SER B 1 183 ? 3.223 -18.75 -8.727 1 94.88 183 SER B C 1
ATOM 5346 O O . SER B 1 183 ? 3.627 -18.484 -7.594 1 94.88 183 SER B O 1
ATOM 5348 N N . SER B 1 184 ? 2.389 -18.016 -9.352 1 92.44 184 SER B N 1
ATOM 5349 C CA . SER B 1 184 ? 2.211 -16.609 -9.031 1 92.44 184 SER B CA 1
ATOM 5350 C C . SER B 1 184 ? 1.246 -16.422 -7.863 1 92.44 184 SER B C 1
ATOM 5352 O O . SER B 1 184 ? 0.506 -17.344 -7.512 1 92.44 184 SER B O 1
ATOM 5354 N N . PHE B 1 185 ? 1.348 -15.273 -7.156 1 96.75 185 PHE B N 1
ATOM 5355 C CA . PHE B 1 185 ? 0.392 -14.641 -6.254 1 96.75 185 PHE B CA 1
ATOM 5356 C C . PHE B 1 185 ? 0.487 -15.242 -4.855 1 96.75 185 PHE B C 1
ATOM 5358 O O . PHE B 1 185 ? -0.471 -15.18 -4.082 1 96.75 185 PHE B O 1
ATOM 5365 N N . PRO B 1 186 ? 1.565 -15.93 -4.512 1 98 186 PRO B N 1
ATOM 5366 C CA . PRO B 1 186 ? 1.653 -16.266 -3.088 1 98 186 PRO B CA 1
ATOM 5367 C C . PRO B 1 186 ? 1.554 -15.047 -2.186 1 98 186 PRO B C 1
ATOM 5369 O O . PRO B 1 186 ? 1.041 -15.133 -1.066 1 98 186 PRO B O 1
ATOM 5372 N N . GLY B 1 187 ? 2.066 -13.93 -2.635 1 97.94 187 GLY B N 1
ATOM 5373 C CA . GLY B 1 187 ? 2.008 -12.695 -1.868 1 97.94 187 GLY B CA 1
ATOM 5374 C C . GLY B 1 187 ? 0.62 -12.086 -1.829 1 97.94 187 GLY B C 1
ATOM 5375 O O . GLY B 1 187 ? -0.039 -12.094 -0.788 1 97.94 187 GLY B O 1
ATOM 5376 N N . LEU B 1 188 ? 0.111 -11.633 -3 1 98.31 188 LEU B N 1
ATOM 5377 C CA . LEU B 1 188 ? -1.172 -10.945 -3.078 1 98.31 188 LEU B CA 1
ATOM 5378 C C . LEU B 1 188 ? -2.312 -11.875 -2.672 1 98.31 188 LEU B C 1
ATOM 5380 O O . LEU B 1 188 ? -3.312 -11.422 -2.109 1 98.31 188 LEU B O 1
ATOM 5384 N N . GLY B 1 189 ? -2.146 -13.172 -2.961 1 98 189 GLY B N 1
ATOM 5385 C CA . GLY B 1 189 ? -3.145 -14.125 -2.496 1 98 189 GLY B CA 1
ATOM 5386 C C . GLY B 1 189 ? -3.279 -14.156 -0.985 1 98 189 GLY B C 1
ATOM 5387 O O . GLY B 1 189 ? -4.391 -14.242 -0.458 1 98 189 GLY B O 1
ATOM 5388 N N . SER B 1 190 ? -2.18 -14.102 -0.308 1 98.12 190 SER B N 1
ATOM 5389 C CA . SER B 1 190 ? -2.191 -14.039 1.15 1 98.12 190 SER B CA 1
ATOM 5390 C C . SER B 1 190 ? -2.844 -12.75 1.645 1 98.12 190 SER B C 1
ATOM 5392 O O . SER B 1 190 ? -3.592 -12.766 2.623 1 98.12 190 SER B O 1
ATOM 5394 N N . LEU B 1 191 ? -2.627 -11.688 0.957 1 98.06 191 LEU B N 1
ATOM 5395 C CA . LEU B 1 191 ? -3.168 -10.391 1.347 1 98.06 191 LEU B CA 1
ATOM 5396 C C . LEU B 1 191 ? -4.68 -10.352 1.162 1 98.06 191 LEU B C 1
ATOM 5398 O O . LEU B 1 191 ? -5.391 -9.727 1.95 1 98.06 191 LEU B O 1
ATOM 5402 N N . VAL B 1 192 ? -5.172 -10.969 0.122 1 98.44 192 VAL B N 1
ATOM 5403 C CA . VAL B 1 192 ? -6.609 -10.945 -0.119 1 98.44 192 VAL B CA 1
ATOM 5404 C C . VAL B 1 192 ? -7.336 -11.664 1.018 1 98.44 192 VAL B C 1
ATOM 5406 O O . VAL B 1 192 ? -8.438 -11.273 1.409 1 98.44 192 VAL B O 1
ATOM 5409 N N . SER B 1 193 ? -6.746 -12.766 1.503 1 98.62 193 SER B N 1
ATOM 5410 C CA . SER B 1 193 ? -7.332 -13.438 2.658 1 98.62 193 SER B CA 1
ATOM 5411 C C . SER B 1 193 ? -7.449 -12.492 3.848 1 98.62 193 SER B C 1
ATOM 5413 O O . SER B 1 193 ? -8.461 -12.5 4.559 1 98.62 193 SER B O 1
ATOM 5415 N N . GLU B 1 194 ? -6.445 -11.672 4.062 1 98.19 194 GLU B N 1
ATOM 5416 C CA . GLU B 1 194 ? -6.473 -10.695 5.148 1 98.19 194 GLU B CA 1
ATOM 5417 C C . GLU B 1 194 ? -7.492 -9.594 4.875 1 98.19 194 GLU B C 1
ATOM 5419 O O . GLU B 1 194 ? -8.148 -9.109 5.797 1 98.19 194 GLU B O 1
ATOM 5424 N N . LEU B 1 195 ? -7.559 -9.164 3.635 1 98.44 195 LEU B N 1
ATOM 5425 C CA . LEU B 1 195 ? -8.586 -8.203 3.246 1 98.44 195 LEU B CA 1
ATOM 5426 C C . LEU B 1 195 ? -9.977 -8.711 3.621 1 98.44 195 LEU B C 1
ATOM 5428 O O . LEU B 1 195 ? -10.742 -8 4.281 1 98.44 195 LEU B O 1
ATOM 5432 N N . HIS B 1 196 ? -10.273 -9.938 3.197 1 98.62 196 HIS B N 1
ATOM 5433 C CA . HIS B 1 196 ? -11.586 -10.516 3.457 1 98.62 196 HIS B CA 1
ATOM 5434 C C . HIS B 1 196 ? -11.836 -10.664 4.953 1 98.62 196 HIS B C 1
ATOM 5436 O O . HIS B 1 196 ? -12.938 -10.406 5.434 1 98.62 196 HIS B O 1
ATOM 5442 N N . ARG B 1 197 ? -10.844 -11.156 5.656 1 98.19 197 ARG B N 1
ATOM 5443 C CA . ARG B 1 197 ? -10.984 -11.266 7.102 1 98.19 197 ARG B CA 1
ATOM 5444 C C . ARG B 1 197 ? -11.312 -9.914 7.727 1 98.19 197 ARG B C 1
ATOM 5446 O O . ARG B 1 197 ? -12.18 -9.82 8.602 1 98.19 197 ARG B O 1
ATOM 5453 N N . THR B 1 198 ? -10.641 -8.859 7.32 1 96.25 198 THR B N 1
ATOM 5454 C CA . THR B 1 198 ? -10.859 -7.512 7.828 1 96.25 198 THR B CA 1
ATOM 5455 C C . THR B 1 198 ? -12.273 -7.031 7.508 1 96.25 198 THR B C 1
ATOM 5457 O O . THR B 1 198 ? -12.953 -6.469 8.367 1 96.25 198 THR B O 1
ATOM 5460 N N . LEU B 1 199 ? -12.688 -7.215 6.285 1 96.81 199 LEU B N 1
ATOM 5461 C CA . LEU B 1 199 ? -14.023 -6.805 5.875 1 96.81 199 LEU B CA 1
ATOM 5462 C C . LEU B 1 199 ? -15.094 -7.543 6.68 1 96.81 199 LEU B C 1
ATOM 5464 O O . LEU B 1 199 ? -16.078 -6.945 7.102 1 96.81 199 LEU B O 1
ATOM 5468 N N . LEU B 1 200 ? -14.852 -8.859 6.91 1 96.81 200 LEU B N 1
ATOM 5469 C CA . LEU B 1 200 ? -15.859 -9.641 7.613 1 96.81 200 LEU B CA 1
ATOM 5470 C C . LEU B 1 200 ? -15.867 -9.312 9.102 1 96.81 200 LEU B C 1
ATOM 5472 O O . LEU B 1 200 ? -16.891 -9.484 9.781 1 96.81 200 LEU B O 1
ATOM 5476 N N . LYS B 1 201 ? -14.75 -8.922 9.648 1 94.12 201 LYS B N 1
ATOM 5477 C CA . LYS B 1 201 ? -14.758 -8.422 11.016 1 94.12 201 LYS B CA 1
ATOM 5478 C C . LYS B 1 201 ? -15.664 -7.203 11.148 1 94.12 201 LYS B C 1
ATOM 5480 O O . LYS B 1 201 ? -16.328 -7.02 12.18 1 94.12 201 LYS B O 1
ATOM 5485 N N . GLN B 1 202 ? -15.68 -6.434 10.133 1 91.12 202 GLN B N 1
ATOM 5486 C CA . GLN B 1 202 ? -16.422 -5.188 10.172 1 91.12 202 GLN B CA 1
ATOM 5487 C C . GLN B 1 202 ? -17.875 -5.406 9.758 1 91.12 202 GLN B C 1
ATOM 5489 O O . GLN B 1 202 ? -18.797 -4.828 10.352 1 91.12 202 GLN B O 1
ATOM 5494 N N . TYR B 1 203 ? -18.094 -6.266 8.742 1 92.75 203 TYR B N 1
ATOM 5495 C CA . TYR B 1 203 ? -19.406 -6.359 8.125 1 92.75 203 TYR B CA 1
ATOM 5496 C C . TYR B 1 203 ? -20.016 -7.742 8.328 1 92.75 203 TYR B C 1
ATOM 5498 O O . TYR B 1 203 ? -21.156 -7.988 7.969 1 92.75 203 TYR B O 1
ATOM 5506 N N . GLY B 1 204 ? -19.297 -8.625 8.93 1 90.19 204 GLY B N 1
ATOM 5507 C CA . GLY B 1 204 ? -19.703 -10.016 9.023 1 90.19 204 GLY B CA 1
ATOM 5508 C C . GLY B 1 204 ? -21 -10.219 9.766 1 90.19 204 GLY B C 1
ATOM 5509 O O . GLY B 1 204 ? -21.797 -11.086 9.414 1 90.19 204 GLY B O 1
ATOM 5510 N N . LYS B 1 205 ? -21.25 -9.391 10.789 1 89.75 205 LYS B N 1
ATOM 5511 C CA . LYS B 1 205 ? -22.484 -9.516 11.555 1 89.75 205 LYS B CA 1
ATOM 5512 C C . LYS B 1 205 ? -23.703 -9.203 10.695 1 89.75 205 LYS B C 1
ATOM 5514 O O . LYS B 1 205 ? -24.703 -9.922 10.742 1 89.75 205 LYS B O 1
ATOM 5519 N N . VAL B 1 206 ? -23.594 -8.242 9.883 1 88.88 206 VAL B N 1
ATOM 5520 C CA . VAL B 1 206 ? -24.688 -7.824 9.023 1 88.88 206 VAL B CA 1
ATOM 5521 C C . VAL B 1 206 ? -24.844 -8.82 7.871 1 88.88 206 VAL B C 1
ATOM 5523 O O . VAL B 1 206 ? -25.969 -9.102 7.438 1 88.88 206 VAL B O 1
ATOM 5526 N N . LEU B 1 207 ? -23.734 -9.43 7.402 1 91.69 207 LEU B N 1
ATOM 5527 C CA . LEU B 1 207 ? -23.75 -10.312 6.238 1 91.69 207 LEU B CA 1
ATOM 5528 C C . LEU B 1 207 ? -23.984 -11.758 6.652 1 91.69 207 LEU B C 1
ATOM 5530 O O . LEU B 1 207 ? -24.25 -12.617 5.809 1 91.69 207 LEU B O 1
ATOM 5534 N N . GLY B 1 208 ? -23.906 -12 7.91 1 93.06 208 GLY B N 1
ATOM 5535 C CA . GLY B 1 208 ? -24.031 -13.359 8.406 1 93.06 208 GLY B CA 1
ATOM 5536 C C . GLY B 1 208 ? -22.828 -14.227 8.055 1 93.06 208 GLY B C 1
ATOM 5537 O O . GLY B 1 208 ? -22.984 -15.414 7.754 1 93.06 208 GLY B O 1
ATOM 5538 N N . LEU B 1 209 ? -21.672 -13.648 7.93 1 95.44 209 LEU B N 1
ATOM 5539 C CA . LEU B 1 209 ? -20.453 -14.359 7.59 1 95.44 209 LEU B CA 1
ATOM 5540 C C . LEU B 1 209 ? -19.438 -14.273 8.727 1 95.44 209 LEU B C 1
ATOM 5542 O O . LEU B 1 209 ? -19.297 -13.219 9.352 1 95.44 209 LEU B O 1
ATOM 5546 N N . ASP B 1 210 ? -18.703 -15.352 9.023 1 97.06 210 ASP B N 1
ATOM 5547 C CA . ASP B 1 210 ? -17.766 -15.453 10.125 1 97.06 210 ASP B CA 1
ATOM 5548 C C . ASP B 1 210 ? -16.312 -15.359 9.625 1 97.06 210 ASP B C 1
ATOM 5550 O O . ASP B 1 210 ? -15.844 -16.25 8.922 1 97.06 210 ASP B O 1
ATOM 5554 N N . PRO B 1 211 ? -15.602 -14.336 10.047 1 97.38 211 PRO B N 1
ATOM 5555 C CA . PRO B 1 211 ? -14.211 -14.188 9.602 1 97.38 211 PRO B CA 1
ATOM 5556 C C . PRO B 1 211 ? -13.328 -15.352 10.031 1 97.38 211 PRO B C 1
ATOM 5558 O O . PRO B 1 211 ? -12.305 -15.617 9.398 1 97.38 211 PRO B O 1
ATOM 5561 N N . LYS B 1 212 ? -13.672 -16.109 11.039 1 97.44 212 LYS B N 1
ATOM 5562 C CA . LYS B 1 212 ? -12.875 -17.219 11.539 1 97.44 212 LYS B CA 1
ATOM 5563 C C . LYS B 1 212 ? -12.891 -18.391 10.57 1 97.44 212 LYS B C 1
ATOM 5565 O O . LYS B 1 212 ? -12.055 -19.297 10.664 1 97.44 212 LYS B O 1
ATOM 5570 N N . ARG B 1 213 ? -13.805 -18.344 9.633 1 98 213 ARG B N 1
ATOM 5571 C CA . ARG B 1 213 ? -13.953 -19.438 8.68 1 98 213 ARG B CA 1
ATOM 5572 C C . ARG B 1 213 ? -13.047 -19.219 7.465 1 98 213 ARG B C 1
ATOM 5574 O O . ARG B 1 213 ? -12.984 -20.078 6.578 1 98 213 ARG B O 1
ATOM 5581 N N . ILE B 1 214 ? -12.32 -18.141 7.43 1 98.56 214 ILE B N 1
ATOM 5582 C CA . ILE B 1 214 ? -11.297 -17.922 6.406 1 98.56 214 ILE B CA 1
ATOM 5583 C C . ILE B 1 214 ? -9.977 -18.547 6.859 1 98.56 214 ILE B C 1
ATOM 5585 O O . ILE B 1 214 ? -9.367 -18.078 7.824 1 98.56 214 ILE B O 1
ATOM 5589 N N . PRO B 1 215 ? -9.539 -19.547 6.195 1 98.31 215 PRO B N 1
ATOM 5590 C CA . PRO B 1 215 ? -8.289 -20.172 6.641 1 98.31 215 PRO B CA 1
ATOM 5591 C C . PRO B 1 215 ? -7.078 -19.25 6.473 1 98.31 215 PRO B C 1
ATOM 5593 O O . PRO B 1 215 ? -7.055 -18.422 5.562 1 98.31 215 PRO B O 1
ATOM 5596 N N . GLN B 1 216 ? -6.082 -19.438 7.367 1 97.12 216 GLN B N 1
ATOM 5597 C CA . GLN B 1 216 ? -4.84 -18.688 7.227 1 97.12 216 GLN B CA 1
ATOM 5598 C C . GLN B 1 216 ? -4.148 -19.016 5.906 1 97.12 216 GLN B C 1
ATOM 5600 O O . GLN B 1 216 ? -4.266 -20.141 5.398 1 97.12 216 GLN B O 1
ATOM 5605 N N . ASN B 1 217 ? -3.539 -18.078 5.348 1 98.38 217 ASN B N 1
ATOM 5606 C CA . ASN B 1 217 ? -2.799 -18.25 4.102 1 98.38 217 ASN B CA 1
ATOM 5607 C C . ASN B 1 217 ? -1.336 -17.844 4.262 1 98.38 217 ASN B C 1
ATOM 5609 O O . ASN B 1 217 ? -1.005 -16.672 4.207 1 98.38 217 ASN B O 1
ATOM 5613 N N . TRP B 1 218 ? -0.444 -18.797 4.309 1 97 218 TRP B N 1
ATOM 5614 C CA . TRP B 1 218 ? 0.969 -18.562 4.582 1 97 218 TRP B CA 1
ATOM 5615 C C . TRP B 1 218 ? 1.812 -18.766 3.328 1 97 218 TRP B C 1
ATOM 5617 O O . TRP B 1 218 ? 2.99 -19.109 3.416 1 97 218 TRP B O 1
ATOM 5627 N N . ALA B 1 219 ? 1.199 -18.594 2.205 1 98.31 219 ALA B N 1
ATOM 5628 C CA . ALA B 1 219 ? 1.872 -18.922 0.95 1 98.31 219 ALA B CA 1
ATOM 5629 C C . ALA B 1 219 ? 3.162 -18.125 0.798 1 98.31 219 ALA B C 1
ATOM 5631 O O . ALA B 1 219 ? 4.219 -18.688 0.493 1 98.31 219 ALA B O 1
ATOM 5632 N N . ALA B 1 220 ? 3.117 -16.859 1.064 1 97.44 220 ALA B N 1
ATOM 5633 C CA . ALA B 1 220 ? 4.273 -15.984 0.869 1 97.44 220 ALA B CA 1
ATOM 5634 C C . ALA B 1 220 ? 5.398 -16.328 1.839 1 97.44 220 ALA B C 1
ATOM 5636 O O . ALA B 1 220 ? 6.555 -16.484 1.434 1 97.44 220 ALA B O 1
ATOM 5637 N N . THR B 1 221 ? 5.141 -16.484 3.117 1 97.5 221 THR B N 1
ATOM 5638 C CA . THR B 1 221 ? 6.141 -16.75 4.145 1 97.5 221 THR B CA 1
ATOM 5639 C C . THR B 1 221 ? 6.75 -18.141 3.957 1 97.5 221 THR B C 1
ATOM 5641 O O . THR B 1 221 ? 7.957 -18.328 4.145 1 97.5 221 THR B O 1
ATOM 5644 N N . GLN B 1 222 ? 5.926 -19.078 3.547 1 98.06 222 GLN B N 1
ATOM 5645 C CA . GLN B 1 222 ? 6.426 -20.438 3.408 1 98.06 222 GLN B CA 1
ATOM 5646 C C . GLN B 1 222 ? 7.246 -20.594 2.129 1 98.06 222 GLN B C 1
ATOM 5648 O O . GLN B 1 222 ? 8.211 -21.359 2.096 1 98.06 222 GLN B O 1
ATOM 5653 N N . PHE B 1 223 ? 6.844 -19.953 1.038 1 98.5 223 PHE B N 1
ATOM 5654 C CA . PHE B 1 223 ? 7.691 -19.938 -0.149 1 98.5 223 PHE B CA 1
ATOM 5655 C C . PHE B 1 223 ? 9.023 -19.266 0.152 1 98.5 223 PHE B C 1
ATOM 5657 O O . PHE B 1 223 ? 10.078 -19.734 -0.288 1 98.5 223 PHE B O 1
ATOM 5664 N N . ALA B 1 224 ? 9 -18.156 0.938 1 98.19 224 ALA B N 1
ATOM 5665 C CA . ALA B 1 224 ? 10.234 -17.484 1.336 1 98.19 224 ALA B CA 1
ATOM 5666 C C . ALA B 1 224 ? 11.102 -18.406 2.193 1 98.19 224 ALA B C 1
ATOM 5668 O O . ALA B 1 224 ? 12.328 -18.406 2.064 1 98.19 224 ALA B O 1
ATOM 5669 N N . GLU B 1 225 ? 10.438 -19.141 3.049 1 98.19 225 GLU B N 1
ATOM 5670 C CA . GLU B 1 225 ? 11.164 -20.094 3.869 1 98.19 225 GLU B CA 1
ATOM 5671 C C . GLU B 1 225 ? 11.883 -21.125 3.004 1 98.19 225 GLU B C 1
ATOM 5673 O O . GLU B 1 225 ? 13.055 -21.438 3.246 1 98.19 225 GLU B O 1
ATOM 5678 N N . ALA B 1 226 ? 11.188 -21.641 1.999 1 98.75 226 ALA B N 1
ATOM 5679 C CA . ALA B 1 226 ? 11.789 -22.625 1.114 1 98.75 226 ALA B CA 1
ATOM 5680 C C . ALA B 1 226 ? 12.992 -22.047 0.382 1 98.75 226 ALA B C 1
ATOM 5682 O O . ALA B 1 226 ? 14.047 -22.688 0.304 1 98.75 226 ALA B O 1
ATOM 5683 N N . LEU B 1 227 ? 12.898 -20.875 -0.109 1 98.75 227 LEU B N 1
ATOM 5684 C CA . LEU B 1 227 ? 13.992 -20.203 -0.798 1 98.75 227 LEU B CA 1
ATOM 5685 C C . LEU B 1 227 ? 15.156 -19.938 0.154 1 98.75 227 LEU B C 1
ATOM 5687 O O . LEU B 1 227 ? 16.312 -20.188 -0.195 1 98.75 227 LEU B O 1
ATOM 5691 N N . GLY B 1 228 ? 14.82 -19.453 1.349 1 98.62 228 GLY B N 1
ATOM 5692 C CA . GLY B 1 228 ? 15.844 -19.156 2.342 1 98.62 228 GLY B CA 1
ATOM 5693 C C . GLY B 1 228 ? 16.609 -20.391 2.785 1 98.62 228 GLY B C 1
ATOM 5694 O O . GLY B 1 228 ? 17.828 -20.344 2.945 1 98.62 228 GLY B O 1
ATOM 5695 N N . ARG B 1 229 ? 15.875 -21.469 2.957 1 98.56 229 ARG B N 1
ATOM 5696 C CA . ARG B 1 229 ? 16.516 -22.719 3.375 1 98.56 229 ARG B CA 1
ATOM 5697 C C . ARG B 1 229 ? 17.375 -23.281 2.252 1 98.56 229 ARG B C 1
ATOM 5699 O O . ARG B 1 229 ? 18.438 -23.875 2.506 1 98.56 229 ARG B O 1
ATOM 5706 N N . ALA B 1 230 ? 16.891 -23.188 1.022 1 98.81 230 ALA B N 1
ATOM 5707 C CA . ALA B 1 230 ? 17.719 -23.609 -0.108 1 98.81 230 ALA B CA 1
ATOM 5708 C C . ALA B 1 230 ? 19 -22.781 -0.177 1 98.81 230 ALA B C 1
ATOM 5710 O O . ALA B 1 230 ? 20.078 -23.328 -0.438 1 98.81 230 ALA B O 1
ATOM 5711 N N . TRP B 1 231 ? 18.891 -21.484 0.024 1 98.75 231 TRP B N 1
ATOM 5712 C CA . TRP B 1 231 ? 20.031 -20.578 0.08 1 98.75 231 TRP B CA 1
ATOM 5713 C C . TRP B 1 231 ? 21.016 -21.031 1.163 1 98.75 231 TRP B C 1
ATOM 5715 O O . TRP B 1 231 ? 22.234 -21.062 0.935 1 98.75 231 TRP B O 1
ATOM 5725 N N . ALA B 1 232 ? 20.484 -21.391 2.307 1 98.5 232 ALA B N 1
ATOM 5726 C CA . ALA B 1 232 ? 21.328 -21.844 3.412 1 98.5 232 ALA B CA 1
ATOM 5727 C C . ALA B 1 232 ? 22.047 -23.141 3.059 1 98.5 232 ALA B C 1
ATOM 5729 O O . ALA B 1 232 ? 23.219 -23.328 3.418 1 98.5 232 ALA B O 1
ATOM 5730 N N . GLU B 1 233 ? 21.375 -24.109 2.354 1 98.38 233 GLU B N 1
ATOM 5731 C CA . GLU B 1 233 ? 21.969 -25.375 1.953 1 98.38 233 GLU B CA 1
ATOM 5732 C C . GLU B 1 233 ? 23.109 -25.172 0.974 1 98.38 233 GLU B C 1
ATOM 5734 O O . GLU B 1 233 ? 24.047 -25.969 0.933 1 98.38 233 GLU B O 1
ATOM 5739 N N . TYR B 1 234 ? 23.016 -24.141 0.181 1 98.12 234 TYR B N 1
ATOM 5740 C CA . TYR B 1 234 ? 24.094 -23.797 -0.754 1 98.12 234 TYR B CA 1
ATOM 5741 C C . TYR B 1 234 ? 25.375 -23.453 -0.011 1 98.12 234 TYR B C 1
ATOM 5743 O O . TYR B 1 234 ? 26.469 -23.609 -0.544 1 98.12 234 TYR B O 1
ATOM 5751 N N . ASN B 1 235 ? 25.297 -22.906 1.169 1 97 235 ASN B N 1
ATOM 5752 C CA . ASN B 1 235 ? 26.375 -22.719 2.137 1 97 235 ASN B CA 1
ATOM 5753 C C . ASN B 1 235 ? 27.375 -21.656 1.673 1 97 235 ASN B C 1
ATOM 5755 O O . ASN B 1 235 ? 28.578 -21.891 1.663 1 97 235 ASN B O 1
ATOM 5759 N N . ASN B 1 236 ? 26.938 -20.5 1.167 1 97.56 236 ASN B N 1
ATOM 5760 C CA . ASN B 1 236 ? 27.672 -19.281 0.855 1 97.56 236 ASN B CA 1
ATOM 5761 C C . ASN B 1 236 ? 26.922 -18.031 1.296 1 97.56 236 ASN B C 1
ATOM 5763 O O . ASN B 1 236 ? 26.016 -17.578 0.592 1 97.56 236 ASN B O 1
ATOM 5767 N N . ASP B 1 237 ? 27.312 -17.438 2.371 1 94.94 237 ASP B N 1
ATOM 5768 C CA . ASP B 1 237 ? 26.562 -16.375 3.047 1 94.94 237 ASP B CA 1
ATOM 5769 C C . ASP B 1 237 ? 26.594 -15.078 2.236 1 94.94 237 ASP B C 1
ATOM 5771 O O . ASP B 1 237 ? 25.828 -14.156 2.502 1 94.94 237 ASP B O 1
ATOM 5775 N N . SER B 1 238 ? 27.422 -15.031 1.255 1 95.44 238 SER B N 1
ATOM 5776 C CA . SER B 1 238 ? 27.516 -13.82 0.449 1 95.44 238 SER B CA 1
ATOM 5777 C C . SER B 1 238 ? 26.703 -13.945 -0.837 1 95.44 238 SER B C 1
ATOM 5779 O O . SER B 1 238 ? 26.531 -12.961 -1.56 1 95.44 238 SER B O 1
ATOM 5781 N N . ALA B 1 239 ? 26.25 -15.148 -1.163 1 98.44 239 ALA B N 1
ATOM 5782 C CA . ALA B 1 239 ? 25.516 -15.383 -2.402 1 98.44 239 ALA B CA 1
ATOM 5783 C C . ALA B 1 239 ? 24.125 -14.766 -2.334 1 98.44 239 ALA B C 1
ATOM 5785 O O . ALA B 1 239 ? 23.609 -14.492 -1.247 1 98.44 239 ALA B O 1
ATOM 5786 N N . VAL B 1 240 ? 23.562 -14.516 -3.463 1 98.38 240 VAL B N 1
ATOM 5787 C CA . VAL B 1 240 ? 22.234 -13.914 -3.533 1 98.38 240 VAL B CA 1
ATOM 5788 C C . VAL B 1 240 ? 21.25 -14.906 -4.156 1 98.38 240 VAL B C 1
ATOM 5790 O O . VAL B 1 240 ? 21.656 -15.945 -4.684 1 98.38 240 VAL B O 1
ATOM 5793 N N . VAL B 1 241 ? 19.984 -14.641 -3.967 1 98.75 241 VAL B N 1
ATOM 5794 C CA . VAL B 1 241 ? 18.922 -15.273 -4.75 1 98.75 241 VAL B CA 1
ATOM 5795 C C . VAL B 1 241 ? 18.641 -14.445 -6 1 98.75 241 VAL B C 1
ATOM 5797 O O . VAL B 1 241 ? 18.484 -13.227 -5.922 1 98.75 241 VAL B O 1
ATOM 5800 N N . LEU B 1 242 ? 18.641 -15.109 -7.113 1 98.88 242 LEU B N 1
ATOM 5801 C CA . LEU B 1 242 ? 18.297 -14.469 -8.375 1 98.88 242 LEU B CA 1
ATOM 5802 C C . LEU B 1 242 ? 16.844 -14.781 -8.758 1 98.88 242 LEU B C 1
ATOM 5804 O O . LEU B 1 242 ? 16.484 -15.945 -8.938 1 98.88 242 LEU B O 1
ATOM 5808 N N . MET B 1 243 ? 16.047 -13.805 -8.781 1 98.62 243 MET B N 1
ATOM 5809 C CA . MET B 1 243 ? 14.695 -13.961 -9.312 1 98.62 243 MET B CA 1
ATOM 5810 C C . MET B 1 243 ? 14.641 -13.555 -10.781 1 98.62 243 MET B C 1
ATOM 5812 O O . MET B 1 243 ? 14.898 -12.398 -11.125 1 98.62 243 MET B O 1
ATOM 5816 N N . VAL B 1 244 ? 14.336 -14.5 -11.656 1 98.81 244 VAL B N 1
ATOM 5817 C CA . VAL B 1 244 ? 14.211 -14.234 -13.086 1 98.81 244 VAL B CA 1
ATOM 5818 C C . VAL B 1 244 ? 12.828 -13.672 -13.391 1 98.81 244 VAL B C 1
ATOM 5820 O O . VAL B 1 244 ? 11.812 -14.344 -13.156 1 98.81 244 VAL B O 1
ATOM 5823 N N . VAL B 1 245 ? 12.797 -12.445 -13.914 1 98.25 245 VAL B N 1
ATOM 5824 C CA . VAL B 1 245 ? 11.523 -11.758 -14.062 1 98.25 245 VAL B CA 1
ATOM 5825 C C . VAL B 1 245 ? 11.336 -11.328 -15.516 1 98.25 245 VAL B C 1
ATOM 5827 O O . VAL B 1 245 ? 12.258 -11.445 -16.328 1 98.25 245 VAL B O 1
ATOM 5830 N N . GLN B 1 246 ? 10.133 -10.93 -15.906 1 97.44 246 GLN B N 1
ATOM 5831 C CA . GLN B 1 246 ? 9.844 -10.383 -17.234 1 97.44 246 GLN B CA 1
ATOM 5832 C C . GLN B 1 246 ? 10.266 -8.922 -17.328 1 97.44 246 GLN B C 1
ATOM 5834 O O . GLN B 1 246 ? 10.367 -8.227 -16.312 1 97.44 246 GLN B O 1
ATOM 5839 N N . PRO B 1 247 ? 10.547 -8.422 -18.547 1 96.19 247 PRO B N 1
ATOM 5840 C CA . PRO B 1 247 ? 10.969 -7.031 -18.703 1 96.19 247 PRO B CA 1
ATOM 5841 C C . PRO B 1 247 ? 9.922 -6.035 -18.219 1 96.19 247 PRO B C 1
ATOM 5843 O O . PRO B 1 247 ? 10.266 -5.016 -17.609 1 96.19 247 PRO B O 1
ATOM 5846 N N . GLU B 1 248 ? 8.695 -6.27 -18.5 1 95.25 248 GLU B N 1
ATOM 5847 C CA . GLU B 1 248 ? 7.566 -5.516 -17.969 1 95.25 248 GLU B CA 1
ATOM 5848 C C . GLU B 1 248 ? 6.766 -6.352 -16.969 1 95.25 248 GLU B C 1
ATOM 5850 O O . GLU B 1 248 ? 5.977 -7.207 -17.359 1 95.25 248 GLU B O 1
ATOM 5855 N N . GLU B 1 249 ? 6.977 -5.996 -15.711 1 95.94 249 GLU B N 1
ATOM 5856 C CA . GLU B 1 249 ? 6.398 -6.82 -14.648 1 95.94 249 GLU B CA 1
ATOM 5857 C C . GLU B 1 249 ? 5.367 -6.035 -13.844 1 95.94 249 GLU B C 1
ATOM 5859 O O . GLU B 1 249 ? 5.699 -5.418 -12.828 1 95.94 249 GLU B O 1
ATOM 5864 N N . ARG B 1 250 ? 4.109 -6.109 -14.211 1 95 250 ARG B N 1
ATOM 5865 C CA . ARG B 1 250 ? 3.053 -5.375 -13.523 1 95 250 ARG B CA 1
ATOM 5866 C C . ARG B 1 250 ? 2.648 -6.074 -12.234 1 95 250 ARG B C 1
ATOM 5868 O O . ARG B 1 250 ? 1.96 -5.488 -11.391 1 95 250 ARG B O 1
ATOM 5875 N N . ASN B 1 251 ? 3.098 -7.332 -12.086 1 94.88 251 ASN B N 1
ATOM 5876 C CA . ASN B 1 251 ? 2.834 -8.102 -10.875 1 94.88 251 ASN B CA 1
ATOM 5877 C C . ASN B 1 251 ? 4.035 -8.086 -9.93 1 94.88 251 ASN B C 1
ATOM 5879 O O . ASN B 1 251 ? 4.172 -8.961 -9.078 1 94.88 251 ASN B O 1
ATOM 5883 N N . MET B 1 252 ? 4.887 -7.113 -10.055 1 97.25 252 MET B N 1
ATOM 5884 C CA . MET B 1 252 ? 6.137 -7.09 -9.305 1 97.25 252 MET B CA 1
ATOM 5885 C C . MET B 1 252 ? 5.867 -7.027 -7.805 1 97.25 252 MET B C 1
ATOM 5887 O O . MET B 1 252 ? 6.66 -7.523 -7.004 1 97.25 252 MET B O 1
ATOM 5891 N N . TYR B 1 253 ? 4.785 -6.48 -7.41 1 97.69 253 TYR B N 1
ATOM 5892 C CA . TYR B 1 253 ? 4.527 -6.297 -5.984 1 97.69 253 TYR B CA 1
ATOM 5893 C C . TYR B 1 253 ? 4.195 -7.621 -5.312 1 97.69 253 TYR B C 1
ATOM 5895 O O . TYR B 1 253 ? 4.422 -7.793 -4.113 1 97.69 253 TYR B O 1
ATOM 5903 N N . ASP B 1 254 ? 3.629 -8.578 -6.082 1 97.69 254 ASP B N 1
ATOM 5904 C CA . ASP B 1 254 ? 3.541 -9.953 -5.598 1 97.69 254 ASP B CA 1
ATOM 5905 C C . ASP B 1 254 ? 4.93 -10.547 -5.367 1 97.69 254 ASP B C 1
ATOM 5907 O O . ASP B 1 254 ? 5.16 -11.219 -4.363 1 97.69 254 ASP B O 1
ATOM 5911 N N . GLN B 1 255 ? 5.805 -10.32 -6.246 1 97.75 255 GLN B N 1
ATOM 5912 C CA . GLN B 1 255 ? 7.176 -10.82 -6.18 1 97.75 255 GLN B CA 1
ATOM 5913 C C . GLN B 1 255 ? 7.922 -10.211 -4.992 1 97.75 255 GLN B C 1
ATOM 5915 O O . GLN B 1 255 ? 8.633 -10.914 -4.277 1 97.75 255 GLN B O 1
ATOM 5920 N N . TYR B 1 256 ? 7.703 -8.961 -4.781 1 96.94 256 TYR B N 1
ATOM 5921 C CA . TYR B 1 256 ? 8.43 -8.266 -3.729 1 96.94 256 TYR B CA 1
ATOM 5922 C C . TYR B 1 256 ? 7.934 -8.688 -2.352 1 96.94 256 TYR B C 1
ATOM 5924 O O . TYR B 1 256 ? 8.648 -8.539 -1.355 1 96.94 256 TYR B O 1
ATOM 5932 N N . CYS B 1 257 ? 6.715 -9.195 -2.275 1 96.19 257 CYS B N 1
ATOM 5933 C CA . CYS B 1 257 ? 6.289 -9.797 -1.02 1 96.19 257 CYS B CA 1
ATOM 5934 C C . CYS B 1 257 ? 7.25 -10.898 -0.589 1 96.19 257 CYS B C 1
ATOM 5936 O O . CYS B 1 257 ? 7.648 -10.961 0.576 1 96.19 257 CYS B O 1
ATOM 5938 N N . LEU B 1 258 ? 7.617 -11.727 -1.517 1 96.81 258 LEU B N 1
ATOM 5939 C CA . LEU B 1 258 ? 8.555 -12.812 -1.237 1 96.81 258 LEU B CA 1
ATOM 5940 C C . LEU B 1 258 ? 9.945 -12.266 -0.926 1 96.81 258 LEU B C 1
ATOM 5942 O O . LEU B 1 258 ? 10.586 -12.711 0.023 1 96.81 258 LEU B O 1
ATOM 5946 N N . VAL B 1 259 ? 10.398 -11.328 -1.712 1 96.75 259 VAL B N 1
ATOM 5947 C CA . VAL B 1 259 ? 11.719 -10.727 -1.563 1 96.75 259 VAL B CA 1
ATOM 5948 C C . VAL B 1 259 ? 11.859 -10.125 -0.167 1 96.75 259 VAL B C 1
ATOM 5950 O O . VAL B 1 259 ? 12.891 -10.297 0.49 1 96.75 259 VAL B O 1
ATOM 5953 N N . ASN B 1 260 ? 10.805 -9.445 0.265 1 94.5 260 ASN B N 1
ATOM 5954 C CA . ASN B 1 260 ? 10.836 -8.789 1.57 1 94.5 260 ASN B CA 1
ATOM 5955 C C . ASN B 1 260 ? 10.891 -9.812 2.703 1 94.5 260 ASN B C 1
ATOM 5957 O O . ASN B 1 260 ? 11.633 -9.633 3.67 1 94.5 260 ASN B O 1
ATOM 5961 N N . HIS B 1 261 ? 10.125 -10.875 2.586 1 95.88 261 HIS B N 1
ATOM 5962 C CA . HIS B 1 261 ? 10.156 -11.914 3.609 1 95.88 261 HIS B CA 1
ATOM 5963 C C . HIS B 1 261 ? 11.523 -12.594 3.668 1 95.88 261 HIS B C 1
ATOM 5965 O O . HIS B 1 261 ? 12.008 -12.922 4.75 1 95.88 261 HIS B O 1
ATOM 5971 N N . LEU B 1 262 ? 12.094 -12.82 2.486 1 96.62 262 LEU B N 1
ATOM 5972 C CA . LEU B 1 262 ? 13.422 -13.43 2.408 1 96.62 262 LEU B CA 1
ATOM 5973 C C . LEU B 1 262 ? 14.461 -12.57 3.119 1 96.62 262 LEU B C 1
ATOM 5975 O O . LEU B 1 262 ? 15.297 -13.086 3.865 1 96.62 262 LEU B O 1
ATOM 5979 N N . LYS B 1 263 ? 14.383 -11.336 2.896 1 93.81 263 LYS B N 1
ATOM 5980 C CA . LYS B 1 263 ? 15.328 -10.398 3.496 1 93.81 263 LYS B CA 1
ATOM 5981 C C . LYS B 1 263 ? 15.109 -10.281 5 1 93.81 263 LYS B C 1
ATOM 5983 O O . LYS B 1 263 ? 16.062 -10.383 5.781 1 93.81 263 LYS B O 1
ATOM 5988 N N . GLU B 1 264 ? 13.883 -10.086 5.406 1 92.25 264 GLU B N 1
ATOM 5989 C CA . GLU B 1 264 ? 13.547 -9.789 6.797 1 92.25 264 GLU B CA 1
ATOM 5990 C C . GLU B 1 264 ? 13.734 -11.016 7.684 1 92.25 264 GLU B C 1
ATOM 5992 O O . GLU B 1 264 ? 14.219 -10.906 8.812 1 92.25 264 GLU B O 1
ATOM 5997 N N . SER B 1 265 ? 13.406 -12.141 7.152 1 94.81 265 SER B N 1
ATOM 5998 C CA . SER B 1 265 ? 13.367 -13.336 7.992 1 94.81 265 SER B CA 1
ATOM 5999 C C . SER B 1 265 ? 14.641 -14.156 7.852 1 94.81 265 SER B C 1
ATOM 6001 O O . SER B 1 265 ? 15.039 -14.859 8.781 1 94.81 265 SER B O 1
ATOM 6003 N N . TYR B 1 266 ? 15.344 -13.984 6.727 1 94.94 266 TYR B N 1
ATOM 6004 C CA . TYR B 1 266 ? 16.469 -14.875 6.488 1 94.94 266 TYR B CA 1
ATOM 6005 C C . TYR B 1 266 ? 17.734 -14.086 6.172 1 94.94 266 TYR B C 1
ATOM 6007 O O . TYR B 1 266 ? 18.828 -14.656 6.062 1 94.94 266 TYR B O 1
ATOM 6015 N N . GLY B 1 267 ? 17.578 -12.82 6.059 1 92.69 267 GLY B N 1
ATOM 6016 C CA . GLY B 1 267 ? 18.734 -11.977 5.777 1 92.69 267 GLY B CA 1
ATOM 6017 C C . GLY B 1 267 ? 19.328 -12.211 4.398 1 92.69 267 GLY B C 1
ATOM 6018 O O . GLY B 1 267 ? 20.516 -11.977 4.176 1 92.69 267 GLY B O 1
ATOM 6019 N N . VAL B 1 268 ? 18.531 -12.68 3.449 1 95.62 268 VAL B N 1
ATOM 6020 C CA . VAL B 1 268 ? 19.016 -13.055 2.123 1 95.62 268 VAL B CA 1
ATOM 6021 C C . VAL B 1 268 ? 18.703 -11.938 1.126 1 95.62 268 VAL B C 1
ATOM 6023 O O . VAL B 1 268 ? 17.562 -11.484 1.024 1 95.62 268 VAL B O 1
ATOM 6026 N N . ALA B 1 269 ? 19.734 -11.492 0.45 1 94.19 269 ALA B N 1
ATOM 6027 C CA . ALA B 1 269 ? 19.547 -10.5 -0.604 1 94.19 269 ALA B CA 1
ATOM 6028 C C . ALA B 1 269 ? 19.047 -11.148 -1.891 1 94.19 269 ALA B C 1
ATOM 6030 O O . ALA B 1 269 ? 19.453 -12.266 -2.227 1 94.19 269 ALA B O 1
ATOM 6031 N N . THR B 1 270 ? 18.203 -10.445 -2.586 1 97.06 270 THR B N 1
ATOM 6032 C CA . THR B 1 270 ? 17.656 -10.922 -3.854 1 97.06 270 THR B CA 1
ATOM 6033 C C . THR B 1 270 ? 17.922 -9.914 -4.969 1 97.06 270 THR B C 1
ATOM 6035 O O . THR B 1 270 ? 17.797 -8.711 -4.766 1 97.06 270 THR B O 1
ATOM 6038 N N . ILE B 1 271 ? 18.375 -10.406 -6.109 1 96.5 271 ILE B N 1
ATOM 6039 C CA . ILE B 1 271 ? 18.453 -9.562 -7.297 1 96.5 271 ILE B CA 1
ATOM 6040 C C . ILE B 1 271 ? 17.422 -10.023 -8.328 1 96.5 271 ILE B C 1
ATOM 6042 O O . ILE B 1 271 ? 17.172 -11.219 -8.461 1 96.5 271 ILE B O 1
ATOM 6046 N N . ARG B 1 272 ? 16.781 -9.133 -8.969 1 96.94 272 ARG B N 1
ATOM 6047 C CA . ARG B 1 272 ? 15.805 -9.398 -10.016 1 96.94 272 ARG B CA 1
ATOM 6048 C C . ARG B 1 272 ? 16.344 -9.031 -11.391 1 96.94 272 ARG B C 1
ATOM 6050 O O . ARG B 1 272 ? 16.75 -7.891 -11.625 1 96.94 272 ARG B O 1
ATOM 6057 N N . LYS B 1 273 ? 16.391 -10.062 -12.305 1 98.12 273 LYS B N 1
ATOM 6058 C CA . LYS B 1 273 ? 16.938 -9.859 -13.641 1 98.12 273 LYS B CA 1
ATOM 6059 C C . LYS B 1 273 ? 16.109 -10.57 -14.695 1 98.12 273 LYS B C 1
ATOM 6061 O O . LYS B 1 273 ? 15.516 -11.625 -14.422 1 98.12 273 LYS B O 1
ATOM 6066 N N . THR B 1 274 ? 16 -9.969 -15.859 1 98.31 274 THR B N 1
ATOM 6067 C CA . THR B 1 274 ? 15.43 -10.672 -17 1 98.31 274 THR B CA 1
ATOM 6068 C C . THR B 1 274 ? 16.406 -11.711 -17.547 1 98.31 274 THR B C 1
ATOM 6070 O O . THR B 1 274 ? 17.594 -11.664 -17.234 1 98.31 274 THR B O 1
ATOM 6073 N N . LEU B 1 275 ? 15.859 -12.594 -18.328 1 98.81 275 LEU B N 1
ATOM 6074 C CA . LEU B 1 275 ? 16.734 -13.578 -18.969 1 98.81 275 LEU B CA 1
ATOM 6075 C C . LEU B 1 275 ? 17.797 -12.883 -19.812 1 98.81 275 LEU B C 1
ATOM 6077 O O . LEU B 1 275 ? 18.969 -13.273 -19.781 1 98.81 275 LEU B O 1
ATOM 6081 N N . ALA B 1 276 ? 17.422 -11.867 -20.5 1 98.44 276 ALA B N 1
ATOM 6082 C CA . ALA B 1 276 ? 18.359 -11.117 -21.328 1 98.44 276 ALA B CA 1
ATOM 6083 C C . ALA B 1 276 ? 19.469 -10.508 -20.469 1 98.44 276 ALA B C 1
ATOM 6085 O O . ALA B 1 276 ? 20.641 -10.508 -20.875 1 98.44 276 ALA B O 1
ATOM 6086 N N . GLN B 1 277 ? 19.125 -9.938 -19.359 1 98.12 277 GLN B N 1
ATOM 6087 C CA . GLN B 1 277 ? 20.109 -9.336 -18.453 1 98.12 277 GLN B CA 1
ATOM 6088 C C . GLN B 1 277 ? 21.047 -10.398 -17.875 1 98.12 277 GLN B C 1
ATOM 6090 O O . GLN B 1 277 ? 22.234 -10.141 -17.672 1 98.12 277 GLN B O 1
ATOM 6095 N N . VAL B 1 278 ? 20.516 -11.57 -17.562 1 98.75 278 VAL B N 1
ATOM 6096 C CA . VAL B 1 278 ? 21.344 -12.656 -17.047 1 98.75 278 VAL B CA 1
ATOM 6097 C C . VAL B 1 278 ? 22.375 -13.062 -18.094 1 98.75 278 VAL B C 1
ATOM 6099 O O . VAL B 1 278 ? 23.531 -13.312 -17.766 1 98.75 278 VAL B O 1
ATOM 6102 N N . GLU B 1 279 ? 21.906 -13.148 -19.359 1 98.56 279 GLU B N 1
ATOM 6103 C CA . GLU B 1 279 ? 22.844 -13.461 -20.438 1 98.56 279 GLU B CA 1
ATOM 6104 C C . GLU B 1 279 ? 23.922 -12.398 -20.547 1 98.56 279 GLU B C 1
ATOM 6106 O O . GLU B 1 279 ? 25.094 -12.727 -20.75 1 98.56 279 GLU B O 1
ATOM 6111 N N . ALA B 1 280 ? 23.578 -11.164 -20.406 1 98.19 280 ALA B N 1
ATOM 6112 C CA . ALA B 1 280 ? 24.5 -10.047 -20.594 1 98.19 280 ALA B CA 1
ATOM 6113 C C . ALA B 1 280 ? 25.469 -9.93 -19.422 1 98.19 280 ALA B C 1
ATOM 6115 O O . ALA B 1 280 ? 26.625 -9.539 -19.594 1 98.19 280 ALA B O 1
ATOM 6116 N N . GLN B 1 281 ? 25.016 -10.32 -18.234 1 97.88 281 GLN B N 1
ATOM 6117 C CA . GLN B 1 281 ? 25.781 -9.992 -17.031 1 97.88 281 GLN B CA 1
ATOM 6118 C C . GLN B 1 281 ? 26.266 -11.258 -16.328 1 97.88 281 GLN B C 1
ATOM 6120 O O . GLN B 1 281 ? 27.016 -11.18 -15.359 1 97.88 281 GLN B O 1
ATOM 6125 N N . GLY B 1 282 ? 25.844 -12.414 -16.828 1 98.44 282 GLY B N 1
ATOM 6126 C CA . GLY B 1 282 ? 26.109 -13.641 -16.109 1 98.44 282 GLY B CA 1
ATOM 6127 C C . GLY B 1 282 ? 27.234 -14.461 -16.703 1 98.44 282 GLY B C 1
ATOM 6128 O O . GLY B 1 282 ? 27.562 -14.328 -17.875 1 98.44 282 GLY B O 1
ATOM 6129 N N . GLN B 1 283 ? 27.859 -15.219 -15.828 1 98.31 283 GLN B N 1
ATOM 6130 C CA . GLN B 1 283 ? 28.859 -16.203 -16.234 1 98.31 283 GLN B CA 1
ATOM 6131 C C . GLN B 1 283 ? 28.938 -17.344 -15.219 1 98.31 283 GLN B C 1
ATOM 6133 O O . GLN B 1 283 ? 28.562 -17.188 -14.062 1 98.31 283 GLN B O 1
ATOM 6138 N N . VAL B 1 284 ? 29.344 -18.469 -15.695 1 98.44 284 VAL B N 1
ATOM 6139 C CA . VAL B 1 284 ? 29.641 -19.609 -14.828 1 98.44 284 VAL B CA 1
ATOM 6140 C C . VAL B 1 284 ? 31.156 -19.781 -14.695 1 98.44 284 VAL B C 1
ATOM 6142 O O . VAL B 1 284 ? 31.859 -19.938 -15.703 1 98.44 284 VAL B O 1
ATOM 6145 N N . LEU B 1 285 ? 31.578 -19.703 -13.5 1 98 285 LEU B N 1
ATOM 6146 C CA . LEU B 1 285 ? 33 -19.859 -13.242 1 98 285 LEU B CA 1
ATOM 6147 C C . LEU B 1 285 ? 33.438 -21.312 -13.438 1 98 285 LEU B C 1
ATOM 6149 O O . LEU B 1 285 ? 32.594 -22.188 -13.602 1 98 285 LEU B O 1
ATOM 6153 N N . THR B 1 286 ? 34.75 -21.594 -13.312 1 97.06 286 THR B N 1
ATOM 6154 C CA . THR B 1 286 ? 35.312 -22.906 -13.586 1 97.06 286 THR B CA 1
ATOM 6155 C C . THR B 1 286 ? 34.812 -23.938 -12.562 1 97.06 286 THR B C 1
ATOM 6157 O O . THR B 1 286 ? 34.688 -25.125 -12.875 1 97.06 286 THR B O 1
ATOM 6160 N N . ASP B 1 287 ? 34.5 -23.422 -11.414 1 96.25 287 ASP B N 1
ATOM 6161 C CA . ASP B 1 287 ? 34.062 -24.344 -10.383 1 96.25 287 ASP B CA 1
ATOM 6162 C C . ASP B 1 287 ? 32.562 -24.547 -10.422 1 96.25 287 ASP B C 1
ATOM 6164 O O . ASP B 1 287 ? 31.984 -25.188 -9.539 1 96.25 287 ASP B O 1
ATOM 6168 N N . GLY B 1 288 ? 31.922 -23.875 -11.398 1 97.19 288 GLY B N 1
ATOM 6169 C CA . GLY B 1 288 ? 30.5 -24.062 -11.594 1 97.19 288 GLY B CA 1
ATOM 6170 C C . GLY B 1 288 ? 29.656 -22.953 -10.977 1 97.19 288 GLY B C 1
ATOM 6171 O O . GLY B 1 288 ? 28.453 -22.891 -11.172 1 97.19 288 GLY B O 1
ATOM 6172 N N . THR B 1 289 ? 30.359 -22.031 -10.289 1 98.38 289 THR B N 1
ATOM 6173 C CA . THR B 1 289 ? 29.672 -20.953 -9.594 1 98.38 289 THR B CA 1
ATOM 6174 C C . THR B 1 289 ? 29.031 -19.984 -10.594 1 98.38 289 THR B C 1
ATOM 6176 O O . THR B 1 289 ? 29.703 -19.531 -11.531 1 98.38 289 THR B O 1
ATOM 6179 N N . LEU B 1 290 ? 27.766 -19.719 -10.422 1 98.81 290 LEU B N 1
ATOM 6180 C CA . LEU B 1 290 ? 27.094 -18.703 -11.227 1 98.81 290 LEU B CA 1
ATOM 6181 C C . LEU B 1 290 ? 27.312 -17.312 -10.641 1 98.81 290 LEU B C 1
ATOM 6183 O O . LEU B 1 290 ? 27.078 -17.094 -9.453 1 98.81 290 LEU B O 1
ATOM 6187 N N . VAL B 1 291 ? 27.766 -16.438 -11.453 1 98.81 291 VAL B N 1
ATOM 6188 C CA . VAL B 1 291 ? 27.938 -15.031 -11.07 1 98.81 291 VAL B CA 1
ATOM 6189 C C . VAL B 1 291 ? 27.109 -14.141 -12 1 98.81 291 VAL B C 1
ATOM 6191 O O . VAL B 1 291 ? 27.188 -14.266 -13.219 1 98.81 291 VAL B O 1
ATOM 6194 N N . VAL B 1 292 ? 26.25 -13.328 -11.453 1 98.38 292 VAL B N 1
ATOM 6195 C CA . VAL B 1 292 ? 25.469 -12.359 -12.211 1 98.38 292 VAL B CA 1
ATOM 6196 C C . VAL B 1 292 ? 25.672 -10.961 -11.625 1 98.38 292 VAL B C 1
ATOM 6198 O O . VAL B 1 292 ? 25.469 -10.742 -10.43 1 98.38 292 VAL B O 1
ATOM 6201 N N . ASP B 1 293 ? 26 -9.984 -12.438 1 93.62 293 ASP B N 1
ATOM 6202 C CA . ASP B 1 293 ? 26.234 -8.609 -12 1 93.62 293 ASP B CA 1
ATOM 6203 C C . ASP B 1 293 ? 27.234 -8.562 -10.852 1 93.62 293 ASP B C 1
ATOM 6205 O O . ASP B 1 293 ? 27.016 -7.887 -9.852 1 93.62 293 ASP B O 1
ATOM 6209 N N . GLY B 1 294 ? 28.203 -9.477 -10.938 1 94.81 294 GLY B N 1
ATOM 6210 C CA . GLY B 1 294 ? 29.312 -9.508 -10 1 94.81 294 GLY B CA 1
ATOM 6211 C C . GLY B 1 294 ? 28.969 -10.188 -8.688 1 94.81 294 GLY B C 1
ATOM 6212 O O . GLY B 1 294 ? 29.766 -10.188 -7.75 1 94.81 294 GLY B O 1
ATOM 6213 N N . ARG B 1 295 ? 27.859 -10.852 -8.617 1 96.81 295 ARG B N 1
ATOM 6214 C CA . ARG B 1 295 ? 27.438 -11.484 -7.371 1 96.81 295 ARG B CA 1
ATOM 6215 C C . ARG B 1 295 ? 27.234 -12.984 -7.559 1 96.81 295 ARG B C 1
ATOM 6217 O O . ARG B 1 295 ? 26.656 -13.422 -8.555 1 96.81 295 ARG B O 1
ATOM 6224 N N . THR B 1 296 ? 27.688 -13.75 -6.605 1 98.69 296 THR B N 1
ATOM 6225 C CA . THR B 1 296 ? 27.453 -15.188 -6.613 1 98.69 296 THR B CA 1
ATOM 6226 C C . THR B 1 296 ? 25.984 -15.5 -6.375 1 98.69 296 THR B C 1
ATOM 6228 O O . THR B 1 296 ? 25.359 -14.938 -5.465 1 98.69 296 THR B O 1
ATOM 6231 N N . VAL B 1 297 ? 25.438 -16.391 -7.191 1 98.88 297 VAL B N 1
ATOM 6232 C CA . VAL B 1 297 ? 24.031 -16.75 -7.098 1 98.88 297 VAL B CA 1
ATOM 6233 C C . VAL B 1 297 ? 23.891 -18.141 -6.492 1 98.88 297 VAL B C 1
ATOM 6235 O O . VAL B 1 297 ? 24.422 -19.109 -7.02 1 98.88 297 VAL B O 1
ATOM 6238 N N . ALA B 1 298 ? 23.141 -18.203 -5.395 1 98.88 298 ALA B N 1
ATOM 6239 C CA . ALA B 1 298 ? 22.906 -19.484 -4.734 1 98.88 298 ALA B CA 1
ATOM 6240 C C . ALA B 1 298 ? 21.656 -20.172 -5.289 1 98.88 298 ALA B C 1
ATOM 6242 O O . ALA B 1 298 ? 21.641 -21.375 -5.48 1 98.88 298 ALA B O 1
ATOM 6243 N N . VAL B 1 299 ? 20.609 -19.406 -5.477 1 98.88 299 VAL B N 1
ATOM 6244 C CA . VAL B 1 299 ? 19.328 -19.922 -5.918 1 98.88 299 VAL B CA 1
ATOM 6245 C C . VAL B 1 299 ? 18.797 -19.078 -7.074 1 98.88 299 VAL B C 1
ATOM 6247 O O . VAL B 1 299 ? 18.875 -17.844 -7.039 1 98.88 299 VAL B O 1
ATOM 6250 N N . VAL B 1 300 ? 18.391 -19.719 -8.109 1 98.88 300 VAL B N 1
ATOM 6251 C CA . VAL B 1 300 ? 17.672 -19.078 -9.211 1 98.88 300 VAL B CA 1
ATOM 6252 C C . VAL B 1 300 ? 16.172 -19.406 -9.117 1 98.88 300 VAL B C 1
ATOM 6254 O O . VAL B 1 300 ? 15.789 -20.578 -9.156 1 98.88 300 VAL B O 1
ATOM 6257 N N . TYR B 1 301 ? 15.383 -18.438 -8.914 1 98.88 301 TYR B N 1
ATOM 6258 C CA . TYR B 1 301 ? 13.93 -18.594 -8.859 1 98.88 301 TYR B CA 1
ATOM 6259 C C . TYR B 1 301 ? 13.266 -18 -10.094 1 98.88 301 TYR B C 1
ATOM 6261 O O . TYR B 1 301 ? 13.266 -16.781 -10.273 1 98.88 301 TYR B O 1
ATOM 6269 N N . PHE B 1 302 ? 12.633 -18.844 -10.891 1 98.75 302 PHE B N 1
ATOM 6270 C CA . PHE B 1 302 ? 12.055 -18.422 -12.164 1 98.75 302 PHE B CA 1
ATOM 6271 C C . PHE B 1 302 ? 10.633 -17.906 -11.961 1 98.75 302 PHE B C 1
ATOM 6273 O O . PHE B 1 302 ? 9.719 -18.672 -11.664 1 98.75 302 PHE B O 1
ATOM 6280 N N . ARG B 1 303 ? 10.43 -16.625 -12.172 1 97.69 303 ARG B N 1
ATOM 6281 C CA . ARG B 1 303 ? 9.102 -16.031 -12.289 1 97.69 303 ARG B CA 1
ATOM 6282 C C . ARG B 1 303 ? 8.797 -15.664 -13.742 1 97.69 303 ARG B C 1
ATOM 6284 O O . ARG B 1 303 ? 7.766 -15.047 -14.023 1 97.69 303 ARG B O 1
ATOM 6291 N N . ALA B 1 304 ? 9.688 -16 -14.594 1 97.12 304 ALA B N 1
ATOM 6292 C CA . ALA B 1 304 ? 9.594 -15.906 -16.047 1 97.12 304 ALA B CA 1
ATOM 6293 C C . ALA B 1 304 ? 10.188 -17.141 -16.719 1 97.12 304 ALA B C 1
ATOM 6295 O O . ALA B 1 304 ? 10.609 -18.078 -16.031 1 97.12 304 ALA B O 1
ATOM 6296 N N . GLY B 1 305 ? 10.109 -17.188 -18 1 96.31 305 GLY B N 1
ATOM 6297 C CA . GLY B 1 305 ? 10.695 -18.297 -18.734 1 96.31 305 GLY B CA 1
ATOM 6298 C C . GLY B 1 305 ? 9.734 -19.453 -18.969 1 96.31 305 GLY B C 1
ATOM 6299 O O . GLY B 1 305 ? 10.148 -20.562 -19.25 1 96.31 305 GLY B O 1
ATOM 6300 N N . TYR B 1 306 ? 8.477 -19.172 -18.812 1 93.5 306 TYR B N 1
ATOM 6301 C CA . TYR B 1 306 ? 7.5 -20.25 -18.875 1 93.5 306 TYR B CA 1
ATOM 6302 C C . TYR B 1 306 ? 6.715 -20.188 -20.188 1 93.5 306 TYR B C 1
ATOM 6304 O O . TYR B 1 306 ? 5.871 -21.062 -20.438 1 93.5 306 TYR B O 1
ATOM 6312 N N . ALA B 1 307 ? 6.98 -19.203 -21.031 1 90.06 307 ALA B N 1
ATOM 6313 C CA . ALA B 1 307 ? 6.273 -19.062 -22.297 1 90.06 307 ALA B CA 1
ATOM 6314 C C . ALA B 1 307 ? 7.227 -18.625 -23.406 1 90.06 307 ALA B C 1
ATOM 6316 O O . ALA B 1 307 ? 8.289 -18.062 -23.141 1 90.06 307 ALA B O 1
ATOM 6317 N N . PRO B 1 308 ? 6.871 -18.875 -24.656 1 91.25 308 PRO B N 1
ATOM 6318 C CA . PRO B 1 308 ? 7.711 -18.469 -25.781 1 91.25 308 PRO B CA 1
ATOM 6319 C C . PRO B 1 308 ? 8 -16.969 -25.781 1 91.25 308 PRO B C 1
ATOM 6321 O O . PRO B 1 308 ? 9.086 -16.547 -26.188 1 91.25 308 PRO B O 1
ATOM 6324 N N . THR B 1 309 ? 7.078 -16.203 -25.234 1 91.75 309 THR B N 1
ATOM 6325 C CA . THR B 1 309 ? 7.227 -14.742 -25.219 1 91.75 309 THR B CA 1
ATOM 6326 C C . THR B 1 309 ? 8.375 -14.328 -24.297 1 91.75 309 THR B C 1
ATOM 6328 O O . THR B 1 309 ? 8.875 -13.203 -24.406 1 91.75 309 THR B O 1
ATOM 6331 N N . ASP B 1 310 ? 8.82 -15.219 -23.484 1 95.88 310 ASP B N 1
ATOM 6332 C CA . ASP B 1 310 ? 9.945 -14.938 -22.594 1 95.88 310 ASP B CA 1
ATOM 6333 C C . ASP B 1 310 ? 11.273 -15.211 -23.297 1 95.88 310 ASP B C 1
ATOM 6335 O O . ASP B 1 310 ? 12.344 -14.914 -22.75 1 95.88 310 ASP B O 1
ATOM 6339 N N . TYR B 1 311 ? 11.188 -15.758 -24.516 1 96.88 311 TYR B N 1
ATOM 6340 C CA . TYR B 1 311 ? 12.375 -16.094 -25.281 1 96.88 311 TYR B CA 1
ATOM 6341 C C . TYR B 1 311 ? 12.328 -15.461 -26.672 1 96.88 311 TYR B C 1
ATOM 6343 O O . TYR B 1 311 ? 12.367 -16.172 -27.688 1 96.88 311 TYR B O 1
ATOM 6351 N N . PRO B 1 312 ? 12.375 -14.203 -26.75 1 96.25 312 PRO B N 1
ATOM 6352 C CA . PRO B 1 312 ? 12.258 -13.547 -28.047 1 96.25 312 PRO B CA 1
ATOM 6353 C C . PRO B 1 312 ? 13.516 -13.711 -28.906 1 96.25 312 PRO B C 1
ATOM 6355 O O . PRO B 1 312 ? 13.461 -13.516 -30.125 1 96.25 312 PRO B O 1
ATOM 6358 N N . SER B 1 313 ? 14.672 -14.062 -28.312 1 97.19 313 SER B N 1
ATOM 6359 C CA . SER B 1 313 ? 15.922 -14.266 -29.047 1 97.19 313 SER B CA 1
ATOM 6360 C C . SER B 1 313 ? 16.734 -15.406 -28.453 1 97.19 313 SER B C 1
ATOM 6362 O O . SER B 1 313 ? 16.344 -15.984 -27.438 1 97.19 313 SER B O 1
ATOM 6364 N N . GLU B 1 314 ? 17.828 -15.727 -29.031 1 97.75 314 GLU B N 1
ATOM 6365 C CA . GLU B 1 314 ? 18.703 -16.781 -28.562 1 97.75 314 GLU B CA 1
ATOM 6366 C C . GLU B 1 314 ? 19.375 -16.406 -27.25 1 97.75 314 GLU B C 1
ATOM 6368 O O . GLU B 1 314 ? 19.797 -17.266 -26.484 1 97.75 314 GLU B O 1
ATOM 6373 N N . ALA B 1 315 ? 19.391 -15.109 -27.016 1 98.12 315 ALA B N 1
ATOM 6374 C CA . ALA B 1 315 ? 20.016 -14.641 -25.781 1 98.12 315 ALA B CA 1
ATOM 6375 C C . ALA B 1 315 ? 19.344 -15.242 -24.547 1 98.12 315 ALA B C 1
ATOM 6377 O O . ALA B 1 315 ? 20.016 -15.672 -23.609 1 98.12 315 ALA B O 1
ATOM 6378 N N . GLU B 1 316 ? 18.047 -15.258 -24.531 1 98.62 316 GLU B N 1
ATOM 6379 C CA . GLU B 1 316 ? 17.297 -15.797 -23.406 1 98.62 316 GLU B CA 1
ATOM 6380 C C . GLU B 1 316 ? 17.516 -17.297 -23.25 1 98.62 316 GLU B C 1
ATOM 6382 O O . GLU B 1 316 ? 17.625 -17.812 -22.141 1 98.62 316 GLU B O 1
ATOM 6387 N N . TRP B 1 317 ? 17.641 -17.984 -24.375 1 98.44 317 TRP B N 1
ATOM 6388 C CA . TRP B 1 317 ? 17.891 -19.422 -24.328 1 98.44 317 TRP B CA 1
ATOM 6389 C C . TRP B 1 317 ? 19.281 -19.719 -23.781 1 98.44 317 TRP B C 1
ATOM 6391 O O . TRP B 1 317 ? 19.469 -20.641 -23 1 98.44 317 TRP B O 1
ATOM 6401 N N . ARG B 1 318 ? 20.234 -18.906 -24.203 1 98.5 318 ARG B N 1
ATOM 6402 C CA . ARG B 1 318 ? 21.594 -19.062 -23.688 1 98.5 318 ARG B CA 1
ATOM 6403 C C . ARG B 1 318 ? 21.641 -18.812 -22.172 1 98.5 318 ARG B C 1
ATOM 6405 O O . ARG B 1 318 ? 22.375 -19.484 -21.453 1 98.5 318 ARG B O 1
ATOM 6412 N N . ALA B 1 319 ? 20.875 -17.828 -21.75 1 98.81 319 ALA B N 1
ATOM 6413 C CA . ALA B 1 319 ? 20.797 -17.562 -20.328 1 98.81 319 ALA B CA 1
ATOM 6414 C C . ALA B 1 319 ? 20.234 -18.75 -19.562 1 98.81 319 ALA B C 1
ATOM 6416 O O . ALA B 1 319 ? 20.75 -19.109 -18.5 1 98.81 319 ALA B O 1
ATOM 6417 N N . ARG B 1 320 ? 19.172 -19.359 -20.094 1 98.75 320 ARG B N 1
ATOM 6418 C CA . ARG B 1 320 ? 18.562 -20.531 -19.469 1 98.75 320 ARG B CA 1
ATOM 6419 C C . ARG B 1 320 ? 19.562 -21.672 -19.375 1 98.75 320 ARG B C 1
ATOM 6421 O O . ARG B 1 320 ? 19.703 -22.312 -18.328 1 98.75 320 ARG B O 1
ATOM 6428 N N . LEU B 1 321 ? 20.25 -21.906 -20.453 1 98.62 321 LEU B N 1
ATOM 6429 C CA . LEU B 1 321 ? 21.266 -22.953 -20.484 1 98.62 321 LEU B CA 1
ATOM 6430 C C . LEU B 1 321 ? 22.391 -22.656 -19.484 1 98.62 321 LEU B C 1
ATOM 6432 O O . LEU B 1 321 ? 22.844 -23.562 -18.766 1 98.62 321 LEU B O 1
ATOM 6436 N N . LEU B 1 322 ? 22.812 -21.406 -19.484 1 98.5 322 LEU B N 1
ATOM 6437 C CA . LEU B 1 322 ? 23.875 -20.969 -18.594 1 98.5 322 LEU B CA 1
ATOM 6438 C C . LEU B 1 322 ? 23.531 -21.281 -17.141 1 98.5 322 LEU B C 1
ATOM 6440 O O . LEU B 1 322 ? 24.344 -21.828 -16.406 1 98.5 322 LEU B O 1
ATOM 6444 N N . MET B 1 323 ? 22.359 -20.953 -16.719 1 98.75 323 MET B N 1
ATOM 6445 C CA . MET B 1 323 ? 21.922 -21.172 -15.352 1 98.75 323 MET B CA 1
ATOM 6446 C C . MET B 1 323 ? 21.812 -22.672 -15.047 1 98.75 323 MET B C 1
ATOM 6448 O O . MET B 1 323 ? 22.219 -23.109 -13.969 1 98.75 323 MET B O 1
ATOM 6452 N N . GLU B 1 324 ? 21.297 -23.453 -15.961 1 98.62 324 GLU B N 1
ATOM 6453 C CA . GLU B 1 324 ? 21.172 -24.891 -15.75 1 98.62 324 GLU B CA 1
ATOM 6454 C C . GLU B 1 324 ? 22.531 -25.547 -15.578 1 98.62 324 GLU B C 1
ATOM 6456 O O . GLU B 1 324 ? 22.656 -26.531 -14.844 1 98.62 324 GLU B O 1
ATOM 6461 N N . GLN B 1 325 ? 23.516 -25.016 -16.219 1 97.81 325 GLN B N 1
ATOM 6462 C CA . GLN B 1 325 ? 24.859 -25.594 -16.172 1 97.81 325 GLN B CA 1
ATOM 6463 C C . GLN B 1 325 ? 25.578 -25.219 -14.875 1 97.81 325 GLN B C 1
ATOM 6465 O O . GLN B 1 325 ? 26.562 -25.844 -14.5 1 97.81 325 GLN B O 1
ATOM 6470 N N . SER B 1 326 ? 25.109 -24.266 -14.203 1 98.44 326 SER B N 1
ATOM 6471 C CA . SER B 1 326 ? 25.766 -23.766 -13 1 98.44 326 SER B CA 1
ATOM 6472 C C . SER B 1 326 ? 25.453 -24.641 -11.797 1 98.44 326 SER B C 1
ATOM 6474 O O . SER B 1 326 ? 24.641 -25.562 -11.891 1 98.44 326 SER B O 1
ATOM 6476 N N . SER B 1 327 ? 26.078 -24.328 -10.672 1 97.75 327 SER B N 1
ATOM 6477 C CA . SER B 1 327 ? 25.859 -25.062 -9.43 1 97.75 327 SER B CA 1
ATOM 6478 C C . SER B 1 327 ? 24.75 -24.422 -8.609 1 97.75 327 SER B C 1
ATOM 6480 O O . SER B 1 327 ? 24.406 -24.922 -7.535 1 97.75 327 SER B O 1
ATOM 6482 N N . ALA B 1 328 ? 24.188 -23.281 -9.109 1 98.75 328 ALA B N 1
ATOM 6483 C CA . ALA B 1 328 ? 23.062 -22.656 -8.398 1 98.75 328 ALA B CA 1
ATOM 6484 C C . ALA B 1 328 ? 21.875 -23.594 -8.32 1 98.75 328 ALA B C 1
ATOM 6486 O O . ALA B 1 328 ? 21.672 -24.422 -9.211 1 98.75 328 ALA B O 1
ATOM 6487 N N . VAL B 1 329 ? 21.141 -23.5 -7.227 1 98.81 329 VAL B N 1
ATOM 6488 C CA . VAL B 1 329 ? 19.891 -24.234 -7.102 1 98.81 329 VAL B CA 1
ATOM 6489 C C . VAL B 1 329 ? 18.812 -23.594 -7.984 1 98.81 329 VAL B C 1
ATOM 6491 O O . VAL B 1 329 ? 18.516 -22.406 -7.836 1 98.81 329 VAL B O 1
ATOM 6494 N N . LYS B 1 330 ? 18.328 -24.297 -8.953 1 98.69 330 LYS B N 1
ATOM 6495 C CA . LYS B 1 330 ? 17.297 -23.734 -9.812 1 98.69 330 LYS B CA 1
ATOM 6496 C C . LYS B 1 330 ? 15.898 -24.109 -9.32 1 98.69 330 LYS B C 1
ATOM 6498 O O . LYS B 1 330 ? 15.664 -25.25 -8.922 1 98.69 330 LYS B O 1
ATOM 6503 N N . CYS B 1 331 ? 14.977 -23.172 -9.305 1 98.75 331 CYS B N 1
ATOM 6504 C CA . CYS B 1 331 ? 13.57 -23.391 -8.992 1 98.75 331 CYS B CA 1
ATOM 6505 C C . CYS B 1 331 ? 12.672 -22.766 -10.055 1 98.75 331 CYS B C 1
ATOM 6507 O O . CYS B 1 331 ? 12.359 -21.578 -9.992 1 98.75 331 CYS B O 1
ATOM 6509 N N . PRO B 1 332 ? 12.227 -23.5 -10.977 1 98.38 332 PRO B N 1
ATOM 6510 C CA . PRO B 1 332 ? 12.539 -24.922 -11.07 1 98.38 332 PRO B CA 1
ATOM 6511 C C . PRO B 1 332 ? 13.797 -25.203 -11.898 1 98.38 332 PRO B C 1
ATOM 6513 O O . PRO B 1 332 ? 14.211 -24.359 -12.695 1 98.38 332 PRO B O 1
ATOM 6516 N N . SER B 1 333 ? 14.383 -26.359 -11.656 1 98.5 333 SER B N 1
ATOM 6517 C CA . SER B 1 333 ? 15.328 -26.891 -12.633 1 98.5 333 SER B CA 1
ATOM 6518 C C . SER B 1 333 ? 14.625 -27.219 -13.945 1 98.5 333 SER B C 1
ATOM 6520 O O . SER B 1 333 ? 13.398 -27.281 -14 1 98.5 333 SER B O 1
ATOM 6522 N N . ILE B 1 334 ? 15.43 -27.469 -14.977 1 98.12 334 ILE B N 1
ATOM 6523 C CA . ILE B 1 334 ? 14.875 -27.812 -16.281 1 98.12 334 ILE B CA 1
ATOM 6524 C C . ILE B 1 334 ? 14.047 -29.094 -16.172 1 98.12 334 ILE B C 1
ATOM 6526 O O . ILE B 1 334 ? 13.008 -29.234 -16.812 1 98.12 334 ILE B O 1
ATOM 6530 N N . ALA B 1 335 ? 14.461 -30.031 -15.367 1 97.75 335 ALA B N 1
ATOM 6531 C CA . ALA B 1 335 ? 13.719 -31.266 -15.172 1 97.75 335 ALA B CA 1
ATOM 6532 C C . ALA B 1 335 ? 12.375 -31 -14.492 1 97.75 335 ALA B C 1
ATOM 6534 O O . ALA B 1 335 ? 11.336 -31.516 -14.938 1 97.75 335 ALA B O 1
ATOM 6535 N N . TYR B 1 336 ? 12.375 -30.203 -13.383 1 98.19 336 TYR B N 1
ATOM 6536 C CA . TYR B 1 336 ? 11.141 -29.859 -12.695 1 98.19 336 TYR B CA 1
ATOM 6537 C C . TYR B 1 336 ? 10.188 -29.109 -13.633 1 98.19 336 TYR B C 1
ATOM 6539 O O . TYR B 1 336 ? 8.977 -29.328 -13.586 1 98.19 336 TYR B O 1
ATOM 6547 N N . HIS B 1 337 ? 10.719 -28.203 -14.453 1 97.62 337 HIS B N 1
ATOM 6548 C CA . HIS B 1 337 ? 9.938 -27.453 -15.43 1 97.62 337 HIS B CA 1
ATOM 6549 C C . HIS B 1 337 ? 9.219 -28.406 -16.391 1 97.62 337 HIS B C 1
ATOM 6551 O O . HIS B 1 337 ? 8.023 -28.234 -16.656 1 97.62 337 HIS B O 1
ATOM 6557 N N . LEU B 1 338 ? 9.914 -29.391 -16.875 1 95.88 338 LEU B N 1
ATOM 6558 C CA . LEU B 1 338 ? 9.359 -30.344 -17.844 1 95.88 338 LEU B CA 1
ATOM 6559 C C . LEU B 1 338 ? 8.273 -31.188 -17.203 1 95.88 338 LEU B C 1
ATOM 6561 O O . LEU B 1 338 ? 7.305 -31.578 -17.859 1 95.88 338 LEU B O 1
ATOM 6565 N N . VAL B 1 339 ? 8.445 -31.5 -15.898 1 97.19 339 VAL B N 1
ATOM 6566 C CA . VAL B 1 339 ? 7.43 -32.281 -15.203 1 97.19 339 VAL B CA 1
ATOM 6567 C C . VAL B 1 339 ? 6.094 -31.547 -15.227 1 97.19 339 VAL B C 1
ATOM 6569 O O . VAL B 1 339 ? 5.031 -32.188 -15.289 1 97.19 339 VAL B O 1
ATOM 6572 N N . GLY B 1 340 ? 6.141 -30.234 -15.211 1 95.12 340 GLY B N 1
ATOM 6573 C CA . GLY B 1 340 ? 4.938 -29.422 -15.141 1 95.12 340 GLY B CA 1
ATOM 6574 C C . GLY B 1 340 ? 4.211 -29.312 -16.469 1 95.12 340 GLY B C 1
ATOM 6575 O O . GLY B 1 340 ? 3.09 -28.797 -16.531 1 95.12 340 GLY B O 1
ATOM 6576 N N . THR B 1 341 ? 4.738 -29.844 -17.562 1 91.88 341 THR B N 1
ATOM 6577 C CA . THR B 1 341 ? 4.094 -29.766 -18.859 1 91.88 341 THR B CA 1
ATOM 6578 C C . THR B 1 341 ? 2.814 -30.594 -18.891 1 91.88 341 THR B C 1
ATOM 6580 O O . THR B 1 341 ? 2.717 -31.609 -18.203 1 91.88 341 THR B O 1
ATOM 6583 N N . LYS B 1 342 ? 1.862 -30.219 -19.703 1 88.88 342 LYS B N 1
ATOM 6584 C CA . LYS B 1 342 ? 0.573 -30.906 -19.812 1 88.88 342 LYS B CA 1
ATOM 6585 C C . LYS B 1 342 ? 0.75 -32.344 -20.266 1 88.88 342 LYS B C 1
ATOM 6587 O O . LYS B 1 342 ? 0.048 -33.25 -19.781 1 88.88 342 LYS B O 1
ATOM 6592 N N . LYS B 1 343 ? 1.668 -32.562 -21.141 1 88.06 343 LYS B N 1
ATOM 6593 C CA . LYS B 1 343 ? 1.898 -33.938 -21.641 1 88.06 343 LYS B CA 1
ATOM 6594 C C . LYS B 1 343 ? 2.365 -34.875 -20.547 1 88.06 343 LYS B C 1
ATOM 6596 O O . LYS B 1 343 ? 1.916 -36 -20.469 1 88.06 343 LYS B O 1
ATOM 6601 N N . ILE B 1 344 ? 3.279 -34.438 -19.75 1 92.75 344 ILE B N 1
ATOM 6602 C CA . ILE B 1 344 ? 3.762 -35.281 -18.656 1 92.75 344 ILE B CA 1
ATOM 6603 C C . ILE B 1 344 ? 2.619 -35.562 -17.672 1 92.75 344 ILE B C 1
ATOM 6605 O O . ILE B 1 344 ? 2.477 -36.688 -17.188 1 92.75 344 ILE B O 1
ATOM 6609 N N . GLN B 1 345 ? 1.835 -34.562 -17.375 1 93.06 345 GLN B N 1
ATOM 6610 C CA . GLN B 1 345 ? 0.704 -34.75 -16.469 1 93.06 345 GLN B CA 1
ATOM 6611 C C . GLN B 1 345 ? -0.302 -35.75 -17.062 1 93.06 345 GLN B C 1
ATOM 6613 O O . GLN B 1 345 ? -0.867 -36.562 -16.344 1 93.06 345 GLN B O 1
ATOM 6618 N N . GLN B 1 346 ? -0.498 -35.656 -18.359 1 91.06 346 GLN B N 1
ATOM 6619 C CA . GLN B 1 346 ? -1.352 -36.625 -19.047 1 91.06 346 GLN B CA 1
ATOM 6620 C C . GLN B 1 346 ? -0.787 -38.031 -18.922 1 91.06 346 GLN B C 1
ATOM 6622 O O . GLN B 1 346 ? -1.531 -39 -18.688 1 91.06 346 GLN B O 1
ATOM 6627 N N . GLU B 1 347 ? 0.523 -38.156 -19.094 1 92.06 347 GLU B N 1
ATOM 6628 C CA . GLU B 1 347 ? 1.17 -39.469 -18.969 1 92.06 347 GLU B CA 1
ATOM 6629 C C . GLU B 1 347 ? 1.025 -40.031 -17.547 1 92.06 347 GLU B C 1
ATOM 6631 O O . GLU B 1 347 ? 0.792 -41.219 -17.375 1 92.06 347 GLU B O 1
ATOM 6636 N N . LEU B 1 348 ? 1.167 -39.188 -16.594 1 95.12 348 LEU B N 1
ATOM 6637 C CA . LEU B 1 348 ? 1.095 -39.594 -15.195 1 95.12 348 LEU B CA 1
ATOM 6638 C C . LEU B 1 348 ? -0.308 -40.062 -14.836 1 95.12 348 LEU B C 1
ATOM 6640 O O . LEU B 1 348 ? -0.48 -40.875 -13.906 1 95.12 348 LEU B O 1
ATOM 6644 N N . ALA B 1 349 ? -1.293 -39.594 -15.586 1 92.62 349 ALA B N 1
ATOM 6645 C CA . ALA B 1 349 ? -2.686 -39.938 -15.305 1 92.62 349 ALA B CA 1
ATOM 6646 C C . ALA B 1 349 ? -3.035 -41.312 -15.875 1 92.62 349 ALA B C 1
ATOM 6648 O O . ALA B 1 349 ? -4.074 -41.906 -15.531 1 92.62 349 ALA B O 1
ATOM 6649 N N . LYS B 1 350 ? -2.178 -41.875 -16.672 1 91.88 350 LYS B N 1
ATOM 6650 C CA . LYS B 1 350 ? -2.424 -43.188 -17.234 1 91.88 350 LYS B CA 1
ATOM 6651 C C . LYS B 1 350 ? -2.34 -44.281 -16.141 1 91.88 350 LYS B C 1
ATOM 6653 O O . LYS B 1 350 ? -1.656 -44.094 -15.141 1 91.88 350 LYS B O 1
ATOM 6658 N N . PRO B 1 351 ? -3.031 -45.344 -16.422 1 90.94 351 PRO B N 1
ATOM 6659 C CA . PRO B 1 351 ? -2.984 -46.438 -15.453 1 90.94 351 PRO B CA 1
ATOM 6660 C C . PRO B 1 351 ? -1.567 -46.969 -15.211 1 90.94 351 PRO B C 1
ATOM 6662 O O . PRO B 1 351 ? -0.783 -47.094 -16.156 1 90.94 351 PRO B O 1
ATOM 6665 N N . ASN B 1 352 ? -1.222 -47.156 -13.977 1 93.06 352 ASN B N 1
ATOM 6666 C CA . ASN B 1 352 ? -0.023 -47.844 -13.5 1 93.06 352 ASN B CA 1
ATOM 6667 C C . ASN B 1 352 ? 1.227 -46.969 -13.711 1 93.06 352 ASN B C 1
ATOM 6669 O O . ASN B 1 352 ? 2.348 -47.469 -13.555 1 93.06 352 ASN B O 1
ATOM 6673 N N . VAL B 1 353 ? 1.137 -45.75 -14.094 1 95.81 353 VAL B N 1
ATOM 6674 C CA . VAL B 1 353 ? 2.314 -44.906 -14.289 1 95.81 353 VAL B CA 1
ATOM 6675 C C . VAL B 1 353 ? 2.744 -44.312 -12.953 1 95.81 353 VAL B C 1
ATOM 6677 O O . VAL B 1 353 ? 3.938 -44.25 -12.648 1 95.81 353 VAL B O 1
ATOM 6680 N N . LEU B 1 354 ? 1.791 -43.906 -12.117 1 97.69 354 LEU B N 1
ATOM 6681 C CA . LEU B 1 354 ? 2.109 -43.312 -10.812 1 97.69 354 LEU B CA 1
ATOM 6682 C C . LEU B 1 354 ? 2.916 -44.281 -9.969 1 97.69 354 LEU B C 1
ATOM 6684 O O . LEU B 1 354 ? 3.785 -43.875 -9.195 1 97.69 354 LEU B O 1
ATOM 6688 N N . GLU B 1 355 ? 2.613 -45.562 -10.156 1 97.12 355 GLU B N 1
ATOM 6689 C CA . GLU B 1 355 ? 3.244 -46.625 -9.375 1 97.12 355 GLU B CA 1
ATOM 6690 C C . GLU B 1 355 ? 4.738 -46.719 -9.672 1 97.12 355 GLU B C 1
ATOM 6692 O O . GLU B 1 355 ? 5.5 -47.281 -8.891 1 97.12 355 GLU B O 1
ATOM 6697 N N . ARG B 1 356 ? 5.121 -46.188 -10.766 1 96.25 356 ARG B N 1
ATOM 6698 C CA . ARG B 1 356 ? 6.539 -46.125 -11.109 1 96.25 356 ARG B CA 1
ATOM 6699 C C . ARG B 1 356 ? 7.285 -45.156 -10.219 1 96.25 356 ARG B C 1
ATOM 6701 O O . ARG B 1 356 ? 8.484 -45.312 -9.984 1 96.25 356 ARG B O 1
ATOM 6708 N N . PHE B 1 357 ? 6.625 -44.219 -9.688 1 97.81 357 PHE B N 1
ATOM 6709 C CA . PHE B 1 357 ? 7.309 -43.094 -9.055 1 97.81 357 PHE B CA 1
ATOM 6710 C C . PHE B 1 357 ? 6.969 -43 -7.57 1 97.81 357 PHE B C 1
ATOM 6712 O O . PHE B 1 357 ? 7.754 -42.469 -6.773 1 97.81 357 PHE B O 1
ATOM 6719 N N . LEU B 1 358 ? 5.816 -43.469 -7.234 1 97.69 358 LEU B N 1
ATOM 6720 C CA . LEU B 1 358 ? 5.395 -43.438 -5.84 1 97.69 358 LEU B CA 1
ATOM 6721 C C . LEU B 1 358 ? 5.203 -44.844 -5.293 1 97.69 358 LEU B C 1
ATOM 6723 O O . LEU B 1 358 ? 4.727 -45.75 -6.008 1 97.69 358 LEU B O 1
ATOM 6727 N N . ASP B 1 359 ? 5.434 -45.031 -3.945 1 96 359 ASP B N 1
ATOM 6728 C CA . ASP B 1 359 ? 5.367 -46.344 -3.338 1 96 359 ASP B CA 1
ATOM 6729 C C . ASP B 1 359 ? 4.102 -46.5 -2.504 1 96 359 ASP B C 1
ATOM 6731 O O . ASP B 1 359 ? 3.533 -47.594 -2.432 1 96 359 ASP B O 1
ATOM 6735 N N . ASN B 1 360 ? 3.688 -45.469 -1.91 1 97.31 360 ASN B N 1
ATOM 6736 C CA . ASN B 1 360 ? 2.541 -45.531 -1.009 1 97.31 360 ASN B CA 1
ATOM 6737 C C . ASN B 1 360 ? 1.229 -45.656 -1.777 1 97.31 360 ASN B C 1
ATOM 6739 O O . ASN B 1 360 ? 0.799 -44.719 -2.428 1 97.31 360 ASN B O 1
ATOM 6743 N N . LYS B 1 361 ? 0.56 -46.75 -1.635 1 97.19 361 LYS B N 1
ATOM 6744 C CA . LYS B 1 361 ? -0.661 -47.031 -2.383 1 97.19 361 LYS B CA 1
ATOM 6745 C C . LYS B 1 361 ? -1.769 -46.031 -2.027 1 97.19 361 LYS B C 1
ATOM 6747 O O . LYS B 1 361 ? -2.576 -45.656 -2.883 1 97.19 361 LYS B O 1
ATOM 6752 N N . ASP B 1 362 ? -1.76 -45.719 -0.797 1 97.81 362 ASP B N 1
ATOM 6753 C CA . ASP B 1 362 ? -2.773 -44.75 -0.372 1 97.81 362 ASP B CA 1
ATOM 6754 C C . ASP B 1 362 ? -2.57 -43.406 -1.054 1 97.81 362 ASP B C 1
ATOM 6756 O O . ASP B 1 362 ? -3.537 -42.75 -1.465 1 97.81 362 ASP B O 1
ATOM 6760 N N . ASP B 1 363 ? -1.353 -42.938 -1.124 1 97.94 363 ASP B N 1
ATOM 6761 C CA . ASP B 1 363 ? -1.033 -41.688 -1.785 1 97.94 363 ASP B CA 1
ATOM 6762 C C . ASP B 1 363 ? -1.396 -41.75 -3.268 1 97.94 363 ASP B C 1
ATOM 6764 O O . ASP B 1 363 ? -1.931 -40.781 -3.812 1 97.94 363 ASP B O 1
ATOM 6768 N N . ILE B 1 364 ? -1.122 -42.844 -3.873 1 98.06 364 ILE B N 1
ATOM 6769 C CA . ILE B 1 364 ? -1.434 -43.031 -5.285 1 98.06 364 ILE B CA 1
ATOM 6770 C C . ILE B 1 364 ? -2.943 -42.938 -5.5 1 98.06 364 ILE B C 1
ATOM 6772 O O . ILE B 1 364 ? -3.404 -42.281 -6.438 1 98.06 364 ILE B O 1
ATOM 6776 N N . ALA B 1 365 ? -3.662 -43.594 -4.641 1 97.56 365 ALA B N 1
ATOM 6777 C CA . ALA B 1 365 ? -5.121 -43.562 -4.738 1 97.56 365 ALA B CA 1
ATOM 6778 C C . ALA B 1 365 ? -5.66 -42.156 -4.566 1 97.56 365 ALA B C 1
ATOM 6780 O O . ALA B 1 365 ? -6.605 -41.75 -5.25 1 97.56 365 ALA B O 1
ATOM 6781 N N . LYS B 1 366 ? -5.094 -41.469 -3.643 1 97.75 366 LYS B N 1
ATOM 6782 C CA . LYS B 1 366 ? -5.512 -40.094 -3.406 1 97.75 366 LYS B CA 1
ATOM 6783 C C . LYS B 1 366 ? -5.289 -39.219 -4.645 1 97.75 366 LYS B C 1
ATOM 6785 O O . LYS B 1 366 ? -6.156 -38.438 -5.02 1 97.75 366 LYS B O 1
ATOM 6790 N N . LEU B 1 367 ? -4.102 -39.312 -5.285 1 98 367 LEU B N 1
ATOM 6791 C CA . LEU B 1 367 ? -3.809 -38.562 -6.5 1 98 367 LEU B CA 1
ATOM 6792 C C . LEU B 1 367 ? -4.793 -38.906 -7.609 1 98 367 LEU B C 1
ATOM 6794 O O . LEU B 1 367 ? -5.371 -38.031 -8.242 1 98 367 LEU B O 1
ATOM 6798 N N . ARG B 1 368 ? -5 -40.156 -7.82 1 96.56 368 ARG B N 1
ATOM 6799 C CA . ARG B 1 368 ? -5.848 -40.625 -8.906 1 96.56 368 ARG B CA 1
ATOM 6800 C C . ARG B 1 368 ? -7.281 -40.125 -8.742 1 96.56 368 ARG B C 1
ATOM 6802 O O . ARG B 1 368 ? -7.961 -39.844 -9.727 1 96.56 368 ARG B O 1
ATOM 6809 N N . LYS B 1 369 ? -7.691 -40.156 -7.531 1 95.75 369 LYS B N 1
ATOM 6810 C CA . LYS B 1 369 ? -9.055 -39.719 -7.234 1 95.75 369 LYS B CA 1
ATOM 6811 C C . LYS B 1 369 ? -9.258 -38.25 -7.656 1 95.75 369 LYS B C 1
ATOM 6813 O O . LYS B 1 369 ? -10.375 -37.844 -7.996 1 95.75 369 LYS B O 1
ATOM 6818 N N . SER B 1 370 ? -8.234 -37.469 -7.664 1 96.44 370 SER B N 1
ATOM 6819 C CA . SER B 1 370 ? -8.359 -36.062 -7.945 1 96.44 370 SER B CA 1
ATOM 6820 C C . SER B 1 370 ? -8.188 -35.75 -9.43 1 96.44 370 SER B C 1
ATOM 6822 O O . SER B 1 370 ? -8.406 -34.625 -9.883 1 96.44 370 SER B O 1
ATOM 6824 N N . PHE B 1 371 ? -7.762 -36.719 -10.242 1 96 371 PHE B N 1
ATOM 6825 C CA . PHE B 1 371 ? -7.473 -36.469 -11.656 1 96 371 PHE B CA 1
ATOM 6826 C C . PHE B 1 371 ? -8.766 -36.344 -12.453 1 96 371 PHE B C 1
ATOM 6828 O O . PHE B 1 371 ? -9.68 -37.156 -12.305 1 96 371 PHE B O 1
ATOM 6835 N N . ALA B 1 372 ? -8.836 -35.281 -13.227 1 93.56 372 ALA B N 1
ATOM 6836 C CA . ALA B 1 372 ? -9.82 -35.281 -14.297 1 93.56 372 ALA B CA 1
ATOM 6837 C C . ALA B 1 372 ? -9.422 -36.219 -15.43 1 93.56 372 ALA B C 1
ATOM 6839 O O . ALA B 1 372 ? -8.258 -36.625 -15.531 1 93.56 372 ALA B O 1
ATOM 6840 N N . GLY B 1 373 ? -10.367 -36.562 -16.188 1 90.94 373 GLY B N 1
ATOM 6841 C CA . GLY B 1 373 ? -10.008 -37.344 -17.359 1 90.94 373 GLY B CA 1
ATOM 6842 C C . GLY B 1 373 ? -9.062 -36.594 -18.297 1 90.94 373 GLY B C 1
ATOM 6843 O O . GLY B 1 373 ? -9.305 -35.438 -18.641 1 90.94 373 GLY B O 1
ATOM 6844 N N . LEU B 1 374 ? -7.969 -37.156 -18.609 1 90.69 374 LEU B N 1
ATOM 6845 C CA . LEU B 1 374 ? -6.965 -36.625 -19.516 1 90.69 374 LEU B CA 1
ATOM 6846 C C . LEU B 1 374 ? -6.586 -37.656 -20.578 1 90.69 374 LEU B C 1
ATOM 6848 O O . LEU B 1 374 ? -6.273 -38.812 -20.25 1 90.69 374 LEU B O 1
ATOM 6852 N N . TRP B 1 375 ? -6.664 -37.219 -21.828 1 87.88 375 TRP B N 1
ATOM 6853 C CA . TRP B 1 375 ? -6.398 -38.188 -22.906 1 87.88 375 TRP B CA 1
ATOM 6854 C C . TRP B 1 375 ? -5.59 -37.531 -24.016 1 87.88 375 TRP B C 1
ATOM 6856 O O . TRP B 1 375 ? -5.75 -36.344 -24.312 1 87.88 375 TRP B O 1
ATOM 6866 N N . SER B 1 376 ? -4.723 -38.375 -24.516 1 83.75 376 SER B N 1
ATOM 6867 C CA . SER B 1 376 ? -4.105 -37.969 -25.781 1 83.75 376 SER B CA 1
ATOM 6868 C C . SER B 1 376 ? -5.074 -38.156 -26.953 1 83.75 376 SER B C 1
ATOM 6870 O O . SER B 1 376 ? -6.086 -38.844 -26.828 1 83.75 376 SER B O 1
ATOM 6872 N N . LEU B 1 377 ? -4.789 -37.531 -27.984 1 83.75 377 LEU B N 1
ATOM 6873 C CA . LEU B 1 377 ? -5.688 -37.594 -29.141 1 83.75 377 LEU B CA 1
ATOM 6874 C C . LEU B 1 377 ? -5.516 -38.875 -29.922 1 83.75 377 LEU B C 1
ATOM 6876 O O . LEU B 1 377 ? -6.246 -39.156 -30.875 1 83.75 377 LEU B O 1
ATOM 6880 N N . ASP B 1 378 ? -4.621 -39.75 -29.484 1 78.31 378 ASP B N 1
ATOM 6881 C CA . ASP B 1 378 ? -4.477 -41.062 -30.125 1 78.31 378 ASP B CA 1
ATOM 6882 C C . ASP B 1 378 ? -5.555 -42.031 -29.641 1 78.31 378 ASP B C 1
ATOM 6884 O O . ASP B 1 378 ? -5.746 -43.094 -30.234 1 78.31 378 ASP B O 1
ATOM 6888 N N . ASN B 1 379 ? -6.176 -41.594 -28.609 1 83.5 379 ASN B N 1
ATOM 6889 C CA . ASN B 1 379 ? -7.309 -42.406 -28.156 1 83.5 379 ASN B CA 1
ATOM 6890 C C . ASN B 1 379 ? -8.539 -42.188 -29.031 1 83.5 379 ASN B C 1
ATOM 6892 O O . ASN B 1 379 ? -9.367 -41.312 -28.734 1 83.5 379 ASN B O 1
ATOM 6896 N N . GLU B 1 380 ? -8.758 -43.031 -29.875 1 85.25 380 GLU B N 1
ATOM 6897 C CA . GLU B 1 380 ? -9.781 -42.844 -30.906 1 85.25 380 GLU B CA 1
ATOM 6898 C C . GLU B 1 380 ? -11.18 -42.812 -30.281 1 85.25 380 GLU B C 1
ATOM 6900 O O . GLU B 1 380 ? -12.047 -42.062 -30.719 1 85.25 380 GLU B O 1
ATOM 6905 N N . GLU B 1 381 ? -11.352 -43.688 -29.391 1 91.06 381 GLU B N 1
ATOM 6906 C CA . GLU B 1 381 ? -12.672 -43.781 -28.781 1 91.06 381 GLU B CA 1
ATOM 6907 C C . GLU B 1 381 ? -13.047 -42.469 -28.078 1 91.06 381 GLU B C 1
ATOM 6909 O O . GLU B 1 381 ? -14.18 -42 -28.219 1 91.06 381 GLU B O 1
ATOM 6914 N N . ILE B 1 382 ? -12.172 -41.969 -27.359 1 91.56 382 ILE B N 1
ATOM 6915 C CA . ILE B 1 382 ? -12.445 -40.75 -26.609 1 91.56 382 ILE B CA 1
ATOM 6916 C C . ILE B 1 382 ? -12.602 -39.562 -27.578 1 91.56 382 ILE B C 1
ATOM 6918 O O . ILE B 1 382 ? -13.398 -38.656 -27.328 1 91.56 382 ILE B O 1
ATOM 6922 N N . VAL B 1 383 ? -11.797 -39.531 -28.609 1 91.31 383 VAL B N 1
ATOM 6923 C CA . VAL B 1 383 ? -11.883 -38.469 -29.594 1 91.31 383 VAL B CA 1
ATOM 6924 C C . VAL B 1 383 ? -13.258 -38.5 -30.266 1 91.31 383 VAL B C 1
ATOM 6926 O O . VAL B 1 383 ? -13.875 -37.438 -30.469 1 91.31 383 VAL B O 1
ATOM 6929 N N . ARG B 1 384 ? -13.68 -39.656 -30.562 1 93.06 384 ARG B N 1
ATOM 6930 C CA . ARG B 1 384 ? -15.008 -39.781 -31.156 1 93.06 384 ARG B CA 1
ATOM 6931 C C . ARG B 1 384 ? -16.078 -39.281 -30.203 1 93.06 384 ARG B C 1
ATOM 6933 O O . ARG B 1 384 ? -17.016 -38.594 -30.609 1 93.06 384 ARG B O 1
ATOM 6940 N N . SER B 1 385 ? -15.922 -39.656 -29 1 94.69 385 SER B N 1
ATOM 6941 C CA . SER B 1 385 ? -16.875 -39.219 -28 1 94.69 385 SER B CA 1
ATOM 6942 C C . SER B 1 385 ? -16.859 -37.688 -27.891 1 94.69 385 SER B C 1
ATOM 6944 O O . SER B 1 385 ? -17.906 -37.062 -27.688 1 94.69 385 SER B O 1
ATOM 6946 N N . ALA B 1 386 ? -15.664 -37.094 -27.906 1 94.56 386 ALA B N 1
ATOM 6947 C CA . ALA B 1 386 ? -15.508 -35.656 -27.797 1 94.56 386 ALA B CA 1
ATOM 6948 C C . ALA B 1 386 ? -16.109 -34.938 -29 1 94.56 386 ALA B C 1
ATOM 6950 O O . ALA B 1 386 ? -16.641 -33.844 -28.859 1 94.56 386 ALA B O 1
ATOM 6951 N N . ILE B 1 387 ? -16.047 -35.562 -30.125 1 94.62 387 ILE B N 1
ATOM 6952 C CA . ILE B 1 387 ? -16.656 -35 -31.328 1 94.62 387 ILE B CA 1
ATOM 6953 C C . ILE B 1 387 ? -18.172 -35.031 -31.203 1 94.62 387 ILE B C 1
ATOM 6955 O O . ILE B 1 387 ? -18.859 -34.094 -31.609 1 94.62 387 ILE B O 1
ATOM 6959 N N . GLN B 1 388 ? -18.688 -36.094 -30.656 1 95.88 388 GLN B N 1
ATOM 6960 C CA . GLN B 1 388 ? -20.125 -36.25 -30.516 1 95.88 388 GLN B CA 1
ATOM 6961 C C . GLN B 1 388 ? -20.688 -35.375 -29.406 1 95.88 388 GLN B C 1
ATOM 6963 O O . GLN B 1 388 ? -21.812 -34.875 -29.516 1 95.88 388 GLN B O 1
ATOM 6968 N N . LYS B 1 389 ? -19.969 -35.281 -28.359 1 96.06 389 LYS B N 1
ATOM 6969 C CA . LYS B 1 389 ? -20.359 -34.469 -27.203 1 96.06 389 LYS B CA 1
ATOM 6970 C C . LYS B 1 389 ? -19.266 -33.469 -26.812 1 96.06 389 LYS B C 1
ATOM 6972 O O . LYS B 1 389 ? -18.75 -33.531 -25.688 1 96.06 389 LYS B O 1
ATOM 6977 N N . PRO B 1 390 ? -19.031 -32.531 -27.609 1 94.12 390 PRO B N 1
ATOM 6978 C CA . PRO B 1 390 ? -17.891 -31.625 -27.406 1 94.12 390 PRO B CA 1
ATOM 6979 C C . PRO B 1 390 ? -18 -30.812 -26.125 1 94.12 390 PRO B C 1
ATOM 6981 O O . PRO B 1 390 ? -16.984 -30.391 -25.578 1 94.12 390 PRO B O 1
ATOM 6984 N N . ASN B 1 391 ? -19.219 -30.672 -25.562 1 92 391 ASN B N 1
ATOM 6985 C CA . ASN B 1 391 ? -19.422 -29.844 -24.391 1 92 391 ASN B CA 1
ATOM 6986 C C . ASN B 1 391 ? -18.906 -30.516 -23.125 1 92 391 ASN B C 1
ATOM 6988 O O . ASN B 1 391 ? -18.75 -29.859 -22.094 1 92 391 ASN B O 1
ATOM 6992 N N . LEU B 1 392 ? -18.516 -31.75 -23.203 1 93.38 392 LEU B N 1
ATOM 6993 C CA . LEU B 1 392 ? -18.062 -32.5 -22.031 1 93.38 392 LEU B CA 1
ATOM 6994 C C . LEU B 1 392 ? -16.531 -32.5 -21.969 1 93.38 392 LEU B C 1
ATOM 6996 O O . LEU B 1 392 ? -15.953 -33.094 -21.047 1 93.38 392 LEU B O 1
ATOM 7000 N N . PHE B 1 393 ? -15.938 -31.812 -22.953 1 93.44 393 PHE B N 1
ATOM 7001 C CA . PHE B 1 393 ? -14.484 -31.891 -23.047 1 93.44 393 PHE B CA 1
ATOM 7002 C C . PHE B 1 393 ? -13.883 -30.5 -23.266 1 93.44 393 PHE B C 1
ATOM 7004 O O . PHE B 1 393 ? -14.594 -29.547 -23.609 1 93.44 393 PHE B O 1
ATOM 7011 N N . VAL B 1 394 ? -12.625 -30.422 -22.984 1 91.31 394 VAL B N 1
ATOM 7012 C CA . VAL B 1 394 ? -11.812 -29.25 -23.297 1 91.31 394 VAL B CA 1
ATOM 7013 C C . VAL B 1 394 ? -10.539 -29.688 -24.016 1 91.31 394 VAL B C 1
ATOM 7015 O O . VAL B 1 394 ? -9.906 -30.672 -23.641 1 91.31 394 VAL B O 1
ATOM 7018 N N . LEU B 1 395 ? -10.328 -29.031 -25.125 1 89.31 395 LEU B N 1
ATOM 7019 C CA . LEU B 1 395 ? -9.078 -29.266 -25.859 1 89.31 395 LEU B CA 1
ATOM 7020 C C . LEU B 1 395 ? -8.023 -28.25 -25.453 1 89.31 395 LEU B C 1
ATOM 7022 O O . LEU B 1 395 ? -8.227 -27.047 -25.625 1 89.31 395 LEU B O 1
ATOM 7026 N N . LYS B 1 396 ? -6.918 -28.688 -24.859 1 84.75 396 LYS B N 1
ATOM 7027 C CA . LYS B 1 396 ? -5.875 -27.797 -24.359 1 84.75 396 LYS B CA 1
ATOM 7028 C C . LYS B 1 396 ? -4.594 -27.938 -25.172 1 84.75 396 LYS B C 1
ATOM 7030 O O . LYS B 1 396 ? -4.102 -29.047 -25.375 1 84.75 396 LYS B O 1
ATOM 7035 N N . PRO B 1 397 ? -4.062 -26.812 -25.547 1 77.81 397 PRO B N 1
ATOM 7036 C CA . PRO B 1 397 ? -2.754 -26.891 -26.203 1 77.81 397 PRO B CA 1
ATOM 7037 C C . PRO B 1 397 ? -1.613 -27.109 -25.219 1 77.81 397 PRO B C 1
ATOM 7039 O O . PRO B 1 397 ? -1.785 -26.906 -24.016 1 77.81 397 PRO B O 1
ATOM 7042 N N . GLN B 1 398 ? -0.493 -27.578 -25.625 1 68.25 398 GLN B N 1
ATOM 7043 C CA . GLN B 1 398 ? 0.642 -27.906 -24.781 1 68.25 398 GLN B CA 1
ATOM 7044 C C . GLN B 1 398 ? 1.349 -26.641 -24.297 1 68.25 398 GLN B C 1
ATOM 7046 O O . GLN B 1 398 ? 2.35 -26.719 -23.578 1 68.25 398 GLN B O 1
ATOM 7051 N N . ARG B 1 399 ? 0.851 -25.484 -24.344 1 58.22 399 ARG B N 1
ATOM 7052 C CA . ARG B 1 399 ? 1.521 -24.266 -23.875 1 58.22 399 ARG B CA 1
ATOM 7053 C C . ARG B 1 399 ? 0.99 -23.844 -22.516 1 58.22 399 ARG B C 1
ATOM 7055 O O . ARG B 1 399 ? -0.123 -24.203 -22.141 1 58.22 399 ARG B O 1
ATOM 7062 N N . GLU B 1 400 ? 2.064 -23.375 -21.672 1 55.47 400 GLU B N 1
ATOM 7063 C CA . GLU B 1 400 ? 1.622 -22.734 -20.422 1 55.47 400 GLU B CA 1
ATOM 7064 C C . GLU B 1 400 ? 0.943 -21.406 -20.688 1 55.47 400 GLU B C 1
ATOM 7066 O O . GLU B 1 400 ? 1.106 -20.828 -21.766 1 55.47 400 GLU B O 1
ATOM 7071 N N . GLY B 1 401 ? 0.055 -20.906 -19.953 1 52.28 401 GLY B N 1
ATOM 7072 C CA . GLY B 1 401 ? -0.604 -19.625 -20.031 1 52.28 401 GLY B CA 1
ATOM 7073 C C . GLY B 1 401 ? -2.072 -19.719 -20.406 1 52.28 401 GLY B C 1
ATOM 7074 O O . GLY B 1 401 ? -2.52 -20.734 -20.938 1 52.28 401 GLY B O 1
ATOM 7075 N N . GLY B 1 402 ? -2.873 -18.875 -19.906 1 56.75 402 GLY B N 1
ATOM 7076 C CA . GLY B 1 402 ? -4.312 -18.812 -20.094 1 56.75 402 GLY B CA 1
ATOM 7077 C C . GLY B 1 402 ? -4.715 -18.344 -21.484 1 56.75 402 GLY B C 1
ATOM 7078 O O . GLY B 1 402 ? -3.889 -17.797 -22.219 1 56.75 402 GLY B O 1
ATOM 7079 N N . GLY B 1 403 ? -5.73 -18.734 -22.031 1 57.09 403 GLY B N 1
ATOM 7080 C CA . GLY B 1 403 ? -6.41 -18.125 -23.156 1 57.09 403 GLY B CA 1
ATOM 7081 C C . GLY B 1 403 ? -6.414 -18.984 -24.406 1 57.09 403 GLY B C 1
ATOM 7082 O O . GLY B 1 403 ? -6.84 -18.531 -25.469 1 57.09 403 GLY B O 1
ATOM 7083 N N . ASN B 1 404 ? -5.961 -20.266 -24.25 1 65.88 404 ASN B N 1
ATOM 7084 C CA . ASN B 1 404 ? -5.82 -21.031 -25.484 1 65.88 404 ASN B CA 1
ATOM 7085 C C . ASN B 1 404 ? -6.688 -22.281 -25.469 1 65.88 404 ASN B C 1
ATOM 7087 O O . ASN B 1 404 ? -6.648 -23.078 -26.406 1 65.88 404 ASN B O 1
ATOM 7091 N N . ASN B 1 405 ? -7.422 -22.469 -24.484 1 80.44 405 ASN B N 1
ATOM 7092 C CA . ASN B 1 405 ? -8.281 -23.641 -24.406 1 80.44 405 ASN B CA 1
ATOM 7093 C C . ASN B 1 405 ? -9.43 -23.562 -25.406 1 80.44 405 ASN B C 1
ATOM 7095 O O . ASN B 1 405 ? -9.93 -22.469 -25.703 1 80.44 405 ASN B O 1
ATOM 7099 N N . ILE B 1 406 ? -9.836 -24.688 -25.984 1 84.88 406 ILE B N 1
ATOM 7100 C CA . ILE B 1 406 ? -10.891 -24.766 -27 1 84.88 406 ILE B CA 1
ATOM 7101 C C . ILE B 1 406 ? -12.078 -25.547 -26.438 1 84.88 406 ILE B C 1
ATOM 7103 O O . ILE B 1 406 ? -11.898 -26.625 -25.844 1 84.88 406 ILE B O 1
ATOM 7107 N N . TYR B 1 407 ? -13.242 -24.969 -26.672 1 87.62 407 TYR B N 1
ATOM 7108 C CA . TYR B 1 407 ? -14.445 -25.547 -26.078 1 87.62 407 TYR B CA 1
ATOM 7109 C C . TYR B 1 407 ? -15.547 -25.703 -27.125 1 87.62 407 TYR B C 1
ATOM 7111 O O . TYR B 1 407 ? -15.461 -25.125 -28.219 1 87.62 407 TYR B O 1
ATOM 7119 N N . GLY B 1 408 ? -16.562 -26.594 -26.859 1 90.75 408 GLY B N 1
ATOM 7120 C CA . GLY B 1 408 ? -17.812 -26.656 -27.594 1 90.75 408 GLY B CA 1
ATOM 7121 C C . GLY B 1 408 ? -17.641 -26.984 -29.062 1 90.75 408 GLY B C 1
ATOM 7122 O O . GLY B 1 408 ? -16.938 -27.938 -29.406 1 90.75 408 GLY B O 1
ATOM 7123 N N . GLN B 1 409 ? -18.328 -26.125 -29.812 1 91.19 409 GLN B N 1
ATOM 7124 C CA . GLN B 1 409 ? -18.328 -26.344 -31.25 1 91.19 409 GLN B CA 1
ATOM 7125 C C . GLN B 1 409 ? -16.922 -26.188 -31.844 1 91.19 409 GLN B C 1
ATOM 7127 O O . GLN B 1 409 ? -16.547 -26.922 -32.75 1 91.19 409 GLN B O 1
ATOM 7132 N N . ASP B 1 410 ? -16.266 -25.266 -31.297 1 90.12 410 ASP B N 1
ATOM 7133 C CA . ASP B 1 410 ? -14.891 -25.062 -31.766 1 90.12 410 ASP B CA 1
ATOM 7134 C C . ASP B 1 410 ? -14.039 -26.297 -31.531 1 90.12 410 ASP B C 1
ATOM 7136 O O . ASP B 1 410 ? -13.164 -26.625 -32.344 1 90.12 410 ASP B O 1
ATOM 7140 N N . LEU B 1 411 ? -14.281 -26.906 -30.391 1 91.69 411 LEU B N 1
ATOM 7141 C CA . LEU B 1 411 ? -13.578 -28.141 -30.094 1 91.69 411 LEU B CA 1
ATOM 7142 C C . LEU B 1 411 ? -13.914 -29.234 -31.109 1 91.69 411 LEU B C 1
ATOM 7144 O O . LEU B 1 411 ? -13.016 -29.891 -31.641 1 91.69 411 LEU B O 1
ATOM 7148 N N . GLN B 1 412 ? -15.164 -29.375 -31.375 1 93.75 412 GLN B N 1
ATOM 7149 C CA . GLN B 1 412 ? -15.609 -30.359 -32.375 1 93.75 412 GLN B CA 1
ATOM 7150 C C . GLN B 1 412 ? -14.961 -30.125 -33.719 1 93.75 412 GLN B C 1
ATOM 7152 O O . GLN B 1 412 ? -14.391 -31.031 -34.312 1 93.75 412 GLN B O 1
ATOM 7157 N N . ASP B 1 413 ? -15 -28.859 -34.125 1 93.06 413 ASP B N 1
ATOM 7158 C CA . ASP B 1 413 ? -14.453 -28.5 -35.438 1 93.06 413 ASP B CA 1
ATOM 7159 C C . ASP B 1 413 ? -12.953 -28.766 -35.5 1 93.06 413 ASP B C 1
ATOM 7161 O O . ASP B 1 413 ? -12.445 -29.266 -36.5 1 93.06 413 ASP B O 1
ATOM 7165 N N . THR B 1 414 ? -12.344 -28.422 -34.406 1 89.31 414 THR B N 1
ATOM 7166 C CA . THR B 1 414 ? -10.898 -28.594 -34.375 1 89.31 414 THR B CA 1
ATOM 7167 C C . THR B 1 414 ? -10.531 -30.078 -34.406 1 89.31 414 THR B C 1
ATOM 7169 O O . THR B 1 414 ? -9.594 -30.469 -35.094 1 89.31 414 THR B O 1
ATOM 7172 N N . LEU B 1 415 ? -11.273 -30.891 -33.719 1 90.38 415 LEU B N 1
ATOM 7173 C CA . LEU B 1 415 ? -11 -32.312 -33.656 1 90.38 415 LEU B CA 1
ATOM 7174 C C . LEU B 1 415 ? -11.234 -32.969 -35.031 1 90.38 415 LEU B C 1
ATOM 7176 O O . LEU B 1 415 ? -10.461 -33.812 -35.469 1 90.38 415 LEU B O 1
ATOM 7180 N N . ILE B 1 416 ? -12.258 -32.531 -35.656 1 89.38 416 ILE B N 1
ATOM 7181 C CA . ILE B 1 416 ? -12.578 -33.031 -36.969 1 89.38 416 ILE B CA 1
ATOM 7182 C C . ILE B 1 416 ? -11.461 -32.656 -37.969 1 89.38 416 ILE B C 1
ATOM 7184 O O . ILE B 1 416 ? -11.031 -33.5 -38.781 1 89.38 416 ILE B O 1
ATOM 7188 N N . LYS B 1 417 ? -11.078 -31.469 -37.844 1 85.5 417 LYS B N 1
ATOM 7189 C CA . LYS B 1 417 ? -9.992 -31 -38.688 1 85.5 417 LYS B CA 1
ATOM 7190 C C . LYS B 1 417 ? -8.711 -31.781 -38.438 1 85.5 417 LYS B C 1
ATOM 7192 O O . LYS B 1 417 ? -8.008 -32.156 -39.375 1 85.5 417 LYS B O 1
ATOM 7197 N N . LEU B 1 418 ? -8.461 -31.984 -37.219 1 81.75 418 LEU B N 1
ATOM 7198 C CA . LEU B 1 418 ? -7.246 -32.688 -36.812 1 81.75 418 LEU B CA 1
ATOM 7199 C C . LEU B 1 418 ? -7.289 -34.156 -37.281 1 81.75 418 LEU B C 1
ATOM 7201 O O . LEU B 1 418 ? -6.258 -34.719 -37.656 1 81.75 418 LEU B O 1
ATOM 7205 N N . GLN B 1 419 ? -8.438 -34.781 -37.219 1 77.88 419 GLN B N 1
ATOM 7206 C CA . GLN B 1 419 ? -8.594 -36.156 -37.656 1 77.88 419 GLN B CA 1
ATOM 7207 C C . GLN B 1 419 ? -8.328 -36.312 -39.156 1 77.88 419 GLN B C 1
ATOM 7209 O O . GLN B 1 419 ? -7.816 -37.344 -39.594 1 77.88 419 GLN B O 1
ATOM 7214 N N . LYS B 1 420 ? -8.82 -35.312 -39.875 1 76.06 420 LYS B N 1
ATOM 7215 C CA . LYS B 1 420 ? -8.625 -35.344 -41.312 1 76.06 420 LYS B CA 1
ATOM 7216 C C . LYS B 1 420 ? -7.148 -35.156 -41.688 1 76.06 420 LYS B C 1
ATOM 7218 O O . LYS B 1 420 ? -6.68 -35.719 -42.688 1 76.06 420 LYS B O 1
ATOM 7223 N N . GLU B 1 421 ? -6.66 -34.312 -41.094 1 64.38 421 GLU B N 1
ATOM 7224 C CA . GLU B 1 421 ? -5.262 -34 -41.375 1 64.38 421 GLU B CA 1
ATOM 7225 C C . GLU B 1 421 ? -4.34 -35.125 -40.938 1 64.38 421 GLU B C 1
ATOM 7227 O O . GLU B 1 421 ? -3.188 -35.188 -41.375 1 64.38 421 GLU B O 1
ATOM 7232 N N . GLN B 1 422 ? -5.051 -36.281 -40.688 1 54.94 422 GLN B N 1
ATOM 7233 C CA . GLN B 1 422 ? -4.34 -37.469 -40.281 1 54.94 422 GLN B CA 1
ATOM 7234 C C . GLN B 1 422 ? -2.988 -37.125 -39.656 1 54.94 422 GLN B C 1
ATOM 7236 O O . GLN B 1 422 ? -2.424 -36.062 -39.938 1 54.94 422 GLN B O 1
ATOM 7241 N N . GLY B 1 423 ? -2.396 -37.812 -38.625 1 51.31 423 GLY B N 1
ATOM 7242 C CA . GLY B 1 423 ? -1.014 -37.906 -38.188 1 51.31 423 GLY B CA 1
ATOM 7243 C C . GLY B 1 423 ? -0.725 -37.094 -36.938 1 51.31 423 GLY B C 1
ATOM 7244 O O . GLY B 1 423 ? -1.504 -37.125 -35.969 1 51.31 423 GLY B O 1
ATOM 7245 N N . GLU B 1 424 ? 0.336 -36.281 -37.031 1 50.12 424 GLU B N 1
ATOM 7246 C CA . GLU B 1 424 ? 1.299 -35.75 -36.094 1 50.12 424 GLU B CA 1
ATOM 7247 C C . GLU B 1 424 ? 0.767 -34.5 -35.406 1 50.12 424 GLU B C 1
ATOM 7249 O O . GLU B 1 424 ? 1.177 -34.156 -34.312 1 50.12 424 GLU B O 1
ATOM 7254 N N . ALA B 1 425 ? -0.369 -33.812 -35.969 1 54.88 425 ALA B N 1
ATOM 7255 C CA . ALA B 1 425 ? -0.978 -32.625 -35.375 1 54.88 425 ALA B CA 1
ATOM 7256 C C . ALA B 1 425 ? -1.742 -32.938 -34.094 1 54.88 425 ALA B C 1
ATOM 7258 O O . ALA B 1 425 ? -1.884 -32.094 -33.219 1 54.88 425 ALA B O 1
ATOM 7259 N N . LEU B 1 426 ? -2.037 -34.094 -33.969 1 60.78 426 LEU B N 1
ATOM 7260 C CA . LEU B 1 426 ? -2.844 -34.562 -32.844 1 60.78 426 LEU B CA 1
ATOM 7261 C C . LEU B 1 426 ? -2.064 -34.469 -31.547 1 60.78 426 LEU B C 1
ATOM 7263 O O . LEU B 1 426 ? -2.654 -34.281 -30.484 1 60.78 426 LEU B O 1
ATOM 7267 N N . ALA B 1 427 ? -0.77 -34.438 -31.719 1 60.88 427 ALA B N 1
ATOM 7268 C CA . ALA B 1 427 ? 0.075 -34.5 -30.531 1 60.88 427 ALA B CA 1
ATOM 7269 C C . ALA B 1 427 ? 0.203 -33.156 -29.859 1 60.88 427 ALA B C 1
ATOM 7271 O O . ALA B 1 427 ? 0.618 -33.062 -28.688 1 60.88 427 ALA B O 1
ATOM 7272 N N . ALA B 1 428 ? -0.291 -32.156 -30.5 1 69.75 428 ALA B N 1
ATOM 7273 C CA . ALA B 1 428 ? -0.128 -30.781 -29.984 1 69.75 428 ALA B CA 1
ATOM 7274 C C . ALA B 1 428 ? -1.203 -30.453 -28.953 1 69.75 428 ALA B C 1
ATOM 7276 O O . ALA B 1 428 ? -1.125 -29.438 -28.266 1 69.75 428 ALA B O 1
ATOM 7277 N N . TYR B 1 429 ? -2.141 -31.391 -28.875 1 79.94 429 TYR B N 1
ATOM 7278 C CA . TYR B 1 429 ? -3.26 -31.125 -27.969 1 79.94 429 TYR B CA 1
ATOM 7279 C C . TYR B 1 429 ? -3.492 -32.281 -27.016 1 79.94 429 TYR B C 1
ATOM 7281 O O . TYR B 1 429 ? -3.107 -33.406 -27.312 1 79.94 429 TYR B O 1
ATOM 7289 N N . ILE B 1 430 ? -4.027 -31.891 -25.891 1 84.25 430 ILE B N 1
ATOM 7290 C CA . ILE B 1 430 ? -4.543 -32.875 -24.953 1 84.25 430 ILE B CA 1
ATOM 7291 C C . ILE B 1 430 ? -6.043 -32.656 -24.75 1 84.25 430 ILE B C 1
ATOM 7293 O O . ILE B 1 430 ? -6.523 -31.531 -24.797 1 84.25 430 ILE B O 1
ATOM 7297 N N . LEU B 1 431 ? -6.68 -33.781 -24.703 1 89.69 431 LEU B N 1
ATOM 7298 C CA . LEU B 1 431 ? -8.102 -33.719 -24.391 1 89.69 431 LEU B CA 1
ATOM 7299 C C . LEU B 1 431 ? -8.336 -33.906 -22.891 1 89.69 431 LEU B C 1
ATOM 7301 O O . LEU B 1 431 ? -7.738 -34.812 -22.281 1 89.69 431 LEU B O 1
ATOM 7305 N N . MET B 1 432 ? -9.125 -33.031 -22.297 1 92.31 432 MET B N 1
ATOM 7306 C CA . MET B 1 432 ? -9.438 -33.125 -20.875 1 92.31 432 MET B CA 1
ATOM 7307 C C . MET B 1 432 ? -10.945 -33.094 -20.656 1 92.31 432 MET B C 1
ATOM 7309 O O . MET B 1 432 ? -11.68 -32.469 -21.391 1 92.31 432 MET B O 1
ATOM 7313 N N . GLN B 1 433 ? -11.32 -33.875 -19.672 1 92.94 433 GLN B N 1
ATOM 7314 C CA . GLN B 1 433 ? -12.695 -33.781 -19.219 1 92.94 433 GLN B CA 1
ATOM 7315 C C . GLN B 1 433 ? -13.039 -32.344 -18.766 1 92.94 433 GLN B C 1
ATOM 7317 O O . GLN B 1 433 ? -12.234 -31.703 -18.078 1 92.94 433 GLN B O 1
ATOM 7322 N N . ARG B 1 434 ? -14.18 -31.891 -19.234 1 92.44 434 ARG B N 1
ATOM 7323 C CA . ARG B 1 434 ? -14.609 -30.578 -18.766 1 92.44 434 ARG B CA 1
ATOM 7324 C C . ARG B 1 434 ? -15.133 -30.656 -17.344 1 92.44 434 ARG B C 1
ATOM 7326 O O . ARG B 1 434 ? -15.82 -31.609 -16.969 1 92.44 434 ARG B O 1
ATOM 7333 N N . ILE B 1 435 ? -14.711 -29.75 -16.484 1 93.44 435 ILE B N 1
ATOM 7334 C CA . ILE B 1 435 ? -15.188 -29.641 -15.102 1 93.44 435 ILE B CA 1
ATOM 7335 C C . ILE B 1 435 ? -16.312 -28.609 -15.023 1 93.44 435 ILE B C 1
ATOM 7337 O O . ILE B 1 435 ? -16.234 -27.547 -15.648 1 93.44 435 ILE B O 1
ATOM 7341 N N . PHE B 1 436 ? -17.359 -28.938 -14.266 1 92.56 436 PHE B N 1
ATOM 7342 C CA . PHE B 1 436 ? -18.531 -28.062 -14.164 1 92.56 436 PHE B CA 1
ATOM 7343 C C . PHE B 1 436 ? -18.703 -27.562 -12.734 1 92.56 436 PHE B C 1
ATOM 7345 O O . PHE B 1 436 ? -19.578 -28.031 -12.008 1 92.56 436 PHE B O 1
ATOM 7352 N N . PRO B 1 437 ? -17.922 -26.578 -12.438 1 93 437 PRO B N 1
ATOM 7353 C CA . PRO B 1 437 ? -18.109 -26 -11.102 1 93 437 PRO B CA 1
ATOM 7354 C C . PRO B 1 437 ? -19.422 -25.234 -10.969 1 93 437 PRO B C 1
ATOM 7356 O O . PRO B 1 437 ? -19.969 -24.75 -11.961 1 93 437 PRO B O 1
ATOM 7359 N N . LYS B 1 438 ? -19.906 -25.141 -9.758 1 91.88 438 LYS B N 1
ATOM 7360 C CA . LYS B 1 438 ? -21.109 -24.359 -9.508 1 91.88 438 LYS B CA 1
ATOM 7361 C C . LYS B 1 438 ? -20.828 -22.859 -9.633 1 91.88 438 LYS B C 1
ATOM 7363 O O . LYS B 1 438 ? -19.844 -22.359 -9.086 1 91.88 438 LYS B O 1
ATOM 7368 N N . ALA B 1 439 ? -21.672 -22.234 -10.414 1 92.12 439 ALA B N 1
ATOM 7369 C CA . ALA B 1 439 ? -21.547 -20.797 -10.555 1 92.12 439 ALA B CA 1
ATOM 7370 C C . ALA B 1 439 ? -22.297 -20.062 -9.43 1 92.12 439 ALA B C 1
ATOM 7372 O O . ALA B 1 439 ? -23.266 -20.594 -8.883 1 92.12 439 ALA B O 1
ATOM 7373 N N . SER B 1 440 ? -21.781 -18.938 -9.062 1 92.56 440 SER B N 1
ATOM 7374 C CA . SER B 1 440 ? -22.406 -18.109 -8.047 1 92.56 440 SER B CA 1
ATOM 7375 C C . SER B 1 440 ? -22.344 -16.625 -8.422 1 92.56 440 SER B C 1
ATOM 7377 O O . SER B 1 440 ? -21.391 -16.188 -9.078 1 92.56 440 SER B O 1
ATOM 7379 N N . LEU B 1 441 ? -23.422 -15.938 -8.062 1 91.81 441 LEU B N 1
ATOM 7380 C CA . LEU B 1 441 ? -23.391 -14.484 -8.242 1 91.81 441 LEU B CA 1
ATOM 7381 C C . LEU B 1 441 ? -22.406 -13.844 -7.258 1 91.81 441 LEU B C 1
ATOM 7383 O O . LEU B 1 441 ? -22.547 -14.008 -6.043 1 91.81 441 LEU B O 1
ATOM 7387 N N . THR B 1 442 ? -21.391 -13.188 -7.789 1 93.81 442 THR B N 1
ATOM 7388 C CA . THR B 1 442 ? -20.312 -12.672 -6.953 1 93.81 442 THR B CA 1
ATOM 7389 C C . THR B 1 442 ? -20.016 -11.219 -7.285 1 93.81 442 THR B C 1
ATOM 7391 O O . THR B 1 442 ? -19.891 -10.852 -8.453 1 93.81 442 THR B O 1
ATOM 7394 N N . PRO B 1 443 ? -20.016 -10.32 -6.23 1 95.31 443 PRO B N 1
ATOM 7395 C CA . PRO B 1 443 ? -19.531 -8.961 -6.48 1 95.31 443 PRO B CA 1
ATOM 7396 C C . PRO B 1 443 ? -18.031 -8.906 -6.719 1 95.31 443 PRO B C 1
ATOM 7398 O O . PRO B 1 443 ? -17.25 -9.297 -5.844 1 95.31 443 PRO B O 1
ATOM 7401 N N . LEU B 1 444 ? -17.641 -8.469 -7.883 1 95.88 444 LEU B N 1
ATOM 7402 C CA . LEU B 1 444 ? -16.25 -8.352 -8.289 1 95.88 444 LEU B CA 1
ATOM 7403 C C . LEU B 1 444 ? -15.82 -6.887 -8.352 1 95.88 444 LEU B C 1
ATOM 7405 O O . LEU B 1 444 ? -16.594 -6.027 -8.766 1 95.88 444 LEU B O 1
ATOM 7409 N N . VAL B 1 445 ? -14.625 -6.602 -7.848 1 96.81 445 VAL B N 1
ATOM 7410 C CA . VAL B 1 445 ? -14.117 -5.234 -7.848 1 96.81 445 VAL B CA 1
ATOM 7411 C C . VAL B 1 445 ? -12.891 -5.133 -8.75 1 96.81 445 VAL B C 1
ATOM 7413 O O . VAL B 1 445 ? -11.914 -5.863 -8.562 1 96.81 445 VAL B O 1
ATOM 7416 N N . ARG B 1 446 ? -12.898 -4.285 -9.766 1 94.56 446 ARG B N 1
ATOM 7417 C CA . ARG B 1 446 ? -11.82 -4.008 -10.703 1 94.56 446 ARG B CA 1
ATOM 7418 C C . ARG B 1 446 ? -11.758 -2.525 -11.047 1 94.56 446 ARG B C 1
ATOM 7420 O O . ARG B 1 446 ? -12.766 -1.929 -11.438 1 94.56 446 ARG B O 1
ATOM 7427 N N . GLY B 1 447 ? -10.617 -1.92 -10.859 1 92.06 447 GLY B N 1
ATOM 7428 C CA . GLY B 1 447 ? -10.453 -0.512 -11.188 1 92.06 447 GLY B CA 1
ATOM 7429 C C . GLY B 1 447 ? -11.383 0.394 -10.398 1 92.06 447 GLY B C 1
ATOM 7430 O O . GLY B 1 447 ? -11.914 1.365 -10.938 1 92.06 447 GLY B O 1
ATOM 7431 N N . GLY B 1 448 ? -11.672 -0.003 -9.25 1 91.56 448 GLY B N 1
ATOM 7432 C CA . GLY B 1 448 ? -12.516 0.806 -8.383 1 91.56 448 GLY B CA 1
ATOM 7433 C C . GLY B 1 448 ? -14 0.556 -8.594 1 91.56 448 GLY B C 1
ATOM 7434 O O . GLY B 1 448 ? -14.836 1.031 -7.824 1 91.56 448 GLY B O 1
ATOM 7435 N N . ASP B 1 449 ? -14.312 -0.186 -9.617 1 92.44 449 ASP B N 1
ATOM 7436 C CA . ASP B 1 449 ? -15.711 -0.453 -9.93 1 92.44 449 ASP B CA 1
ATOM 7437 C C . ASP B 1 449 ? -16.125 -1.837 -9.438 1 92.44 449 ASP B C 1
ATOM 7439 O O . ASP B 1 449 ? -15.359 -2.795 -9.531 1 92.44 449 ASP B O 1
ATOM 7443 N N . CYS B 1 450 ? -17.297 -1.863 -8.883 1 94.44 450 CYS B N 1
ATOM 7444 C CA . CYS B 1 450 ? -17.875 -3.123 -8.422 1 94.44 450 CYS B CA 1
ATOM 7445 C C . CYS B 1 450 ? -19 -3.57 -9.344 1 94.44 450 CYS B C 1
ATOM 7447 O O . CYS B 1 450 ? -19.891 -2.783 -9.664 1 94.44 450 CYS B O 1
ATOM 7449 N N . PHE B 1 451 ? -18.953 -4.777 -9.844 1 91.75 451 PHE B N 1
ATOM 7450 C CA . PHE B 1 451 ? -20.016 -5.348 -10.648 1 91.75 451 PHE B CA 1
ATOM 7451 C C . PHE B 1 451 ? -20.297 -6.789 -10.25 1 91.75 451 PHE B C 1
ATOM 7453 O O . PHE B 1 451 ? -19.406 -7.48 -9.75 1 91.75 451 PHE B O 1
ATOM 7460 N N . GLU B 1 452 ? -21.5 -7.109 -10.359 1 91.62 452 GLU B N 1
ATOM 7461 C CA . GLU B 1 452 ? -21.906 -8.477 -10.023 1 91.62 452 GLU B CA 1
ATOM 7462 C C . GLU B 1 452 ? -22.047 -9.328 -11.273 1 91.62 452 GLU B C 1
ATOM 7464 O O . GLU B 1 452 ? -22.562 -8.867 -12.289 1 91.62 452 GLU B O 1
ATOM 7469 N N . ASP B 1 453 ? -21.516 -10.539 -11.188 1 91.38 453 ASP B N 1
ATOM 7470 C CA . ASP B 1 453 ? -21.641 -11.484 -12.297 1 91.38 453 ASP B CA 1
ATOM 7471 C C . ASP B 1 453 ? -21.641 -12.922 -11.797 1 91.38 453 ASP B C 1
ATOM 7473 O O . ASP B 1 453 ? -21.359 -13.18 -10.625 1 91.38 453 ASP B O 1
ATOM 7477 N N . LEU B 1 454 ? -22.109 -13.797 -12.688 1 93 454 LEU B N 1
ATOM 7478 C CA . LEU B 1 454 ? -21.969 -15.219 -12.406 1 93 454 LEU B CA 1
ATOM 7479 C C . LEU B 1 454 ? -20.516 -15.672 -12.562 1 93 454 LEU B C 1
ATOM 7481 O O . LEU B 1 454 ? -19.906 -15.453 -13.617 1 93 454 LEU B O 1
ATOM 7485 N N . THR B 1 455 ? -20.047 -16.266 -11.453 1 94.44 455 THR B N 1
ATOM 7486 C CA . THR B 1 455 ? -18.609 -16.578 -11.469 1 94.44 455 THR B CA 1
ATOM 7487 C C . THR B 1 455 ? -18.375 -18.031 -11.055 1 94.44 455 THR B C 1
ATOM 7489 O O . THR B 1 455 ? -19.25 -18.672 -10.484 1 94.44 455 THR B O 1
ATOM 7492 N N . ILE B 1 456 ? -17.25 -18.547 -11.492 1 94.06 456 ILE B N 1
ATOM 7493 C CA . ILE B 1 456 ? -16.703 -19.812 -11.016 1 94.06 456 ILE B CA 1
ATOM 7494 C C . ILE B 1 456 ? -15.336 -19.594 -10.383 1 94.06 456 ILE B C 1
ATOM 7496 O O . ILE B 1 456 ? -14.609 -18.672 -10.781 1 94.06 456 ILE B O 1
ATOM 7500 N N . SER B 1 457 ? -15.031 -20.469 -9.383 1 94.69 457 SER B N 1
ATOM 7501 C CA . SER B 1 457 ? -13.781 -20.281 -8.648 1 94.69 457 SER B CA 1
ATOM 7502 C C . SER B 1 457 ? -12.867 -21.5 -8.812 1 94.69 457 SER B C 1
ATOM 7504 O O . SER B 1 457 ? -13.344 -22.625 -8.914 1 94.69 457 SER B O 1
ATOM 7506 N N . GLU B 1 458 ? -11.594 -21.219 -8.977 1 95.5 458 GLU B N 1
ATOM 7507 C CA . GLU B 1 458 ? -10.531 -22.219 -9.023 1 95.5 458 GLU B CA 1
ATOM 7508 C C . GLU B 1 458 ? -9.633 -22.141 -7.793 1 95.5 458 GLU B C 1
ATOM 7510 O O . GLU B 1 458 ? -9.109 -21.062 -7.48 1 95.5 458 GLU B O 1
ATOM 7515 N N . LEU B 1 459 ? -9.5 -23.266 -7.137 1 98.06 459 LEU B N 1
ATOM 7516 C CA . LEU B 1 459 ? -8.656 -23.344 -5.949 1 98.06 459 LEU B CA 1
ATOM 7517 C C . LEU B 1 459 ? -7.258 -23.828 -6.301 1 98.06 459 LEU B C 1
ATOM 7519 O O . LEU B 1 459 ? -7.105 -24.875 -6.934 1 98.06 459 LEU B O 1
ATOM 7523 N N . GLY B 1 460 ? -6.258 -23.062 -6.039 1 98.31 460 GLY B N 1
ATOM 7524 C CA . GLY B 1 460 ? -4.875 -23.5 -6.117 1 98.31 460 GLY B CA 1
ATOM 7525 C C . GLY B 1 460 ? -4.246 -23.75 -4.758 1 98.31 460 GLY B C 1
ATOM 7526 O O . GLY B 1 460 ? -4.449 -22.953 -3.826 1 98.31 460 GLY B O 1
ATOM 7527 N N . ILE B 1 461 ? -3.584 -24.891 -4.594 1 98.81 461 ILE B N 1
ATOM 7528 C CA . ILE B 1 461 ? -2.844 -25.172 -3.369 1 98.81 461 ILE B CA 1
ATOM 7529 C C . ILE B 1 461 ? -1.343 -25.125 -3.648 1 98.81 461 ILE B C 1
ATOM 7531 O O . ILE B 1 461 ? -0.84 -25.844 -4.516 1 98.81 461 ILE B O 1
ATOM 7535 N N . TYR B 1 462 ? -0.683 -24.266 -2.844 1 98.88 462 TYR B N 1
ATOM 7536 C CA . TYR B 1 462 ? 0.764 -24.141 -2.98 1 98.88 462 TYR B CA 1
ATOM 7537 C C . TYR B 1 462 ? 1.483 -25.25 -2.225 1 98.88 462 TYR B C 1
ATOM 7539 O O . TYR B 1 462 ? 1.046 -25.656 -1.148 1 98.88 462 TYR B O 1
ATOM 7547 N N . GLY B 1 463 ? 2.576 -25.734 -2.816 1 98.81 463 GLY B N 1
ATOM 7548 C CA . GLY B 1 463 ? 3.467 -26.703 -2.188 1 98.81 463 GLY B CA 1
ATOM 7549 C C . GLY B 1 463 ? 4.934 -26.344 -2.346 1 98.81 463 GLY B C 1
ATOM 7550 O O . GLY B 1 463 ? 5.352 -25.859 -3.4 1 98.81 463 GLY B O 1
ATOM 7551 N N . ALA B 1 464 ? 5.672 -26.531 -1.261 1 98.81 464 ALA B N 1
ATOM 7552 C CA . ALA B 1 464 ? 7.113 -26.297 -1.278 1 98.81 464 ALA B CA 1
ATOM 7553 C C . ALA B 1 464 ? 7.883 -27.578 -0.964 1 98.81 464 ALA B C 1
ATOM 7555 O O . ALA B 1 464 ? 7.492 -28.344 -0.083 1 98.81 464 ALA B O 1
ATOM 7556 N N . TYR B 1 465 ? 8.906 -27.844 -1.729 1 98.81 465 TYR B N 1
ATOM 7557 C CA . TYR B 1 465 ? 9.734 -29.031 -1.589 1 98.81 465 TYR B CA 1
ATOM 7558 C C . TYR B 1 465 ? 11.219 -28.672 -1.658 1 98.81 465 TYR B C 1
ATOM 7560 O O . TYR B 1 465 ? 11.633 -27.891 -2.514 1 98.81 465 TYR B O 1
ATOM 7568 N N . LEU B 1 466 ? 11.984 -29.109 -0.713 1 98.88 466 LEU B N 1
ATOM 7569 C CA . LEU B 1 466 ? 13.43 -28.938 -0.691 1 98.88 466 LEU B CA 1
ATOM 7570 C C . LEU B 1 466 ? 14.133 -30.219 -0.247 1 98.88 466 LEU B C 1
ATOM 7572 O O . LEU B 1 466 ? 13.781 -30.797 0.783 1 98.88 466 LEU B O 1
ATOM 7576 N N . ARG B 1 467 ? 15.016 -30.594 -1.044 1 98.56 467 ARG B N 1
ATOM 7577 C CA . ARG B 1 467 ? 15.797 -31.797 -0.759 1 98.56 467 ARG B CA 1
ATOM 7578 C C . ARG B 1 467 ? 17.281 -31.547 -0.997 1 98.56 467 ARG B C 1
ATOM 7580 O O . ARG B 1 467 ? 17.656 -30.797 -1.904 1 98.56 467 ARG B O 1
ATOM 7587 N N . ASN B 1 468 ? 18.172 -32.094 -0.18 1 98.44 468 ASN B N 1
ATOM 7588 C CA . ASN B 1 468 ? 19.609 -32.156 -0.377 1 98.44 468 ASN B CA 1
ATOM 7589 C C . ASN B 1 468 ? 20.109 -33.594 -0.422 1 98.44 468 ASN B C 1
ATOM 7591 O O . ASN B 1 468 ? 20.188 -34.25 0.611 1 98.44 468 ASN B O 1
ATOM 7595 N N . ARG B 1 469 ? 20.391 -34.062 -1.618 1 96.12 469 ARG B N 1
ATOM 7596 C CA . ARG B 1 469 ? 20.734 -35.438 -1.846 1 96.12 469 ARG B CA 1
ATOM 7597 C C . ARG B 1 469 ? 19.641 -36.375 -1.351 1 96.12 469 ARG B C 1
ATOM 7599 O O . ARG B 1 469 ? 18.484 -36.281 -1.786 1 96.12 469 ARG B O 1
ATOM 7606 N N . ASP B 1 470 ? 19.891 -37.062 -0.312 1 94.12 470 ASP B N 1
ATOM 7607 C CA . ASP B 1 470 ? 18.906 -38.062 0.108 1 94.12 470 ASP B CA 1
ATOM 7608 C C . ASP B 1 470 ? 18.031 -37.531 1.247 1 94.12 470 ASP B C 1
ATOM 7610 O O . ASP B 1 470 ? 17.062 -38.156 1.654 1 94.12 470 ASP B O 1
ATOM 7614 N N . LYS B 1 471 ? 18.266 -36.344 1.632 1 97.75 471 LYS B N 1
ATOM 7615 C CA . LYS B 1 471 ? 17.547 -35.781 2.771 1 97.75 471 LYS B CA 1
ATOM 7616 C C . LYS B 1 471 ? 16.453 -34.812 2.314 1 97.75 471 LYS B C 1
ATOM 7618 O O . LYS B 1 471 ? 16.734 -33.812 1.659 1 97.75 471 LYS B O 1
ATOM 7623 N N . VAL B 1 472 ? 15.281 -35.156 2.645 1 98.25 472 VAL B N 1
ATOM 7624 C CA . VAL B 1 472 ? 14.18 -34.219 2.426 1 98.25 472 VAL B CA 1
ATOM 7625 C C . VAL B 1 472 ? 14.148 -33.188 3.543 1 98.25 472 VAL B C 1
ATOM 7627 O O . VAL B 1 472 ? 13.953 -33.531 4.711 1 98.25 472 VAL B O 1
ATOM 7630 N N . ILE B 1 473 ? 14.305 -31.969 3.279 1 98.44 473 ILE B N 1
ATOM 7631 C CA . ILE B 1 473 ? 14.375 -30.875 4.25 1 98.44 473 ILE B CA 1
ATOM 7632 C C . ILE B 1 473 ? 12.992 -30.281 4.461 1 98.44 473 ILE B C 1
ATOM 7634 O O . ILE B 1 473 ? 12.625 -29.922 5.586 1 98.44 473 ILE B O 1
ATOM 7638 N N . LEU B 1 474 ? 12.289 -30.109 3.34 1 98.19 474 LEU B N 1
ATOM 7639 C CA . LEU B 1 474 ? 10.961 -29.516 3.361 1 98.19 474 LEU B CA 1
ATOM 7640 C C . LEU B 1 474 ? 10.039 -30.234 2.375 1 98.19 474 LEU B C 1
ATOM 7642 O O . LEU B 1 474 ? 10.438 -30.531 1.249 1 98.19 474 LEU B O 1
ATOM 7646 N N . ASN B 1 475 ? 8.891 -30.594 2.76 1 98.69 475 ASN B N 1
ATOM 7647 C CA . ASN B 1 475 ? 7.781 -31.078 1.95 1 98.69 475 ASN B CA 1
ATOM 7648 C C . ASN B 1 475 ? 6.438 -30.656 2.539 1 98.69 475 ASN B C 1
ATOM 7650 O O . ASN B 1 475 ? 5.793 -31.438 3.24 1 98.69 475 ASN B O 1
ATOM 7654 N N . ASN B 1 476 ? 6.004 -29.375 2.143 1 97.19 476 ASN B N 1
ATOM 7655 C CA . ASN B 1 476 ? 4.902 -28.766 2.869 1 97.19 476 ASN B CA 1
ATOM 7656 C C . ASN B 1 476 ? 3.809 -28.281 1.92 1 97.19 476 ASN B C 1
ATOM 7658 O O . ASN B 1 476 ? 4.094 -27.891 0.785 1 97.19 476 ASN B O 1
ATOM 7662 N N . GLN B 1 477 ? 2.588 -28.406 2.387 1 98.31 477 GLN B N 1
ATOM 7663 C CA . GLN B 1 477 ? 1.534 -27.531 1.885 1 98.31 477 GLN B CA 1
ATOM 7664 C C . GLN B 1 477 ? 1.758 -26.078 2.33 1 98.31 477 GLN B C 1
ATOM 7666 O O . GLN B 1 477 ? 2.02 -25.828 3.506 1 98.31 477 GLN B O 1
ATOM 7671 N N . SER B 1 478 ? 1.745 -25.109 1.428 1 98.31 478 SER B N 1
ATOM 7672 C CA . SER B 1 478 ? 2.254 -23.781 1.726 1 98.31 478 SER B CA 1
ATOM 7673 C C . SER B 1 478 ? 1.187 -22.703 1.493 1 98.31 478 SER B C 1
ATOM 7675 O O . SER B 1 478 ? 1.494 -21.594 1.057 1 98.31 478 SER B O 1
ATOM 7677 N N . GLY B 1 479 ? -0.037 -22.969 1.741 1 98.5 479 GLY B N 1
ATOM 7678 C CA . GLY B 1 479 ? -1.092 -21.984 1.561 1 98.5 479 GLY B CA 1
ATOM 7679 C C . GLY B 1 479 ? -1.909 -22.219 0.302 1 98.5 479 GLY B C 1
ATOM 7680 O O . GLY B 1 479 ? -1.885 -23.297 -0.273 1 98.5 479 GLY B O 1
ATOM 7681 N N . TYR B 1 480 ? -2.699 -21.141 -0.121 1 98.75 480 TYR B N 1
ATOM 7682 C CA . TYR B 1 480 ? -3.629 -21.375 -1.222 1 98.75 480 TYR B CA 1
ATOM 7683 C C . TYR B 1 480 ? -3.82 -20.109 -2.045 1 98.75 480 TYR B C 1
ATOM 7685 O O . TYR B 1 480 ? -3.373 -19.031 -1.649 1 98.75 480 TYR B O 1
ATOM 7693 N N . LEU B 1 481 ? -4.348 -20.297 -3.217 1 98.31 481 LEU B N 1
ATOM 7694 C CA . LEU B 1 481 ? -4.797 -19.234 -4.125 1 98.31 481 LEU B CA 1
ATOM 7695 C C . LEU B 1 481 ? -6.203 -19.531 -4.637 1 98.31 481 LEU B C 1
ATOM 7697 O O . LEU B 1 481 ? -6.473 -20.609 -5.152 1 98.31 481 LEU B O 1
ATOM 7701 N N . MET B 1 482 ? -7.086 -18.641 -4.309 1 98 482 MET B N 1
ATOM 7702 C CA . MET B 1 482 ? -8.406 -18.719 -4.926 1 98 482 MET B CA 1
ATOM 7703 C C . MET B 1 482 ? -8.547 -17.688 -6.035 1 98 482 MET B C 1
ATOM 7705 O O . MET B 1 482 ? -8.297 -16.5 -5.816 1 98 482 MET B O 1
ATOM 7709 N N . ARG B 1 483 ? -8.789 -18.141 -7.223 1 96.19 483 ARG B N 1
ATOM 7710 C CA . ARG B 1 483 ? -9.062 -17.266 -8.359 1 96.19 483 ARG B CA 1
ATOM 7711 C C . ARG B 1 483 ? -10.508 -17.406 -8.82 1 96.19 483 ARG B C 1
ATOM 7713 O O . ARG B 1 483 ? -11.016 -18.516 -8.984 1 96.19 483 ARG B O 1
ATOM 7720 N N . THR B 1 484 ? -11.188 -16.25 -8.961 1 96 484 THR B N 1
ATOM 7721 C CA . THR B 1 484 ? -12.586 -16.234 -9.383 1 96 484 THR B CA 1
ATOM 7722 C C . THR B 1 484 ? -12.742 -15.484 -10.695 1 96 484 THR B C 1
ATOM 7724 O O . THR B 1 484 ? -12.195 -14.391 -10.867 1 96 484 THR B O 1
ATOM 7727 N N . LYS B 1 485 ? -13.367 -16.141 -11.664 1 91.81 485 LYS B N 1
ATOM 7728 C CA . LYS B 1 485 ? -13.586 -15.539 -12.969 1 91.81 485 LYS B CA 1
ATOM 7729 C C . LYS B 1 485 ? -15.062 -15.609 -13.367 1 91.81 485 LYS B C 1
ATOM 7731 O O . LYS B 1 485 ? -15.82 -16.406 -12.82 1 91.81 485 LYS B O 1
ATOM 7736 N N . VAL B 1 486 ? -15.383 -14.719 -14.242 1 89.56 486 VAL B N 1
ATOM 7737 C CA . VAL B 1 486 ? -16.734 -14.766 -14.797 1 89.56 486 VAL B CA 1
ATOM 7738 C C . VAL B 1 486 ? -16.938 -16.094 -15.523 1 89.56 486 VAL B C 1
ATOM 7740 O O . VAL B 1 486 ? -16.062 -16.578 -16.234 1 89.56 486 VAL B O 1
ATOM 7743 N N . SER B 1 487 ? -18.062 -16.641 -15.336 1 85.5 487 SER B N 1
ATOM 7744 C CA . SER B 1 487 ? -18.344 -18 -15.82 1 85.5 487 SER B CA 1
ATOM 7745 C C . SER B 1 487 ? -18.297 -18.062 -17.344 1 85.5 487 SER B C 1
ATOM 7747 O O . SER B 1 487 ? -18 -19.109 -17.922 1 85.5 487 SER B O 1
ATOM 7749 N N . SER B 1 488 ? -18.562 -16.891 -17.953 1 76.69 488 SER B N 1
ATOM 7750 C CA . SER B 1 488 ? -18.562 -16.859 -19.406 1 76.69 488 SER B CA 1
ATOM 7751 C C . SER B 1 488 ? -17.156 -16.766 -19.969 1 76.69 488 SER B C 1
ATOM 7753 O O . SER B 1 488 ? -16.938 -16.984 -21.156 1 76.69 488 SER B O 1
ATOM 7755 N N . SER B 1 489 ? -16.266 -16.516 -19.031 1 72.69 489 SER B N 1
ATOM 7756 C CA . SER B 1 489 ? -14.867 -16.438 -19.469 1 72.69 489 SER B CA 1
ATOM 7757 C C . SER B 1 489 ? -14.227 -17.828 -19.516 1 72.69 489 SER B C 1
ATOM 7759 O O . SER B 1 489 ? -14.367 -18.609 -18.578 1 72.69 489 SER B O 1
ATOM 7761 N N . ASN B 1 490 ? -13.555 -18.062 -20.609 1 60.75 490 ASN B N 1
ATOM 7762 C CA . ASN B 1 490 ? -12.891 -19.359 -20.75 1 60.75 490 ASN B CA 1
ATOM 7763 C C . ASN B 1 490 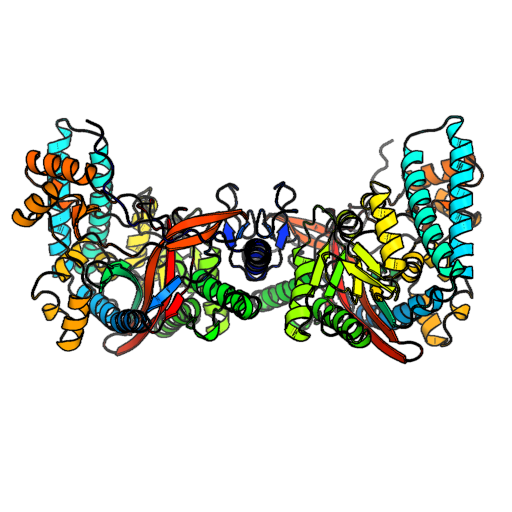? -11.477 -19.328 -20.172 1 60.75 490 ASN B C 1
ATOM 7765 O O . ASN B 1 490 ? -10.781 -20.359 -20.188 1 60.75 490 ASN B O 1
ATOM 7769 N N . GLU B 1 491 ? -11.102 -18.172 -19.656 1 64.62 491 GLU B N 1
ATOM 7770 C CA . GLU B 1 491 ? -9.742 -18.047 -19.141 1 64.62 491 GLU B CA 1
ATOM 7771 C C . GLU B 1 491 ? -9.742 -17.641 -17.672 1 64.62 491 GLU B C 1
ATOM 7773 O O . GLU B 1 491 ? -10.664 -16.969 -17.219 1 64.62 491 GLU B O 1
ATOM 7778 N N . GLY B 1 492 ? -8.773 -18.141 -16.891 1 60.88 492 GLY B N 1
ATOM 7779 C CA . GLY B 1 492 ? -8.781 -17.938 -15.461 1 60.88 492 GLY B CA 1
ATOM 7780 C C . GLY B 1 492 ? -7.605 -17.094 -14.977 1 60.88 492 GLY B C 1
ATOM 7781 O O . GLY B 1 492 ? -7.41 -16.938 -13.773 1 60.88 492 GLY B O 1
ATOM 7782 N N . GLY B 1 493 ? -6.777 -16.578 -15.82 1 68.19 493 GLY B N 1
ATOM 7783 C CA . GLY B 1 493 ? -5.609 -15.836 -15.367 1 68.19 493 GLY B CA 1
ATOM 7784 C C . GLY B 1 493 ? -5.949 -14.453 -14.836 1 68.19 493 GLY B C 1
ATOM 7785 O O . GLY B 1 493 ? -6.633 -13.672 -15.5 1 68.19 493 GLY B O 1
ATOM 7786 N N . VAL B 1 494 ? -5.488 -14.125 -13.633 1 75.44 494 VAL B N 1
ATOM 7787 C CA . VAL B 1 494 ? -5.699 -12.82 -13.023 1 75.44 494 VAL B CA 1
ATOM 7788 C C . VAL B 1 494 ? -4.844 -11.766 -13.727 1 75.44 494 VAL B C 1
ATOM 7790 O O . VAL B 1 494 ? -5.344 -10.719 -14.133 1 75.44 494 VAL B O 1
ATOM 7793 N N . ALA B 1 495 ? -3.635 -12.133 -13.93 1 64.69 495 ALA B N 1
ATOM 7794 C CA . ALA B 1 495 ? -2.688 -11.203 -14.547 1 64.69 495 ALA B CA 1
ATOM 7795 C C . ALA B 1 495 ? -3.104 -10.859 -15.977 1 64.69 495 ALA B C 1
ATOM 7797 O O . ALA B 1 495 ? -2.859 -9.75 -16.453 1 64.69 495 ALA B O 1
ATOM 7798 N N . ALA B 1 496 ? -3.805 -11.805 -16.516 1 62.62 496 ALA B N 1
ATOM 7799 C CA . ALA B 1 496 ? -4.27 -11.617 -17.891 1 62.62 496 ALA B CA 1
ATOM 7800 C C . ALA B 1 496 ? -5.578 -10.836 -17.922 1 62.62 496 ALA B C 1
ATOM 7802 O O . ALA B 1 496 ? -6.035 -10.43 -19 1 62.62 496 ALA B O 1
ATOM 7803 N N . GLY B 1 497 ? -6.184 -10.547 -16.734 1 71.25 497 GLY B N 1
ATOM 7804 C CA . GLY B 1 497 ? -7.379 -9.719 -16.641 1 71.25 497 GLY B CA 1
ATOM 7805 C C . GLY B 1 497 ? -8.664 -10.523 -16.688 1 71.25 497 GLY B C 1
ATOM 7806 O O . GLY B 1 497 ? -9.758 -9.961 -16.703 1 71.25 497 GLY B O 1
ATOM 7807 N N . PHE B 1 498 ? -8.531 -11.891 -16.562 1 72.62 498 PHE B N 1
ATOM 7808 C CA . PHE B 1 498 ? -9.703 -12.734 -16.766 1 72.62 498 PHE B CA 1
ATOM 7809 C C . PHE B 1 498 ? -10.336 -13.109 -15.438 1 72.62 498 PHE B C 1
ATOM 7811 O O . PHE B 1 498 ? -11.492 -13.539 -15.391 1 72.62 498 PHE B O 1
ATOM 7818 N N . ALA B 1 499 ? -9.531 -12.977 -14.438 1 89.81 499 ALA B N 1
ATOM 7819 C CA . ALA B 1 499 ? -9.992 -13.375 -13.109 1 89.81 499 ALA B CA 1
ATOM 7820 C C . ALA B 1 499 ? -9.602 -12.336 -12.055 1 89.81 499 ALA B C 1
ATOM 7822 O O . ALA B 1 499 ? -8.891 -11.375 -12.359 1 89.81 499 ALA B O 1
ATOM 7823 N N . VAL B 1 500 ? -10.219 -12.5 -10.93 1 96.12 500 VAL B N 1
ATOM 7824 C CA . VAL B 1 500 ? -9.867 -11.656 -9.797 1 96.12 500 VAL B CA 1
ATOM 7825 C C . VAL B 1 500 ? -9.312 -12.516 -8.664 1 96.12 500 VAL B C 1
ATOM 7827 O O . VAL B 1 500 ? -9.539 -13.734 -8.641 1 96.12 500 VAL B O 1
ATOM 7830 N N . LEU B 1 501 ? -8.508 -11.906 -7.828 1 98 501 LEU B N 1
ATOM 7831 C CA . LEU B 1 501 ? -8.047 -12.586 -6.621 1 98 501 LEU B CA 1
ATOM 7832 C C . LEU B 1 501 ? -9.188 -12.758 -5.629 1 98 501 LEU B C 1
ATOM 7834 O O . LEU B 1 501 ? -10.039 -11.883 -5.492 1 98 501 LEU B O 1
ATOM 7838 N N . ASP B 1 502 ? -9.188 -13.836 -5.012 1 98.12 502 ASP B N 1
ATOM 7839 C CA . ASP B 1 502 ? -10.227 -14.234 -4.07 1 98.12 502 ASP B CA 1
ATOM 7840 C C . ASP B 1 502 ? -9.641 -15.039 -2.912 1 98.12 502 ASP B C 1
ATOM 7842 O O . ASP B 1 502 ? -8.422 -15.234 -2.84 1 98.12 502 ASP B O 1
ATOM 7846 N N . SER B 1 503 ? -10.414 -15.312 -1.872 1 98.38 503 SER B N 1
ATOM 7847 C CA . SER B 1 503 ? -10.062 -16.234 -0.795 1 98.38 503 SER B CA 1
ATOM 7848 C C . SER B 1 503 ? -11.203 -17.203 -0.506 1 98.38 503 SER B C 1
ATOM 7850 O O . SER B 1 503 ? -12.164 -17.281 -1.273 1 98.38 503 SER B O 1
ATOM 7852 N N . VAL B 1 504 ? -10.992 -18 0.557 1 98.31 504 VAL B N 1
ATOM 7853 C CA . VAL B 1 504 ? -11.914 -19.094 0.812 1 98.31 504 VAL B CA 1
ATOM 7854 C C . VAL B 1 504 ? -12.68 -18.844 2.107 1 98.31 504 VAL B C 1
ATOM 7856 O O . VAL B 1 504 ? -12.102 -18.391 3.102 1 98.31 504 VAL B O 1
ATOM 7859 N N . LEU B 1 505 ? -13.961 -19 2.064 1 98.31 505 LEU B N 1
ATOM 7860 C CA . LEU B 1 505 ? -14.789 -19.156 3.256 1 98.31 505 LEU B CA 1
ATOM 7861 C C . LEU B 1 505 ? -15.219 -20.609 3.438 1 98.31 505 LEU B C 1
ATOM 7863 O O . LEU B 1 505 ? -16.078 -21.094 2.705 1 98.31 505 LEU B O 1
ATOM 7867 N N . LEU B 1 506 ? -14.656 -21.281 4.43 1 98.5 506 LEU B N 1
ATOM 7868 C CA . LEU B 1 506 ? -14.891 -22.703 4.609 1 98.5 506 LEU B CA 1
ATOM 7869 C C . LEU B 1 506 ? -16.297 -22.969 5.137 1 98.5 506 LEU B C 1
ATOM 7871 O O . LEU B 1 506 ? -16.75 -22.281 6.055 1 98.5 506 LEU B O 1
ATOM 7875 N N . THR B 1 507 ? -16.938 -23.922 4.496 1 97.06 507 THR B N 1
ATOM 7876 C CA . THR B 1 507 ? -18.281 -24.344 4.895 1 97.06 507 THR B CA 1
ATOM 7877 C C . THR B 1 507 ? -18.297 -25.812 5.293 1 97.06 507 THR B C 1
ATOM 7879 O O . THR B 1 507 ? -17.359 -26.562 4.977 1 97.06 507 THR B O 1
ATOM 7882 N N . ASP B 1 508 ? -19.281 -26.266 6.094 1 92.31 508 ASP B N 1
ATOM 7883 C CA . ASP B 1 508 ? -19.422 -27.656 6.523 1 92.31 508 ASP B CA 1
ATOM 7884 C C . ASP B 1 508 ? -19.953 -28.531 5.395 1 92.31 508 ASP B C 1
ATOM 7886 O O . ASP B 1 508 ? -19.703 -29.75 5.367 1 92.31 508 ASP B O 1
ATOM 7890 N N . GLU B 1 509 ? -20.891 -28.047 4.613 1 79.62 509 GLU B N 1
ATOM 7891 C CA . GLU B 1 509 ? -21.406 -28.797 3.477 1 79.62 509 GLU B CA 1
ATOM 7892 C C . GLU B 1 509 ? -21.344 -27.969 2.191 1 79.62 509 GLU B C 1
ATOM 7894 O O . GLU B 1 509 ? -21.359 -26.734 2.234 1 79.62 509 GLU B O 1
#